Protein 7NS0 (pdb70)

Sequence (929 aa):
FSVIGNPFSKATQQPQIPDGRMLESLPRRCQLVTEIRNNVTVGSNPTYILVAPSLGLAFQAYQDTNVPGGLDSSVYGLQNRGCTVRANLSATSIENYNDIAKWRIVSQGINLKLNNVEDENDGWYEACRFQHDWTPDELCLRSTENDASTISQDEDLVMGVISSSFMNGALNTIGNNMVEQRGYESGLLKNIHKRMFQLHNNTSAIRPKTLQGQFNYGSEITFSGTESEARFTDVPSNRQLVDSLWHNDYDCILIKLYPRENTGAAGQTGSALIVNAIQNLELQYSPTSDLSTYHIANKRARMVEAKLFSVIGNPFSKATQQPQIPDGRMLESLPRRCQLVTEIRNNVTVGSNPTYILVAPSLGLAFQAYQDTNVPGGLDSSVYGLQNRGCTVRANLSATSIENYNDIAKWRIVSQGINLKLNNVEDENDGWYEACRFQHDWTPDELCLRSTENDASTISQDEDLVMGVISSSFMNGALNTIGNNMVEQRGYESGLLKNIHKRMFQLHNNTSAIRPKTLQGQFNYGSEITFSGTESEARFTDVPSNRQLVDSLWHNDYDCILIKLYPRENTGAAGQTGSALIVNAIQNLELQYSPTSDLSTYHIANKRARMVEAKLHSKHFSVIGNPFSKATQQPQIPDGRMLESLPRRCQLVTEIRNNVTVGSNPTYILVAPSLGLAFQAYQDTNVPGGLDSSVYGLQNRGCTVRANLSATSIENYNDIAKWRIVSQGINLKLNNVEDENDGWYEACRFQHDWTPDELCLRSTENDASTISQDEDLVMGVISSSFMNGALNTIGNNMVEQRGYESGLLKNIHKRMFQLHNNTSAIRPKTLQGQFNYGSEITFSGTESEARFTDVPSNRQLVDSLWHNDYDCILIKLYPRENTGAAGQTGSALIVNAIQNLELQYSPTSDLSTYHIANKRARDAAGEPF

Foldseek 3Di:
DDKFDFPPDPDPHDLDQPPPQDPPWDKFKFKDKDKWFAAAVCFQPKKKWKFAQFWFWLIKIAHIPLQADPAGIFTAGRVVRLGFWFQAVVQQWTASQSQFFWKDFRKWFKAKAWDDDPVFQWWKKKKAWFQDPDFQQQKWKFFNVSYFAWRDHGGTIIIDGGNCCCVPNDVVVCVVVVVVGHPIDMDTNNPRNPDRGIKIFPDSDQHIAGDDRIQHDDPQWATDRTGRMIGGDRDPSSVSVCRRGGRSRIIMMMMIIRWQGDNPDPSRRGIMMTMIIMTMMITDGDPNPDCVVPDDDDPDDDPDDPVD/DWKFDFPPDPDDHDLAQPDPQDPPWDKFKFKDKDKWFADQVCFQPWKKKKDFQFWFWLIKIARIPLQADPAGIFTAGRVVRLTFWFAAVVQQWTASQSQFFWKDFRKKWKAKAWPDDDLFQWWKKKKAWDQDPDFQQQKWKFFNVSYWFWRDHGTTIIIDGRSCCCPPNDVVVCVVVQVPHHPMDMTTNNPRRPDIGIKIFPGSDFHIAGDDRIQHDDVQWATDHTGRMIGGDRDPSSVSVCRRGGRSRIIMMMMMISWQHDNPDPPGHITMMTMMIITMMITDGDPNDDCVVPDDDDPDDDPDDPVD/DVLLVQCQVPVPGPSDQFHDDQAAQDFQWGKFKFKDKDKWWAAQVCFQPWKKWKAFQFWQWLIKIARTPLQADPAGMFTQGRPPRLTWWWQQVVLQWTASVLFFFWKGFSKKWKAKAWDADPVFQWWKKKKAWDQDDDFQQQKWKFFNVSYWFWRDHGTTIIIDGGNCCCVPNDVVVCRVVVVPGWQMDMTIRNCRNQWMFMKDFPDPDFHIAGDDRIQHDDPQWATDRTGRITGGDRDPSSVSVCSRGGRSRIIMMMMIIRWQGDNPPDSRRGIMMIMMIMTMMITAGDPVGPCNVVGGGRHHDPTHRIDRD

Nearest PDB structures (foldseek):
  7ns0-assembly1_C3  TM=9.472E-01  e=1.898E-56  Chaetoceros tenuissimus DNA virus type-II
  3lob-assembly1_C  TM=5.493E-01  e=1.252E-08  Flock House virus
  4fts-assembly1_B  TM=5.331E-01  e=4.981E-08  Flock House virus
  6xqg-assembly1_A  TM=1.991E-01  e=1.332E-01  uncultured bacterium
  7utu-assembly1_I  TM=2.829E-01  e=1.785E+00  Canis lupus familiaris

Solvent-accessible surface area: 34835 Å² total; per-residue (Å²): 77,66,68,6,42,35,4,34,43,204,64,136,71,102,80,56,7,88,34,28,28,10,55,76,14,100,65,81,120,0,73,39,86,37,69,10,68,8,12,78,118,9,16,67,90,31,7,7,3,0,0,0,0,0,3,0,0,2,0,0,0,14,16,4,74,74,34,7,54,64,18,53,0,0,2,22,12,7,56,136,84,21,0,1,4,66,0,19,56,104,44,74,0,4,30,5,62,33,18,1,6,15,0,1,0,9,2,1,0,0,5,0,107,36,84,34,92,148,119,33,25,68,11,73,9,2,2,4,38,8,24,25,13,31,4,3,59,36,0,0,0,0,0,13,123,24,46,64,53,58,7,51,77,61,28,30,1,2,1,0,0,22,10,37,4,2,107,109,22,20,0,34,29,3,2,44,11,5,103,89,18,144,44,76,40,59,29,91,1,86,57,0,77,124,89,70,6,37,0,50,6,5,5,20,5,0,44,22,26,59,16,31,15,54,15,42,26,44,111,26,9,84,50,35,72,105,26,1,9,0,104,13,72,11,51,24,11,1,20,36,4,24,76,11,5,8,0,48,8,6,14,3,8,0,0,12,6,2,5,46,63,8,70,57,58,106,28,54,50,0,3,3,5,54,0,37,1,4,1,15,1,2,0,3,79,6,15,48,70,96,27,95,124,83,164,74,60,128,80,66,93,172,181,74,96,81,176,168,79,51,62,5,42,43,3,40,39,220,80,135,70,114,81,57,8,84,41,27,27,11,44,90,11,92,64,83,112,0,73,35,90,44,74,10,71,9,13,81,114,11,21,95,97,37,6,9,1,0,0,0,0,0,4,0,0,2,0,0,1,18,12,3,70,69,36,8,57,58,22,43,0,0,2,22,5,5,52,138,94,19,0,1,6,57,0,20,60,104,48,62,1,5,27,6,65,32,20,0,5,11,0,0,0,11,8,1,0,0,5,0,101,34,84,35,90,158,120,28,47,67,16,104,7,20,2,4,50,8,28,27,8,33,6,3,63,35,1,0,0,0,0,15,120,22,49,71,54,55,12,58,77,63,24,28,1,2,1,0,0,18,11,44,3,1,82,122,23,15,1,43,63,1,1,107,64,3,96,103,22,87,43,71,40,59,24,90,0,97,60,0,76,140,106,79,14,36,1,56,5,6,4,6,5,0,44,21,27,58,13,35,16,55,14,38,27,45,112,28,7,82,55,33,68,99,32,0,8,0,107,10,72,10,50,25,10,0,23,36,3,22,78,11,5,10,0,55,6,7,13,3,7,0,0,10,6,53,24,45,63,8,69,58,54,109,37,53,50,0,2,4,3,51,0,35,1,4,1,15,1,2,0,5,83,9,9,33,73,96,25,97,121,91,159,76,46,127,101,61,87,166,177,92,89,78,171,160,104,88,115,31,105,49,0,51,29,53,0,32,17,209,27,27,149,79,0,7,21,12,27,0,28,0,8,50,0,6,6,65,63,1,86,24,100,33,80,8,62,7,14,85,105,5,21,62,94,34,6,6,0,0,0,0,0,0,6,0,1,1,0,0,0,17,16,1,73,66,38,9,56,60,13,41,0,0,1,20,6,0,62,132,84,11,0,2,7,68,0,21,55,100,55,64,1,5,28,4,70,20,28,0,6,11,0,0,0,8,9,1,0,0,12,0,93,21,97,28,94,144,120,41,41,73,14,72,6,1,0,0,0,3,13,30,12,32,5,3,59,36,0,0,0,0,0,7,97,24,41,71,55,59,12,58,82,70,28,31,1,2,1,0,0,22,11,39,3,1,99,109,24,15,0,38,27,3,0,46,7,0,87,102,21,68,14,75,24,60,24,89,0,97,57,1,55,119,60,9,0,12,13,49,50,2,4,68,4,15,45,19,26,59,17,30,10,54,16,41,21,42,109,30,8,86,52,33,69,98,33,1,13,0,108,10,71,10,49,23,7,1,22,34,3,21,74,12,5,10,0,51,6,17,3,5,0,0,0,10,6,3,5,44,63,11,60,52,65,108,31,50,52,0,4,4,3,67,0,35,1,11,0,0,0,0,0,3,5,0,13,67,13,128,38,14,88,130,26,82,69,3,97,150,23,274,101,51,0,5,59,118,117

B-factor: mean 9.62, std 3.85, range [4.04, 30.2]

Secondary structure (P-SEA, 3-state):
ccbbbbcccccccccccccccccbbbbbbbbbbbbbbbcccccccccbbbbcccccccccccccccccccccbbbbbccccccbbbbccccccccccccccbbbbccccbbbbbccccccccccccccccccccccccbbbbcccccccccccccbbbbbcccccccccaaaaaaaccccccbbbbbbcccccccbbbbbbcccbbbbbbbccbbbbcccccccccccbbbbcccaaaaaaaaacccccbbbbbbbbbcccccccccccccccccbbbbbbbbbcccccccccccccccccccccccc/ccbbbbcccccccccccccccccbbbbbbbbbbbbbbbcccccccccbbbbcccccccccccccccccccccbbbbbccccccbbbbccccccccccccccbbbbccccbbbbbbcccccccccccccccccccccccbbbbbccccccccccccbbbbbcccccccccaaaaaaaacccccbbbbbbccccccbbbbbbbcccbbbbbbbccbbbbcccccccccccbbbbcccaaaaaaaaacccccbbbbbbbbbcccccccccccccccbbbbbbbbbbbbccccccccccccccccccccccc/caaaaaaccccccccccccccccccccbbbbbbbbbbbbbbbcccccccccccccccccccccccccccccccccccccccccccccbbbbccccccccccccccbbbbccccbbbbbbcccccccccccccccccccccccbbbbcccccccccccbbbbbbbcccccccccaaaaaaaacccccbbbbbbccccccbbbbbbbcccbbbbbbbccbbbbcccbbbbccccbbbbcccaaaaaaaaacccccbbbbbbbbbcccccccccccccccbbbbbbbbbbcccccccccccbbbbbbccccccccc

Structure (mmCIF, N/CA/C/O backbone):
data_7NS0
#
_entry.id   7NS0
#
_cell.length_a   1.00
_cell.length_b   1.00
_cell.length_c   1.00
_cell.angle_alpha   90.00
_cell.angle_beta   90.00
_cell.angle_gamma   90.00
#
_symmetry.space_group_name_H-M   'P 1'
#
loop_
_atom_site.group_PDB
_atom_site.id
_atom_site.type_symbol
_atom_site.label_atom_id
_atom_site.label_alt_id
_atom_site.label_comp_id
_atom_site.label_asym_id
_atom_site.label_entity_id
_atom_site.label_seq_id
_atom_site.pdbx_PDB_ins_code
_atom_site.Cartn_x
_atom_site.Cartn_y
_atom_site.Cartn_z
_atom_site.occupancy
_atom_site.B_iso_or_equiv
_atom_site.auth_seq_id
_atom_site.auth_comp_id
_atom_site.auth_asym_id
_atom_site.auth_atom_id
_atom_site.pdbx_PDB_model_num
ATOM 1 C CA . PHE A 1 64 ? 351.057 298.740 204.736 1.00 7.70 64 PHE A1 CA 1
ATOM 2 C C . PHE A 1 64 ? 351.992 297.730 204.084 1.00 7.70 64 PHE A1 C 1
ATOM 3 O O . PHE A 1 64 ? 352.478 296.814 204.744 1.00 7.70 64 PHE A1 O 1
ATOM 18 N N . SER A 1 65 ? 352.228 297.880 202.785 1.00 7.77 65 SER A1 N 1
ATOM 19 C CA . SER A 1 65 ? 353.274 297.135 202.097 1.00 7.77 65 SER A1 CA 1
ATOM 20 C C . SER A 1 65 ? 354.275 298.041 201.400 1.00 7.77 65 SER A1 C 1
ATOM 21 O O . SER A 1 65 ? 355.485 297.831 201.522 1.00 7.77 65 SER A1 O 1
ATOM 29 N N . VAL A 1 66 ? 353.808 299.037 200.658 1.00 7.43 66 VAL A1 N 1
ATOM 30 C CA . VAL A 1 66 ? 354.667 299.904 199.866 1.00 7.43 66 VAL A1 CA 1
ATOM 31 C C . VAL A 1 66 ? 354.267 301.352 200.114 1.00 7.43 66 VAL A1 C 1
ATOM 32 O O . VAL A 1 66 ? 353.095 301.664 200.340 1.00 7.43 66 VAL A1 O 1
ATOM 45 N N . ILE A 1 67 ? 355.260 302.239 200.095 1.00 6.92 67 ILE A1 N 1
ATOM 46 C CA . ILE A 1 67 ? 354.994 303.663 200.288 1.00 6.92 67 ILE A1 CA 1
ATOM 47 C C . ILE A 1 67 ? 354.285 304.246 199.065 1.00 6.92 67 ILE A1 C 1
ATOM 48 O O . ILE A 1 67 ? 354.352 303.720 197.951 1.00 6.92 67 ILE A1 O 1
ATOM 64 N N . GLY A 1 68 ? 353.622 305.382 199.280 1.00 7.79 68 GLY A1 N 1
ATOM 65 C CA . GLY A 1 68 ? 352.774 305.978 198.270 1.00 7.79 68 GLY A1 CA 1
ATOM 66 C C . GLY A 1 68 ? 353.467 307.036 197.424 1.00 7.79 68 GLY A1 C 1
ATOM 67 O O . GLY A 1 68 ? 354.643 307.348 197.583 1.00 7.79 68 GLY A1 O 1
ATOM 71 N N . ASN A 1 69 ? 352.687 307.603 196.513 1.00 10.07 69 ASN A1 N 1
ATOM 72 C CA . ASN A 1 69 ? 353.193 308.563 195.543 1.00 10.07 69 ASN A1 CA 1
ATOM 73 C C . ASN A 1 69 ? 353.121 309.972 196.117 1.00 10.07 69 ASN A1 C 1
ATOM 74 O O . ASN A 1 69 ? 352.019 310.457 196.390 1.00 10.07 69 ASN A1 O 1
ATOM 85 N N . PRO A 1 70 ? 354.245 310.669 196.299 1.00 8.83 70 PRO A1 N 1
ATOM 86 C CA . PRO A 1 70 ? 354.175 312.016 196.885 1.00 8.83 70 PRO A1 CA 1
ATOM 87 C C . PRO A 1 70 ? 353.391 313.010 196.048 1.00 8.83 70 PRO A1 C 1
ATOM 88 O O . PRO A 1 70 ? 352.908 314.002 196.595 1.00 8.83 70 PRO A1 O 1
ATOM 99 N N . PHE A 1 71 ? 353.252 312.787 194.743 1.00 9.46 71 PHE A1 N 1
ATOM 100 C CA . PHE A 1 71 ? 352.558 313.717 193.866 1.00 9.46 71 PHE A1 CA 1
ATOM 101 C C . PHE A 1 71 ? 351.086 313.368 193.700 1.00 9.46 71 PHE A1 C 1
ATOM 102 O O . PHE A 1 71 ? 350.330 314.166 193.141 1.00 9.46 71 PHE A1 O 1
ATOM 119 N N . SER A 1 72 ? 350.665 312.202 194.171 1.00 15.85 72 SER A1 N 1
ATOM 120 C CA . SER A 1 72 ? 349.269 311.808 194.083 1.00 15.85 72 SER A1 CA 1
ATOM 121 C C . SER A 1 72 ? 348.376 312.749 194.879 1.00 15.85 72 SER A1 C 1
ATOM 122 O O . SER A 1 72 ? 348.679 313.100 196.022 1.00 15.85 72 SER A1 O 1
ATOM 130 N N . LYS A 1 73 ? 347.269 313.147 194.264 1.00 28.39 73 LYS A1 N 1
ATOM 131 C CA . LYS A 1 73 ? 346.243 313.954 194.925 1.00 28.39 73 LYS A1 CA 1
ATOM 132 C C . LYS A 1 73 ? 345.116 313.067 195.446 1.00 28.39 73 LYS A1 C 1
ATOM 133 O O . LYS A 1 73 ? 343.944 313.249 195.119 1.00 28.39 73 LYS A1 O 1
ATOM 139 N N . ALA A 1 74 ? 345.478 312.095 196.279 1.00 30.20 74 ALA A1 N 1
ATOM 140 C CA . ALA A 1 74 ? 344.493 311.120 196.738 1.00 30.20 74 ALA A1 CA 1
ATOM 141 C C . ALA A 1 74 ? 344.874 310.632 198.129 1.00 30.20 74 ALA A1 C 1
ATOM 142 O O . ALA A 1 74 ? 345.704 309.725 198.260 1.00 30.20 74 ALA A1 O 1
ATOM 144 N N . THR A 1 75 ? 344.269 311.228 199.152 1.00 29.23 75 THR A1 N 1
ATOM 145 C CA . THR A 1 75 ? 344.371 310.750 200.532 1.00 29.23 75 THR A1 CA 1
ATOM 146 C C . THR A 1 75 ? 345.820 310.426 200.895 1.00 29.23 75 THR A1 C 1
ATOM 147 O O . THR A 1 75 ? 346.200 309.277 201.127 1.00 29.23 75 THR A1 O 1
ATOM 151 N N . GLN A 1 76 ? 346.640 311.473 200.924 1.00 19.94 76 GLN A1 N 1
ATOM 152 C CA . GLN A 1 76 ? 348.074 311.350 201.142 1.00 19.94 76 GLN A1 CA 1
ATOM 153 C C . GLN A 1 76 ? 348.399 311.127 202.616 1.00 19.94 76 GLN A1 C 1
ATOM 154 O O . GLN A 1 76 ? 348.330 312.061 203.421 1.00 19.94 76 GLN A1 O 1
ATOM 160 N N . GLN A 1 77 ? 348.748 309.899 202.976 1.00 17.05 77 GLN A1 N 1
ATOM 161 C CA . GLN A 1 77 ? 349.075 309.586 204.365 1.00 17.05 77 GLN A1 CA 1
ATOM 162 C C . GLN A 1 77 ? 350.257 310.423 204.841 1.00 17.05 77 GLN A1 C 1
ATOM 163 O O . GLN A 1 77 ? 351.272 310.508 204.144 1.00 17.05 77 GLN A1 O 1
ATOM 169 N N . PRO A 1 78 ? 350.159 311.071 206.003 1.00 13.06 78 PRO A1 N 1
ATOM 170 C CA . PRO A 1 78 ? 351.337 311.752 206.555 1.00 13.06 78 PRO A1 CA 1
ATOM 171 C C . PRO A 1 78 ? 352.298 310.832 207.296 1.00 13.06 78 PRO A1 C 1
ATOM 172 O O . PRO A 1 78 ? 353.449 311.228 207.512 1.00 13.06 78 PRO A1 O 1
ATOM 183 N N . GLN A 1 79 ? 351.879 309.630 207.686 1.00 10.53 79 GLN A1 N 1
ATOM 184 C CA . GLN A 1 79 ? 352.733 308.690 208.397 1.00 10.53 79 GLN A1 CA 1
ATOM 185 C C . GLN A 1 79 ? 352.653 307.316 207.742 1.00 10.53 79 GLN A1 C 1
ATOM 186 O O . GLN A 1 79 ? 351.869 307.082 206.819 1.00 10.53 79 GLN A1 O 1
ATOM 200 N N . ILE A 1 80 ? 353.496 306.410 208.230 1.00 7.91 80 ILE A1 N 1
ATOM 201 C CA . ILE A 1 80 ? 353.432 304.991 207.896 1.00 7.91 80 ILE A1 CA 1
ATOM 202 C C . ILE A 1 80 ? 352.654 304.300 209.017 1.00 7.91 80 ILE A1 C 1
ATOM 203 O O . ILE A 1 80 ? 353.142 304.261 210.156 1.00 7.91 80 ILE A1 O 1
ATOM 219 N N . PRO A 1 81 ? 351.484 303.748 208.756 1.00 8.62 81 PRO A1 N 1
ATOM 220 C CA . PRO A 1 81 ? 350.619 303.251 209.834 1.00 8.62 81 PRO A1 CA 1
ATOM 221 C C . PRO A 1 81 ? 351.031 301.900 210.426 1.00 8.62 81 PRO A1 C 1
ATOM 222 O O . PRO A 1 81 ? 350.201 301.027 210.660 1.00 8.62 81 PRO A1 O 1
ATOM 233 N N . ASP A 1 82 ? 352.321 301.741 210.706 1.00 6.97 82 ASP A1 N 1
ATOM 234 C CA . ASP A 1 82 ? 352.859 300.468 211.169 1.00 6.97 82 ASP A1 CA 1
ATOM 235 C C . ASP A 1 82 ? 353.195 300.449 212.652 1.00 6.97 82 ASP A1 C 1
ATOM 236 O O . ASP A 1 82 ? 353.669 299.425 213.146 1.00 6.97 82 ASP A1 O 1
ATOM 245 N N . GLY A 1 83 ? 353.000 301.552 213.363 1.00 6.78 83 GLY A1 N 1
ATOM 246 C CA . GLY A 1 83 ? 353.340 301.600 214.770 1.00 6.78 83 GLY A1 CA 1
ATOM 247 C C . GLY A 1 83 ? 354.817 301.561 215.093 1.00 6.78 83 GLY A1 C 1
ATOM 248 O O . GLY A 1 83 ? 355.171 301.300 216.240 1.00 6.78 83 GLY A1 O 1
ATOM 252 N N . ARG A 1 84 ? 355.697 301.823 214.124 1.00 6.37 84 ARG A1 N 1
ATOM 253 C CA . ARG A 1 84 ? 357.131 301.773 214.385 1.00 6.37 84 ARG A1 CA 1
ATOM 254 C C . ARG A 1 84 ? 357.713 303.113 214.816 1.00 6.37 84 ARG A1 C 1
ATOM 255 O O . ARG A 1 84 ? 358.888 303.160 215.180 1.00 6.37 84 ARG A1 O 1
ATOM 276 N N . MET A 1 85 ? 356.927 304.194 214.788 1.00 7.61 85 MET A1 N 1
ATOM 277 C CA . MET A 1 85 ? 357.369 305.518 215.243 1.00 7.61 85 MET A1 CA 1
ATOM 278 C C . MET A 1 85 ? 356.211 306.176 215.992 1.00 7.61 85 MET A1 C 1
ATOM 279 O O . MET A 1 85 ? 355.403 306.898 215.403 1.00 7.61 85 MET A1 O 1
ATOM 293 N N . LEU A 1 86 ? 356.152 305.949 217.293 1.00 8.04 86 LEU A1 N 1
ATOM 294 C CA . LEU A 1 86 ? 355.081 306.509 218.100 1.00 8.04 86 LEU A1 CA 1
ATOM 295 C C . LEU A 1 86 ? 355.320 307.999 218.327 1.00 8.04 86 LEU A1 C 1
ATOM 296 O O . LEU A 1 86 ? 356.463 308.451 218.427 1.00 8.04 86 LEU A1 O 1
ATOM 312 N N . GLU A 1 87 ? 354.229 308.761 218.337 1.00 10.55 87 GLU A1 N 1
ATOM 313 C CA . GLU A 1 87 ? 354.241 310.225 218.426 1.00 10.55 87 GLU A1 CA 1
ATOM 314 C C . GLU A 1 87 ? 355.285 310.845 217.498 1.00 10.55 87 GLU A1 C 1
ATOM 315 O O . GLU A 1 87 ? 356.082 311.699 217.888 1.00 10.55 87 GLU A1 O 1
ATOM 327 N N . SER A 1 88 ? 355.268 310.416 216.247 1.00 8.95 88 SER A1 N 1
ATOM 328 C CA . SER A 1 88 ? 356.094 311.046 215.236 1.00 8.95 88 SER A1 CA 1
ATOM 329 C C . SER A 1 88 ? 355.420 312.319 214.728 1.00 8.95 88 SER A1 C 1
ATOM 330 O O . SER A 1 88 ? 354.272 312.620 215.052 1.00 8.95 88 SER A1 O 1
ATOM 338 N N . LEU A 1 89 ? 356.160 313.082 213.933 1.00 8.87 89 LEU A1 N 1
ATOM 339 C CA . LEU A 1 89 ? 355.619 314.258 213.277 1.00 8.87 89 LEU A1 CA 1
ATOM 340 C C . LEU A 1 89 ? 355.980 314.215 211.797 1.00 8.87 89 LEU A1 C 1
ATOM 341 O O . LEU A 1 89 ? 357.073 313.760 211.444 1.00 8.87 89 LEU A1 O 1
ATOM 357 N N . PRO A 1 90 ? 355.092 314.656 210.906 1.00 9.83 90 PRO A1 N 1
ATOM 358 C CA . PRO A 1 90 ? 355.430 314.676 209.481 1.00 9.83 90 PRO A1 CA 1
ATOM 359 C C . PRO A 1 90 ? 356.160 315.952 209.094 1.00 9.83 90 PRO A1 C 1
ATOM 360 O O . PRO A 1 90 ? 356.119 316.964 209.791 1.00 9.83 90 PRO A1 O 1
ATOM 371 N N . ARG A 1 91 ? 356.847 315.880 207.962 1.00 10.29 91 ARG A1 N 1
ATOM 372 C CA . ARG A 1 91 ? 357.552 317.042 207.441 1.00 10.29 91 ARG A1 CA 1
ATOM 373 C C . ARG A 1 91 ? 357.611 316.923 205.926 1.00 10.29 91 ARG A1 C 1
ATOM 374 O O . ARG A 1 91 ? 358.280 316.029 205.402 1.00 10.29 91 ARG A1 O 1
ATOM 395 N N . ARG A 1 92 ? 356.922 317.826 205.237 1.00 9.73 92 ARG A1 N 1
ATOM 396 C CA . ARG A 1 92 ? 356.912 317.870 203.781 1.00 9.73 92 ARG A1 CA 1
ATOM 397 C C . ARG A 1 92 ? 357.974 318.857 203.313 1.00 9.73 92 ARG A1 C 1
ATOM 398 O O . ARG A 1 92 ? 357.952 320.027 203.700 1.00 9.73 92 ARG A1 O 1
ATOM 419 N N . CYS A 1 93 ? 358.913 318.384 202.503 1.00 9.60 93 CYS A1 N 1
ATOM 420 C CA . CYS A 1 93 ? 359.992 319.216 201.994 1.00 9.60 93 CYS A1 CA 1
ATOM 421 C C . CYS A 1 93 ? 359.985 319.135 200.479 1.00 9.60 93 CYS A1 C 1
ATOM 422 O O . CYS A 1 93 ? 360.168 318.056 199.908 1.00 9.60 93 CYS A1 O 1
ATOM 430 N N . GLN A 1 94 ? 359.781 320.275 199.836 1.00 7.85 94 GLN A1 N 1
ATOM 431 C CA . GLN A 1 94 ? 359.634 320.359 198.394 1.00 7.85 94 GLN A1 CA 1
ATOM 432 C C . GLN A 1 94 ? 360.615 321.380 197.848 1.00 7.85 94 GLN A1 C 1
ATOM 433 O O . GLN A 1 94 ? 360.830 322.432 198.451 1.00 7.85 94 GLN A1 O 1
ATOM 447 N N . LEU A 1 95 ? 361.216 321.054 196.712 1.00 7.45 95 LEU A1 N 1
ATOM 448 C CA . LEU A 1 95 ? 362.083 321.959 195.976 1.00 7.45 95 LEU A1 CA 1
ATOM 449 C C . LEU A 1 95 ? 361.648 321.963 194.521 1.00 7.45 95 LEU A1 C 1
ATOM 450 O O . LEU A 1 95 ? 361.460 320.899 193.930 1.00 7.45 95 LEU A1 O 1
ATOM 466 N N . VAL A 1 96 ? 361.489 323.151 193.942 1.00 7.00 96 VAL A1 N 1
ATOM 467 C CA . VAL A 1 96 ? 361.186 323.300 192.526 1.00 7.00 96 VAL A1 CA 1
ATOM 468 C C . VAL A 1 96 ? 362.261 324.175 191.895 1.00 7.00 96 VAL A1 C 1
ATOM 469 O O . VAL A 1 96 ? 362.520 325.285 192.368 1.00 7.00 96 VAL A1 O 1
ATOM 482 N N . THR A 1 97 ? 362.891 323.674 190.839 1.00 7.04 97 THR A1 N 1
ATOM 483 C CA . THR A 1 97 ? 363.940 324.431 190.169 1.00 7.04 97 THR A1 CA 1
ATOM 484 C C . THR A 1 97 ? 364.079 323.931 188.740 1.00 7.04 97 THR A1 C 1
ATOM 485 O O . THR A 1 97 ? 363.580 322.865 188.380 1.00 7.04 97 THR A1 O 1
ATOM 496 N N . GLU A 1 98 ? 364.766 324.726 187.929 1.00 7.04 98 GLU A1 N 1
ATOM 497 C CA . GLU A 1 98 ? 365.072 324.382 186.550 1.00 7.04 98 GLU A1 CA 1
ATOM 498 C C . GLU A 1 98 ? 366.537 323.978 186.431 1.00 7.04 98 GLU A1 C 1
ATOM 499 O O . GLU A 1 98 ? 367.401 324.534 187.111 1.00 7.04 98 GLU A1 O 1
ATOM 511 N N . ILE A 1 99 ? 366.809 322.988 185.579 1.00 7.27 99 ILE A1 N 1
ATOM 512 C CA . ILE A 1 99 ? 368.169 322.541 185.303 1.00 7.27 99 ILE A1 CA 1
ATOM 513 C C . ILE A 1 99 ? 368.325 322.334 183.804 1.00 7.27 99 ILE A1 C 1
ATOM 514 O O . ILE A 1 99 ? 367.351 322.240 183.059 1.00 7.27 99 ILE A1 O 1
ATOM 530 N N . ARG A 1 100 ? 369.578 322.240 183.380 1.00 8.28 100 ARG A1 N 1
ATOM 531 C CA . ARG A 1 100 ? 369.940 322.187 181.974 1.00 8.28 100 ARG A1 CA 1
ATOM 532 C C . ARG A 1 100 ? 371.291 321.497 181.875 1.00 8.28 100 ARG A1 C 1
ATOM 533 O O . ARG A 1 100 ? 372.153 321.719 182.722 1.00 8.28 100 ARG A1 O 1
ATOM 554 N N . ASN A 1 101 ? 371.485 320.672 180.852 1.00 8.47 101 ASN A1 N 1
ATOM 555 C CA . ASN A 1 101 ? 372.810 320.098 180.661 1.00 8.47 101 ASN A1 CA 1
ATOM 556 C C . ASN A 1 101 ? 373.782 321.180 180.200 1.00 8.47 101 ASN A1 C 1
ATOM 557 O O . ASN A 1 101 ? 373.402 322.136 179.523 1.00 8.47 101 ASN A1 O 1
ATOM 568 N N . ASN A 1 102 ? 375.041 321.041 180.613 1.00 8.98 102 ASN A1 N 1
ATOM 569 C CA . ASN A 1 102 ? 376.053 322.059 180.370 1.00 8.98 102 ASN A1 CA 1
ATOM 570 C C . ASN A 1 102 ? 376.804 321.753 179.073 1.00 8.98 102 ASN A1 C 1
ATOM 571 O O . ASN A 1 102 ? 376.421 320.880 178.292 1.00 8.98 102 ASN A1 O 1
ATOM 582 N N . VAL A 1 103 ? 377.877 322.489 178.821 1.00 10.01 103 VAL A1 N 1
ATOM 583 C CA . VAL A 1 103 ? 378.583 322.382 177.553 1.00 10.01 103 VAL A1 CA 1
ATOM 584 C C . VAL A 1 103 ? 379.696 321.338 177.593 1.00 10.01 103 VAL A1 C 1
ATOM 585 O O . VAL A 1 103 ? 379.965 320.692 176.577 1.00 10.01 103 VAL A1 O 1
ATOM 598 N N . THR A 1 104 ? 380.355 321.156 178.739 1.00 10.28 104 THR A1 N 1
ATOM 599 C CA . THR A 1 104 ? 381.494 320.244 178.789 1.00 10.28 104 THR A1 CA 1
ATOM 600 C C . THR A 1 104 ? 381.056 318.797 178.616 1.00 10.28 104 THR A1 C 1
ATOM 601 O O . THR A 1 104 ? 381.770 318.000 178.003 1.00 10.28 104 THR A1 O 1
ATOM 612 N N . VAL A 1 105 ? 379.886 318.434 179.141 1.00 9.66 105 VAL A1 N 1
ATOM 613 C CA . VAL A 1 105 ? 379.398 317.079 178.930 1.00 9.66 105 VAL A1 CA 1
ATOM 614 C C . VAL A 1 105 ? 379.119 316.848 177.452 1.00 9.66 105 VAL A1 C 1
ATOM 615 O O . VAL A 1 105 ? 379.194 315.715 176.974 1.00 9.66 105 VAL A1 O 1
ATOM 628 N N . GLY A 1 106 ? 378.798 317.905 176.711 1.00 9.97 106 GLY A1 N 1
ATOM 629 C CA . GLY A 1 106 ? 378.652 317.780 175.269 1.00 9.97 106 GLY A1 CA 1
ATOM 630 C C . GLY A 1 106 ? 377.503 316.869 174.900 1.00 9.97 106 GLY A1 C 1
ATOM 631 O O . GLY A 1 106 ? 376.396 316.973 175.437 1.00 9.97 106 GLY A1 O 1
ATOM 635 N N . SER A 1 107 ? 377.761 315.954 173.968 1.00 10.75 107 SER A1 N 1
ATOM 636 C CA . SER A 1 107 ? 376.764 314.991 173.529 1.00 10.75 107 SER A1 CA 1
ATOM 637 C C . SER A 1 107 ? 376.763 313.721 174.372 1.00 10.75 107 SER A1 C 1
ATOM 638 O O . SER A 1 107 ? 376.232 312.700 173.931 1.00 10.75 107 SER A1 O 1
ATOM 646 N N . ASN A 1 108 ? 377.339 313.760 175.560 1.00 10.01 108 ASN A1 N 1
ATOM 647 C CA . ASN A 1 108 ? 377.280 312.617 176.451 1.00 10.01 108 ASN A1 CA 1
ATOM 648 C C . ASN A 1 108 ? 376.004 312.637 177.282 1.00 10.01 108 ASN A1 C 1
ATOM 649 O O . ASN A 1 108 ? 375.365 313.680 177.441 1.00 10.01 108 ASN A1 O 1
ATOM 660 N N . PRO A 1 109 ? 375.594 311.487 177.811 1.00 8.85 109 PRO A1 N 1
ATOM 661 C CA . PRO A 1 109 ? 374.412 311.454 178.677 1.00 8.85 109 PRO A1 CA 1
ATOM 662 C C . PRO A 1 109 ? 374.633 312.189 179.989 1.00 8.85 109 PRO A1 C 1
ATOM 663 O O . PRO A 1 109 ? 375.751 312.300 180.490 1.00 8.85 109 PRO A1 O 1
ATOM 674 N N . THR A 1 110 ? 373.540 312.706 180.532 1.00 8.23 110 THR A1 N 1
ATOM 675 C CA . THR A 1 110 ? 373.497 313.288 181.865 1.00 8.23 110 THR A1 CA 1
ATOM 676 C C . THR A 1 110 ? 372.588 312.440 182.744 1.00 8.23 110 THR A1 C 1
ATOM 677 O O . THR A 1 110 ? 371.885 311.553 182.266 1.00 8.23 110 THR A1 O 1
ATOM 688 N N . TYR A 1 111 ? 372.620 312.697 184.047 1.00 8.07 111 TYR A1 N 1
ATOM 689 C CA . TYR A 1 111 ? 371.898 311.854 184.988 1.00 8.07 111 TYR A1 CA 1
ATOM 690 C C . TYR A 1 111 ? 371.212 312.698 186.048 1.00 8.07 111 TYR A1 C 1
ATOM 691 O O . TYR A 1 111 ? 371.702 313.760 186.439 1.00 8.07 111 TYR A1 O 1
ATOM 709 N N . ILE A 1 112 ? 370.079 312.191 186.518 1.00 7.44 112 ILE A1 N 1
ATOM 710 C CA . ILE A 1 112 ? 369.413 312.676 187.716 1.00 7.44 112 ILE A1 CA 1
ATOM 711 C C . ILE A 1 112 ? 369.320 311.504 188.681 1.00 7.44 112 ILE A1 C 1
ATOM 712 O O . ILE A 1 112 ? 368.685 310.490 188.374 1.00 7.44 112 ILE A1 O 1
ATOM 728 N N . LEU A 1 113 ? 369.940 311.640 189.844 1.00 7.61 113 LEU A1 N 1
ATOM 729 C CA . LEU A 1 113 ? 369.836 310.646 190.900 1.00 7.61 113 LEU A1 CA 1
ATOM 730 C C . LEU A 1 113 ? 368.868 311.144 191.965 1.00 7.61 113 LEU A1 C 1
ATOM 731 O O . LEU A 1 113 ? 368.956 312.292 192.406 1.00 7.61 113 LEU A1 O 1
ATOM 747 N N . VAL A 1 114 ? 367.937 310.286 192.360 1.00 7.13 114 VAL A1 N 1
ATOM 748 C CA . VAL A 1 114 ? 367.087 310.511 193.523 1.00 7.13 114 VAL A1 CA 1
ATOM 749 C C . VAL A 1 114 ? 367.392 309.401 194.518 1.00 7.13 114 VAL A1 C 1
ATOM 750 O O . VAL A 1 114 ? 367.226 308.220 194.200 1.00 7.13 114 VAL A1 O 1
ATOM 763 N N . ALA A 1 115 ? 367.820 309.776 195.714 1.00 7.06 115 ALA A1 N 1
ATOM 764 C CA . ALA A 1 115 ? 368.318 308.843 196.710 1.00 7.06 115 ALA A1 CA 1
ATOM 765 C C . ALA A 1 115 ? 367.650 309.081 198.054 1.00 7.06 115 ALA A1 C 1
ATOM 766 O O . ALA A 1 115 ? 367.146 310.173 198.326 1.00 7.06 115 ALA A1 O 1
ATOM 773 N N . PRO A 1 116 ? 367.632 308.069 198.918 1.00 6.86 116 PRO A1 N 1
ATOM 774 C CA . PRO A 1 116 ? 366.968 308.193 200.223 1.00 6.86 116 PRO A1 CA 1
ATOM 775 C C . PRO A 1 116 ? 367.820 308.913 201.266 1.00 6.86 116 PRO A1 C 1
ATOM 776 O O . PRO A 1 116 ? 367.721 308.635 202.460 1.00 6.86 116 PRO A1 O 1
ATOM 787 N N . SER A 1 117 ? 368.746 309.741 200.799 1.00 7.55 117 SER A1 N 1
ATOM 788 C CA . SER A 1 117 ? 369.580 310.552 201.671 1.00 7.55 117 SER A1 CA 1
ATOM 789 C C . SER A 1 117 ? 368.775 311.640 202.378 1.00 7.55 117 SER A1 C 1
ATOM 790 O O . SER A 1 117 ? 367.925 312.305 201.780 1.00 7.55 117 SER A1 O 1
ATOM 798 N N . LEU A 1 118 ? 369.060 311.828 203.658 1.00 7.81 118 LEU A1 N 1
ATOM 799 C CA . LEU A 1 118 ? 368.383 312.847 204.452 1.00 7.81 118 LEU A1 CA 1
ATOM 800 C C . LEU A 1 118 ? 368.621 314.249 203.896 1.00 7.81 118 LEU A1 C 1
ATOM 801 O O . LEU A 1 118 ? 369.757 314.723 203.827 1.00 7.81 118 LEU A1 O 1
ATOM 817 N N . GLY A 1 119 ? 367.537 314.915 203.512 1.00 8.37 119 GLY A1 N 1
ATOM 818 C CA . GLY A 1 119 ? 367.584 316.302 203.108 1.00 8.37 119 GLY A1 CA 1
ATOM 819 C C . GLY A 1 119 ? 367.924 316.582 201.658 1.00 8.37 119 GLY A1 C 1
ATOM 820 O O . GLY A 1 119 ? 367.959 317.753 201.277 1.00 8.37 119 GLY A1 O 1
ATOM 824 N N . LEU A 1 120 ? 368.182 315.566 200.841 1.00 7.91 120 LEU A1 N 1
ATOM 825 C CA . LEU A 1 120 ? 368.605 315.753 199.455 1.00 7.91 120 LEU A1 CA 1
ATOM 826 C C . LEU A 1 120 ? 367.406 315.614 198.521 1.00 7.91 120 LEU A1 C 1
ATOM 827 O O . LEU A 1 120 ? 366.751 314.570 198.503 1.00 7.91 120 LEU A1 O 1
ATOM 843 N N . ALA A 1 121 ? 367.120 316.666 197.752 1.00 7.58 121 ALA A1 N 1
ATOM 844 C CA . ALA A 1 121 ? 366.057 316.589 196.751 1.00 7.58 121 ALA A1 CA 1
ATOM 845 C C . ALA A 1 121 ? 366.463 315.697 195.580 1.00 7.58 121 ALA A1 C 1
ATOM 846 O O . ALA A 1 121 ? 365.700 314.820 195.164 1.00 7.58 121 ALA A1 O 1
ATOM 853 N N . PHE A 1 122 ? 367.661 315.905 195.040 1.00 7.04 122 PHE A1 N 1
ATOM 854 C CA . PHE A 1 122 ? 368.200 315.103 193.948 1.00 7.04 122 PHE A1 CA 1
ATOM 855 C C . PHE A 1 122 ? 369.604 315.598 193.641 1.00 7.04 122 PHE A1 C 1
ATOM 856 O O . PHE A 1 122 ? 369.972 316.723 193.980 1.00 7.04 122 PHE A1 O 1
ATOM 873 N N . GLN A 1 123 ? 370.372 314.742 192.974 1.00 7.90 123 GLN A1 N 1
ATOM 874 C CA . GLN A 1 123 ? 371.698 315.066 192.474 1.00 7.90 123 GLN A1 CA 1
ATOM 875 C C . GLN A 1 123 ? 371.670 314.949 190.958 1.00 7.90 123 GLN A1 C 1
ATOM 876 O O . GLN A 1 123 ? 371.120 313.988 190.418 1.00 7.90 123 GLN A1 O 1
ATOM 890 N N . ALA A 1 124 ? 372.237 315.936 190.278 1.00 7.64 124 ALA A1 N 1
ATOM 891 C CA . ALA A 1 124 ? 372.223 316.003 188.825 1.00 7.64 124 ALA A1 CA 1
ATOM 892 C C . ALA A 1 124 ? 373.647 316.039 188.296 1.00 7.64 124 ALA A1 C 1
ATOM 893 O O . ALA A 1 124 ? 374.455 316.857 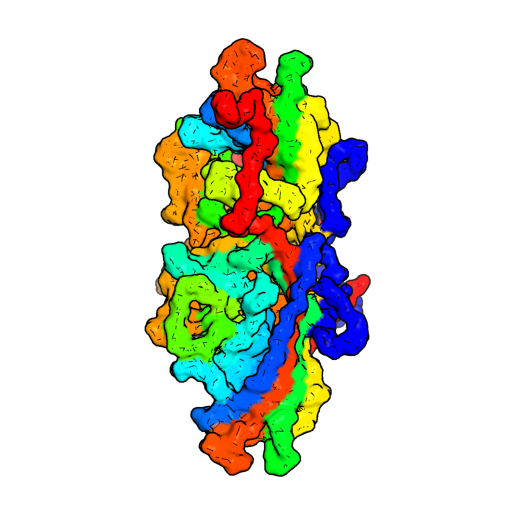188.736 1.00 7.64 124 ALA A1 O 1
ATOM 900 N N . TYR A 1 125 ? 373.939 315.184 187.324 1.00 8.84 125 TYR A1 N 1
ATOM 901 C CA . TYR A 1 125 ? 375.276 315.085 186.755 1.00 8.84 125 TYR A1 CA 1
ATOM 902 C C . TYR A 1 125 ? 375.409 316.007 185.548 1.00 8.84 125 TYR A1 C 1
ATOM 903 O O . TYR A 1 125 ? 374.661 315.880 184.575 1.00 8.84 125 TYR A1 O 1
ATOM 921 N N . GLN A 1 126 ? 376.356 316.941 185.634 1.00 9.40 126 GLN A1 N 1
ATOM 922 C CA . GLN A 1 126 ? 376.781 317.812 184.532 1.00 9.40 126 GLN A1 CA 1
ATOM 923 C C . GLN A 1 126 ? 375.657 318.724 184.032 1.00 9.40 126 GLN A1 C 1
ATOM 924 O O . GLN A 1 126 ? 375.344 318.773 182.842 1.00 9.40 126 GLN A1 O 1
ATOM 938 N N . ASP A 1 127 ? 375.076 319.482 184.951 1.00 8.72 127 ASP A1 N 1
ATOM 939 C CA . ASP A 1 127 ? 374.197 320.581 184.579 1.00 8.72 127 ASP A1 CA 1
ATOM 940 C C . ASP A 1 127 ? 374.933 321.910 184.747 1.00 8.72 127 ASP A1 C 1
ATOM 941 O O . ASP A 1 127 ? 376.053 321.965 185.256 1.00 8.72 127 ASP A1 O 1
ATOM 950 N N . THR A 1 128 ? 374.295 322.994 184.307 1.00 8.61 128 THR A1 N 1
ATOM 951 C CA . THR A 1 128 ? 374.998 324.274 184.255 1.00 8.61 128 THR A1 CA 1
ATOM 952 C C . THR A 1 128 ? 375.307 324.838 185.633 1.00 8.61 128 THR A1 C 1
ATOM 953 O O . THR A 1 128 ? 376.082 325.792 185.725 1.00 8.61 128 THR A1 O 1
ATOM 964 N N . ASN A 1 129 ? 374.747 324.267 186.692 1.00 9.26 129 ASN A1 N 1
ATOM 965 C CA . ASN A 1 129 ? 374.937 324.754 188.049 1.00 9.26 129 ASN A1 CA 1
ATOM 966 C C . ASN A 1 129 ? 376.113 324.103 188.776 1.00 9.26 129 ASN A1 C 1
ATOM 967 O O . ASN A 1 129 ? 376.300 324.370 189.963 1.00 9.26 129 ASN A1 O 1
ATOM 978 N N . VAL A 1 130 ? 376.894 323.256 188.114 1.00 9.59 130 VAL A1 N 1
ATOM 979 C CA . VAL A 1 130 ? 377.909 322.494 188.857 1.00 9.59 130 VAL A1 CA 1
ATOM 980 C C . VAL A 1 130 ? 378.928 323.454 189.469 1.00 9.59 130 VAL A1 C 1
ATOM 981 O O . VAL A 1 130 ? 379.438 324.351 188.768 1.00 9.59 130 VAL A1 O 1
ATOM 994 N N . PRO A 1 131 ? 379.275 323.310 190.750 1.00 11.23 131 PRO A1 N 1
ATOM 995 C CA . PRO A 1 131 ? 380.107 324.322 191.416 1.00 11.23 131 PRO A1 CA 1
ATOM 996 C C . PRO A 1 131 ? 381.584 324.104 191.125 1.00 11.23 131 PRO A1 C 1
ATOM 997 O O . PRO A 1 131 ? 382.078 322.978 191.187 1.00 11.23 131 PRO A1 O 1
ATOM 1008 N N . GLY A 1 132 ? 382.282 325.190 190.800 1.00 12.71 132 GLY A1 N 1
ATOM 1009 C CA . GLY A 1 132 ? 383.712 325.142 190.571 1.00 12.71 132 GLY A1 CA 1
ATOM 1010 C C . GLY A 1 132 ? 384.156 323.929 189.780 1.00 12.71 132 GLY A1 C 1
ATOM 1011 O O . GLY A 1 132 ? 383.720 323.722 188.645 1.00 12.71 132 GLY A1 O 1
ATOM 1015 N N . GLY A 1 133 ? 385.007 323.107 190.384 1.00 12.48 133 GLY A1 N 1
ATOM 1016 C CA . GLY A 1 133 ? 385.558 321.951 189.706 1.00 12.48 133 GLY A1 CA 1
ATOM 1017 C C . GLY A 1 133 ? 384.850 320.639 189.981 1.00 12.48 133 GLY A1 C 1
ATOM 1018 O O . GLY A 1 133 ? 385.402 319.577 189.697 1.00 12.48 133 GLY A1 O 1
ATOM 1022 N N . LEU A 1 134 ? 383.652 320.681 190.549 1.00 11.67 134 LEU A1 N 1
ATOM 1023 C CA . LEU A 1 134 ? 382.843 319.480 190.701 1.00 11.67 134 LEU A1 CA 1
ATOM 1024 C C . LEU A 1 134 ? 381.963 319.286 189.473 1.00 11.67 134 LEU A1 C 1
ATOM 1025 O O . LEU A 1 134 ? 381.621 320.241 188.772 1.00 11.67 134 LEU A1 O 1
ATOM 1041 N N . ASP A 1 135 ? 381.610 318.031 189.207 1.00 10.54 135 ASP A1 N 1
ATOM 1042 C CA . ASP A 1 135 ? 380.876 317.673 188.004 1.00 10.54 135 ASP A1 CA 1
ATOM 1043 C C . ASP A 1 135 ? 379.421 317.329 188.280 1.00 10.54 135 ASP A1 C 1
ATOM 1044 O O . ASP A 1 135 ? 378.705 316.940 187.360 1.00 10.54 135 ASP A1 O 1
ATOM 1053 N N . SER A 1 136 ? 378.957 317.488 189.514 1.00 9.38 136 SER A1 N 1
ATOM 1054 C CA . SER A 1 136 ? 377.562 317.249 189.834 1.00 9.38 136 SER A1 CA 1
ATOM 1055 C C . SER A 1 136 ? 377.062 318.350 190.754 1.00 9.38 136 SER A1 C 1
ATOM 1056 O O . SER A 1 136 ? 377.833 319.004 191.459 1.00 9.38 136 SER A1 O 1
ATOM 1064 N N . SER A 1 137 ? 375.756 318.559 190.721 1.00 9.04 137 SER A1 N 1
ATOM 1065 C CA . SER A 1 137 ? 375.085 319.519 191.578 1.00 9.04 137 SER A1 CA 1
ATOM 1066 C C . SER A 1 137 ? 374.180 318.779 192.543 1.00 9.04 137 SER A1 C 1
ATOM 1067 O O . SER A 1 137 ? 373.488 317.835 192.157 1.00 9.04 137 SER A1 O 1
ATOM 1075 N N . VAL A 1 138 ? 374.191 319.202 193.785 1.00 8.71 138 VAL A1 N 1
ATOM 1076 C CA . VAL A 1 138 ? 373.283 318.681 194.793 1.00 8.71 138 VAL A1 CA 1
ATOM 1077 C C . VAL A 1 138 ? 372.208 319.719 195.040 1.00 8.71 138 VAL A1 C 1
ATOM 1078 O O . VAL A 1 138 ? 372.475 320.924 195.040 1.00 8.71 138 VAL A1 O 1
ATOM 1091 N N . TYR A 1 139 ? 370.987 319.254 195.238 1.00 7.59 139 TYR A1 N 1
ATOM 1092 C CA . TYR A 1 139 ? 369.865 320.119 195.562 1.00 7.59 139 TYR A1 CA 1
ATOM 1093 C C . TYR A 1 139 ? 369.258 319.631 196.868 1.00 7.59 139 TYR A1 C 1
ATOM 1094 O O . TYR A 1 139 ? 368.879 318.462 196.979 1.00 7.59 139 TYR A1 O 1
ATOM 1112 N N . GLY A 1 140 ? 369.194 320.519 197.862 1.00 9.07 140 GLY A1 N 1
ATOM 1113 C CA . GLY A 1 140 ? 368.870 320.144 199.217 1.00 9.07 140 GLY A1 CA 1
ATOM 1114 C C . GLY A 1 140 ? 367.641 320.872 199.738 1.00 9.07 140 GLY A1 C 1
ATOM 1115 O O . GLY A 1 140 ? 367.159 321.843 199.150 1.00 9.07 140 GLY A1 O 1
ATOM 1119 N N . LEU A 1 141 ? 367.142 320.379 200.866 1.00 9.39 141 LEU A1 N 1
ATOM 1120 C CA . LEU A 1 141 ? 365.979 320.927 201.552 1.00 9.39 141 LEU A1 CA 1
ATOM 1121 C C . LEU A 1 141 ? 366.367 321.503 202.913 1.00 9.39 141 LEU A1 C 1
ATOM 1122 O O . LEU A 1 141 ? 365.700 321.265 203.921 1.00 9.39 141 LEU A1 O 1
ATOM 1138 N N . GLN A 1 142 ? 367.468 322.255 202.957 1.00 11.44 142 GLN A1 N 1
ATOM 1139 C CA . GLN A 1 142 ? 367.928 322.837 204.215 1.00 11.44 142 GLN A1 CA 1
ATOM 1140 C C . GLN A 1 142 ? 366.918 323.820 204.800 1.00 11.44 142 GLN A1 C 1
ATOM 1141 O O . GLN A 1 142 ? 366.796 323.921 206.024 1.00 11.44 142 GLN A1 O 1
ATOM 1155 N N . ASN A 1 143 ? 366.180 324.541 203.958 1.00 12.25 143 ASN A1 N 1
ATOM 1156 C CA . ASN A 1 143 ? 365.237 325.529 204.467 1.00 12.25 143 ASN A1 CA 1
ATOM 1157 C C . ASN A 1 143 ? 364.082 324.901 205.229 1.00 12.25 143 ASN A1 C 1
ATOM 1158 O O . ASN A 1 143 ? 363.322 325.630 205.871 1.00 12.25 143 ASN A1 O 1
ATOM 1169 N N . ARG A 1 144 ? 363.915 323.587 205.154 1.00 11.69 144 ARG A1 N 1
ATOM 1170 C CA . ARG A 1 144 ? 362.855 322.890 205.862 1.00 11.69 144 ARG A1 CA 1
ATOM 1171 C C . ARG A 1 144 ? 363.350 322.207 207.130 1.00 11.69 144 ARG A1 C 1
ATOM 1172 O O . ARG A 1 144 ? 362.602 321.430 207.733 1.00 11.69 144 ARG A1 O 1
ATOM 1193 N N . GLY A 1 145 ? 364.586 322.475 207.544 1.00 11.18 145 GLY A1 N 1
ATOM 1194 C CA . GLY A 1 145 ? 365.097 321.955 208.795 1.00 11.18 145 GLY A1 CA 1
ATOM 1195 C C . GLY A 1 145 ? 365.175 320.445 208.827 1.00 11.18 145 GLY A1 C 1
ATOM 1196 O O . GLY A 1 145 ? 364.640 319.816 209.742 1.00 11.18 145 GLY A1 O 1
ATOM 1200 N N . CYS A 1 146 ? 365.820 319.850 207.829 1.00 11.04 146 CYS A1 N 1
ATOM 1201 C CA . CYS A 1 146 ? 365.969 318.402 207.750 1.00 11.04 146 CYS A1 CA 1
ATOM 1202 C C . CYS A 1 146 ? 367.389 318.037 207.346 1.00 11.04 146 CYS A1 C 1
ATOM 1203 O O . CYS A 1 146 ? 367.615 317.080 206.598 1.00 11.04 146 CYS A1 O 1
ATOM 1211 N N . THR A 1 147 ? 368.363 318.798 207.823 1.00 10.11 147 THR A1 N 1
ATOM 1212 C CA . THR A 1 147 ? 369.755 318.597 207.464 1.00 10.11 147 THR A1 CA 1
ATOM 1213 C C . THR A 1 147 ? 370.636 318.659 208.703 1.00 10.11 147 THR A1 C 1
ATOM 1214 O O . THR A 1 147 ? 370.209 319.060 209.787 1.00 10.11 147 THR A1 O 1
ATOM 1225 N N . VAL A 1 148 ? 371.882 318.243 208.513 1.00 9.50 148 VAL A1 N 1
ATOM 1226 C CA . VAL A 1 148 ? 372.939 318.416 209.494 1.00 9.50 148 VAL A1 CA 1
ATOM 1227 C C . VAL A 1 148 ? 373.922 319.446 208.938 1.00 9.50 148 VAL A1 C 1
ATOM 1228 O O . VAL A 1 148 ? 373.889 319.793 207.760 1.00 9.50 148 VAL A1 O 1
ATOM 1241 N N . ARG A 1 149 ? 374.788 319.961 209.804 1.00 10.60 149 ARG A1 N 1
ATOM 1242 C CA . ARG A 1 149 ? 375.714 321.001 209.392 1.00 10.60 149 ARG A1 CA 1
ATOM 1243 C C . ARG A 1 149 ? 377.120 320.693 209.888 1.00 10.60 149 ARG A1 C 1
ATOM 1244 O O . ARG A 1 149 ? 377.327 319.852 210.763 1.00 10.60 149 ARG A1 O 1
ATOM 1265 N N . ALA A 1 150 ? 378.091 321.385 209.304 1.00 11.15 150 ALA A1 N 1
ATOM 1266 C CA . ALA A 1 150 ? 379.490 321.180 209.646 1.00 11.15 150 ALA A1 CA 1
ATOM 1267 C C . ALA A 1 150 ? 379.846 321.989 210.888 1.00 11.15 150 ALA A1 C 1
ATOM 1268 O O . ALA A 1 150 ? 379.756 323.218 210.883 1.00 11.15 150 ALA A1 O 1
ATOM 1275 N N . ASN A 1 151 ? 380.224 321.299 211.960 1.00 11.18 151 ASN A1 N 1
ATOM 1276 C CA . ASN A 1 151 ? 380.798 321.946 213.138 1.00 11.18 151 ASN A1 CA 1
ATOM 1277 C C . ASN A 1 151 ? 382.306 321.731 213.097 1.00 11.18 151 ASN A1 C 1
ATOM 1278 O O . ASN A 1 151 ? 382.861 320.901 213.809 1.00 11.18 151 ASN A1 O 1
ATOM 1289 N N . LEU A 1 152 ? 382.974 322.501 212.238 1.00 11.53 152 LEU A1 N 1
ATOM 1290 C CA . LEU A 1 152 ? 384.413 322.324 212.059 1.00 11.53 152 LEU A1 CA 1
ATOM 1291 C C . LEU A 1 152 ? 385.189 322.616 213.336 1.00 11.53 152 LEU A1 C 1
ATOM 1292 O O . LEU A 1 152 ? 386.213 321.978 213.592 1.00 11.53 152 LEU A1 O 1
ATOM 1308 N N . SER A 1 153 ? 384.749 323.597 214.131 1.00 12.18 153 SER A1 N 1
ATOM 1309 C CA . SER A 1 153 ? 385.483 323.953 215.341 1.00 12.18 153 SER A1 CA 1
ATOM 1310 C C . SER A 1 153 ? 385.407 322.866 216.405 1.00 12.18 153 SER A1 C 1
ATOM 1311 O O . SER A 1 153 ? 386.254 322.831 217.300 1.00 12.18 153 SER A1 O 1
ATOM 1319 N N . ALA A 1 154 ? 384.411 321.989 216.339 1.00 11.22 154 ALA A1 N 1
ATOM 1320 C CA . ALA A 1 154 ? 384.387 320.779 217.145 1.00 11.22 154 ALA A1 CA 1
ATOM 1321 C C . ALA A 1 154 ? 384.767 319.539 216.346 1.00 11.22 154 ALA A1 C 1
ATOM 1322 O O . ALA A 1 154 ? 384.780 318.441 216.908 1.00 11.22 154 ALA A1 O 1
ATOM 1329 N N . THR A 1 155 ? 385.079 319.695 215.054 1.00 10.26 155 THR A1 N 1
ATOM 1330 C CA . THR A 1 155 ? 385.332 318.588 214.124 1.00 10.26 155 THR A1 CA 1
ATOM 1331 C C . THR A 1 155 ? 384.238 317.527 214.211 1.00 10.26 155 THR A1 C 1
ATOM 1332 O O . THR A 1 155 ? 384.508 316.335 214.352 1.00 10.26 155 THR A1 O 1
ATOM 1343 N N . SER A 1 156 ? 382.985 317.964 214.120 1.00 9.95 156 SER A1 N 1
ATOM 1344 C CA . SER A 1 156 ? 381.861 317.045 214.203 1.00 9.95 156 SER A1 CA 1
ATOM 1345 C C . SER A 1 156 ? 380.753 317.476 213.251 1.00 9.95 156 SER A1 C 1
ATOM 1346 O O . SER A 1 156 ? 380.673 318.628 212.828 1.00 9.95 156 SER A1 O 1
ATOM 1354 N N . ILE A 1 157 ? 379.902 316.516 212.915 1.00 9.42 157 ILE A1 N 1
ATOM 1355 C CA . ILE A 1 157 ? 378.699 316.758 212.130 1.00 9.42 157 ILE A1 CA 1
ATOM 1356 C C . ILE A 1 157 ? 377.569 317.004 213.119 1.00 9.42 157 ILE A1 C 1
ATOM 1357 O O . ILE A 1 157 ? 377.250 316.134 213.934 1.00 9.42 157 ILE A1 O 1
ATOM 1373 N N . GLU A 1 158 ? 376.974 318.188 213.060 1.00 10.24 158 GLU A1 N 1
ATOM 1374 C CA . GLU A 1 158 ? 376.071 318.667 214.099 1.00 10.24 158 GLU A1 CA 1
ATOM 1375 C C . GLU A 1 158 ? 374.619 318.471 213.679 1.00 10.24 158 GLU A1 C 1
ATOM 1376 O O . GLU A 1 158 ? 374.180 319.022 212.669 1.00 10.24 158 GLU A1 O 1
ATOM 1388 N N . ASN A 1 159 ? 373.878 317.702 214.472 1.00 9.28 159 ASN A1 N 1
ATOM 1389 C CA . ASN A 1 159 ? 372.440 317.512 214.284 1.00 9.28 159 ASN A1 CA 1
ATOM 1390 C C . ASN A 1 159 ? 371.697 318.633 215.018 1.00 9.28 159 ASN A1 C 1
ATOM 1391 O O . ASN A 1 159 ? 370.992 318.428 216.003 1.00 9.28 159 ASN A1 O 1
ATOM 1402 N N . TYR A 1 160 ? 371.877 319.852 214.507 1.00 10.06 160 TYR A1 N 1
ATOM 1403 C CA . TYR A 1 160 ? 371.347 321.043 215.165 1.00 10.06 160 TYR A1 CA 1
ATOM 1404 C C . TYR A 1 160 ? 369.831 321.180 215.050 1.00 10.06 160 TYR A1 C 1
ATOM 1405 O O . TYR A 1 160 ? 369.251 322.006 215.759 1.00 10.06 160 TYR A1 O 1
ATOM 1423 N N . ASN A 1 161 ? 369.177 320.410 214.184 1.00 9.77 161 ASN A1 N 1
ATOM 1424 C CA . ASN A 1 161 ? 367.722 320.387 214.116 1.00 9.77 161 ASN A1 CA 1
ATOM 1425 C C . ASN A 1 161 ? 367.099 319.411 215.106 1.00 9.77 161 ASN A1 C 1
ATOM 1426 O O . ASN A 1 161 ? 365.873 319.274 215.130 1.00 9.77 161 ASN A1 O 1
ATOM 1437 N N . ASP A 1 162 ? 367.913 318.726 215.904 1.00 9.59 162 ASP A1 N 1
ATOM 1438 C CA . ASP A 1 162 ? 367.435 317.846 216.968 1.00 9.59 162 ASP A1 CA 1
ATOM 1439 C C . ASP A 1 162 ? 366.497 316.762 216.439 1.00 9.59 162 ASP A1 C 1
ATOM 1440 O O . ASP A 1 162 ? 365.439 316.499 217.009 1.00 9.59 162 ASP A1 O 1
ATOM 1449 N N . ILE A 1 163 ? 366.897 316.112 215.354 1.00 8.56 163 ILE A1 N 1
ATOM 1450 C CA . ILE A 1 163 ? 366.194 314.935 214.863 1.00 8.56 163 ILE A1 CA 1
ATOM 1451 C C . ILE A 1 163 ? 366.760 313.720 215.577 1.00 8.56 163 ILE A1 C 1
ATOM 1452 O O . ILE A 1 163 ? 367.948 313.412 215.447 1.00 8.56 163 ILE A1 O 1
ATOM 1468 N N . ALA A 1 164 ? 365.910 313.015 216.314 1.00 7.92 164 ALA A1 N 1
ATOM 1469 C CA . ALA A 1 164 ? 366.352 311.812 217.000 1.00 7.92 164 ALA A1 CA 1
ATOM 1470 C C . ALA A 1 164 ? 366.290 310.587 216.093 1.00 7.92 164 ALA A1 C 1
ATOM 1471 O O . ALA A 1 164 ? 367.196 309.753 216.127 1.00 7.92 164 ALA A1 O 1
ATOM 1478 N N . LYS A 1 165 ? 365.265 310.501 215.248 1.00 7.58 165 LYS A1 N 1
ATOM 1479 C CA . LYS A 1 165 ? 365.011 309.335 214.414 1.00 7.58 165 LYS A1 CA 1
ATOM 1480 C C . LYS A 1 165 ? 364.215 309.757 213.188 1.00 7.58 165 LYS A1 C 1
ATOM 1481 O O . LYS A 1 165 ? 363.343 310.620 213.287 1.00 7.58 165 LYS A1 O 1
ATOM 1500 N N . TRP A 1 166 ? 364.484 309.134 212.043 1.00 6.87 166 TRP A1 N 1
ATOM 1501 C CA . TRP A 1 166 ? 363.792 309.538 210.825 1.00 6.87 166 TRP A1 CA 1
ATOM 1502 C C . TRP A 1 166 ? 363.580 308.359 209.890 1.00 6.87 166 TRP A1 C 1
ATOM 1503 O O . TRP A 1 166 ? 364.355 307.400 209.880 1.00 6.87 166 TRP A1 O 1
ATOM 1524 N N . ARG A 1 167 ? 362.524 308.460 209.091 1.00 6.82 167 ARG A1 N 1
ATOM 1525 C CA . ARG A 1 167 ? 362.324 307.609 207.930 1.00 6.82 167 ARG A1 CA 1
ATOM 1526 C C . ARG A 1 167 ? 361.558 308.418 206.894 1.00 6.82 167 ARG A1 C 1
ATOM 1527 O O . ARG A 1 167 ? 361.087 309.520 207.165 1.00 6.82 167 ARG A1 O 1
ATOM 1548 N N . ILE A 1 168 ? 361.456 307.870 205.697 1.00 6.85 168 ILE A1 N 1
ATOM 1549 C CA . ILE A 1 168 ? 360.790 308.537 204.589 1.00 6.85 168 ILE A1 CA 1
ATOM 1550 C C . ILE A 1 168 ? 359.382 307.983 204.460 1.00 6.85 168 ILE A1 C 1
ATOM 1551 O O . ILE A 1 168 ? 359.182 306.769 204.516 1.00 6.85 168 ILE A1 O 1
ATOM 1567 N N . VAL A 1 169 ? 358.411 308.873 204.291 1.00 7.63 169 VAL A1 N 1
ATOM 1568 C CA . VAL A 1 169 ? 357.038 308.468 204.009 1.00 7.63 169 VAL A1 CA 1
ATOM 1569 C C . VAL A 1 169 ? 356.791 308.354 202.510 1.00 7.63 169 VAL A1 C 1
ATOM 1570 O O . VAL A 1 169 ? 356.160 307.400 202.057 1.00 7.63 169 VAL A1 O 1
ATOM 1583 N N . SER A 1 170 ? 357.249 309.327 201.724 1.00 7.46 170 SER A1 N 1
ATOM 1584 C CA . SER A 1 170 ? 357.246 309.231 200.270 1.00 7.46 170 SER A1 CA 1
ATOM 1585 C C . SER A 1 170 ? 358.276 310.205 199.719 1.00 7.46 170 SER A1 C 1
ATOM 1586 O O . SER A 1 170 ? 358.572 311.225 200.340 1.00 7.46 170 SER A1 O 1
ATOM 1594 N N . GLN A 1 171 ? 358.803 309.891 198.538 1.00 7.01 171 GLN A1 N 1
ATOM 1595 C CA . GLN A 1 171 ? 359.790 310.746 197.897 1.00 7.01 171 GLN A1 CA 1
ATOM 1596 C C . GLN A 1 171 ? 359.747 310.537 196.392 1.00 7.01 171 GLN A1 C 1
ATOM 1597 O O . GLN A 1 171 ? 359.369 309.467 195.917 1.00 7.01 171 GLN A1 O 1
ATOM 1611 N N . GLY A 1 172 ? 360.137 311.566 195.648 1.00 7.32 172 GLY A1 N 1
ATOM 1612 C CA . GLY A 1 172 ? 360.306 311.416 194.218 1.00 7.32 172 GLY A1 CA 1
ATOM 1613 C C . GLY A 1 172 ? 360.400 312.756 193.521 1.00 7.32 172 GLY A1 C 1
ATOM 1614 O O . GLY A 1 172 ? 360.417 313.809 194.154 1.00 7.32 172 GLY A1 O 1
ATOM 1618 N N . ILE A 1 173 ? 360.448 312.689 192.194 1.00 7.37 173 ILE A1 N 1
ATOM 1619 C CA . ILE A 1 173 ? 360.561 313.868 191.351 1.00 7.37 173 ILE A1 CA 1
ATOM 1620 C C . ILE A 1 173 ? 359.580 313.766 190.198 1.00 7.37 173 ILE A1 C 1
ATOM 1621 O O . ILE A 1 173 ? 359.231 312.678 189.740 1.00 7.37 173 ILE A1 O 1
ATOM 1637 N N . ASN A 1 174 ? 359.158 314.922 189.722 1.00 7.57 174 ASN A1 N 1
ATOM 1638 C CA . ASN A 1 174 ? 358.457 315.065 188.460 1.00 7.57 174 ASN A1 CA 1
ATOM 1639 C C . ASN A 1 174 ? 359.223 316.077 187.620 1.00 7.57 174 ASN A1 C 1
ATOM 1640 O O . ASN A 1 174 ? 359.631 317.123 188.121 1.00 7.57 174 ASN A1 O 1
ATOM 1651 N N . LEU A 1 175 ? 359.421 315.759 186.351 1.00 6.96 175 LEU A1 N 1
ATOM 1652 C CA . LEU A 1 175 ? 360.202 316.583 185.442 1.00 6.96 175 LEU A1 CA 1
ATOM 1653 C C . LEU A 1 175 ? 359.311 317.044 184.301 1.00 6.96 175 LEU A1 C 1
ATOM 1654 O O . LEU A 1 175 ? 358.484 316.278 183.805 1.00 6.96 175 LEU A1 O 1
ATOM 1670 N N . LYS A 1 176 ? 359.467 318.298 183.897 1.00 6.43 176 LYS A1 N 1
ATOM 1671 C CA . LYS A 1 176 ? 358.740 318.850 182.762 1.00 6.43 176 LYS A1 CA 1
ATOM 1672 C C . LYS A 1 176 ? 359.731 319.511 181.816 1.00 6.43 176 LYS A1 C 1
ATOM 1673 O O . LYS A 1 176 ? 360.565 320.306 182.252 1.00 6.43 176 LYS A1 O 1
ATOM 1692 N N . LEU A 1 177 ? 359.652 319.169 180.530 1.00 6.76 177 LEU A1 N 1
ATOM 1693 C CA . LEU A 1 177 ? 360.506 319.796 179.523 1.00 6.76 177 LEU A1 CA 1
ATOM 1694 C C . LEU A 1 177 ? 360.070 321.237 179.275 1.00 6.76 177 LEU A1 C 1
ATOM 1695 O O . LEU A 1 177 ? 358.886 321.512 179.086 1.00 6.76 177 LEU A1 O 1
ATOM 1711 N N . ASN A 1 178 ? 361.027 322.159 179.304 1.00 6.80 178 ASN A1 N 1
ATOM 1712 C CA . ASN A 1 178 ? 360.743 323.579 179.128 1.00 6.80 178 ASN A1 CA 1
ATOM 1713 C C . ASN A 1 178 ? 361.516 324.149 177.948 1.00 6.80 178 ASN A1 C 1
ATOM 1714 O O . ASN A 1 178 ? 362.206 325.161 178.080 1.00 6.80 178 ASN A1 O 1
ATOM 1725 N N . ASN A 1 179 ? 361.460 323.469 176.812 1.00 7.61 179 ASN A1 N 1
ATOM 1726 C CA . ASN A 1 179 ? 362.018 323.958 175.563 1.00 7.61 179 ASN A1 CA 1
ATOM 1727 C C . ASN A 1 179 ? 360.886 324.360 174.629 1.00 7.61 179 ASN A1 C 1
ATOM 1728 O O . ASN A 1 179 ? 359.732 323.973 174.820 1.00 7.61 179 ASN A1 O 1
ATOM 1739 N N . VAL A 1 180 ? 361.220 325.152 173.612 1.00 8.42 180 VAL A1 N 1
ATOM 1740 C CA . VAL A 1 180 ? 360.242 325.507 172.587 1.00 8.42 180 VAL A1 CA 1
ATOM 1741 C C . VAL A 1 180 ? 360.001 324.293 171.697 1.00 8.42 180 VAL A1 C 1
ATOM 1742 O O . VAL A 1 180 ? 360.774 323.331 171.720 1.00 8.42 180 VAL A1 O 1
ATOM 1755 N N . GLU A 1 181 ? 358.924 324.326 170.904 1.00 9.77 181 GLU A1 N 1
ATOM 1756 C CA . GLU A 1 181 ? 358.489 323.119 170.206 1.00 9.77 181 GLU A1 CA 1
ATOM 1757 C C . GLU A 1 181 ? 359.469 322.683 169.122 1.00 9.77 181 GLU A1 C 1
ATOM 1758 O O . GLU A 1 181 ? 359.530 321.493 168.802 1.00 9.77 181 GLU A1 O 1
ATOM 1770 N N . ASP A 1 182 ? 360.239 323.605 168.542 1.00 9.9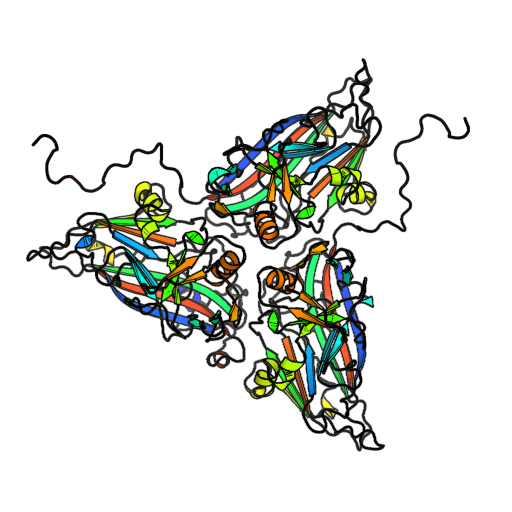5 182 ASP A1 N 1
ATOM 1771 C CA . ASP A 1 182 ? 361.230 323.230 167.545 1.00 9.95 182 ASP A1 CA 1
ATOM 1772 C C . ASP A 1 182 ? 362.588 322.909 168.165 1.00 9.95 182 ASP A1 C 1
ATOM 1773 O O . ASP A 1 182 ? 363.593 322.865 167.453 1.00 9.95 182 ASP A1 O 1
ATOM 1782 N N . GLU A 1 183 ? 362.633 322.676 169.477 1.00 9.24 183 GLU A1 N 1
ATOM 1783 C CA . GLU A 1 183 ? 363.836 322.224 170.164 1.00 9.24 183 GLU A1 CA 1
ATOM 1784 C C . GLU A 1 183 ? 363.508 321.180 171.222 1.00 9.24 183 GLU A1 C 1
ATOM 1785 O O . GLU A 1 183 ? 364.181 321.113 172.251 1.00 9.24 183 GLU A1 O 1
ATOM 1797 N N . ASN A 1 184 ? 362.477 320.370 171.000 1.00 8.14 184 ASN A1 N 1
ATOM 1798 C CA . ASN A 1 184 ? 361.936 319.496 172.033 1.00 8.14 184 ASN A1 CA 1
ATOM 1799 C C . ASN A 1 184 ? 362.298 318.028 171.817 1.00 8.14 184 ASN A1 C 1
ATOM 1800 O O . ASN A 1 184 ? 361.527 317.136 172.180 1.00 8.14 184 ASN A1 O 1
ATOM 1811 N N . ASP A 1 185 ? 363.464 317.758 171.246 1.00 8.59 185 ASP A1 N 1
ATOM 1812 C CA . ASP A 1 185 ? 363.917 316.393 171.046 1.00 8.59 185 ASP A1 CA 1
ATOM 1813 C C . ASP A 1 185 ? 364.640 315.901 172.299 1.00 8.59 185 ASP A1 C 1
ATOM 1814 O O . ASP A 1 185 ? 364.851 316.646 173.256 1.00 8.59 185 ASP A1 O 1
ATOM 1823 N N . GLY A 1 186 ? 365.025 314.629 172.297 1.00 6.83 186 GLY A1 N 1
ATOM 1824 C CA . GLY A 1 186 ? 365.700 314.028 173.431 1.00 6.83 186 GLY A1 CA 1
ATOM 1825 C C . GLY A 1 186 ? 364.911 312.893 174.044 1.00 6.83 186 GLY A1 C 1
ATOM 1826 O O . GLY A 1 186 ? 363.703 312.792 173.840 1.00 6.83 186 GLY A1 O 1
ATOM 1830 N N . TRP A 1 187 ? 365.574 312.035 174.807 1.00 6.81 187 TRP A1 N 1
ATOM 1831 C CA . TRP A 1 187 ? 364.904 310.887 175.400 1.00 6.81 187 TRP A1 CA 1
ATOM 1832 C C . TRP A 1 187 ? 365.678 310.476 176.646 1.00 6.81 187 TRP A1 C 1
ATOM 1833 O O . TRP A 1 187 ? 366.760 310.988 176.927 1.00 6.81 187 TRP A1 O 1
ATOM 1854 N N . TYR A 1 188 ? 365.096 309.549 177.399 1.00 6.82 188 TYR A1 N 1
ATOM 1855 C CA . TYR A 1 188 ? 365.593 309.211 178.722 1.00 6.82 188 TYR A1 CA 1
ATOM 1856 C C . TYR A 1 188 ? 365.343 307.737 178.988 1.00 6.82 188 TYR A1 C 1
ATOM 1857 O O . TYR A 1 188 ? 364.471 307.117 178.381 1.00 6.82 188 TYR A1 O 1
ATOM 1875 N N . GLU A 1 189 ? 366.110 307.197 179.922 1.00 7.98 189 GLU A1 N 1
ATOM 1876 C CA . GLU A 1 189 ? 365.892 305.878 180.494 1.00 7.98 189 GLU A1 CA 1
ATOM 1877 C C . GLU A 1 189 ? 365.849 306.024 182.004 1.00 7.98 189 GLU A1 C 1
ATOM 1878 O O . GLU A 1 189 ? 366.627 306.790 182.575 1.00 7.98 189 GLU A1 O 1
ATOM 1890 N N . ALA A 1 190 ? 364.955 305.288 182.656 1.00 7.52 190 ALA A1 N 1
ATOM 1891 C CA . ALA A 1 190 ? 364.790 305.410 184.097 1.00 7.52 190 ALA A1 CA 1
ATOM 1892 C C . ALA A 1 190 ? 364.640 304.033 184.726 1.00 7.52 190 ALA A1 C 1
ATOM 1893 O O . ALA A 1 190 ? 363.971 303.160 184.174 1.00 7.52 190 ALA A1 O 1
ATOM 1900 N N . CYS A 1 191 ? 365.252 303.854 185.894 1.00 7.97 191 CYS A1 N 1
ATOM 1901 C CA . CYS A 1 191 ? 365.127 302.619 186.654 1.00 7.97 191 CYS A1 CA 1
ATOM 1902 C C . CYS A 1 191 ? 365.284 302.916 188.139 1.00 7.97 191 CYS A1 C 1
ATOM 1903 O O . CYS A 1 191 ? 365.700 304.004 188.542 1.00 7.97 191 CYS A1 O 1
ATOM 1911 N N . ARG A 1 192 ? 364.924 301.933 188.952 1.00 8.16 192 ARG A1 N 1
ATOM 1912 C CA . ARG A 1 192 ? 365.203 301.944 190.378 1.00 8.16 192 ARG A1 CA 1
ATOM 1913 C C . ARG A 1 192 ? 366.109 300.764 190.713 1.00 8.16 192 ARG A1 C 1
ATOM 1914 O O . ARG A 1 192 ? 366.142 299.767 189.990 1.00 8.16 192 ARG A1 O 1
ATOM 1935 N N . PHE A 1 193 ? 366.869 300.887 191.796 1.00 8.11 193 PHE A1 N 1
ATOM 1936 C CA . PHE A 1 193 ? 367.852 299.867 192.141 1.00 8.11 193 PHE A1 CA 1
ATOM 1937 C C . PHE A 1 193 ? 368.173 299.940 193.627 1.00 8.11 193 PHE A1 C 1
ATOM 1938 O O . PHE A 1 193 ? 367.820 300.896 194.314 1.00 8.11 193 PHE A1 O 1
ATOM 1955 N N . GLN A 1 194 ? 368.894 298.918 194.090 1.00 7.81 194 GLN A1 N 1
ATOM 1956 C CA . GLN A 1 194 ? 369.221 298.685 195.499 1.00 7.81 194 GLN A1 CA 1
ATOM 1957 C C . GLN A 1 194 ? 370.721 298.403 195.639 1.00 7.81 194 GLN A1 C 1
ATOM 1958 O O . GLN A 1 194 ? 371.128 297.342 196.100 1.00 7.81 194 GLN A1 O 1
ATOM 1972 N N . HIS A 1 195 ? 371.546 299.329 195.160 1.00 8.50 195 HIS A1 N 1
ATOM 1973 C CA . HIS A 1 195 ? 372.998 299.179 195.228 1.00 8.50 195 HIS A1 CA 1
ATOM 1974 C C . HIS A 1 195 ? 373.486 298.861 196.640 1.00 8.50 195 HIS A1 C 1
ATOM 1975 O O . HIS A 1 195 ? 372.920 299.307 197.637 1.00 8.50 195 HIS A1 O 1
ATOM 1989 N N . ASP A 1 196 ? 374.582 298.097 196.714 1.00 8.92 196 ASP A1 N 1
ATOM 1990 C CA . ASP A 1 196 ? 375.240 297.784 197.987 1.00 8.92 196 ASP A1 CA 1
ATOM 1991 C C . ASP A 1 196 ? 376.350 298.810 198.220 1.00 8.92 196 ASP A1 C 1
ATOM 1992 O O . ASP A 1 196 ? 377.542 298.545 198.064 1.00 8.92 196 ASP A1 O 1
ATOM 2001 N N . TRP A 1 197 ? 375.930 300.003 198.631 1.00 8.57 197 TRP A1 N 1
ATOM 2002 C CA . TRP A 1 197 ? 376.825 301.150 198.709 1.00 8.57 197 TRP A1 CA 1
ATOM 2003 C C . TRP A 1 197 ? 377.993 300.890 199.651 1.00 8.57 197 TRP A1 C 1
ATOM 2004 O O . TRP A 1 197 ? 377.849 300.234 200.683 1.00 8.57 197 TRP A1 O 1
ATOM 2025 N N . THR A 1 198 ? 379.157 301.402 199.280 1.00 9.04 198 THR A1 N 1
ATOM 2026 C CA . THR A 1 198 ? 380.327 301.466 200.137 1.00 9.04 198 THR A1 CA 1
ATOM 2027 C C . THR A 1 198 ? 380.649 302.923 200.459 1.00 9.04 198 THR A1 C 1
ATOM 2028 O O . THR A 1 198 ? 380.516 303.783 199.586 1.00 9.04 198 THR A1 O 1
ATOM 2039 N N . PRO A 1 199 ? 381.089 303.240 201.680 1.00 8.93 199 PRO A1 N 1
ATOM 2040 C CA . PRO A 1 199 ? 381.230 304.657 202.052 1.00 8.93 199 PRO A1 CA 1
ATOM 2041 C C . PRO A 1 199 ? 382.222 305.438 201.209 1.00 8.93 199 PRO A1 C 1
ATOM 2042 O O . PRO A 1 199 ? 382.103 306.663 201.150 1.00 8.93 199 PRO A1 O 1
ATOM 2053 N N . ASP A 1 200 ? 383.191 304.790 200.556 1.00 9.82 200 ASP A1 N 1
ATOM 2054 C CA . ASP A 1 200 ? 384.080 305.533 199.670 1.00 9.82 200 ASP A1 CA 1
ATOM 2055 C C . ASP A 1 200 ? 383.408 305.940 198.362 1.00 9.82 200 ASP A1 C 1
ATOM 2056 O O . ASP A 1 200 ? 383.965 306.768 197.638 1.00 9.82 200 ASP A1 O 1
ATOM 2065 N N . GLU A 1 201 ? 382.237 305.391 198.038 1.00 9.42 201 GLU A1 N 1
ATOM 2066 C CA . GLU A 1 201 ? 381.475 305.888 196.900 1.00 9.42 201 GLU A1 CA 1
ATOM 2067 C C . GLU A 1 201 ? 380.637 307.111 197.243 1.00 9.42 201 GLU A1 C 1
ATOM 2068 O O . GLU A 1 201 ? 380.118 307.760 196.333 1.00 9.42 201 GLU A1 O 1
ATOM 2080 N N . LEU A 1 202 ? 380.484 307.428 198.519 1.00 8.95 202 LEU A1 N 1
ATOM 2081 C CA . LEU A 1 202 ? 379.641 308.523 198.968 1.00 8.95 202 LEU A1 CA 1
ATOM 2082 C C . LEU A 1 202 ? 380.504 309.676 199.448 1.00 8.95 202 LEU A1 C 1
ATOM 2083 O O . LEU A 1 202 ? 381.729 309.579 199.525 1.00 8.95 202 LEU A1 O 1
ATOM 2099 N N . CYS A 1 203 ? 379.843 310.778 199.776 1.00 9.74 203 CYS A1 N 1
ATOM 2100 C CA . CYS A 1 203 ? 380.542 311.984 200.186 1.00 9.74 203 CYS A1 CA 1
ATOM 2101 C C . CYS A 1 203 ? 379.565 312.908 200.891 1.00 9.74 203 CYS A1 C 1
ATOM 2102 O O . CYS A 1 203 ? 378.350 312.709 200.859 1.00 9.74 203 CYS A1 O 1
ATOM 2110 N N . LEU A 1 204 ? 380.123 313.930 201.524 1.00 9.76 204 LEU A1 N 1
ATOM 2111 C CA . LEU A 1 204 ? 379.356 315.042 202.053 1.00 9.76 204 LEU A1 CA 1
ATOM 2112 C C . LEU A 1 204 ? 379.479 316.223 201.106 1.00 9.76 204 LEU A1 C 1
ATOM 2113 O O . LEU A 1 204 ? 380.540 316.461 200.527 1.00 9.76 204 LEU A1 O 1
ATOM 2129 N N . ARG A 1 205 ? 378.377 316.940 200.930 1.00 9.95 205 ARG A1 N 1
ATOM 2130 C CA . ARG A 1 205 ? 378.306 318.060 200.006 1.00 9.95 205 ARG A1 CA 1
ATOM 2131 C C . ARG A 1 205 ? 377.599 319.213 200.692 1.00 9.95 205 ARG A1 C 1
ATOM 2132 O O . ARG A 1 205 ? 376.612 319.013 201.400 1.00 9.95 205 ARG A1 O 1
ATOM 2153 N N . SER A 1 206 ? 378.101 320.419 200.482 1.00 10.99 206 SER A1 N 1
ATOM 2154 C CA . SER A 1 206 ? 377.430 321.589 201.022 1.00 10.99 206 SER A1 CA 1
ATOM 2155 C C . SER A 1 206 ? 376.195 321.889 200.182 1.00 10.99 206 SER A1 C 1
ATOM 2156 O O . SER A 1 206 ? 376.284 322.010 198.960 1.00 10.99 206 SER A1 O 1
ATOM 2164 N N . THR A 1 207 ? 375.037 321.992 200.839 1.00 10.89 207 THR A1 N 1
ATOM 2165 C CA . THR A 1 207 ? 373.804 322.283 200.119 1.00 10.89 207 THR A1 CA 1
ATOM 2166 C C . THR A 1 207 ? 373.884 323.610 199.383 1.00 10.89 207 THR A1 C 1
ATOM 2167 O O . THR A 1 207 ? 373.120 323.829 198.441 1.00 10.89 207 THR A1 O 1
ATOM 2178 N N . GLU A 1 208 ? 374.785 324.496 199.803 1.00 12.32 208 GLU A1 N 1
ATOM 2179 C CA . GLU A 1 208 ? 374.989 325.749 199.093 1.00 12.32 208 GLU A1 CA 1
ATOM 2180 C C . GLU A 1 208 ? 375.302 325.511 197.628 1.00 12.32 208 GLU A1 C 1
ATOM 2181 O O . GLU A 1 208 ? 374.962 326.341 196.780 1.00 12.32 208 GLU A1 O 1
ATOM 2193 N N . ASN A 1 209 ? 375.956 324.391 197.315 1.00 10.82 209 ASN A1 N 1
ATOM 2194 C CA . ASN A 1 209 ? 376.275 324.023 195.941 1.00 10.82 209 ASN A1 CA 1
ATOM 2195 C C . ASN A 1 209 ? 377.133 325.092 195.274 1.00 10.82 209 ASN A1 C 1
ATOM 2196 O O . ASN A 1 209 ? 376.949 325.420 194.103 1.00 10.82 209 ASN A1 O 1
ATOM 2207 N N . ASP A 1 210 ? 378.085 325.627 196.027 1.00 13.14 210 ASP A1 N 1
ATOM 2208 C CA . ASP A 1 210 ? 378.916 326.738 195.590 1.00 13.14 210 ASP A1 CA 1
ATOM 2209 C C . ASP A 1 210 ? 380.359 326.279 195.420 1.00 13.14 210 ASP A1 C 1
ATOM 2210 O O . ASP A 1 210 ? 380.722 325.151 195.750 1.00 13.14 210 ASP A1 O 1
ATOM 2219 N N . ALA A 1 211 ? 381.187 327.187 194.913 1.00 13.87 211 ALA A1 N 1
ATOM 2220 C CA . ALA A 1 211 ? 382.579 326.902 194.576 1.00 13.87 211 ALA A1 CA 1
ATOM 2221 C C . ALA A 1 211 ? 383.536 327.371 195.663 1.00 13.87 211 ALA A1 C 1
ATOM 2222 O O . ALA A 1 211 ? 384.632 327.854 195.376 1.00 13.87 211 ALA A1 O 1
ATOM 2229 N N . SER A 1 212 ? 383.133 327.257 196.921 1.00 13.97 212 SER A1 N 1
ATOM 2230 C CA . SER A 1 212 ? 383.990 327.530 198.059 1.00 13.97 212 SER A1 CA 1
ATOM 2231 C C . SER A 1 212 ? 384.088 326.284 198.926 1.00 13.97 212 SER A1 C 1
ATOM 2232 O O . SER A 1 212 ? 383.390 325.294 198.716 1.00 13.97 212 SER A1 O 1
ATOM 2240 N N . THR A 1 213 ? 384.961 326.352 199.917 1.00 13.71 213 THR A1 N 1
ATOM 2241 C CA . THR A 1 213 ? 385.187 325.234 200.813 1.00 13.71 213 THR A1 CA 1
ATOM 2242 C C . THR A 1 213 ? 384.142 325.210 201.931 1.00 13.71 213 THR A1 C 1
ATOM 2243 O O . THR A 1 213 ? 383.534 326.226 202.273 1.00 13.71 213 THR A1 O 1
ATOM 2254 N N . ILE A 1 214 ? 383.933 324.023 202.495 1.00 11.89 214 ILE A1 N 1
ATOM 2255 C CA . ILE A 1 214 ? 382.951 323.844 203.561 1.00 11.89 214 ILE A1 CA 1
ATOM 2256 C C . ILE A 1 214 ? 383.391 324.635 204.787 1.00 11.89 214 ILE A1 C 1
ATOM 2257 O O . ILE A 1 214 ? 384.484 324.421 205.324 1.00 11.89 214 ILE A1 O 1
ATOM 2273 N N . SER A 1 215 ? 382.527 325.529 205.253 1.00 12.56 215 SER A1 N 1
ATOM 2274 C CA . SER A 1 215 ? 382.812 326.432 206.360 1.00 12.56 215 SER A1 CA 1
ATOM 2275 C C . SER A 1 215 ? 382.073 325.981 207.616 1.00 12.56 215 SER A1 C 1
ATOM 2276 O O . SER A 1 215 ? 381.377 324.967 207.632 1.00 12.56 215 SER A1 O 1
ATOM 2284 N N . GLN A 1 216 ? 382.224 326.767 208.676 1.00 12.07 216 GLN A1 N 1
ATOM 2285 C CA . GLN A 1 216 ? 381.580 326.458 209.943 1.00 12.07 216 GLN A1 CA 1
ATOM 2286 C C . GLN A 1 216 ? 380.065 326.585 209.819 1.00 12.07 216 GLN A1 C 1
ATOM 2287 O O . GLN A 1 216 ? 379.552 327.574 209.293 1.00 12.07 216 GLN A1 O 1
ATOM 2301 N N . ASP A 1 217 ? 379.352 325.571 210.300 1.00 12.04 217 ASP A1 N 1
ATOM 2302 C CA . ASP A 1 217 ? 377.894 325.521 210.310 1.00 12.04 217 ASP A1 CA 1
ATOM 2303 C C . ASP A 1 217 ? 377.291 325.468 208.913 1.00 12.04 217 ASP A1 C 1
ATOM 2304 O O . ASP A 1 217 ? 376.122 325.809 208.735 1.00 12.04 217 ASP A1 O 1
ATOM 2313 N N . GLU A 1 218 ? 378.064 325.046 207.918 1.00 12.17 218 GLU A1 N 1
ATOM 2314 C CA . GLU A 1 218 ? 377.544 324.882 206.568 1.00 12.17 218 GLU A1 CA 1
ATOM 2315 C C . GLU A 1 218 ? 376.643 323.658 206.493 1.00 12.17 218 GLU A1 C 1
ATOM 2316 O O . GLU A 1 218 ? 377.004 322.583 206.976 1.00 12.17 218 GLU A1 O 1
ATOM 2328 N N . ASP A 1 219 ? 375.480 323.816 205.871 1.00 11.13 219 ASP A1 N 1
ATOM 2329 C CA . ASP A 1 219 ? 374.531 322.717 205.763 1.00 11.13 219 ASP A1 CA 1
ATOM 2330 C C . ASP A 1 219 ? 375.035 321.662 204.785 1.00 11.13 219 ASP A1 C 1
ATOM 2331 O O . ASP A 1 219 ? 375.570 321.984 203.722 1.00 11.13 219 ASP A1 O 1
ATOM 2340 N N . LEU A 1 220 ? 374.846 320.395 205.148 1.00 10.33 220 LEU A1 N 1
ATOM 2341 C CA . LEU A 1 220 ? 375.396 319.268 204.411 1.00 10.33 220 LEU A1 CA 1
ATOM 2342 C C . LEU A 1 220 ? 374.313 318.256 204.064 1.00 10.33 220 LEU A1 C 1
ATOM 2343 O O . LEU A 1 220 ? 373.376 318.036 204.831 1.00 10.33 220 LEU A1 O 1
ATOM 2359 N N . VAL A 1 221 ? 374.462 317.639 202.895 1.00 9.27 221 VAL A1 N 1
ATOM 2360 C CA . VAL A 1 221 ? 373.704 316.455 202.514 1.00 9.27 221 VAL A1 CA 1
ATOM 2361 C C . VAL A 1 221 ? 374.690 315.405 202.030 1.00 9.27 221 VAL A1 C 1
ATOM 2362 O O . VAL A 1 221 ? 375.746 315.727 201.477 1.00 9.27 221 VAL A1 O 1
ATOM 2375 N N . MET A 1 222 ? 374.334 314.140 202.235 1.00 8.87 222 MET A1 N 1
ATOM 2376 C CA . MET A 1 222 ? 375.119 313.017 201.740 1.00 8.87 222 MET A1 CA 1
ATOM 2377 C C . MET A 1 222 ? 374.675 312.700 200.316 1.00 8.87 222 MET A1 C 1
ATOM 2378 O O . MET A 1 222 ? 373.504 312.393 200.080 1.00 8.87 222 MET A1 O 1
ATOM 2392 N N . GLY A 1 223 ? 375.603 312.802 199.368 1.00 8.83 223 GLY A1 N 1
ATOM 2393 C CA . GLY A 1 223 ? 375.364 312.398 197.998 1.00 8.83 223 GLY A1 CA 1
ATOM 2394 C C . GLY A 1 223 ? 376.499 311.511 197.520 1.00 8.83 223 GLY A1 C 1
ATOM 2395 O O . GLY A 1 223 ? 377.408 311.180 198.280 1.00 8.83 223 GLY A1 O 1
ATOM 2399 N N . VAL A 1 224 ? 376.426 311.137 196.258 1.00 8.61 224 VAL A1 N 1
ATOM 2400 C CA . VAL A 1 224 ? 377.455 310.296 195.656 1.00 8.61 224 VAL A1 CA 1
ATOM 2401 C C . VAL A 1 224 ? 378.583 311.174 195.134 1.00 8.61 224 VAL A1 C 1
ATOM 2402 O O . VAL A 1 224 ? 378.396 312.355 194.843 1.00 8.61 224 VAL A1 O 1
ATOM 2415 N N . ILE A 1 225 ? 379.782 310.601 195.040 1.00 9.64 225 ILE A1 N 1
ATOM 2416 C CA . ILE A 1 225 ? 380.876 311.309 194.392 1.00 9.64 225 ILE A1 CA 1
ATOM 2417 C C . ILE A 1 225 ? 380.540 311.468 192.917 1.00 9.64 225 ILE A1 C 1
ATOM 2418 O O . ILE A 1 225 ? 379.933 310.588 192.293 1.00 9.64 225 ILE A1 O 1
ATOM 2434 N N . SER A 1 226 ? 380.942 312.600 192.346 1.00 9.89 226 SER A1 N 1
ATOM 2435 C CA . SER A 1 226 ? 380.566 312.906 190.971 1.00 9.89 226 SER A1 CA 1
ATOM 2436 C C . SER A 1 226 ? 381.149 311.904 189.978 1.00 9.89 226 SER A1 C 1
ATOM 2437 O O . SER A 1 226 ? 380.540 311.640 188.938 1.00 9.89 226 SER A1 O 1
ATOM 2445 N N . SER A 1 227 ? 382.310 311.327 190.280 1.00 10.44 227 SER A1 N 1
ATOM 2446 C CA . SER A 1 227 ? 382.939 310.395 189.353 1.00 10.44 227 SER A1 CA 1
ATOM 2447 C C . SER A 1 227 ? 382.217 309.056 189.281 1.00 10.44 227 SER A1 C 1
ATOM 2448 O O . SER A 1 227 ? 382.579 308.225 188.444 1.00 10.44 227 SER A1 O 1
ATOM 2456 N N . SER A 1 228 ? 381.222 308.821 190.137 1.00 9.82 228 SER A1 N 1
ATOM 2457 C CA . SER A 1 228 ? 380.420 307.608 190.024 1.00 9.82 228 SER A1 CA 1
ATOM 2458 C C . SER A 1 228 ? 379.630 307.589 188.720 1.00 9.82 228 SER A1 C 1
ATOM 2459 O O . SER A 1 228 ? 379.480 306.533 188.096 1.00 9.82 228 SER A1 O 1
ATOM 2467 N N . PHE A 1 229 ? 379.115 308.748 188.299 1.00 9.05 229 PHE A1 N 1
ATOM 2468 C CA . PHE A 1 229 ? 378.339 308.824 187.065 1.00 9.05 229 PHE A1 CA 1
ATOM 2469 C C . PHE A 1 229 ? 379.189 308.545 185.837 1.00 9.05 229 PHE A1 C 1
ATOM 2470 O O . PHE A 1 229 ? 378.657 308.150 184.798 1.00 9.05 229 PHE A1 O 1
ATOM 2487 N N . MET A 1 230 ? 380.489 308.803 185.922 1.00 12.01 230 MET A1 N 1
ATOM 2488 C CA . MET A 1 230 ? 381.388 308.721 184.784 1.00 12.01 230 MET A1 CA 1
ATOM 2489 C C . MET A 1 230 ? 382.060 307.358 184.685 1.00 12.01 230 MET A1 C 1
ATOM 2490 O O . MET A 1 230 ? 382.088 306.755 183.611 1.00 12.01 230 MET A1 O 1
ATOM 2504 N N . ASN A 1 231 ? 382.620 306.868 185.791 1.00 12.02 231 ASN A1 N 1
ATOM 2505 C CA . ASN A 1 231 ? 383.354 305.610 185.771 1.00 12.02 231 ASN A1 CA 1
ATOM 2506 C C . ASN A 1 231 ? 383.097 304.751 187.007 1.00 12.02 231 ASN A1 C 1
ATOM 2507 O O . ASN A 1 231 ? 383.917 303.882 187.321 1.00 12.02 231 ASN A1 O 1
ATOM 2518 N N . GLY A 1 232 ? 381.997 304.969 187.720 1.00 10.22 232 GLY A1 N 1
ATOM 2519 C CA . GLY A 1 232 ? 381.714 304.200 188.918 1.00 10.22 232 GLY A1 CA 1
ATOM 2520 C C . GLY A 1 232 ? 380.406 303.441 188.863 1.00 10.22 232 GLY A1 C 1
ATOM 2521 O O . GLY A 1 232 ? 379.885 303.160 187.783 1.00 10.22 232 GLY A1 O 1
ATOM 2525 N N . ALA A 1 233 ? 379.840 303.160 190.036 1.00 9.56 233 ALA A1 N 1
ATOM 2526 C CA . ALA A 1 233 ? 378.673 302.289 190.117 1.00 9.56 233 ALA A1 CA 1
ATOM 2527 C C . ALA A 1 233 ? 377.500 302.833 189.311 1.00 9.56 233 ALA A1 C 1
ATOM 2528 O O . ALA A 1 233 ? 376.768 302.066 188.680 1.00 9.56 233 ALA A1 O 1
ATOM 2535 N N . LEU A 1 234 ? 377.284 304.147 189.335 1.00 9.14 234 LEU A1 N 1
ATOM 2536 C CA . LEU A 1 234 ? 376.120 304.690 188.645 1.00 9.14 234 LEU A1 CA 1
ATOM 2537 C C . LEU A 1 234 ? 376.276 304.582 187.132 1.00 9.14 234 LEU A1 C 1
ATOM 2538 O O . LEU A 1 234 ? 375.318 304.249 186.431 1.00 9.14 234 LEU A1 O 1
ATOM 2554 N N . ASN A 1 235 ? 377.477 304.851 186.618 1.00 10.14 235 ASN A1 N 1
ATOM 2555 C CA . ASN A 1 235 ? 377.752 304.630 185.204 1.00 10.14 235 ASN A1 CA 1
ATOM 2556 C C . ASN A 1 235 ? 377.525 303.175 184.825 1.00 10.14 235 ASN A1 C 1
ATOM 2557 O O . ASN A 1 235 ? 376.932 302.883 183.782 1.00 10.14 235 ASN A1 O 1
ATOM 2568 N N . THR A 1 236 ? 378.003 302.249 185.661 1.00 10.83 236 THR A1 N 1
ATOM 2569 C CA . THR A 1 236 ? 377.783 300.830 185.419 1.00 10.83 236 THR A1 CA 1
ATOM 2570 C C . THR A 1 236 ? 376.300 300.501 185.408 1.00 10.83 236 THR A1 C 1
ATOM 2571 O O . THR A 1 236 ? 375.830 299.763 184.538 1.00 10.83 236 THR A1 O 1
ATOM 2582 N N . ILE A 1 237 ? 375.544 301.040 186.364 1.00 9.24 237 ILE A1 N 1
ATOM 2583 C CA . ILE A 1 237 ? 374.099 300.857 186.340 1.00 9.24 237 ILE A1 CA 1
ATOM 2584 C C . ILE A 1 237 ? 373.500 301.568 185.135 1.00 9.24 237 ILE A1 C 1
ATOM 2585 O O . ILE A 1 237 ? 372.605 301.040 184.466 1.00 9.24 237 ILE A1 O 1
ATOM 2601 N N . GLY A 1 238 ? 373.997 302.766 184.825 1.00 9.43 238 GLY A1 N 1
ATOM 2602 C CA . GLY A 1 238 ? 373.470 303.502 183.694 1.00 9.43 238 GLY A1 CA 1
ATOM 2603 C C . GLY A 1 238 ? 373.677 302.794 182.373 1.00 9.43 238 GLY A1 C 1
ATOM 2604 O O . GLY A 1 238 ? 372.918 303.008 181.428 1.00 9.43 238 GLY A1 O 1
ATOM 2608 N N . ASN A 1 239 ? 374.700 301.944 182.287 1.00 10.92 239 ASN A1 N 1
ATOM 2609 C CA . ASN A 1 239 ? 374.981 301.192 181.071 1.00 10.92 239 ASN A1 CA 1
ATOM 2610 C C . ASN A 1 239 ? 374.180 299.902 180.965 1.00 10.92 239 ASN A1 C 1
ATOM 2611 O O . ASN A 1 239 ? 374.247 299.241 179.928 1.00 10.92 239 ASN A1 O 1
ATOM 2622 N N . ASN A 1 240 ? 373.423 299.535 181.992 1.00 11.18 240 ASN A1 N 1
ATOM 2623 C CA . ASN A 1 240 ? 372.741 298.250 182.061 1.00 11.18 240 ASN A1 CA 1
ATOM 2624 C C . ASN A 1 240 ? 371.324 298.435 182.592 1.00 11.18 240 ASN A1 C 1
ATOM 2625 O O . ASN A 1 240 ? 370.855 297.671 183.436 1.00 11.18 240 ASN A1 O 1
ATOM 2636 N N . MET A 1 241 ? 370.620 299.453 182.097 1.00 9.17 241 MET A1 N 1
ATOM 2637 C CA . MET A 1 241 ? 369.347 299.850 182.698 1.00 9.17 241 MET A1 CA 1
ATOM 2638 C C . MET A 1 241 ? 368.236 298.840 182.464 1.00 9.17 241 MET A1 C 1
ATOM 2639 O O . MET A 1 241 ? 367.353 298.701 183.317 1.00 9.17 241 MET A1 O 1
ATOM 2653 N N . VAL A 1 242 ? 368.235 298.148 181.322 1.00 9.51 242 VAL A1 N 1
ATOM 2654 C CA . VAL A 1 242 ? 367.132 297.237 181.037 1.00 9.51 242 VAL A1 CA 1
ATOM 2655 C C . VAL A 1 242 ? 367.132 296.062 182.008 1.00 9.51 242 VAL A1 C 1
ATOM 2656 O O . VAL A 1 242 ? 366.072 295.512 182.320 1.00 9.51 242 VAL A1 O 1
ATOM 2669 N N . GLU A 1 243 ? 368.300 295.663 182.507 1.00 11.74 243 GLU A1 N 1
ATOM 2670 C CA . GLU A 1 243 ? 368.351 294.601 183.505 1.00 11.74 243 GLU A1 CA 1
ATOM 2671 C C . GLU A 1 243 ? 367.712 295.014 184.827 1.00 11.74 243 GLU A1 C 1
ATOM 2672 O O . GLU A 1 243 ? 367.319 294.143 185.606 1.00 11.74 243 GLU A1 O 1
ATOM 2684 N N . GLN A 1 244 ? 367.584 296.310 185.086 1.00 9.97 244 GLN A1 N 1
ATOM 2685 C CA . GLN A 1 244 ? 367.139 296.808 186.379 1.00 9.97 244 GLN A1 CA 1
ATOM 2686 C C . GLN A 1 244 ? 365.619 296.800 186.493 1.00 9.97 244 GLN A1 C 1
ATOM 2687 O O . GLN A 1 244 ? 364.891 296.800 185.500 1.00 9.97 244 GLN A1 O 1
ATOM 2701 N N . ARG A 1 245 ? 365.144 296.800 187.731 1.00 9.08 245 ARG A1 N 1
ATOM 2702 C CA . ARG A 1 245 ? 363.717 296.844 187.998 1.00 9.08 245 ARG A1 CA 1
ATOM 2703 C C . ARG A 1 245 ? 363.119 298.199 187.626 1.00 9.08 245 ARG A1 C 1
ATOM 2704 O O . ARG A 1 245 ? 363.791 299.228 187.620 1.00 9.08 245 ARG A1 O 1
ATOM 2725 N N . GLY A 1 246 ? 361.823 298.182 187.335 1.00 8.25 246 GLY A1 N 1
ATOM 2726 C CA . GLY A 1 246 ? 361.107 299.397 186.999 1.00 8.25 246 GLY A1 CA 1
ATOM 2727 C C . GLY A 1 246 ? 361.615 300.109 185.766 1.00 8.25 246 GLY A1 C 1
ATOM 2728 O O . GLY A 1 246 ? 361.460 301.328 185.658 1.00 8.25 246 GLY A1 O 1
ATOM 2732 N N . TYR A 1 247 ? 362.219 299.390 184.827 1.00 7.95 247 TYR A1 N 1
ATOM 2733 C CA . TYR A 1 247 ? 362.781 300.051 183.663 1.00 7.95 247 TYR A1 CA 1
ATOM 2734 C C . TYR A 1 247 ? 361.687 300.694 182.822 1.00 7.95 247 TYR A1 C 1
ATOM 2735 O O . TYR A 1 247 ? 360.643 300.095 182.559 1.00 7.95 247 TYR A1 O 1
ATOM 2753 N N . GLU A 1 248 ? 361.952 301.917 182.384 1.00 7.90 248 GLU A1 N 1
ATOM 2754 C CA . GLU A 1 248 ? 361.102 302.606 181.435 1.00 7.90 248 GLU A1 CA 1
ATOM 2755 C C . GLU A 1 248 ? 361.995 303.481 180.574 1.00 7.90 248 GLU A1 C 1
ATOM 2756 O O . GLU A 1 248 ? 363.144 303.759 180.921 1.00 7.90 248 GLU A1 O 1
ATOM 2768 N N . SER A 1 249 ? 361.460 303.896 179.438 1.00 7.27 249 SER A1 N 1
ATOM 2769 C CA . SER A 1 249 ? 362.123 304.872 178.594 1.00 7.27 249 SER A1 CA 1
ATOM 2770 C C . SER A 1 249 ? 361.045 305.645 177.862 1.00 7.27 249 SER A1 C 1
ATOM 2771 O O . SER A 1 249 ? 359.870 305.280 177.882 1.00 7.27 249 SER A1 O 1
ATOM 2779 N N . GLY A 1 250 ? 361.451 306.739 177.238 1.00 6.34 250 GLY A1 N 1
ATOM 2780 C CA . GLY A 1 250 ? 360.500 307.568 176.535 1.00 6.34 250 GLY A1 CA 1
ATOM 2781 C C . GLY A 1 250 ? 361.185 308.786 175.970 1.00 6.34 250 GLY A1 C 1
ATOM 2782 O O . GLY A 1 250 ? 362.401 308.930 176.050 1.00 6.34 250 GLY A1 O 1
ATOM 2786 N N . LEU A 1 251 ? 360.379 309.659 175.394 1.00 6.50 251 LEU A1 N 1
ATOM 2787 C CA . LEU A 1 251 ? 360.852 310.939 174.903 1.00 6.50 251 LEU A1 CA 1
ATOM 2788 C C . LEU A 1 251 ? 360.736 311.980 176.004 1.00 6.50 251 LEU A1 C 1
ATOM 2789 O O . LEU A 1 251 ? 359.839 311.922 176.847 1.00 6.50 251 LEU A1 O 1
ATOM 2805 N N . LEU A 1 252 ? 361.673 312.925 176.002 1.00 6.78 252 LEU A1 N 1
ATOM 2806 C CA . LEU A 1 252 ? 361.661 313.969 177.020 1.00 6.78 252 LEU A1 CA 1
ATOM 2807 C C . LEU A 1 252 ? 360.426 314.849 176.906 1.00 6.78 252 LEU A1 C 1
ATOM 2808 O O . LEU A 1 252 ? 359.899 315.302 177.925 1.00 6.78 252 LEU A1 O 1
ATOM 2824 N N . LYS A 1 253 ? 359.947 315.101 175.687 1.00 7.14 253 LYS A1 N 1
ATOM 2825 C CA . LYS A 1 253 ? 358.749 315.913 175.500 1.00 7.14 253 LYS A1 CA 1
ATOM 2826 C C . LYS A 1 253 ? 357.507 315.282 176.110 1.00 7.14 253 LYS A1 C 1
ATOM 2827 O O . LYS A 1 253 ? 356.462 315.931 176.142 1.00 7.14 253 LYS A1 O 1
ATOM 2846 N N . ASN A 1 254 ? 357.591 314.045 176.587 1.00 6.94 254 ASN A1 N 1
ATOM 2847 C CA . ASN A 1 254 ? 356.486 313.389 177.262 1.00 6.94 254 ASN A1 CA 1
ATOM 2848 C C . ASN A 1 254 ? 356.786 313.072 178.719 1.00 6.94 254 ASN A1 C 1
ATOM 2849 O O . ASN A 1 254 ? 355.951 312.457 179.380 1.00 6.94 254 ASN A1 O 1
ATOM 2860 N N . ILE A 1 255 ? 357.950 313.472 179.238 1.00 6.92 255 ILE A1 N 1
ATOM 2861 C CA . ILE A 1 255 ? 358.323 313.074 180.592 1.00 6.92 255 ILE A1 CA 1
ATOM 2862 C C . ILE A 1 255 ? 357.433 313.738 181.637 1.00 6.92 255 ILE A1 C 1
ATOM 2863 O O . ILE A 1 255 ? 357.305 313.221 182.748 1.00 6.92 255 ILE A1 O 1
ATOM 2879 N N . HIS A 1 256 ? 356.767 314.843 181.295 1.00 7.10 256 HIS A1 N 1
ATOM 2880 C CA . HIS A 1 256 ? 355.911 315.520 182.262 1.00 7.10 256 HIS A1 CA 1
ATOM 2881 C C . HIS A 1 256 ? 354.840 314.598 182.825 1.00 7.10 256 HIS A1 C 1
ATOM 2882 O O . HIS A 1 256 ? 354.268 314.897 183.875 1.00 7.10 256 HIS A1 O 1
ATOM 2896 N N . LYS A 1 257 ? 354.556 313.488 182.154 1.00 7.88 257 LYS A1 N 1
ATOM 2897 C CA . LYS A 1 257 ? 353.524 312.561 182.588 1.00 7.88 257 LYS A1 CA 1
ATOM 2898 C C . LYS A 1 257 ? 354.008 311.540 183.612 1.00 7.88 257 LYS A1 C 1
ATOM 2899 O O . LYS A 1 257 ? 353.202 310.721 184.057 1.00 7.88 257 LYS A1 O 1
ATOM 2918 N N . ARG A 1 258 ? 355.277 311.553 184.006 1.00 8.44 258 ARG A1 N 1
ATOM 2919 C CA . ARG A 1 258 ? 355.832 310.517 184.871 1.00 8.44 258 ARG A1 CA 1
ATOM 2920 C C . ARG A 1 258 ? 356.061 311.068 186.273 1.00 8.44 258 ARG A1 C 1
ATOM 2921 O O . ARG A 1 258 ? 356.776 312.059 186.450 1.00 8.44 258 ARG A1 O 1
ATOM 2942 N N . MET A 1 259 ? 355.449 310.424 187.262 1.00 9.60 259 MET A1 N 1
ATOM 2943 C CA . MET A 1 259 ? 355.690 310.719 188.673 1.00 9.60 259 MET A1 CA 1
ATOM 2944 C C . MET A 1 259 ? 356.625 309.644 189.228 1.00 9.60 259 MET A1 C 1
ATOM 2945 O O . MET A 1 259 ? 356.181 308.620 189.740 1.00 9.60 259 MET A1 O 1
ATOM 2959 N N . PHE A 1 260 ? 357.930 309.883 189.125 1.00 7.63 260 PHE A1 N 1
ATOM 2960 C CA . PHE A 1 260 ? 358.922 308.967 189.678 1.00 7.63 260 PHE A1 CA 1
ATOM 2961 C C . PHE A 1 260 ? 358.877 308.977 191.205 1.00 7.63 260 PHE A1 C 1
ATOM 2962 O O . PHE A 1 260 ? 358.708 310.027 191.826 1.00 7.63 260 PHE A1 O 1
ATOM 2979 N N . GLN A 1 261 ? 359.012 307.800 191.815 1.00 7.84 261 GLN A1 N 1
ATOM 2980 C CA . GLN A 1 261 ? 358.851 307.672 193.258 1.00 7.84 261 GLN A1 CA 1
ATOM 2981 C C . GLN A 1 261 ? 359.740 306.557 193.789 1.00 7.84 261 GLN A1 C 1
ATOM 2982 O O . GLN A 1 261 ? 359.859 305.499 193.167 1.00 7.84 261 GLN A1 O 1
ATOM 2996 N N . LEU A 1 262 ? 360.374 306.814 194.931 1.00 7.03 262 LEU A1 N 1
ATOM 2997 C CA . LEU A 1 262 ? 361.183 305.803 195.596 1.00 7.03 262 LEU A1 CA 1
ATOM 2998 C C . LEU A 1 262 ? 360.313 304.651 196.078 1.00 7.03 262 LEU A1 C 1
ATOM 2999 O O . LEU A 1 262 ? 359.133 304.819 196.386 1.00 7.03 262 LEU A1 O 1
ATOM 3015 N N . HIS A 1 263 ? 360.905 303.467 196.100 1.00 7.42 263 HIS A1 N 1
ATOM 3016 C CA . HIS A 1 263 ? 360.289 302.273 196.651 1.00 7.42 263 HIS A1 CA 1
ATOM 3017 C C . HIS A 1 263 ? 361.071 301.820 197.874 1.00 7.42 263 HIS A1 C 1
ATOM 3018 O O . HIS A 1 263 ? 362.298 301.943 197.921 1.00 7.42 263 HIS A1 O 1
ATOM 3032 N N . ASN A 1 264 ? 360.356 301.323 198.872 1.00 6.38 264 ASN A1 N 1
ATOM 3033 C CA . ASN A 1 264 ? 360.977 300.651 199.999 1.00 6.38 264 ASN A1 CA 1
ATOM 3034 C C . ASN A 1 264 ? 361.161 299.182 199.646 1.00 6.38 264 ASN A1 C 1
ATOM 3035 O O . ASN A 1 264 ? 360.324 298.592 198.964 1.00 6.38 264 ASN A1 O 1
ATOM 3046 N N . ASN A 1 265 ? 362.272 298.604 200.091 1.00 6.48 265 ASN A1 N 1
ATOM 3047 C CA . ASN A 1 265 ? 362.563 297.198 199.850 1.00 6.48 265 ASN A1 CA 1
ATOM 3048 C C . ASN A 1 265 ? 362.172 296.312 201.030 1.00 6.48 265 ASN A1 C 1
ATOM 3049 O O . ASN A 1 265 ? 362.520 295.133 201.047 1.00 6.48 265 ASN A1 O 1
ATOM 3060 N N . THR A 1 266 ? 361.446 296.854 202.001 1.00 6.24 266 THR A1 N 1
ATOM 3061 C CA . THR A 1 266 ? 360.899 296.087 203.110 1.00 6.24 266 THR A1 CA 1
ATOM 3062 C C . THR A 1 266 ? 359.612 296.760 203.565 1.00 6.24 266 THR A1 C 1
ATOM 3063 O O . THR A 1 266 ? 359.485 297.981 203.503 1.00 6.24 266 THR A1 O 1
ATOM 3074 N N . SER A 1 267 ? 358.662 295.958 204.037 1.00 6.68 267 SER A1 N 1
ATOM 3075 C CA . SER A 1 267 ? 357.446 296.495 204.639 1.00 6.68 267 SER A1 CA 1
ATOM 3076 C C . SER A 1 267 ? 357.620 296.866 206.105 1.00 6.68 267 SER A1 C 1
ATOM 3077 O O . SER A 1 267 ? 356.689 297.406 206.700 1.00 6.68 267 SER A1 O 1
ATOM 3085 N N . ALA A 1 268 ? 358.777 296.606 206.700 1.00 5.96 268 ALA A1 N 1
ATOM 3086 C CA . ALA A 1 268 ? 359.068 296.990 208.076 1.00 5.96 268 ALA A1 CA 1
ATOM 3087 C C . ALA A 1 268 ? 360.234 297.969 208.038 1.00 5.96 268 ALA A1 C 1
ATOM 3088 O O . ALA A 1 268 ? 361.385 297.598 208.253 1.00 5.96 268 ALA A1 O 1
ATOM 3095 N N . ILE A 1 269 ? 359.926 299.238 207.793 1.00 6.26 269 ILE A1 N 1
ATOM 3096 C CA . ILE A 1 269 ? 360.948 300.272 207.681 1.00 6.26 269 ILE A1 CA 1
ATOM 3097 C C . ILE A 1 269 ? 361.256 300.781 209.086 1.00 6.26 269 ILE A1 C 1
ATOM 3098 O O . ILE A 1 269 ? 360.400 301.370 209.749 1.00 6.26 269 ILE A1 O 1
ATOM 3114 N N . ARG A 1 270 ? 362.469 300.525 209.552 1.00 6.08 270 ARG A1 N 1
ATOM 3115 C CA . ARG A 1 270 ? 362.850 300.995 210.874 1.00 6.08 270 ARG A1 CA 1
ATOM 3116 C C . ARG A 1 270 ? 363.573 302.330 210.757 1.00 6.08 270 ARG A1 C 1
ATOM 3117 O O . ARG A 1 270 ? 364.406 302.501 209.871 1.00 6.08 270 ARG A1 O 1
ATOM 3138 N N . PRO A 1 271 ? 363.264 303.292 211.619 1.00 6.38 271 PRO A1 N 1
ATOM 3139 C CA . PRO A 1 271 ? 363.895 304.611 211.499 1.00 6.38 271 PRO A1 CA 1
ATOM 3140 C C . PRO A 1 271 ? 365.395 304.544 211.733 1.00 6.38 271 PRO A1 C 1
ATOM 3141 O O . PRO A 1 271 ? 365.889 303.720 212.499 1.00 6.38 271 PRO A1 O 1
ATOM 3152 N N . LYS A 1 272 ? 366.119 305.407 211.029 1.00 6.82 272 LYS A1 N 1
ATOM 3153 C CA . LYS A 1 272 ? 367.521 305.645 211.326 1.00 6.82 272 LYS A1 CA 1
ATOM 3154 C C . LYS A 1 272 ? 367.651 306.570 212.530 1.00 6.82 272 LYS A1 C 1
ATOM 3155 O O . LYS A 1 272 ? 366.765 307.377 212.816 1.00 6.82 272 LYS A1 O 1
ATOM 3174 N N . THR A 1 273 ? 368.768 306.449 213.239 1.00 7.64 273 THR A1 N 1
ATOM 3175 C CA . THR A 1 273 ? 369.040 307.268 214.411 1.00 7.64 273 THR A1 CA 1
ATOM 3176 C C . THR A 1 273 ? 370.140 308.281 214.120 1.00 7.64 273 THR A1 C 1
ATOM 3177 O O . THR A 1 273 ? 370.985 308.089 213.246 1.00 7.64 273 THR A1 O 1
ATOM 3188 N N . LEU A 1 274 ? 370.121 309.371 214.875 1.00 8.42 274 LEU A1 N 1
ATOM 3189 C CA . LEU A 1 274 ? 371.128 310.413 214.765 1.00 8.42 274 LEU A1 CA 1
ATOM 3190 C C . LEU A 1 274 ? 371.611 310.812 216.149 1.00 8.42 274 LEU A1 C 1
ATOM 3191 O O . LEU A 1 274 ? 370.824 310.867 217.095 1.00 8.42 274 LEU A1 O 1
ATOM 3207 N N . GLN A 1 275 ? 372.902 311.088 216.264 1.00 8.94 275 GLN A1 N 1
ATOM 3208 C CA . GLN A 1 275 ? 373.437 311.719 217.459 1.00 8.94 275 GLN A1 CA 1
ATOM 3209 C C . GLN A 1 275 ? 373.376 313.234 217.313 1.00 8.94 275 GLN A1 C 1
ATOM 3210 O O . GLN A 1 275 ? 373.302 313.769 216.209 1.00 8.94 275 GLN A1 O 1
ATOM 3224 N N . GLY A 1 276 ? 373.415 313.925 218.452 1.00 9.21 276 GLY A1 N 1
ATOM 3225 C CA . GLY A 1 276 ? 373.512 315.375 218.427 1.00 9.21 276 GLY A1 CA 1
ATOM 3226 C C . GLY A 1 276 ? 374.826 315.863 217.847 1.00 9.21 276 GLY A1 C 1
ATOM 3227 O O . GLY A 1 276 ? 374.859 316.841 217.098 1.00 9.21 276 GLY A1 O 1
ATOM 3231 N N . GLN A 1 277 ? 375.923 315.202 218.194 1.00 9.66 277 GLN A1 N 1
ATOM 3232 C CA . GLN A 1 277 ? 377.213 315.428 217.563 1.00 9.66 277 GLN A1 CA 1
ATOM 3233 C C . GLN A 1 277 ? 377.750 314.096 217.076 1.00 9.66 277 GLN A1 C 1
ATOM 3234 O O . GLN A 1 277 ? 377.597 313.075 217.748 1.00 9.66 277 GLN A1 O 1
ATOM 3248 N N . PHE A 1 278 ? 378.364 314.107 215.898 1.00 8.68 278 PHE A1 N 1
ATOM 3249 C CA . PHE A 1 278 ? 379.024 312.937 215.327 1.00 8.68 278 PHE A1 CA 1
ATOM 3250 C C . PHE A 1 278 ? 380.465 313.349 215.062 1.00 8.68 278 PHE A1 C 1
ATOM 3251 O O . PHE A 1 278 ? 380.764 313.936 214.020 1.00 8.68 278 PHE A1 O 1
ATOM 3268 N N . ASN A 1 279 ? 381.348 313.053 216.012 1.00 9.47 279 ASN A1 N 1
ATOM 3269 C CA . ASN A 1 279 ? 382.741 313.452 215.897 1.00 9.47 279 ASN A1 CA 1
ATOM 3270 C C . ASN A 1 279 ? 383.462 312.568 214.888 1.00 9.47 279 ASN A1 C 1
ATOM 3271 O O . ASN A 1 279 ? 383.224 311.361 214.816 1.00 9.47 279 ASN A1 O 1
ATOM 3282 N N . TYR A 1 280 ? 384.338 313.175 214.096 1.00 9.58 280 TYR A1 N 1
ATOM 3283 C CA . TYR A 1 280 ? 385.109 312.459 213.090 1.00 9.58 280 TYR A1 CA 1
ATOM 3284 C C . TYR A 1 280 ? 386.582 312.786 213.252 1.00 9.58 280 TYR A1 C 1
ATOM 3285 O O . TYR A 1 280 ? 386.952 313.818 213.814 1.00 9.58 280 TYR A1 O 1
ATOM 3303 N N . GLY A 1 281 ? 387.419 311.876 212.765 1.00 9.83 281 GLY A1 N 1
ATOM 3304 C CA . GLY A 1 281 ? 388.846 312.102 212.694 1.00 9.83 281 GLY A1 CA 1
ATOM 3305 C C . GLY A 1 281 ? 389.304 312.343 211.272 1.00 9.83 281 GLY A1 C 1
ATOM 3306 O O . GLY A 1 281 ? 388.603 312.982 210.485 1.00 9.83 281 GLY A1 O 1
ATOM 3310 N N . SER A 1 282 ? 390.470 311.807 210.920 1.00 9.96 282 SER A1 N 1
ATOM 3311 C CA . SER A 1 282 ? 391.049 312.026 209.602 1.00 9.96 282 SER A1 CA 1
ATOM 3312 C C . SER A 1 282 ? 390.334 311.258 208.498 1.00 9.96 282 SER A1 C 1
ATOM 3313 O O . SER A 1 282 ? 390.619 311.498 207.321 1.00 9.96 282 SER A1 O 1
ATOM 3321 N N . GLU A 1 283 ? 389.420 310.352 208.839 1.00 9.50 283 GLU A1 N 1
ATOM 3322 C CA . GLU A 1 283 ? 388.727 309.560 207.832 1.00 9.50 283 GLU A1 CA 1
ATOM 3323 C C . GLU A 1 283 ? 387.783 310.390 206.968 1.00 9.50 283 GLU A1 C 1
ATOM 3324 O O . GLU A 1 283 ? 387.291 309.874 205.960 1.00 9.50 283 GLU A1 O 1
ATOM 3336 N N . ILE A 1 284 ? 387.510 311.640 207.337 1.00 9.74 284 ILE A1 N 1
ATOM 3337 C CA . ILE A 1 284 ? 386.738 312.571 206.517 1.00 9.74 284 ILE A1 CA 1
ATOM 3338 C C . ILE A 1 284 ? 387.686 313.679 206.074 1.00 9.74 284 ILE A1 C 1
ATOM 3339 O O . ILE A 1 284 ? 388.150 314.477 206.896 1.00 9.74 284 ILE A1 O 1
ATOM 3355 N N . THR A 1 285 ? 387.956 313.745 204.776 1.00 10.92 285 THR A1 N 1
ATOM 3356 C CA . THR A 1 285 ? 388.852 314.738 204.198 1.00 10.92 285 THR A1 CA 1
ATOM 3357 C C . THR A 1 285 ? 388.029 315.847 203.553 1.00 10.92 285 THR A1 C 1
ATOM 3358 O O . THR A 1 285 ? 387.264 315.595 202.619 1.00 10.92 285 THR A1 O 1
ATOM 3369 N N . PHE A 1 286 ? 388.201 317.070 204.037 1.00 11.00 286 PHE A1 N 1
ATOM 3370 C CA . PHE A 1 286 ? 387.513 318.221 203.473 1.00 11.00 286 PHE A1 CA 1
ATOM 3371 C C . PHE A 1 286 ? 388.355 318.811 202.354 1.00 11.00 286 PHE A1 C 1
ATOM 3372 O O . PHE A 1 286 ? 389.551 319.060 202.529 1.00 11.00 286 PHE A1 O 1
ATOM 3389 N N . SER A 1 287 ? 387.733 319.007 201.197 1.00 13.06 287 SER A1 N 1
ATOM 3390 C CA . SER A 1 287 ? 388.447 319.554 200.056 1.00 13.06 287 SER A1 CA 1
ATOM 3391 C C . SER A 1 287 ? 389.014 320.923 200.396 1.00 13.06 287 SER A1 C 1
ATOM 3392 O O . SER A 1 287 ? 388.371 321.729 201.070 1.00 13.06 287 SER A1 O 1
ATOM 3400 N N . GLY A 1 288 ? 390.241 321.174 199.945 1.00 14.10 288 GLY A1 N 1
ATOM 3401 C CA . GLY A 1 288 ? 390.812 322.498 200.105 1.00 14.10 288 GLY A1 CA 1
ATOM 3402 C C . GLY A 1 288 ? 390.062 323.551 199.312 1.00 14.10 288 GLY A1 C 1
ATOM 3403 O O . GLY A 1 288 ? 389.923 324.692 199.755 1.00 14.10 288 GLY A1 O 1
ATOM 3407 N N . THR A 1 289 ? 389.552 323.179 198.138 1.00 14.80 289 THR A1 N 1
ATOM 3408 C CA . THR A 1 289 ? 388.956 324.134 197.214 1.00 14.80 289 THR A1 CA 1
ATOM 3409 C C . THR A 1 289 ? 387.479 323.905 196.920 1.00 14.80 289 THR A1 C 1
ATOM 3410 O O . THR A 1 289 ? 386.813 324.838 196.477 1.00 14.80 289 THR A1 O 1
ATOM 3421 N N . GLU A 1 290 ? 386.945 322.707 197.136 1.00 13.86 290 GLU A1 N 1
ATOM 3422 C CA . GLU A 1 290 ? 385.580 322.395 196.733 1.00 13.86 290 GLU A1 CA 1
ATOM 3423 C C . GLU A 1 290 ? 384.662 322.236 197.936 1.00 13.86 290 GLU A1 C 1
ATOM 3424 O O . GLU A 1 290 ? 385.102 322.036 199.068 1.00 13.86 290 GLU A1 O 1
ATOM 3436 N N . SER A 1 291 ? 383.363 322.318 197.667 1.00 12.17 291 SER A1 N 1
ATOM 3437 C CA . SER A 1 291 ? 382.336 322.218 198.701 1.00 12.17 291 SER A1 CA 1
ATOM 3438 C C . SER A 1 291 ? 381.925 320.766 198.927 1.00 12.17 291 SER A1 C 1
ATOM 3439 O O . SER A 1 291 ? 380.751 320.405 198.908 1.00 12.17 291 SER A1 O 1
ATOM 3447 N N . GLU A 1 292 ? 382.925 319.923 199.163 1.00 11.92 292 GLU A1 N 1
ATOM 3448 C CA . GLU A 1 292 ? 382.741 318.484 199.237 1.00 11.92 292 GLU A1 CA 1
ATOM 3449 C C . GLU A 1 292 ? 383.736 317.912 200.239 1.00 11.92 292 GLU A1 C 1
ATOM 3450 O O . GLU A 1 292 ? 384.864 318.391 200.340 1.00 11.92 292 GLU A1 O 1
ATOM 3462 N N . ALA A 1 293 ? 383.305 316.899 200.978 1.00 10.97 293 ALA A1 N 1
ATOM 3463 C CA . ALA A 1 293 ? 384.168 316.148 201.876 1.00 10.97 293 ALA A1 CA 1
ATOM 3464 C C . ALA A 1 293 ? 384.072 314.667 201.536 1.00 10.97 293 ALA A1 C 1
ATOM 3465 O O . ALA A 1 293 ? 382.977 314.143 201.323 1.00 10.97 293 ALA A1 O 1
ATOM 3472 N N . ARG A 1 294 ? 385.214 313.986 201.512 1.00 10.58 294 ARG A1 N 1
ATOM 3473 C CA . ARG A 1 294 ? 385.297 312.601 201.070 1.00 10.58 294 ARG A1 CA 1
ATOM 3474 C C . ARG A 1 294 ? 385.503 311.636 202.235 1.00 10.58 294 ARG A1 C 1
ATOM 3475 O O . ARG A 1 294 ? 385.924 312.018 203.327 1.00 10.58 294 ARG A1 O 1
ATOM 3496 N N . PHE A 1 295 ? 385.188 310.366 201.975 1.00 9.39 295 PHE A1 N 1
ATOM 3497 C CA . PHE A 1 295 ? 385.244 309.292 202.958 1.00 9.39 295 PHE A1 CA 1
ATOM 3498 C C . PHE A 1 295 ? 386.220 308.206 202.531 1.00 9.39 295 PHE A1 C 1
ATOM 3499 O O . PHE A 1 295 ? 386.367 307.914 201.342 1.00 9.39 295 PHE A1 O 1
ATOM 3516 N N . THR A 1 296 ? 386.868 307.593 203.519 1.00 9.02 296 THR A1 N 1
ATOM 3517 C CA . THR A 1 296 ? 387.462 306.269 203.387 1.00 9.02 296 THR A1 CA 1
ATOM 3518 C C . THR A 1 296 ? 386.518 305.242 204.011 1.00 9.02 296 THR A1 C 1
ATOM 3519 O O . THR A 1 296 ? 385.607 305.591 204.759 1.00 9.02 296 THR A1 O 1
ATOM 3530 N N . ASP A 1 297 ? 386.720 303.966 203.680 1.00 8.94 297 ASP A1 N 1
ATOM 3531 C CA . ASP A 1 297 ? 385.820 302.917 204.168 1.00 8.94 297 ASP A1 CA 1
ATOM 3532 C C . ASP A 1 297 ? 386.325 302.395 205.507 1.00 8.94 297 ASP A1 C 1
ATOM 3533 O O . ASP A 1 297 ? 387.072 301.419 205.580 1.00 8.94 297 ASP A1 O 1
ATOM 3542 N N . VAL A 1 298 ? 385.882 303.036 206.582 1.00 8.51 298 VAL A1 N 1
ATOM 3543 C CA . VAL A 1 298 ? 386.295 302.677 207.937 1.00 8.51 298 VAL A1 CA 1
ATOM 3544 C C . VAL A 1 298 ? 385.073 302.686 208.838 1.00 8.51 298 VAL A1 C 1
ATOM 3545 O O . VAL A 1 298 ? 384.030 303.253 208.490 1.00 8.51 298 VAL A1 O 1
ATOM 3558 N N . PRO A 1 299 ? 385.168 302.051 210.007 1.00 8.06 299 PRO A1 N 1
ATOM 3559 C CA . PRO A 1 299 ? 383.958 301.875 210.826 1.00 8.06 299 PRO A1 CA 1
ATOM 3560 C C . PRO A 1 299 ? 383.207 303.165 211.088 1.00 8.06 299 PRO A1 C 1
ATOM 3561 O O . PRO A 1 299 ? 381.973 303.166 211.070 1.00 8.06 299 PRO A1 O 1
ATOM 3572 N N . SER A 1 300 ? 383.920 304.269 211.314 1.00 8.16 300 SER A1 N 1
ATOM 3573 C CA . SER A 1 300 ? 383.260 305.534 211.618 1.00 8.16 300 SER A1 CA 1
ATOM 3574 C C . SER A 1 300 ? 382.412 306.016 210.446 1.00 8.16 300 SER A1 C 1
ATOM 3575 O O . SER A 1 300 ? 381.243 306.369 210.622 1.00 8.16 300 SER A1 O 1
ATOM 3583 N N . ASN A 1 301 ? 382.981 306.017 209.235 1.00 8.60 301 ASN A1 N 1
ATOM 3584 C CA . ASN A 1 301 ? 382.247 306.488 208.065 1.00 8.60 301 ASN A1 CA 1
ATOM 3585 C C . ASN A 1 301 ? 381.035 305.612 207.785 1.00 8.60 301 ASN A1 C 1
ATOM 3586 O O . ASN A 1 301 ? 379.966 306.118 207.435 1.00 8.60 301 ASN A1 O 1
ATOM 3597 N N . ARG A 1 302 ? 381.178 304.299 207.953 1.00 8.24 302 ARG A1 N 1
ATOM 3598 C CA . ARG A 1 302 ? 380.022 303.420 207.846 1.00 8.24 302 ARG A1 CA 1
ATOM 3599 C C . ARG A 1 302 ? 378.926 303.841 208.820 1.00 8.24 302 ARG A1 C 1
ATOM 3600 O O . ARG A 1 302 ? 377.743 303.843 208.468 1.00 8.24 302 ARG A1 O 1
ATOM 3621 N N . GLN A 1 303 ? 379.298 304.212 210.047 1.00 8.08 303 GLN A1 N 1
ATOM 3622 C CA . GLN A 1 303 ? 378.292 304.604 211.029 1.00 8.08 303 GLN A1 CA 1
ATOM 3623 C C . GLN A 1 303 ? 377.628 305.925 210.658 1.00 8.08 303 GLN A1 C 1
ATOM 3624 O O . GLN A 1 303 ? 376.443 306.117 210.940 1.00 8.08 303 GLN A1 O 1
ATOM 3638 N N . LEU A 1 304 ? 378.369 306.842 210.033 1.00 8.21 304 LEU A1 N 1
ATOM 3639 C CA . LEU A 1 304 ? 377.760 308.075 209.555 1.00 8.21 304 LEU A1 CA 1
ATOM 3640 C C . LEU A 1 304 ? 376.855 307.806 208.363 1.00 8.21 304 LEU A1 C 1
ATOM 3641 O O . LEU A 1 304 ? 375.757 308.364 208.270 1.00 8.21 304 LEU A1 O 1
ATOM 3657 N N . VAL A 1 305 ? 377.304 306.956 207.441 1.00 8.11 305 VAL A1 N 1
ATOM 3658 C CA . VAL A 1 305 ? 376.484 306.595 206.293 1.00 8.11 305 VAL A1 CA 1
ATOM 3659 C C . VAL A 1 305 ? 375.159 306.017 206.758 1.00 8.11 305 VAL A1 C 1
ATOM 3660 O O . VAL A 1 305 ? 374.100 306.336 206.211 1.00 8.11 305 VAL A1 O 1
ATOM 3673 N N . ASP A 1 306 ? 375.193 305.174 207.788 1.00 8.37 306 ASP A1 N 1
ATOM 3674 C CA . ASP A 1 306 ? 373.978 304.525 208.258 1.00 8.37 306 ASP A1 CA 1
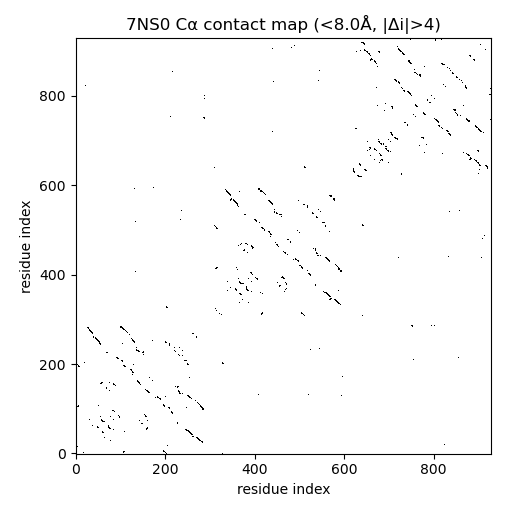ATOM 3675 C C . ASP A 1 306 ? 372.963 305.508 208.820 1.00 8.37 306 ASP A1 C 1
ATOM 3676 O O . ASP A 1 306 ? 371.773 305.191 208.844 1.00 8.37 306 ASP A1 O 1
ATOM 3685 N N . SER A 1 307 ? 373.387 306.688 209.262 1.00 7.81 307 SER A1 N 1
ATOM 3686 C CA . SER A 1 307 ? 372.459 307.633 209.861 1.00 7.81 307 SER A1 CA 1
ATOM 3687 C C . SER A 1 307 ? 371.908 308.656 208.875 1.00 7.81 307 SER A1 C 1
ATOM 3688 O O . SER A 1 307 ? 370.901 309.294 209.181 1.00 7.81 307 SER A1 O 1
ATOM 3696 N N . LEU A 1 308 ? 372.530 308.838 207.714 1.00 7.86 308 LEU A1 N 1
ATOM 3697 C CA . LEU A 1 308 ? 372.060 309.816 206.743 1.00 7.86 308 LEU A1 CA 1
ATOM 3698 C C . LEU A 1 308 ? 371.521 309.199 205.464 1.00 7.86 308 LEU A1 C 1
ATOM 3699 O O . LEU A 1 308 ? 370.948 309.918 204.644 1.00 7.86 308 LEU A1 O 1
ATOM 3715 N N . TRP A 1 309 ? 371.688 307.899 205.267 1.00 7.65 309 TRP A1 N 1
ATOM 3716 C CA . TRP A 1 309 ? 371.267 307.230 204.044 1.00 7.65 309 TRP A1 CA 1
ATOM 3717 C C . TRP A 1 309 ? 370.400 306.050 204.449 1.00 7.65 309 TRP A1 C 1
ATOM 3718 O O . TRP A 1 309 ? 370.914 305.041 204.935 1.00 7.65 309 TRP A1 O 1
ATOM 3739 N N . HIS A 1 310 ? 369.096 306.163 204.237 1.00 6.52 310 HIS A1 N 1
ATOM 3740 C CA . HIS A 1 310 ? 368.177 305.093 204.610 1.00 6.52 310 HIS A1 CA 1
ATOM 3741 C C . HIS A 1 310 ? 368.201 304.012 203.536 1.00 6.52 310 HIS A1 C 1
ATOM 3742 O O . HIS A 1 310 ? 367.618 304.169 202.463 1.00 6.52 310 HIS A1 O 1
ATOM 3756 N N . ASN A 1 311 ? 368.854 302.893 203.842 1.00 6.32 311 ASN A1 N 1
ATOM 3757 C CA . ASN A 1 311 ? 368.996 301.784 202.911 1.00 6.32 311 ASN A1 CA 1
ATOM 3758 C C . ASN A 1 311 ? 367.810 300.820 202.939 1.00 6.32 311 ASN A1 C 1
ATOM 3759 O O . ASN A 1 311 ? 367.859 299.780 202.284 1.00 6.32 311 ASN A1 O 1
ATOM 3770 N N . ASP A 1 312 ? 366.740 301.144 203.658 1.00 6.21 312 ASP A1 N 1
ATOM 3771 C CA . ASP A 1 312 ? 365.476 300.446 203.465 1.00 6.21 312 ASP A1 CA 1
ATOM 3772 C C . ASP A 1 312 ? 364.742 300.908 202.214 1.00 6.21 312 ASP A1 C 1
ATOM 3773 O O . ASP A 1 312 ? 363.658 300.398 201.932 1.00 6.21 312 ASP A1 O 1
ATOM 3782 N N . TYR A 1 313 ? 365.305 301.848 201.465 1.00 6.33 313 TYR A1 N 1
ATOM 3783 C CA . TYR A 1 313 ? 364.713 302.344 200.237 1.00 6.33 313 TYR A1 CA 1
ATOM 3784 C C . TYR A 1 313 ? 365.686 302.148 199.087 1.00 6.33 313 TYR A1 C 1
ATOM 3785 O O . TYR A 1 313 ? 366.902 302.100 199.280 1.00 6.33 313 TYR A1 O 1
ATOM 3803 N N . ASP A 1 314 ? 365.129 302.049 197.891 1.00 7.71 314 ASP A1 N 1
ATOM 3804 C CA . ASP A 1 314 ? 365.898 301.959 196.663 1.00 7.71 314 ASP A1 CA 1
ATOM 3805 C C . ASP A 1 314 ? 366.103 303.355 196.078 1.00 7.71 314 ASP A1 C 1
ATOM 3806 O O . ASP A 1 314 ? 365.348 304.282 196.358 1.00 7.71 314 ASP A1 O 1
ATOM 3815 N N . CYS A 1 315 ? 367.142 303.501 195.264 1.00 7.69 315 CYS A1 N 1
ATOM 3816 C CA . CYS A 1 315 ? 367.404 304.756 194.576 1.00 7.69 315 CYS A1 CA 1
ATOM 3817 C C . CYS A 1 315 ? 366.760 304.750 193.191 1.00 7.69 315 CYS A1 C 1
ATOM 3818 O O . CYS A 1 315 ? 366.360 303.713 192.669 1.00 7.69 315 CYS A1 O 1
ATOM 3826 N N . ILE A 1 316 ? 366.674 305.935 192.592 1.00 7.52 316 ILE A1 N 1
ATOM 3827 C CA . ILE A 1 316 ? 366.199 306.107 191.223 1.00 7.52 316 ILE A1 CA 1
ATOM 3828 C C . ILE A 1 316 ? 367.299 306.767 190.411 1.00 7.52 316 ILE A1 C 1
ATOM 3829 O O . ILE A 1 316 ? 367.820 307.816 190.800 1.00 7.52 316 ILE A1 O 1
ATOM 3845 N N . LEU A 1 317 ? 367.631 306.167 189.276 1.00 7.90 317 LEU A1 N 1
ATOM 3846 C CA . LEU A 1 317 ? 368.529 306.758 188.299 1.00 7.90 317 LEU A1 CA 1
ATOM 3847 C C . LEU A 1 317 ? 367.737 307.083 187.041 1.00 7.90 317 LEU A1 C 1
ATOM 3848 O O . LEU A 1 317 ? 367.033 306.221 186.507 1.00 7.90 317 LEU A1 O 1
ATOM 3864 N N . ILE A 1 318 ? 367.820 308.329 186.597 1.00 7.33 318 ILE A1 N 1
ATOM 3865 C CA . ILE A 1 318 ? 367.258 308.760 185.327 1.00 7.33 318 ILE A1 CA 1
ATOM 3866 C C . ILE A 1 318 ? 368.426 309.128 184.428 1.00 7.33 318 ILE A1 C 1
ATOM 3867 O O . ILE A 1 318 ? 369.169 310.069 184.715 1.00 7.33 318 ILE A1 O 1
ATOM 3883 N N . LYS A 1 319 ? 368.599 308.375 183.352 1.00 8.06 319 LYS A1 N 1
ATOM 3884 C CA . LYS A 1 319 ? 369.617 308.674 182.358 1.00 8.06 319 LYS A1 CA 1
ATOM 3885 C C . LYS A 1 319 ? 368.984 309.490 181.242 1.00 8.06 319 LYS A1 C 1
ATOM 3886 O O . LYS A 1 319 ? 367.970 309.088 180.668 1.00 8.06 319 LYS A1 O 1
ATOM 3905 N N . LEU A 1 320 ? 369.587 310.627 180.932 1.00 7.50 320 LEU A1 N 1
ATOM 3906 C CA . LEU A 1 320 ? 369.044 311.561 179.961 1.00 7.50 320 LEU A1 CA 1
ATOM 3907 C C . LEU A 1 320 ? 369.940 311.630 178.734 1.00 7.50 320 LEU A1 C 1
ATOM 3908 O O . LEU A 1 320 ? 371.165 311.640 178.849 1.00 7.50 320 LEU A1 O 1
ATOM 3924 N N . TYR A 1 321 ? 369.313 311.640 177.561 1.00 8.01 321 TYR A1 N 1
ATOM 3925 C CA . TYR A 1 321 ? 369.978 311.862 176.280 1.00 8.01 321 TYR A1 CA 1
ATOM 3926 C C . TYR A 1 321 ? 369.380 313.140 175.702 1.00 8.01 321 TYR A1 C 1
ATOM 3927 O O . TYR A 1 321 ? 368.474 313.083 174.863 1.00 8.01 321 TYR A1 O 1
ATOM 3945 N N . PRO A 1 322 ? 369.857 314.305 176.120 1.00 8.39 322 PRO A1 N 1
ATOM 3946 C CA . PRO A 1 322 ? 369.181 315.557 175.782 1.00 8.39 322 PRO A1 CA 1
ATOM 3947 C C . PRO A 1 322 ? 369.724 316.228 174.523 1.00 8.39 322 PRO A1 C 1
ATOM 3948 O O . PRO A 1 322 ? 370.746 315.841 173.958 1.00 8.39 322 PRO A1 O 1
ATOM 3959 N N . ARG A 1 323 ? 369.011 317.267 174.102 1.00 9.39 323 ARG A1 N 1
ATOM 3960 C CA . ARG A 1 323 ? 369.533 318.177 173.095 1.00 9.39 323 ARG A1 CA 1
ATOM 3961 C C . ARG A 1 323 ? 370.850 318.770 173.576 1.00 9.39 323 ARG A1 C 1
ATOM 3962 O O . ARG A 1 323 ? 371.000 319.109 174.749 1.00 9.39 323 ARG A1 O 1
ATOM 3983 N N . GLU A 1 324 ? 371.814 318.868 172.671 1.00 10.55 324 GLU A1 N 1
ATOM 3984 C CA . GLU A 1 324 ? 373.151 319.295 173.046 1.00 10.55 324 GLU A1 CA 1
ATOM 3985 C C . GLU A 1 324 ? 373.154 320.767 173.439 1.00 10.55 324 GLU A1 C 1
ATOM 3986 O O . GLU A 1 324 ? 372.472 321.590 172.828 1.00 10.55 324 GLU A1 O 1
ATOM 3998 N N . ASN A 1 325 ? 373.919 321.084 174.474 1.00 9.94 325 ASN A1 N 1
ATOM 3999 C CA . ASN A 1 325 ? 374.215 322.458 174.856 1.00 9.94 325 ASN A1 CA 1
ATOM 4000 C C . ASN A 1 325 ? 375.605 322.785 174.334 1.00 9.94 325 ASN A1 C 1
ATOM 4001 O O . ASN A 1 325 ? 376.603 322.308 174.878 1.00 9.94 325 ASN A1 O 1
ATOM 4012 N N . THR A 1 326 ? 375.668 323.580 173.272 1.00 11.12 326 THR A1 N 1
ATOM 4013 C CA . THR A 1 326 ? 376.924 324.130 172.780 1.00 11.12 326 THR A1 CA 1
ATOM 4014 C C . THR A 1 326 ? 377.086 325.599 173.133 1.00 11.12 326 THR A1 C 1
ATOM 4015 O O . THR A 1 326 ? 378.101 326.198 172.780 1.00 11.12 326 THR A1 O 1
ATOM 4026 N N . GLY A 1 327 ? 376.114 326.186 173.829 1.00 12.12 327 GLY A1 N 1
ATOM 4027 C CA . GLY A 1 327 ? 376.139 327.585 174.181 1.00 12.12 327 GLY A1 CA 1
ATOM 4028 C C . GLY A 1 327 ? 375.505 328.512 173.165 1.00 12.12 327 GLY A1 C 1
ATOM 4029 O O . GLY A 1 327 ? 375.240 329.673 173.495 1.00 12.12 327 GLY A1 O 1
ATOM 4033 N N . ALA A 1 328 ? 375.240 328.038 171.955 1.00 12.45 328 ALA A1 N 1
ATOM 4034 C CA . ALA A 1 328 ? 374.775 328.883 170.871 1.00 12.45 328 ALA A1 CA 1
ATOM 4035 C C . ALA A 1 328 ? 373.250 328.930 170.829 1.00 12.45 328 ALA A1 C 1
ATOM 4036 O O . ALA A 1 328 ? 372.554 328.250 171.586 1.00 12.45 328 ALA A1 O 1
ATOM 4043 N N . ALA A 1 329 ? 372.727 329.753 169.923 1.00 12.67 329 ALA A1 N 1
ATOM 4044 C CA . ALA A 1 329 ? 371.288 329.931 169.790 1.00 12.67 329 ALA A1 CA 1
ATOM 4045 C C . ALA A 1 329 ? 370.647 328.683 169.201 1.00 12.67 329 ALA A1 C 1
ATOM 4046 O O . ALA A 1 329 ? 371.108 328.154 168.187 1.00 12.67 329 ALA A1 O 1
ATOM 4053 N N . GLY A 1 330 ? 369.576 328.217 169.837 1.00 11.63 330 GLY A1 N 1
ATOM 4054 C CA . GLY A 1 330 ? 368.913 327.001 169.422 1.00 11.63 330 GLY A1 CA 1
ATOM 4055 C C . GLY A 1 330 ? 369.612 325.722 169.829 1.00 11.63 330 GLY A1 C 1
ATOM 4056 O O . GLY A 1 330 ? 369.072 324.638 169.584 1.00 11.63 330 GLY A1 O 1
ATOM 4060 N N . GLN A 1 331 ? 370.781 325.813 170.458 1.00 11.03 331 GLN A1 N 1
ATOM 4061 C CA . GLN A 1 331 ? 371.556 324.665 170.921 1.00 11.03 331 GLN A1 CA 1
ATOM 4062 C C . GLN A 1 331 ? 371.977 324.874 172.369 1.00 11.03 331 GLN A1 C 1
ATOM 4063 O O . GLN A 1 331 ? 373.145 324.753 172.737 1.00 11.03 331 GLN A1 O 1
ATOM 4077 N N . THR A 1 332 ? 371.006 325.219 173.210 1.00 10.34 332 THR A1 N 1
ATOM 4078 C CA . THR A 1 332 ? 371.238 325.526 174.613 1.00 10.34 332 THR A1 CA 1
ATOM 4079 C C . THR A 1 332 ? 370.755 324.415 175.544 1.00 10.34 332 THR A1 C 1
ATOM 4080 O O . THR A 1 332 ? 370.357 324.685 176.677 1.00 10.34 332 THR A1 O 1
ATOM 4091 N N . GLY A 1 333 ? 370.770 323.173 175.085 1.00 8.93 333 GLY A1 N 1
ATOM 4092 C CA . GLY A 1 333 ? 370.417 322.059 175.938 1.00 8.93 333 GLY A1 CA 1
ATOM 4093 C C . GLY A 1 333 ? 368.923 321.808 176.061 1.00 8.93 333 GLY A1 C 1
ATOM 4094 O O . GLY A 1 333 ? 368.093 322.340 175.326 1.00 8.93 333 GLY A1 O 1
ATOM 4098 N N . SER A 1 334 ? 368.590 320.949 177.020 1.00 7.96 334 SER A1 N 1
ATOM 4099 C CA . SER A 1 334 ? 367.212 320.662 177.402 1.00 7.96 334 SER A1 CA 1
ATOM 4100 C C . SER A 1 334 ? 366.991 321.171 178.819 1.00 7.96 334 SER A1 C 1
ATOM 4101 O O . SER A 1 334 ? 367.647 320.704 179.756 1.00 7.96 334 SER A1 O 1
ATOM 4109 N N . ALA A 1 335 ? 366.081 322.125 178.975 1.00 7.22 335 ALA A1 N 1
ATOM 4110 C CA . ALA A 1 335 ? 365.735 322.643 180.288 1.00 7.22 335 ALA A1 CA 1
ATOM 4111 C C . ALA A 1 335 ? 364.637 321.780 180.894 1.00 7.22 335 ALA A1 C 1
ATOM 4112 O O . ALA A 1 335 ? 363.637 321.486 180.236 1.00 7.22 335 ALA A1 O 1
ATOM 4119 N N . LEU A 1 336 ? 364.841 321.361 182.138 1.00 6.79 336 LEU A1 N 1
ATOM 4120 C CA . LEU A 1 336 ? 363.882 320.554 182.875 1.00 6.79 336 LEU A1 CA 1
ATOM 4121 C C . LEU A 1 336 ? 363.474 321.293 184.140 1.00 6.79 336 LEU A1 C 1
ATOM 4122 O O . LEU A 1 336 ? 364.332 321.767 184.887 1.00 6.79 336 LEU A1 O 1
ATOM 4138 N N . ILE A 1 337 ? 362.171 321.413 184.358 1.00 6.49 337 ILE A1 N 1
ATOM 4139 C CA . ILE A 1 337 ? 361.623 321.954 185.597 1.00 6.49 337 ILE A1 CA 1
ATOM 4140 C C . ILE A 1 337 ? 361.452 320.774 186.547 1.00 6.49 337 ILE A1 C 1
ATOM 4141 O O . ILE A 1 337 ? 360.595 319.922 186.325 1.00 6.49 337 ILE A1 O 1
ATOM 4157 N N . VAL A 1 338 ? 362.256 320.720 187.603 1.00 6.89 338 VAL A1 N 1
ATOM 4158 C CA . VAL A 1 338 ? 362.255 319.589 188.525 1.00 6.89 338 VAL A1 CA 1
ATOM 4159 C C . VAL A 1 338 ? 361.423 319.934 189.752 1.00 6.89 338 VAL A1 C 1
ATOM 4160 O O . VAL A 1 338 ? 361.485 321.051 190.267 1.00 6.89 338 VAL A1 O 1
ATOM 4173 N N . ASN A 1 339 ? 360.644 318.960 190.222 1.00 7.38 339 ASN A1 N 1
ATOM 4174 C CA . ASN A 1 339 ? 359.689 319.119 191.320 1.00 7.38 339 ASN A1 CA 1
ATOM 4175 C C . ASN A 1 339 ? 359.931 318.046 192.395 1.00 7.38 339 ASN A1 C 1
ATOM 4176 O O . ASN A 1 339 ? 359.069 317.218 192.671 1.00 7.38 339 ASN A1 O 1
ATOM 4187 N N . ALA A 1 340 ? 361.138 318.000 192.943 1.00 7.27 340 ALA A1 N 1
ATOM 4188 C CA . ALA A 1 340 ? 361.460 317.013 193.971 1.00 7.27 340 ALA A1 CA 1
ATOM 4189 C C . ALA A 1 340 ? 360.640 317.220 195.244 1.00 7.27 340 ALA A1 C 1
ATOM 4190 O O . ALA A 1 340 ? 360.400 318.348 195.677 1.00 7.27 340 ALA A1 O 1
ATOM 4197 N N . ILE A 1 341 ? 360.220 316.116 195.855 1.00 7.86 341 ILE A1 N 1
ATOM 4198 C CA . ILE A 1 341 ? 359.557 316.137 197.156 1.00 7.86 341 ILE A1 CA 1
ATOM 4199 C C . ILE A 1 341 ? 360.153 315.035 198.019 1.00 7.86 341 ILE A1 C 1
ATOM 4200 O O . ILE A 1 341 ? 360.400 313.926 197.541 1.00 7.86 341 ILE A1 O 1
ATOM 4216 N N . GLN A 1 342 ? 360.371 315.338 199.294 1.00 7.54 342 GLN A1 N 1
ATOM 4217 C CA . GLN A 1 342 ? 360.743 314.340 200.292 1.00 7.54 342 GLN A1 CA 1
ATOM 4218 C C . GLN A 1 342 ? 359.851 314.514 201.519 1.00 7.54 342 GLN A1 C 1
ATOM 4219 O O . GLN A 1 342 ? 360.003 315.478 202.273 1.00 7.54 342 GLN A1 O 1
ATOM 4233 N N . ASN A 1 343 ? 358.933 313.575 201.723 1.00 7.82 343 ASN A1 N 1
ATOM 4234 C CA . ASN A 1 343 ? 358.062 313.565 202.893 1.00 7.82 343 ASN A1 CA 1
ATOM 4235 C C . ASN A 1 343 ? 358.688 312.711 203.992 1.00 7.82 343 ASN A1 C 1
ATOM 4236 O O . ASN A 1 343 ? 359.036 311.551 203.760 1.00 7.82 343 ASN A1 O 1
ATOM 4247 N N . LEU A 1 344 ? 358.841 313.288 205.178 1.00 8.10 344 LEU A1 N 1
ATOM 4248 C CA . LEU A 1 344 ? 359.569 312.662 206.272 1.00 8.10 344 LEU A1 CA 1
ATOM 4249 C C . LEU A 1 344 ? 358.671 312.434 207.481 1.00 8.10 344 LEU A1 C 1
ATOM 4250 O O . LEU A 1 344 ? 357.752 313.204 207.756 1.00 8.10 344 LEU A1 O 1
ATOM 4266 N N . GLU A 1 345 ? 358.956 311.359 208.199 1.00 8.00 345 GLU A1 N 1
ATOM 4267 C CA . GLU A 1 345 ? 358.388 311.096 209.513 1.00 8.00 345 GLU A1 CA 1
ATOM 4268 C C . GLU A 1 345 ? 359.509 311.257 210.532 1.00 8.00 345 GLU A1 C 1
ATOM 4269 O O . GLU A 1 345 ? 360.530 310.572 210.444 1.00 8.00 345 GLU A1 O 1
ATOM 4281 N N . LEU A 1 346 ? 359.335 312.163 211.483 1.00 8.15 346 LEU A1 N 1
ATOM 4282 C CA . LEU A 1 346 ? 360.400 312.532 212.403 1.00 8.15 346 LEU A1 CA 1
ATOM 4283 C C . LEU A 1 346 ? 359.982 312.337 213.849 1.00 8.15 346 LEU A1 C 1
ATOM 4284 O O . LEU A 1 346 ? 358.871 312.698 214.240 1.00 8.15 346 LEU A1 O 1
ATOM 4300 N N . GLN A 1 347 ? 360.891 311.784 214.638 1.00 7.99 347 GLN A1 N 1
ATOM 4301 C CA . GLN A 1 347 ? 360.847 311.893 216.087 1.00 7.99 347 GLN A1 CA 1
ATOM 4302 C C . GLN A 1 347 ? 361.911 312.896 216.503 1.00 7.99 347 GLN A1 C 1
ATOM 4303 O O . GLN A 1 347 ? 363.096 312.700 216.225 1.00 7.99 347 GLN A1 O 1
ATOM 4317 N N . TYR A 1 348 ? 361.491 313.961 217.168 1.00 8.20 348 TYR A1 N 1
ATOM 4318 C CA . TYR A 1 348 ? 362.401 315.027 217.551 1.00 8.20 348 TYR A1 CA 1
ATOM 4319 C C . TYR A 1 348 ? 362.943 314.792 218.955 1.00 8.20 348 TYR A1 C 1
ATOM 4320 O O . TYR A 1 348 ? 362.314 314.133 219.784 1.00 8.20 348 TYR A1 O 1
ATOM 4338 N N . SER A 1 349 ? 364.124 315.318 219.204 1.00 8.66 349 SER A1 N 1
ATOM 4339 C CA . SER A 1 349 ? 364.713 315.353 220.528 1.00 8.66 349 SER A1 CA 1
ATOM 4340 C C . SER A 1 349 ? 364.640 316.768 221.095 1.00 8.66 349 SER A1 C 1
ATOM 4341 O O . SER A 1 349 ? 364.587 317.743 220.341 1.00 8.66 349 SER A1 O 1
ATOM 4349 N N . PRO A 1 350 ? 364.640 316.923 222.421 1.00 9.51 350 PRO A1 N 1
ATOM 4350 C CA . PRO A 1 350 ? 364.335 318.235 223.006 1.00 9.51 350 PRO A1 CA 1
ATOM 4351 C C . PRO A 1 350 ? 365.281 319.315 222.513 1.00 9.51 350 PRO A1 C 1
ATOM 4352 O O . PRO A 1 350 ? 366.461 319.070 222.266 1.00 9.51 350 PRO A1 O 1
ATOM 4363 N N . THR A 1 351 ? 364.736 320.523 222.365 1.00 12.30 351 THR A1 N 1
ATOM 4364 C CA . THR A 1 351 ? 365.493 321.663 221.854 1.00 12.30 351 THR A1 CA 1
ATOM 4365 C C . THR A 1 351 ? 366.835 321.777 222.555 1.00 12.30 351 THR A1 C 1
ATOM 4366 O O . THR A 1 351 ? 366.898 321.996 223.766 1.00 12.30 351 THR A1 O 1
ATOM 4377 N N . SER A 1 352 ? 367.907 321.622 221.789 1.00 12.88 352 SER A1 N 1
ATOM 4378 C CA . SER A 1 352 ? 369.252 321.667 222.341 1.00 12.88 352 SER A1 CA 1
ATOM 4379 C C . SER A 1 352 ? 369.795 323.081 222.470 1.00 12.88 352 SER A1 C 1
ATOM 4380 O O . SER A 1 352 ? 370.735 323.300 223.238 1.00 12.88 352 SER A1 O 1
ATOM 4388 N N . ASP A 1 353 ? 369.235 324.035 221.735 1.00 15.11 353 ASP A1 N 1
ATOM 4389 C CA . ASP A 1 353 ? 369.712 325.412 221.729 1.00 15.11 353 ASP A1 CA 1
ATOM 4390 C C . ASP A 1 353 ? 368.612 326.315 222.268 1.00 15.11 353 ASP A1 C 1
ATOM 4391 O O . ASP A 1 353 ? 367.581 326.503 221.615 1.00 15.11 353 ASP A1 O 1
ATOM 4400 N N . LEU A 1 354 ? 368.834 326.874 223.455 1.00 14.58 354 LEU A1 N 1
ATOM 4401 C CA . LEU A 1 354 ? 367.892 327.795 224.079 1.00 14.58 354 LEU A1 CA 1
ATOM 4402 C C . LEU A 1 354 ? 368.496 329.188 224.218 1.00 14.58 354 LEU A1 C 1
ATOM 4403 O O . LEU A 1 354 ? 368.130 329.947 225.112 1.00 14.58 354 LEU A1 O 1
ATOM 4408 N N . SER A 1 355 ? 369.432 329.531 223.337 1.00 16.86 355 SER A1 N 1
ATOM 4409 C CA . SER A 1 355 ? 370.112 330.813 223.438 1.00 16.86 355 SER A1 CA 1
ATOM 4410 C C . SER A 1 355 ? 369.168 331.991 223.234 1.00 16.86 355 SER A1 C 1
ATOM 4411 O O . SER A 1 355 ? 369.490 333.104 223.660 1.00 16.86 355 SER A1 O 1
ATOM 4419 N N . THR A 1 356 ? 368.014 331.780 222.600 1.00 16.57 356 THR A1 N 1
ATOM 4420 C CA . THR A 1 356 ? 367.021 332.830 222.408 1.00 16.57 356 THR A1 CA 1
ATOM 4421 C C . THR A 1 356 ? 365.807 332.664 223.315 1.00 16.57 356 THR A1 C 1
ATOM 4422 O O . THR A 1 356 ? 364.796 333.341 223.104 1.00 16.57 356 THR A1 O 1
ATOM 4433 N N . TYR A 1 357 ? 365.874 331.780 224.306 1.00 14.60 357 TYR A1 N 1
ATOM 4434 C CA . TYR A 1 357 ? 364.801 331.612 225.275 1.00 14.60 357 TYR A1 CA 1
ATOM 4435 C C . TYR A 1 357 ? 365.021 332.527 226.472 1.00 14.60 357 TYR A1 C 1
ATOM 4436 O O . TYR A 1 357 ? 366.147 332.923 226.776 1.00 14.60 357 TYR A1 O 1
ATOM 4454 N N . HIS A 1 358 ? 363.934 332.840 227.165 1.00 15.23 358 HIS A1 N 1
ATOM 4455 C CA . HIS A 1 358 ? 364.004 333.481 228.470 1.00 15.23 358 HIS A1 CA 1
ATOM 4456 C C . HIS A 1 358 ? 363.780 332.416 229.532 1.00 15.23 358 HIS A1 C 1
ATOM 4457 O O . HIS A 1 358 ? 362.728 331.771 229.557 1.00 15.23 358 HIS A1 O 1
ATOM 4471 N N . ILE A 1 359 ? 364.765 332.231 230.398 1.00 13.89 359 ILE A1 N 1
ATOM 4472 C CA . ILE A 1 359 ? 364.748 331.188 231.414 1.00 13.89 359 ILE A1 CA 1
ATOM 4473 C C . ILE A 1 359 ? 364.861 331.893 232.756 1.00 13.89 359 ILE A1 C 1
ATOM 4474 O O . ILE A 1 359 ? 365.967 332.221 233.200 1.00 13.89 359 ILE A1 O 1
ATOM 4490 N N . ALA A 1 360 ? 363.732 332.145 233.405 1.00 13.66 360 ALA A1 N 1
ATOM 4491 C CA . ALA A 1 360 ? 363.750 332.725 234.738 1.00 13.66 360 ALA A1 CA 1
ATOM 4492 C C . ALA A 1 360 ? 363.817 331.621 235.780 1.00 13.66 360 ALA A1 C 1
ATOM 4493 O O . ALA A 1 360 ? 363.376 330.493 235.548 1.00 13.66 360 ALA A1 O 1
ATOM 4500 N N . ASN A 1 361 ? 364.407 331.950 236.923 1.00 12.44 361 ASN A1 N 1
ATOM 4501 C CA . ASN A 1 361 ? 364.390 331.036 238.052 1.00 12.44 361 ASN A1 CA 1
ATOM 4502 C C . ASN A 1 361 ? 362.945 330.743 238.421 1.00 12.44 361 ASN A1 C 1
ATOM 4503 O O . ASN A 1 361 ? 362.119 331.654 238.504 1.00 12.44 361 ASN A1 O 1
ATOM 4514 N N . LYS A 1 362 ? 362.633 329.468 238.610 1.00 9.36 362 LYS A1 N 1
ATOM 4515 C CA . LYS A 1 362 ? 361.275 329.068 238.930 1.00 9.36 362 LYS A1 CA 1
ATOM 4516 C C . LYS A 1 362 ? 360.967 329.113 240.420 1.00 9.36 362 LYS A1 C 1
ATOM 4517 O O . LYS A 1 362 ? 359.800 328.987 240.789 1.00 9.36 362 LYS A1 O 1
ATOM 4536 N N . ARG A 1 363 ? 361.971 329.282 241.276 1.00 9.53 363 ARG A1 N 1
ATOM 4537 C CA . ARG A 1 363 ? 361.755 329.452 242.706 1.00 9.53 363 ARG A1 CA 1
ATOM 4538 C C . ARG A 1 363 ? 361.526 330.926 243.001 1.00 9.53 363 ARG A1 C 1
ATOM 4539 O O . ARG A 1 363 ? 362.326 331.777 242.599 1.00 9.53 363 ARG A1 O 1
ATOM 4560 N N . ALA A 1 364 ? 360.451 331.226 243.713 1.00 12.97 364 ALA A1 N 1
ATOM 4561 C CA . ALA A 1 364 ? 360.215 332.604 244.110 1.00 12.97 364 ALA A1 CA 1
ATOM 4562 C C . ALA A 1 364 ? 361.365 333.083 244.984 1.00 12.97 364 ALA A1 C 1
ATOM 4563 O O . ALA A 1 364 ? 361.773 332.396 245.920 1.00 12.97 364 ALA A1 O 1
ATOM 4570 N N . ARG A 1 365 ? 361.895 334.260 244.669 1.00 17.80 365 ARG A1 N 1
ATOM 4571 C CA . ARG A 1 365 ? 362.792 334.934 245.593 1.00 17.80 365 ARG A1 CA 1
ATOM 4572 C C . ARG A 1 365 ? 362.168 334.960 246.980 1.00 17.80 365 ARG A1 C 1
ATOM 4573 O O . ARG A 1 365 ? 360.946 334.960 247.129 1.00 17.80 365 ARG A1 O 1
ATOM 4594 N N . MET A 1 366 ? 363.016 334.983 248.001 1.00 19.45 366 MET A1 N 1
ATOM 4595 C CA . MET A 1 366 ? 362.520 335.186 249.355 1.00 19.45 366 MET A1 CA 1
ATOM 4596 C C . MET A 1 366 ? 362.135 336.642 249.585 1.00 19.45 366 MET A1 C 1
ATOM 4597 O O . MET A 1 366 ? 361.170 336.926 250.297 1.00 19.45 366 MET A1 O 1
ATOM 4611 N N . VAL A 1 367 ? 362.868 337.572 248.985 1.00 19.50 367 VAL A1 N 1
ATOM 4612 C CA . VAL A 1 367 ? 362.627 338.999 249.143 1.00 19.50 367 VAL A1 CA 1
ATOM 4613 C C . VAL A 1 367 ? 362.801 339.676 247.792 1.00 19.50 367 VAL A1 C 1
ATOM 4614 O O . VAL A 1 367 ? 363.541 339.200 246.929 1.00 19.50 367 VAL A1 O 1
ATOM 4627 N N . GLU A 1 368 ? 362.118 340.802 247.619 1.00 20.50 368 GLU A1 N 1
ATOM 4628 C CA . GLU A 1 368 ? 362.234 341.584 246.398 1.00 20.50 368 GLU A1 CA 1
ATOM 4629 C C . GLU A 1 368 ? 363.628 342.191 246.275 1.00 20.50 368 GLU A1 C 1
ATOM 4630 O O . GLU A 1 368 ? 364.315 342.433 247.268 1.00 20.50 368 GLU A1 O 1
ATOM 4642 N N . ALA A 1 369 ? 364.047 342.422 245.029 1.00 21.17 369 ALA A1 N 1
ATOM 4643 C CA . ALA A 1 369 ? 365.429 342.820 244.772 1.00 21.17 369 ALA A1 CA 1
ATOM 4644 C C . ALA A 1 369 ? 365.762 344.173 245.382 1.00 21.17 369 ALA A1 C 1
ATOM 4645 O O . ALA A 1 369 ? 366.897 344.387 245.822 1.00 21.17 369 ALA A1 O 1
ATOM 4652 N N . LYS A 1 370 ? 364.784 345.073 245.411 1.00 22.56 370 LYS A1 N 1
ATOM 4653 C CA . LYS A 1 370 ? 364.982 346.412 245.956 1.00 22.56 370 LYS A1 CA 1
ATOM 4654 C C . LYS A 1 370 ? 364.818 346.447 247.473 1.00 22.56 370 LYS A1 C 1
ATOM 4655 O O . LYS A 1 370 ? 363.832 346.981 247.984 1.00 22.56 370 LYS A1 O 1
ATOM 4674 N N . LEU A 1 371 ? 365.737 345.793 248.174 1.00 23.38 371 LEU A1 N 1
ATOM 4675 C CA . LEU A 1 371 ? 365.703 345.717 249.629 1.00 23.38 371 LEU A1 CA 1
ATOM 4676 C C . LEU A 1 371 ? 367.073 345.297 250.131 1.00 23.38 371 LEU A1 C 1
ATOM 4677 O O . LEU A 1 371 ? 367.651 344.333 249.631 1.00 23.38 371 LEU A1 O 1
ATOM 4693 N N . PHE B 1 64 ? 353.985 283.573 210.176 1.00 8.99 64 PHE B2 N 1
ATOM 4694 C CA . PHE B 1 64 ? 355.306 283.002 210.380 1.00 8.99 64 PHE B2 CA 1
ATOM 4695 C C . PHE B 1 64 ? 355.737 283.020 211.838 1.00 8.99 64 PHE B2 C 1
ATOM 4696 O O . PHE B 1 64 ? 355.741 284.066 212.480 1.00 8.99 64 PHE B2 O 1
ATOM 4712 N N . SER B 1 65 ? 356.115 281.856 212.356 1.00 10.14 65 SER B2 N 1
ATOM 4713 C CA . SER B 1 65 ? 356.700 281.759 213.686 1.00 10.14 65 SER B2 CA 1
ATOM 4714 C C . SER B 1 65 ? 358.109 281.186 213.644 1.00 10.14 65 SER B2 C 1
ATOM 4715 O O . SER B 1 65 ? 359.049 281.829 214.120 1.00 10.14 65 SER B2 O 1
ATOM 4723 N N . VAL B 1 66 ? 358.283 280.009 213.056 1.00 9.44 66 VAL B2 N 1
ATOM 4724 C CA . VAL B 1 66 ? 359.531 279.264 213.108 1.00 9.44 66 VAL B2 CA 1
ATOM 4725 C C . VAL B 1 66 ? 359.867 278.780 211.707 1.00 9.44 66 VAL B2 C 1
ATOM 4726 O O . VAL B 1 66 ? 358.980 278.373 210.950 1.00 9.44 66 VAL B2 O 1
ATOM 4739 N N . ILE B 1 67 ? 361.150 278.833 211.358 1.00 7.67 67 ILE B2 N 1
ATOM 4740 C CA . ILE B 1 67 ? 361.583 278.431 210.028 1.00 7.67 67 ILE B2 CA 1
ATOM 4741 C C . ILE B 1 67 ? 361.460 276.919 209.880 1.00 7.67 67 ILE B2 C 1
ATOM 4742 O O . ILE B 1 67 ? 361.556 276.162 210.853 1.00 7.67 67 ILE B2 O 1
ATOM 4758 N N . GLY B 1 68 ? 361.245 276.474 208.647 1.00 7.94 68 GLY B2 N 1
ATOM 4759 C CA . GLY B 1 68 ? 360.874 275.105 208.373 1.00 7.94 68 GLY B2 CA 1
ATOM 4760 C C . GLY B 1 68 ? 362.061 274.173 208.239 1.00 7.94 68 GLY B2 C 1
ATOM 4761 O O . GLY B 1 68 ? 363.203 274.508 208.555 1.00 7.94 68 GLY B2 O 1
ATOM 4765 N N . ASN B 1 69 ? 361.761 272.965 207.760 1.00 8.85 69 ASN B2 N 1
ATOM 4766 C CA . ASN B 1 69 ? 362.748 271.912 207.603 1.00 8.85 69 ASN B2 CA 1
ATOM 4767 C C . ASN B 1 69 ? 363.184 271.825 206.151 1.00 8.85 69 ASN B2 C 1
ATOM 4768 O O . ASN B 1 69 ? 362.339 271.565 205.284 1.00 8.85 69 ASN B2 O 1
ATOM 4779 N N . PRO B 1 70 ? 364.466 272.003 205.834 1.00 7.98 70 PRO B2 N 1
ATOM 4780 C CA . PRO B 1 70 ? 364.876 271.933 204.427 1.00 7.98 70 PRO B2 CA 1
ATOM 4781 C C . PRO B 1 70 ? 364.696 270.557 203.788 1.00 7.98 70 PRO B2 C 1
ATOM 4782 O O . PRO B 1 70 ? 364.640 270.479 202.559 1.00 7.98 70 PRO B2 O 1
ATOM 4793 N N . PHE B 1 71 ? 364.643 269.472 204.558 1.00 8.21 71 PHE B2 N 1
ATOM 4794 C CA . PHE B 1 71 ? 364.459 268.134 203.987 1.00 8.21 71 PHE B2 CA 1
ATOM 4795 C C . PHE B 1 71 ? 362.994 267.698 204.045 1.00 8.21 71 PHE B2 C 1
ATOM 4796 O O . PHE B 1 71 ? 362.673 266.585 204.452 1.00 8.21 71 PHE B2 O 1
ATOM 4813 N N . SER B 1 72 ? 362.094 268.551 203.579 1.00 16.18 72 SER B2 N 1
ATOM 4814 C CA . SER B 1 72 ? 360.665 268.273 203.662 1.00 16.18 72 SER B2 CA 1
ATOM 4815 C C . SER B 1 72 ? 360.208 267.572 202.390 1.00 16.18 72 SER B2 C 1
ATOM 4816 O O . SER B 1 72 ? 360.294 268.141 201.296 1.00 16.18 72 SER B2 O 1
ATOM 4824 N N . LYS B 1 73 ? 359.736 266.330 202.536 1.00 21.17 73 LYS B2 N 1
ATOM 4825 C CA . LYS B 1 73 ? 359.041 265.680 201.432 1.00 21.17 73 LYS B2 CA 1
ATOM 4826 C C . LYS B 1 73 ? 357.818 266.483 201.028 1.00 21.17 73 LYS B2 C 1
ATOM 4827 O O . LYS B 1 73 ? 357.385 266.424 199.873 1.00 21.17 73 LYS B2 O 1
ATOM 4846 N N . ALA B 1 74 ? 357.256 267.239 201.964 1.00 20.66 74 ALA B2 N 1
ATOM 4847 C CA . ALA B 1 74 ? 356.164 268.154 201.675 1.00 20.66 74 ALA B2 CA 1
ATOM 4848 C C . ALA B 1 74 ? 356.713 269.316 200.850 1.00 20.66 74 ALA B2 C 1
ATOM 4849 O O . ALA B 1 74 ? 357.875 269.326 200.434 1.00 20.66 74 ALA B2 O 1
ATOM 4856 N N . THR B 1 75 ? 355.867 270.307 200.586 1.00 21.19 75 THR B2 N 1
ATOM 4857 C CA . THR B 1 75 ? 356.262 271.476 199.811 1.00 21.19 75 THR B2 CA 1
ATOM 4858 C C . THR B 1 75 ? 356.709 272.600 200.740 1.00 21.19 75 THR B2 C 1
ATOM 4859 O O . THR B 1 75 ? 356.038 272.905 201.730 1.00 21.19 75 THR B2 O 1
ATOM 4870 N N . GLN B 1 76 ? 357.841 273.223 200.410 1.00 17.24 76 GLN B2 N 1
ATOM 4871 C CA . GLN B 1 76 ? 358.471 274.213 201.275 1.00 17.24 76 GLN B2 CA 1
ATOM 4872 C C . GLN B 1 76 ? 358.276 275.616 200.719 1.00 17.24 76 GLN B2 C 1
ATOM 4873 O O . GLN B 1 76 ? 358.280 275.823 199.502 1.00 17.24 76 GLN B2 O 1
ATOM 4887 N N . GLN B 1 77 ? 358.112 276.570 201.622 1.00 14.27 77 GLN B2 N 1
ATOM 4888 C CA . GLN B 1 77 ? 357.967 277.967 201.242 1.00 14.27 77 GLN B2 CA 1
ATOM 4889 C C . GLN B 1 77 ? 359.306 278.500 200.746 1.00 14.27 77 GLN B2 C 1
ATOM 4890 O O . GLN B 1 77 ? 360.295 278.437 201.485 1.00 14.27 77 GLN B2 O 1
ATOM 4904 N N . PRO B 1 78 ? 359.399 279.001 199.513 1.00 11.53 78 PRO B2 N 1
ATOM 4905 C CA . PRO B 1 78 ? 360.691 279.532 199.047 1.00 11.53 78 PRO B2 CA 1
ATOM 4906 C C . PRO B 1 78 ? 361.219 280.689 199.888 1.00 11.53 78 PRO B2 C 1
ATOM 4907 O O . PRO B 1 78 ? 362.438 280.824 200.023 1.00 11.53 78 PRO B2 O 1
ATOM 4918 N N . GLN B 1 79 ? 360.352 281.518 200.464 1.00 9.72 79 GLN B2 N 1
ATOM 4919 C CA . GLN B 1 79 ? 360.776 282.654 201.274 1.00 9.72 79 GLN B2 CA 1
ATOM 4920 C C . GLN B 1 79 ? 360.026 282.653 202.597 1.00 9.72 79 GLN B2 C 1
ATOM 4921 O O . GLN B 1 79 ? 359.140 281.833 202.835 1.00 9.72 79 GLN B2 O 1
ATOM 4935 N N . ILE B 1 80 ? 360.400 283.587 203.467 1.00 7.93 80 ILE B2 N 1
ATOM 4936 C CA . ILE B 1 80 ? 359.691 283.824 204.721 1.00 7.93 80 ILE B2 CA 1
ATOM 4937 C C . ILE B 1 80 ? 358.586 284.840 204.433 1.00 7.93 80 ILE B2 C 1
ATOM 4938 O O . ILE B 1 80 ? 358.899 285.981 204.061 1.00 7.93 80 ILE B2 O 1
ATOM 4954 N N . PRO B 1 81 ? 357.310 284.475 204.559 1.00 9.50 81 PRO B2 N 1
ATOM 4955 C CA . PRO B 1 81 ? 356.244 285.396 204.119 1.00 9.50 81 PRO B2 CA 1
ATOM 4956 C C . PRO B 1 81 ? 355.853 286.410 205.194 1.00 9.50 81 PRO B2 C 1
ATOM 4957 O O . PRO B 1 81 ? 354.850 286.297 205.886 1.00 9.50 81 PRO B2 O 1
ATOM 4968 N N . ASP B 1 82 ? 356.698 287.429 205.342 1.00 7.36 82 ASP B2 N 1
ATOM 4969 C CA . ASP B 1 82 ? 356.517 288.461 206.350 1.00 7.36 82 ASP B2 CA 1
ATOM 4970 C C . ASP B 1 82 ? 356.631 289.876 205.809 1.00 7.36 82 ASP B2 C 1
ATOM 4971 O O . ASP B 1 82 ? 356.365 290.819 206.558 1.00 7.36 82 ASP B2 O 1
ATOM 4980 N N . GLY B 1 83 ? 357.013 290.057 204.550 1.00 6.82 83 GLY B2 N 1
ATOM 4981 C CA . GLY B 1 83 ? 357.129 291.383 203.989 1.00 6.82 83 GLY B2 CA 1
ATOM 4982 C C . GLY B 1 83 ? 358.343 292.161 204.434 1.00 6.82 83 GLY B2 C 1
ATOM 4983 O O . GLY B 1 83 ? 358.315 293.387 204.406 1.00 6.82 83 GLY B2 O 1
ATOM 4987 N N . ARG B 1 84 ? 359.410 291.488 204.850 1.00 6.30 84 ARG B2 N 1
ATOM 4988 C CA . ARG B 1 84 ? 360.641 292.155 205.251 1.00 6.30 84 ARG B2 CA 1
ATOM 4989 C C . ARG B 1 84 ? 361.690 292.162 204.151 1.00 6.30 84 ARG B2 C 1
ATOM 4990 O O . ARG B 1 84 ? 362.748 292.764 204.331 1.00 6.30 84 ARG B2 O 1
ATOM 5011 N N . MET B 1 85 ? 361.437 291.481 203.037 1.00 6.89 85 MET B2 N 1
ATOM 5012 C CA . MET B 1 85 ? 362.339 291.499 201.884 1.00 6.89 85 MET B2 CA 1
ATOM 5013 C C . MET B 1 85 ? 361.466 291.444 200.630 1.00 6.89 85 MET B2 C 1
ATOM 5014 O O . MET B 1 85 ? 361.179 290.365 200.115 1.00 6.89 85 MET B2 O 1
ATOM 5028 N N . LEU B 1 86 ? 361.090 292.609 200.124 1.00 6.91 86 LEU B2 N 1
ATOM 5029 C CA . LEU B 1 86 ? 360.223 292.670 198.954 1.00 6.91 86 LEU B2 CA 1
ATOM 5030 C C . LEU B 1 86 ? 361.021 292.413 197.682 1.00 6.91 86 LEU B2 C 1
ATOM 5031 O O . LEU B 1 86 ? 362.185 292.800 197.571 1.00 6.91 86 LEU B2 O 1
ATOM 5047 N N . GLU B 1 87 ? 360.399 291.709 196.739 1.00 8.49 87 GLU B2 N 1
ATOM 5048 C CA . GLU B 1 87 ? 361.044 291.333 195.480 1.00 8.49 87 GLU B2 CA 1
ATOM 5049 C C . GLU B 1 87 ? 362.358 290.594 195.725 1.00 8.49 87 GLU B2 C 1
ATOM 5050 O O . GLU B 1 87 ? 363.355 290.813 195.040 1.00 8.49 87 GLU B2 O 1
ATOM 5062 N N . SER B 1 88 ? 362.364 289.714 196.716 1.00 7.73 88 SER B2 N 1
ATOM 5063 C CA . SER B 1 88 ? 363.543 288.915 196.990 1.00 7.73 88 SER B2 CA 1
ATOM 5064 C C . SER B 1 88 ? 363.567 287.674 196.100 1.00 7.73 88 SER B2 C 1
ATOM 5065 O O . SER B 1 88 ? 362.557 287.260 195.526 1.00 7.73 88 SER B2 O 1
ATOM 5073 N N . LEU B 1 89 ? 364.742 287.077 195.999 1.00 7.82 89 LEU B2 N 1
ATOM 5074 C CA . LEU B 1 89 ? 364.904 285.859 195.241 1.00 7.82 89 LEU B2 CA 1
ATOM 5075 C C . LEU B 1 89 ? 365.415 284.746 196.145 1.00 7.82 89 LEU B2 C 1
ATOM 5076 O O . LEU B 1 89 ? 366.287 284.988 196.987 1.00 7.82 89 LEU B2 O 1
ATOM 5092 N N . PRO B 1 90 ? 364.885 283.519 195.978 1.00 8.43 90 PRO B2 N 1
ATOM 5093 C CA . PRO B 1 90 ? 365.364 282.402 196.798 1.00 8.43 90 PRO B2 CA 1
ATOM 5094 C C . PRO B 1 90 ? 366.583 281.705 196.186 1.00 8.43 90 PRO B2 C 1
ATOM 5095 O O . PRO B 1 90 ? 366.686 281.624 194.967 1.00 8.43 90 PRO B2 O 1
ATOM 5106 N N . ARG B 1 91 ? 367.513 281.234 197.004 1.00 8.78 91 ARG B2 N 1
ATOM 5107 C CA . ARG B 1 91 ? 368.666 280.531 196.458 1.00 8.78 91 ARG B2 CA 1
ATOM 5108 C C . ARG B 1 91 ? 368.846 279.204 197.215 1.00 8.78 91 ARG B2 C 1
ATOM 5109 O O . ARG B 1 91 ? 369.098 279.211 198.419 1.00 8.78 91 ARG B2 O 1
ATOM 5130 N N . ARG B 1 92 ? 368.717 278.074 196.520 1.00 8.46 92 ARG B2 N 1
ATOM 5131 C CA . ARG B 1 92 ? 368.856 276.771 197.150 1.00 8.46 92 ARG B2 CA 1
ATOM 5132 C C . ARG B 1 92 ? 370.327 276.333 197.047 1.00 8.46 92 ARG B2 C 1
ATOM 5133 O O . ARG B 1 92 ? 370.825 276.125 195.947 1.00 8.46 92 ARG B2 O 1
ATOM 5154 N N . CYS B 1 93 ? 371.020 276.195 198.176 1.00 8.01 93 CYS B2 N 1
ATOM 5155 C CA . CYS B 1 93 ? 372.415 275.786 198.179 1.00 8.01 93 CYS B2 CA 1
ATOM 5156 C C . CYS B 1 93 ? 372.524 274.449 198.892 1.00 8.01 93 CYS B2 C 1
ATOM 5157 O O . CYS B 1 93 ? 372.061 274.312 200.027 1.00 8.01 93 CYS B2 O 1
ATOM 5165 N N . GLN B 1 94 ? 373.120 273.465 198.223 1.00 6.57 94 GLN B2 N 1
ATOM 5166 C CA . GLN B 1 94 ? 373.201 272.117 198.767 1.00 6.57 94 GLN B2 CA 1
ATOM 5167 C C . GLN B 1 94 ? 374.585 271.535 198.533 1.00 6.57 94 GLN B2 C 1
ATOM 5168 O O . GLN B 1 94 ? 375.199 271.752 197.487 1.00 6.57 94 GLN B2 O 1
ATOM 5182 N N . LEU B 1 95 ? 375.073 270.808 199.529 1.00 6.12 95 LEU B2 N 1
ATOM 5183 C CA . LEU B 1 95 ? 376.368 270.150 199.481 1.00 6.12 95 LEU B2 CA 1
ATOM 5184 C C . LEU B 1 95 ? 376.201 268.724 199.976 1.00 6.12 95 LEU B2 C 1
ATOM 5185 O O . LEU B 1 95 ? 375.574 268.492 201.014 1.00 6.12 95 LEU B2 O 1
ATOM 5201 N N . VAL B 1 96 ? 376.740 267.772 199.230 1.00 5.46 96 VAL B2 N 1
ATOM 5202 C CA . VAL B 1 96 ? 376.754 266.378 199.639 1.00 5.46 96 VAL B2 CA 1
ATOM 5203 C C . VAL B 1 96 ? 378.175 265.865 199.503 1.00 5.46 96 VAL B2 C 1
ATOM 5204 O O . VAL B 1 96 ? 378.810 266.053 198.464 1.00 5.46 96 VAL B2 O 1
ATOM 5217 N N . THR B 1 97 ? 378.677 265.242 200.560 1.00 5.34 97 THR B2 N 1
ATOM 5218 C CA . THR B 1 97 ? 380.042 264.747 200.589 1.00 5.34 97 THR B2 CA 1
ATOM 5219 C C . THR B 1 97 ? 380.180 263.787 201.755 1.00 5.34 97 THR B2 C 1
ATOM 5220 O O . THR B 1 97 ? 379.421 263.845 202.723 1.00 5.34 97 THR B2 O 1
ATOM 5231 N N . GLU B 1 98 ? 381.165 262.908 201.647 1.00 4.99 98 GLU B2 N 1
ATOM 5232 C CA . GLU B 1 98 ? 381.511 261.986 202.713 1.00 4.99 98 GLU B2 CA 1
ATOM 5233 C C . GLU B 1 98 ? 382.648 262.566 203.548 1.00 4.99 98 GLU B2 C 1
ATOM 5234 O O . GLU B 1 98 ? 383.623 263.091 203.009 1.00 4.99 98 GLU B2 O 1
ATOM 5246 N N . ILE B 1 99 ? 382.505 262.470 204.864 1.00 5.10 99 ILE B2 N 1
ATOM 5247 C CA . ILE B 1 99 ? 383.527 262.877 205.814 1.00 5.10 99 ILE B2 CA 1
ATOM 5248 C C . ILE B 1 99 ? 383.865 261.685 206.700 1.00 5.10 99 ILE B2 C 1
ATOM 5249 O O . ILE B 1 99 ? 383.069 260.760 206.871 1.00 5.10 99 ILE B2 O 1
ATOM 5265 N N . ARG B 1 100 ? 385.061 261.730 207.278 1.00 5.18 100 ARG B2 N 1
ATOM 5266 C CA . ARG B 1 100 ? 385.603 260.634 208.073 1.00 5.18 100 ARG B2 CA 1
ATOM 5267 C C . ARG B 1 100 ? 386.517 261.216 209.141 1.00 5.18 100 ARG B2 C 1
ATOM 5268 O O . ARG B 1 100 ? 387.361 262.057 208.826 1.00 5.18 100 ARG B2 O 1
ATOM 5289 N N . ASN B 1 101 ? 386.370 260.760 210.385 1.00 5.20 101 ASN B2 N 1
ATOM 5290 C CA . ASN B 1 101 ? 387.254 261.224 211.451 1.00 5.20 101 ASN B2 CA 1
ATOM 5291 C C . ASN B 1 101 ? 388.684 260.760 211.202 1.00 5.20 101 ASN B2 C 1
ATOM 5292 O O . ASN B 1 101 ? 388.927 259.613 210.828 1.00 5.20 101 ASN B2 O 1
ATOM 5303 N N . ASN B 1 102 ? 389.634 261.667 211.411 1.00 5.68 102 ASN B2 N 1
ATOM 5304 C CA . ASN B 1 102 ? 391.021 261.424 211.049 1.00 5.68 102 ASN B2 CA 1
ATOM 5305 C C . ASN B 1 102 ? 391.722 260.595 212.127 1.00 5.68 102 ASN B2 C 1
ATOM 5306 O O . ASN B 1 102 ? 391.140 260.221 213.143 1.00 5.68 102 ASN B2 O 1
ATOM 5317 N N . VAL B 1 103 ? 392.999 260.300 211.889 1.00 5.86 103 VAL B2 N 1
ATOM 5318 C CA . VAL B 1 103 ? 393.772 259.466 212.801 1.00 5.86 103 VAL B2 CA 1
ATOM 5319 C C . VAL B 1 103 ? 394.287 260.268 213.991 1.00 5.86 103 VAL B2 C 1
ATOM 5320 O O . VAL B 1 103 ? 394.361 259.746 215.106 1.00 5.86 103 VAL B2 O 1
ATOM 5333 N N . THR B 1 104 ? 394.601 261.546 213.780 1.00 6.13 104 THR B2 N 1
ATOM 5334 C CA . THR B 1 104 ? 395.209 262.376 214.814 1.00 6.13 104 THR B2 CA 1
ATOM 5335 C C . THR B 1 104 ? 394.333 262.460 216.061 1.00 6.13 104 THR B2 C 1
ATOM 5336 O O . THR B 1 104 ? 394.834 262.390 217.186 1.00 6.13 104 THR B2 O 1
ATOM 5347 N N . VAL B 1 105 ? 393.022 262.623 215.877 1.00 5.84 105 VAL B2 N 1
ATOM 5348 C CA . VAL B 1 105 ? 392.111 262.768 217.000 1.00 5.84 105 VAL B2 CA 1
ATOM 5349 C C . VAL B 1 105 ? 391.979 261.484 217.814 1.00 5.84 105 VAL B2 C 1
ATOM 5350 O O . VAL B 1 105 ? 391.469 261.525 218.936 1.00 5.84 105 VAL B2 O 1
ATOM 5363 N N . GLY B 1 106 ? 392.387 260.343 217.268 1.00 5.84 106 GLY B2 N 1
ATOM 5364 C CA . GLY B 1 106 ? 392.414 259.113 218.044 1.00 5.84 106 GLY B2 CA 1
ATOM 5365 C C . GLY B 1 106 ? 391.037 258.719 218.530 1.00 5.84 106 GLY B2 C 1
ATOM 5366 O O . GLY B 1 106 ? 390.080 258.629 217.760 1.00 5.84 106 GLY B2 O 1
ATOM 5370 N N . SER B 1 107 ? 390.928 258.510 219.836 1.00 6.23 107 SER B2 N 1
ATOM 5371 C CA . SER B 1 107 ? 389.687 258.074 220.451 1.00 6.23 107 SER B2 CA 1
ATOM 5372 C C . SER B 1 107 ? 388.843 259.223 220.986 1.00 6.23 107 SER B2 C 1
ATOM 5373 O O . SER B 1 107 ? 387.773 258.970 221.540 1.00 6.23 107 SER B2 O 1
ATOM 5381 N N . ASN B 1 108 ? 389.279 260.458 220.828 1.00 5.88 108 ASN B2 N 1
ATOM 5382 C CA . ASN B 1 108 ? 388.528 261.585 221.350 1.00 5.88 108 ASN B2 CA 1
ATOM 5383 C C . ASN B 1 108 ? 387.377 261.947 220.410 1.00 5.88 108 ASN B2 C 1
ATOM 5384 O O . ASN B 1 108 ? 387.442 261.681 219.210 1.00 5.88 108 ASN B2 O 1
ATOM 5395 N N . PRO B 1 109 ? 386.317 262.563 220.929 1.00 5.37 109 PRO B2 N 1
ATOM 5396 C CA . PRO B 1 109 ? 385.161 262.880 220.081 1.00 5.37 109 PRO B2 CA 1
ATOM 5397 C C . PRO B 1 109 ? 385.461 263.952 219.043 1.00 5.37 109 PRO B2 C 1
ATOM 5398 O O . PRO B 1 109 ? 386.310 264.822 219.235 1.00 5.37 109 PRO B2 O 1
ATOM 5409 N N . THR B 1 110 ? 384.734 263.876 217.932 1.00 5.30 110 THR B2 N 1
ATOM 5410 C CA . THR B 1 110 ? 384.748 264.871 216.867 1.00 5.30 110 THR B2 CA 1
ATOM 5411 C C . THR B 1 110 ? 383.431 265.641 216.866 1.00 5.30 110 THR B2 C 1
ATOM 5412 O O . THR B 1 110 ? 382.493 265.309 217.589 1.00 5.30 110 THR B2 O 1
ATOM 5423 N N . TYR B 1 111 ? 383.364 266.679 216.035 1.00 5.92 111 TYR B2 N 1
ATOM 5424 C CA . TYR B 1 111 ? 382.260 267.630 216.071 1.00 5.92 111 TYR B2 CA 1
ATOM 5425 C C . TYR B 1 111 ? 381.878 268.085 214.671 1.00 5.92 111 TYR B2 C 1
ATOM 5426 O O . TYR B 1 111 ? 382.721 268.180 213.780 1.00 5.92 111 TYR B2 O 1
ATOM 5444 N N . ILE B 1 112 ? 380.597 268.387 214.495 1.00 5.63 112 ILE B2 N 1
ATOM 5445 C CA . ILE B 1 112 ? 380.107 269.099 213.323 1.00 5.63 112 ILE B2 CA 1
ATOM 5446 C C . ILE B 1 112 ? 379.311 270.304 213.801 1.00 5.63 112 ILE B2 C 1
ATOM 5447 O O . ILE B 1 112 ? 378.420 270.174 214.645 1.00 5.63 112 ILE B2 O 1
ATOM 5463 N N . LEU B 1 113 ? 379.623 271.470 213.256 1.00 6.30 113 LEU B2 N 1
ATOM 5464 C CA . LEU B 1 113 ? 378.918 272.699 213.580 1.00 6.30 113 LEU B2 CA 1
ATOM 5465 C C . LEU B 1 113 ? 378.184 273.210 212.349 1.00 6.30 113 LEU B2 C 1
ATOM 5466 O O . LEU B 1 113 ? 378.782 273.369 211.283 1.00 6.30 113 LEU B2 O 1
ATOM 5482 N N . VAL B 1 114 ? 376.894 273.469 212.502 1.00 6.02 114 VAL B2 N 1
ATOM 5483 C CA . VAL B 1 114 ? 376.096 274.161 211.501 1.00 6.02 114 VAL B2 CA 1
ATOM 5484 C C . VAL B 1 114 ? 375.779 275.535 212.061 1.00 6.02 114 VAL B2 C 1
ATOM 5485 O O . VAL B 1 114 ? 375.175 275.647 213.131 1.00 6.02 114 VAL B2 O 1
ATOM 5498 N N . ALA B 1 115 ? 376.191 276.575 211.354 1.00 6.23 115 ALA B2 N 1
ATOM 5499 C CA . ALA B 1 115 ? 376.054 277.946 211.810 1.00 6.23 115 ALA B2 CA 1
ATOM 5500 C C . ALA B 1 115 ? 375.269 278.774 210.800 1.00 6.23 115 ALA B2 C 1
ATOM 5501 O O . ALA B 1 115 ? 375.240 278.447 209.611 1.00 6.23 115 ALA B2 O 1
ATOM 5508 N N . PRO B 1 116 ? 374.620 279.853 211.235 1.00 6.34 116 PRO B2 N 1
ATOM 5509 C CA . PRO B 1 116 ? 374.009 280.784 210.270 1.00 6.34 116 PRO B2 CA 1
ATOM 5510 C C . PRO B 1 116 ? 375.033 281.740 209.666 1.00 6.34 116 PRO B2 C 1
ATOM 5511 O O . PRO B 1 116 ? 374.986 282.953 209.858 1.00 6.34 116 PRO B2 O 1
ATOM 5522 N N . SER B 1 117 ? 375.981 281.177 208.927 1.00 6.74 117 SER B2 N 1
ATOM 5523 C CA . SER B 1 117 ? 377.071 281.920 208.317 1.00 6.74 117 SER B2 CA 1
ATOM 5524 C C . SER B 1 117 ? 376.948 281.775 206.808 1.00 6.74 117 SER B2 C 1
ATOM 5525 O O . SER B 1 117 ? 376.784 280.662 206.307 1.00 6.74 117 SER B2 O 1
ATOM 5533 N N . LEU B 1 118 ? 377.021 282.894 206.091 1.00 6.71 118 LEU B2 N 1
ATOM 5534 C CA . LEU B 1 118 ? 376.659 282.919 204.680 1.00 6.71 118 LEU B2 CA 1
ATOM 5535 C C . LEU B 1 118 ? 377.548 282.018 203.825 1.00 6.71 118 LEU B2 C 1
ATOM 5536 O O . LEU B 1 118 ? 378.736 282.292 203.642 1.00 6.71 118 LEU B2 O 1
ATOM 5552 N N . GLY B 1 119 ? 376.973 280.947 203.291 1.00 7.03 119 GLY B2 N 1
ATOM 5553 C CA . GLY B 1 119 ? 377.689 280.047 202.421 1.00 7.03 119 GLY B2 CA 1
ATOM 5554 C C . GLY B 1 119 ? 378.456 278.940 203.109 1.00 7.03 119 GLY B2 C 1
ATOM 5555 O O . GLY B 1 119 ? 379.158 278.192 202.427 1.00 7.03 119 GLY B2 O 1
ATOM 5559 N N . LEU B 1 120 ? 378.375 278.826 204.431 1.00 6.72 120 LEU B2 N 1
ATOM 5560 C CA . LEU B 1 120 ? 379.001 277.728 205.157 1.00 6.72 120 LEU B2 CA 1
ATOM 5561 C C . LEU B 1 120 ? 377.992 276.593 205.271 1.00 6.72 120 LEU B2 C 1
ATOM 5562 O O . LEU B 1 120 ? 376.979 276.721 205.957 1.00 6.72 120 LEU B2 O 1
ATOM 5578 N N . ALA B 1 121 ? 378.257 275.485 204.580 1.00 6.36 121 ALA B2 N 1
ATOM 5579 C CA . ALA B 1 121 ? 377.391 274.320 204.717 1.00 6.36 121 ALA B2 CA 1
ATOM 5580 C C . ALA B 1 121 ? 377.536 273.700 206.103 1.00 6.36 121 ALA B2 C 1
ATOM 5581 O O . ALA B 1 121 ? 376.537 273.463 206.786 1.00 6.36 121 ALA B2 O 1
ATOM 5588 N N . PHE B 1 122 ? 378.772 273.480 206.551 1.00 5.69 122 PHE B2 N 1
ATOM 5589 C CA . PHE B 1 122 ? 379.055 273.049 207.916 1.00 5.69 122 PHE B2 CA 1
ATOM 5590 C C . PHE B 1 122 ? 380.563 273.096 208.142 1.00 5.69 122 PHE B2 C 1
ATOM 5591 O O . PHE B 1 122 ? 381.349 273.233 207.203 1.00 5.69 122 PHE B2 O 1
ATOM 5608 N N . GLN B 1 123 ? 380.956 272.985 209.408 1.00 6.36 123 GLN B2 N 1
ATOM 5609 C CA . GLN B 1 123 ? 382.354 272.911 209.816 1.00 6.36 123 GLN B2 CA 1
ATOM 5610 C C . GLN B 1 123 ? 382.552 271.636 210.628 1.00 6.36 123 GLN B2 C 1
ATOM 5611 O O . GLN B 1 123 ? 381.780 271.360 211.547 1.00 6.36 123 GLN B2 O 1
ATOM 5625 N N . ALA B 1 124 ? 383.563 270.848 210.278 1.00 5.97 124 ALA B2 N 1
ATOM 5626 C CA . ALA B 1 124 ? 383.763 269.528 210.870 1.00 5.97 124 ALA B2 CA 1
ATOM 5627 C C . ALA B 1 124 ? 385.111 269.486 211.569 1.00 5.97 124 ALA B2 C 1
ATOM 5628 O O . ALA B 1 124 ? 386.150 269.696 210.940 1.00 5.97 124 ALA B2 O 1
ATOM 5635 N N . TYR B 1 125 ? 385.090 269.208 212.863 1.00 6.38 125 TYR B2 N 1
ATOM 5636 C CA . TYR B 1 125 ? 386.305 269.142 213.659 1.00 6.38 125 TYR B2 CA 1
ATOM 5637 C C . TYR B 1 125 ? 387.029 267.816 213.430 1.00 6.38 125 TYR B2 C 1
ATOM 5638 O O . TYR B 1 125 ? 386.445 266.746 213.606 1.00 6.38 125 TYR B2 O 1
ATOM 5656 N N . GLN B 1 126 ? 388.302 267.896 213.046 1.00 6.34 126 GLN B2 N 1
ATOM 5657 C CA . GLN B 1 126 ? 389.214 266.748 212.967 1.00 6.34 126 GLN B2 CA 1
ATOM 5658 C C . GLN B 1 126 ? 388.686 265.639 212.052 1.00 6.34 126 GLN B2 C 1
ATOM 5659 O O . GLN B 1 126 ? 388.530 264.488 212.458 1.00 6.34 126 GLN B2 O 1
ATOM 5673 N N . ASP B 1 127 ? 388.426 265.991 210.802 1.00 6.10 127 ASP B2 N 1
ATOM 5674 C CA . ASP B 1 127 ? 388.137 264.992 209.787 1.00 6.10 127 ASP B2 CA 1
ATOM 5675 C C . ASP B 1 127 ? 389.330 264.864 208.845 1.00 6.10 127 ASP B2 C 1
ATOM 5676 O O . ASP B 1 127 ? 390.267 265.660 208.881 1.00 6.10 127 ASP B2 O 1
ATOM 5685 N N . THR B 1 128 ? 389.293 263.841 207.997 1.00 5.56 128 THR B2 N 1
ATOM 5686 C CA . THR B 1 128 ? 390.459 263.520 207.184 1.00 5.56 128 THR B2 CA 1
ATOM 5687 C C . THR B 1 128 ? 390.784 264.602 206.162 1.00 5.56 128 THR B2 C 1
ATOM 5688 O O . THR B 1 128 ? 391.866 264.558 205.577 1.00 5.56 128 THR B2 O 1
ATOM 5699 N N . ASN B 1 129 ? 389.894 265.570 205.952 1.00 6.65 129 ASN B2 N 1
ATOM 5700 C CA . ASN B 1 129 ? 390.119 266.661 205.016 1.00 6.65 129 ASN B2 CA 1
ATOM 5701 C C . ASN B 1 129 ? 390.820 267.869 205.628 1.00 6.65 129 ASN B2 C 1
ATOM 5702 O O . ASN B 1 129 ? 391.091 268.822 204.895 1.00 6.65 129 ASN B2 O 1
ATOM 5713 N N . VAL B 1 130 ? 391.140 267.856 206.922 1.00 7.14 130 VAL B2 N 1
ATOM 5714 C CA . VAL B 1 130 ? 391.680 269.079 207.532 1.00 7.14 130 VAL B2 CA 1
ATOM 5715 C C . VAL B 1 130 ? 392.923 269.506 206.766 1.00 7.14 130 VAL B2 C 1
ATOM 5716 O O . VAL B 1 130 ? 393.758 268.650 206.421 1.00 7.14 130 VAL B2 O 1
ATOM 5729 N N . PRO B 1 131 ? 393.096 270.791 206.456 1.00 9.07 131 PRO B2 N 1
ATOM 5730 C CA . PRO B 1 131 ? 394.256 271.212 205.668 1.00 9.07 131 PRO B2 CA 1
ATOM 5731 C C . PRO B 1 131 ? 395.445 271.608 206.526 1.00 9.07 131 PRO B2 C 1
ATOM 5732 O O . PRO B 1 131 ? 395.322 272.320 207.523 1.00 9.07 131 PRO B2 O 1
ATOM 5743 N N . GLY B 1 132 ? 396.619 271.148 206.110 1.00 10.48 132 GLY B2 N 1
ATOM 5744 C CA . GLY B 1 132 ? 397.856 271.499 206.778 1.00 10.48 132 GLY B2 CA 1
ATOM 5745 C C . GLY B 1 132 ? 397.781 271.358 208.281 1.00 10.48 132 GLY B2 C 1
ATOM 5746 O O . GLY B 1 132 ? 397.500 270.272 208.790 1.00 10.48 132 GLY B2 O 1
ATOM 5750 N N . GLY B 1 133 ? 398.019 272.453 209.002 1.00 10.24 133 GLY B2 N 1
ATOM 5751 C CA . GLY B 1 133 ? 397.996 272.444 210.451 1.00 10.24 133 GLY B2 CA 1
ATOM 5752 C C . GLY B 1 133 ? 396.685 272.843 211.100 1.00 10.24 133 GLY B2 C 1
ATOM 5753 O O . GLY B 1 133 ? 396.569 272.765 212.325 1.00 10.24 133 GLY B2 O 1
ATOM 5757 N N . LEU B 1 134 ? 395.694 273.275 210.330 1.00 9.33 134 LEU B2 N 1
ATOM 5758 C CA . LEU B 1 134 ? 394.393 273.576 210.908 1.00 9.33 134 LEU B2 CA 1
ATOM 5759 C C . LEU B 1 134 ? 393.691 272.291 211.335 1.00 9.33 134 LEU B2 C 1
ATOM 5760 O O . LEU B 1 134 ? 393.853 271.233 210.725 1.00 9.33 134 LEU B2 O 1
ATOM 5776 N N . ASP B 1 135 ? 392.905 272.391 212.401 1.00 7.87 135 ASP B2 N 1
ATOM 5777 C CA . ASP B 1 135 ? 392.310 271.229 213.042 1.00 7.87 135 ASP B2 CA 1
ATOM 5778 C C . ASP B 1 135 ? 390.849 271.015 212.669 1.00 7.87 135 ASP B2 C 1
ATOM 5779 O O . ASP B 1 135 ? 390.212 270.111 213.208 1.00 7.87 135 ASP B2 O 1
ATOM 5788 N N . SER B 1 136 ? 390.307 271.803 211.753 1.00 7.10 136 SER B2 N 1
ATOM 5789 C CA . SER B 1 136 ? 388.945 271.589 211.297 1.00 7.10 136 SER B2 CA 1
ATOM 5790 C C . SER B 1 136 ? 388.854 271.890 209.813 1.00 7.10 136 SER B2 C 1
ATOM 5791 O O . SER B 1 136 ? 389.698 272.575 209.241 1.00 7.10 136 SER B2 O 1
ATOM 5799 N N . SER B 1 137 ? 387.809 271.360 209.198 1.00 6.93 137 SER B2 N 1
ATOM 5800 C CA . SER B 1 137 ? 387.497 271.608 207.801 1.00 6.93 137 SER B2 CA 1
ATOM 5801 C C . SER B 1 137 ? 386.233 272.445 207.694 1.00 6.93 137 SER B2 C 1
ATOM 5802 O O . SER B 1 137 ? 385.341 272.364 208.540 1.00 6.93 137 SER B2 O 1
ATOM 5810 N N . VAL B 1 138 ? 386.170 273.262 206.653 1.00 7.05 138 VAL B2 N 1
ATOM 5811 C CA . VAL B 1 138 ? 384.956 273.986 206.300 1.00 7.05 138 VAL B2 CA 1
ATOM 5812 C C . VAL B 1 138 ? 384.482 273.480 204.950 1.00 7.05 138 VAL B2 C 1
ATOM 5813 O O . VAL B 1 138 ? 385.277 273.084 204.097 1.00 7.05 138 VAL B2 O 1
ATOM 5826 N N . TYR B 1 139 ? 383.169 273.480 204.768 1.00 6.27 139 TYR B2 N 1
ATOM 5827 C CA . TYR B 1 139 ? 382.542 273.073 203.520 1.00 6.27 139 TYR B2 CA 1
ATOM 5828 C C . TYR B 1 139 ? 381.652 274.220 203.060 1.00 6.27 139 TYR B2 C 1
ATOM 5829 O O . TYR B 1 139 ? 380.638 274.526 203.693 1.00 6.27 139 TYR B2 O 1
ATOM 5847 N N . GLY B 1 140 ? 382.058 274.867 201.980 1.00 7.32 140 GLY B2 N 1
ATOM 5848 C CA . GLY B 1 140 ? 381.390 276.045 201.489 1.00 7.32 140 GLY B2 CA 1
ATOM 5849 C C . GLY B 1 140 ? 380.448 275.759 200.340 1.00 7.32 140 GLY B2 C 1
ATOM 5850 O O . GLY B 1 140 ? 380.540 274.743 199.661 1.00 7.32 140 GLY B2 O 1
ATOM 5854 N N . LEU B 1 141 ? 379.534 276.700 200.128 1.00 7.72 141 LEU B2 N 1
ATOM 5855 C CA . LEU B 1 141 ? 378.591 276.660 199.022 1.00 7.72 141 LEU B2 CA 1
ATOM 5856 C C . LEU B 1 141 ? 378.950 277.689 197.949 1.00 7.72 141 LEU B2 C 1
ATOM 5857 O O . LEU B 1 141 ? 378.076 278.221 197.263 1.00 7.72 141 LEU B2 O 1
ATOM 5873 N N . GLN B 1 142 ? 380.248 277.944 197.775 1.00 9.73 142 GLN B2 N 1
ATOM 5874 C CA . GLN B 1 142 ? 380.738 278.965 196.851 1.00 9.73 142 GLN B2 CA 1
ATOM 5875 C C . GLN B 1 142 ? 380.402 278.688 195.387 1.00 9.73 142 GLN B2 C 1
ATOM 5876 O O . GLN B 1 142 ? 380.527 279.598 194.565 1.00 9.73 142 GLN B2 O 1
ATOM 5890 N N . ASN B 1 143 ? 380.001 277.469 195.035 1.00 10.55 143 ASN B2 N 1
ATOM 5891 C CA . ASN B 1 143 ? 379.600 277.173 193.664 1.00 10.55 143 ASN B2 CA 1
ATOM 5892 C C . ASN B 1 143 ? 378.211 277.691 193.323 1.00 10.55 143 ASN B2 C 1
ATOM 5893 O O . ASN B 1 143 ? 377.879 277.809 192.141 1.00 10.55 143 ASN B2 O 1
ATOM 5904 N N . ARG B 1 144 ? 377.390 277.982 194.319 1.00 9.70 144 ARG B2 N 1
ATOM 5905 C CA . ARG B 1 144 ? 376.031 278.446 194.105 1.00 9.70 144 ARG B2 CA 1
ATOM 5906 C C . ARG B 1 144 ? 375.901 279.963 194.123 1.00 9.70 144 ARG B2 C 1
ATOM 5907 O O . ARG B 1 144 ? 374.786 280.471 193.980 1.00 9.70 144 ARG B2 O 1
ATOM 5928 N N . GLY B 1 145 ? 376.999 280.693 194.304 1.00 8.86 145 GLY B2 N 1
ATOM 5929 C CA . GLY B 1 145 ? 376.968 282.142 194.219 1.00 8.86 145 GLY B2 CA 1
ATOM 5930 C C . GLY B 1 145 ? 376.509 282.873 195.464 1.00 8.86 145 GLY B2 C 1
ATOM 5931 O O . GLY B 1 145 ? 375.827 283.895 195.356 1.00 8.86 145 GLY B2 O 1
ATOM 5935 N N . CYS B 1 146 ? 376.890 282.398 196.647 1.00 9.23 146 CYS B2 N 1
ATOM 5936 C CA . CYS B 1 146 ? 376.490 283.020 197.906 1.00 9.23 146 CYS B2 CA 1
ATOM 5937 C C . CYS B 1 146 ? 377.672 283.142 198.859 1.00 9.23 146 CYS B2 C 1
ATOM 5938 O O . CYS B 1 146 ? 377.528 282.972 200.072 1.00 9.23 146 CYS B2 O 1
ATOM 5946 N N . THR B 1 147 ? 378.856 283.436 198.338 1.00 9.00 147 THR B2 N 1
ATOM 5947 C CA . THR B 1 147 ? 380.019 283.682 199.180 1.00 9.00 147 THR B2 CA 1
ATOM 5948 C C . THR B 1 147 ? 380.668 284.993 198.773 1.00 9.00 147 THR B2 C 1
ATOM 5949 O O . THR B 1 147 ? 380.421 285.524 197.693 1.00 9.00 147 THR B2 O 1
ATOM 5960 N N . VAL B 1 148 ? 381.527 285.496 199.648 1.00 8.95 148 VAL B2 N 1
ATOM 5961 C CA . VAL B 1 148 ? 382.392 286.607 199.325 1.00 8.95 148 VAL B2 CA 1
ATOM 5962 C C . VAL B 1 148 ? 383.784 286.049 199.059 1.00 8.95 148 VAL B2 C 1
ATOM 5963 O O . VAL B 1 148 ? 384.055 284.874 199.280 1.00 8.95 148 VAL B2 O 1
ATOM 5976 N N . ARG B 1 149 ? 384.674 286.888 198.543 1.00 9.93 149 ARG B2 N 1
ATOM 5977 C CA . ARG B 1 149 ? 386.024 286.455 198.220 1.00 9.93 149 ARG B2 CA 1
ATOM 5978 C C . ARG B 1 149 ? 387.034 287.480 198.730 1.00 9.93 149 ARG B2 C 1
ATOM 5979 O O . ARG B 1 149 ? 386.675 288.521 199.280 1.00 9.93 149 ARG B2 O 1
ATOM 6000 N N . ALA B 1 150 ? 388.315 287.165 198.560 1.00 10.67 150 ALA B2 N 1
ATOM 6001 C CA . ALA B 1 150 ? 389.408 287.964 199.097 1.00 10.67 150 ALA B2 CA 1
ATOM 6002 C C . ALA B 1 150 ? 390.010 288.814 197.988 1.00 10.67 150 ALA B2 C 1
ATOM 6003 O O . ALA B 1 150 ? 390.568 288.282 197.029 1.00 10.67 150 ALA B2 O 1
ATOM 6010 N N . ASN B 1 151 ? 389.893 290.131 198.116 1.00 10.89 151 ASN B2 N 1
ATOM 6011 C CA . ASN B 1 151 ? 390.495 291.067 197.170 1.00 10.89 151 ASN B2 CA 1
ATOM 6012 C C . ASN B 1 151 ? 391.733 291.653 197.839 1.00 10.89 151 ASN B2 C 1
ATOM 6013 O O . ASN B 1 151 ? 391.711 292.755 198.381 1.00 10.89 151 ASN B2 O 1
ATOM 6024 N N . LEU B 1 152 ? 392.831 290.901 197.779 1.00 11.22 152 LEU B2 N 1
ATOM 6025 C CA . LEU B 1 152 ? 394.042 291.281 198.495 1.00 11.22 152 LEU B2 CA 1
ATOM 6026 C C . LEU B 1 152 ? 394.711 292.504 197.877 1.00 11.22 152 LEU B2 C 1
ATOM 6027 O O . LEU B 1 152 ? 395.341 293.287 198.595 1.00 11.22 152 LEU B2 O 1
ATOM 6043 N N . SER B 1 153 ? 394.588 292.694 196.562 1.00 12.09 153 SER B2 N 1
ATOM 6044 C CA . SER B 1 153 ? 395.193 293.868 195.939 1.00 12.09 153 SER B2 CA 1
ATOM 6045 C C . SER B 1 153 ? 394.541 295.151 196.442 1.00 12.09 153 SER B2 C 1
ATOM 6046 O O . SER B 1 153 ? 395.222 296.156 196.662 1.00 12.09 153 SER B2 O 1
ATOM 6054 N N . ALA B 1 154 ? 393.226 295.131 196.638 1.00 11.45 154 ALA B2 N 1
ATOM 6055 C CA . ALA B 1 154 ? 392.504 296.242 197.239 1.00 11.45 154 ALA B2 CA 1
ATOM 6056 C C . ALA B 1 154 ? 392.321 296.076 198.743 1.00 11.45 154 ALA B2 C 1
ATOM 6057 O O . ALA B 1 154 ? 391.658 296.910 199.364 1.00 11.45 154 ALA B2 O 1
ATOM 6064 N N . THR B 1 155 ? 392.886 295.020 199.326 1.00 10.69 155 THR B2 N 1
ATOM 6065 C CA . THR B 1 155 ? 392.839 294.731 200.762 1.00 10.69 155 THR B2 CA 1
ATOM 6066 C C . THR B 1 155 ? 391.423 294.887 201.324 1.00 10.69 155 THR B2 C 1
ATOM 6067 O O . THR B 1 155 ? 391.140 295.716 202.187 1.00 10.69 155 THR B2 O 1
ATOM 6078 N N . SER B 1 156 ? 390.527 294.048 200.816 1.00 9.87 156 SER B2 N 1
ATOM 6079 C CA . SER B 1 156 ? 389.127 294.116 201.195 1.00 9.87 156 SER B2 CA 1
ATOM 6080 C C . SER B 1 156 ? 388.477 292.752 201.005 1.00 9.87 156 SER B2 C 1
ATOM 6081 O O . SER B 1 156 ? 389.020 291.870 200.340 1.00 9.87 156 SER B2 O 1
ATOM 6089 N N . ILE B 1 157 ? 387.325 292.579 201.636 1.00 9.14 157 ILE B2 N 1
ATOM 6090 C CA . ILE B 1 157 ? 386.448 291.447 201.371 1.00 9.14 157 ILE B2 CA 1
ATOM 6091 C C . ILE B 1 157 ? 385.474 291.903 200.297 1.00 9.14 157 ILE B2 C 1
ATOM 6092 O O . ILE B 1 157 ? 384.780 292.909 200.465 1.00 9.14 157 ILE B2 O 1
ATOM 6108 N N . GLU B 1 158 ? 385.448 291.197 199.176 1.00 9.89 158 GLU B2 N 1
ATOM 6109 C CA . GLU B 1 158 ? 384.706 291.636 198.006 1.00 9.89 158 GLU B2 CA 1
ATOM 6110 C C . GLU B 1 158 ? 383.389 290.878 197.901 1.00 9.89 158 GLU B2 C 1
ATOM 6111 O O . GLU B 1 158 ? 383.365 289.649 197.996 1.00 9.89 158 GLU B2 O 1
ATOM 6123 N N . ASN B 1 159 ? 382.304 291.621 197.712 1.00 8.62 159 ASN B2 N 1
ATOM 6124 C CA . ASN B 1 159 ? 380.960 291.064 197.568 1.00 8.62 159 ASN B2 CA 1
ATOM 6125 C C . ASN B 1 159 ? 380.606 290.909 196.088 1.00 8.62 159 ASN B2 C 1
ATOM 6126 O O . ASN B 1 159 ? 379.690 291.536 195.563 1.00 8.62 159 ASN B2 O 1
ATOM 6137 N N . TYR B 1 160 ? 381.362 290.043 195.412 1.00 9.25 160 TYR B2 N 1
ATOM 6138 C CA . TYR B 1 160 ? 381.314 289.939 193.957 1.00 9.25 160 TYR B2 CA 1
ATOM 6139 C C . TYR B 1 160 ? 380.047 289.275 193.427 1.00 9.25 160 TYR B2 C 1
ATOM 6140 O O . TYR B 1 160 ? 379.781 289.380 192.228 1.00 9.25 160 TYR B2 O 1
ATOM 6158 N N . ASN B 1 161 ? 379.262 288.600 194.265 1.00 8.62 161 ASN B2 N 1
ATOM 6159 C CA . ASN B 1 161 ? 377.957 288.093 193.854 1.00 8.62 161 ASN B2 CA 1
ATOM 6160 C C . ASN B 1 161 ? 376.846 289.139 193.977 1.00 8.62 161 ASN B2 C 1
ATOM 6161 O O . ASN B 1 161 ? 375.677 288.795 193.795 1.00 8.62 161 ASN B2 O 1
ATOM 6172 N N . ASP B 1 162 ? 377.181 290.394 194.281 1.00 9.04 162 ASP B2 N 1
ATOM 6173 C CA . ASP B 1 162 ? 376.216 291.500 194.283 1.00 9.04 162 ASP B2 CA 1
ATOM 6174 C C . ASP B 1 162 ? 375.027 291.238 195.203 1.00 9.04 162 ASP B2 C 1
ATOM 6175 O O . ASP B 1 162 ? 373.882 291.500 194.844 1.00 9.04 162 ASP B2 O 1
ATOM 6184 N N . ILE B 1 163 ? 375.277 290.711 196.392 1.00 7.59 163 ILE B2 N 1
ATOM 6185 C CA . ILE B 1 163 ? 374.215 290.521 197.373 1.00 7.59 163 ILE B2 CA 1
ATOM 6186 C C . ILE B 1 163 ? 374.104 291.783 198.220 1.00 7.59 163 ILE B2 C 1
ATOM 6187 O O . ILE B 1 163 ? 375.052 292.169 198.910 1.00 7.59 163 ILE B2 O 1
ATOM 6203 N N . ALA B 1 164 ? 372.952 292.436 198.148 1.00 7.18 164 ALA B2 N 1
ATOM 6204 C CA . ALA B 1 164 ? 372.657 293.596 198.972 1.00 7.18 164 ALA B2 CA 1
ATOM 6205 C C . ALA B 1 164 ? 372.089 293.189 200.326 1.00 7.18 164 ALA B2 C 1
ATOM 6206 O O . ALA B 1 164 ? 372.496 293.730 201.355 1.00 7.18 164 ALA B2 O 1
ATOM 6213 N N . LYS B 1 165 ? 371.188 292.215 200.358 1.00 6.71 165 LYS B2 N 1
ATOM 6214 C CA . LYS B 1 165 ? 370.630 291.765 201.621 1.00 6.71 165 LYS B2 CA 1
ATOM 6215 C C . LYS B 1 165 ? 370.329 290.276 201.561 1.00 6.71 165 LYS B2 C 1
ATOM 6216 O O . LYS B 1 165 ? 369.940 289.754 200.516 1.00 6.71 165 LYS B2 O 1
ATOM 6235 N N . TRP B 1 166 ? 370.516 289.598 202.690 1.00 6.32 166 TRP B2 N 1
ATOM 6236 C CA . TRP B 1 166 ? 370.323 288.158 202.744 1.00 6.32 166 TRP B2 CA 1
ATOM 6237 C C . TRP B 1 166 ? 369.774 287.748 204.102 1.00 6.32 166 TRP B2 C 1
ATOM 6238 O O . TRP B 1 166 ? 370.072 288.361 205.127 1.00 6.32 166 TRP B2 O 1
ATOM 6259 N N . ARG B 1 167 ? 368.951 286.708 204.093 1.00 6.53 167 ARG B2 N 1
ATOM 6260 C CA . ARG B 1 167 ? 368.632 285.964 205.300 1.00 6.53 167 ARG B2 CA 1
ATOM 6261 C C . ARG B 1 167 ? 368.504 284.496 204.922 1.00 6.53 167 ARG B2 C 1
ATOM 6262 O O . ARG B 1 167 ? 368.791 284.097 203.792 1.00 6.53 167 ARG B2 O 1
ATOM 6283 N N . ILE B 1 168 ? 368.064 283.686 205.871 1.00 6.29 168 ILE B2 N 1
ATOM 6284 C CA . ILE B 1 168 ? 368.016 282.240 205.723 1.00 6.29 168 ILE B2 CA 1
ATOM 6285 C C . ILE B 1 168 ? 366.568 281.805 205.852 1.00 6.29 168 ILE B2 C 1
ATOM 6286 O O . ILE B 1 168 ? 365.898 282.140 206.832 1.00 6.29 168 ILE B2 O 1
ATOM 6302 N N . VAL B 1 169 ? 366.085 281.066 204.864 1.00 7.09 169 VAL B2 N 1
ATOM 6303 C CA . VAL B 1 169 ? 364.732 280.534 204.918 1.00 7.09 169 VAL B2 CA 1
ATOM 6304 C C . VAL B 1 169 ? 364.696 279.222 205.683 1.00 7.09 169 VAL B2 C 1
ATOM 6305 O O . VAL B 1 169 ? 363.784 278.980 206.473 1.00 7.09 169 VAL B2 O 1
ATOM 6318 N N . SER B 1 170 ? 365.689 278.370 205.457 1.00 6.79 170 SER B2 N 1
ATOM 6319 C CA . SER B 1 170 ? 365.838 277.110 206.163 1.00 6.79 170 SER B2 CA 1
ATOM 6320 C C . SER B 1 170 ? 367.249 276.604 205.911 1.00 6.79 170 SER B2 C 1
ATOM 6321 O O . SER B 1 170 ? 367.820 276.817 204.840 1.00 6.79 170 SER B2 O 1
ATOM 6329 N N . GLN B 1 171 ? 367.804 275.950 206.918 1.00 6.26 171 GLN B2 N 1
ATOM 6330 C CA . GLN B 1 171 ? 369.157 275.432 206.865 1.00 6.26 171 GLN B2 CA 1
ATOM 6331 C C . GLN B 1 171 ? 369.218 274.214 207.768 1.00 6.26 171 GLN B2 C 1
ATOM 6332 O O . GLN B 1 171 ? 368.628 274.214 208.847 1.00 6.26 171 GLN B2 O 1
ATOM 6346 N N . GLY B 1 172 ? 369.939 273.193 207.335 1.00 6.31 172 GLY B2 N 1
ATOM 6347 C CA . GLY B 1 172 ? 369.978 271.968 208.098 1.00 6.31 172 GLY B2 CA 1
ATOM 6348 C C . GLY B 1 172 ? 371.012 271.012 207.555 1.00 6.31 172 GLY B2 C 1
ATOM 6349 O O . GLY B 1 172 ? 371.796 271.351 206.671 1.00 6.31 172 GLY B2 O 1
ATOM 6353 N N . ILE B 1 173 ? 371.000 269.799 208.103 1.00 5.85 173 ILE B2 N 1
ATOM 6354 C CA . ILE B 1 173 ? 371.984 268.782 207.760 1.00 5.85 173 ILE B2 CA 1
ATOM 6355 C C . ILE B 1 173 ? 371.370 267.420 208.042 1.00 5.85 173 ILE B2 C 1
ATOM 6356 O O . ILE B 1 173 ? 370.522 267.277 208.924 1.00 5.85 173 ILE B2 O 1
ATOM 6372 N N . ASN B 1 174 ? 371.803 266.416 207.291 1.00 5.76 174 ASN B2 N 1
ATOM 6373 C CA . ASN B 1 174 ? 371.373 265.046 207.522 1.00 5.76 174 ASN B2 CA 1
ATOM 6374 C C . ASN B 1 174 ? 372.551 264.121 207.264 1.00 5.76 174 ASN B2 C 1
ATOM 6375 O O . ASN B 1 174 ? 373.151 264.167 206.191 1.00 5.76 174 ASN B2 O 1
ATOM 6386 N N . LEU B 1 175 ? 372.876 263.288 208.238 1.00 5.13 175 LEU B2 N 1
ATOM 6387 C CA . LEU B 1 175 ? 374.022 262.399 208.159 1.00 5.13 175 LEU B2 CA 1
ATOM 6388 C C . LEU B 1 175 ? 373.552 260.954 208.077 1.00 5.13 175 LEU B2 C 1
ATOM 6389 O O . LEU B 1 175 ? 372.592 260.573 208.744 1.00 5.13 175 LEU B2 O 1
ATOM 6405 N N . LYS B 1 176 ? 374.238 260.159 207.259 1.00 4.64 176 LYS B2 N 1
ATOM 6406 C CA . LYS B 1 176 ? 373.993 258.728 207.134 1.00 4.64 176 LYS B2 CA 1
ATOM 6407 C C . LYS B 1 176 ? 375.298 257.982 207.354 1.00 4.64 176 LYS B2 C 1
ATOM 6408 O O . LYS B 1 176 ? 376.300 258.282 206.700 1.00 4.64 176 LYS B2 O 1
ATOM 6427 N N . LEU B 1 177 ? 375.284 256.999 208.247 1.00 4.65 177 LEU B2 N 1
ATOM 6428 C CA . LEU B 1 177 ? 376.482 256.208 208.504 1.00 4.65 177 LEU B2 CA 1
ATOM 6429 C C . LEU B 1 177 ? 376.752 255.259 207.339 1.00 4.65 177 LEU B2 C 1
ATOM 6430 O O . LEU B 1 177 ? 375.927 254.400 207.024 1.00 4.65 177 LEU B2 O 1
ATOM 6446 N N . ASN B 1 178 ? 377.896 255.429 206.680 1.00 4.74 178 ASN B2 N 1
ATOM 6447 C CA . ASN B 1 178 ? 378.312 254.546 205.586 1.00 4.74 178 ASN B2 CA 1
ATOM 6448 C C . ASN B 1 178 ? 379.387 253.559 206.051 1.00 4.74 178 ASN B2 C 1
ATOM 6449 O O . ASN B 1 178 ? 380.539 253.612 205.636 1.00 4.74 178 ASN B2 O 1
ATOM 6460 N N . ASN B 1 179 ? 378.995 252.642 206.927 1.00 5.10 179 ASN B2 N 1
ATOM 6461 C CA . ASN B 1 179 ? 379.912 251.647 207.475 1.00 5.10 179 ASN B2 CA 1
ATOM 6462 C C . ASN B 1 179 ? 379.272 250.270 207.393 1.00 5.10 179 ASN B2 C 1
ATOM 6463 O O . ASN B 1 179 ? 378.062 250.134 207.579 1.00 5.10 179 ASN B2 O 1
ATOM 6474 N N . VAL B 1 180 ? 380.095 249.250 207.144 1.00 5.40 180 VAL B2 N 1
ATOM 6475 C CA . VAL B 1 180 ? 379.626 247.868 207.069 1.00 5.40 180 VAL B2 CA 1
ATOM 6476 C C . VAL B 1 180 ? 379.112 247.395 208.426 1.00 5.40 180 VAL B2 C 1
ATOM 6477 O O . VAL B 1 180 ? 379.362 248.020 209.463 1.00 5.40 180 VAL B2 O 1
ATOM 6490 N N . GLU B 1 181 ? 378.420 246.256 208.410 1.00 6.32 181 GLU B2 N 1
ATOM 6491 C CA . GLU B 1 181 ? 377.613 245.813 209.544 1.00 6.32 181 GLU B2 CA 1
ATOM 6492 C C . GLU B 1 181 ? 378.451 245.585 210.804 1.00 6.32 181 GLU B2 C 1
ATOM 6493 O O . GLU B 1 181 ? 378.012 245.920 211.908 1.00 6.32 181 GLU B2 O 1
ATOM 6505 N N . ASP B 1 182 ? 379.647 245.006 210.676 1.00 6.20 182 ASP B2 N 1
ATOM 6506 C CA . ASP B 1 182 ? 380.492 244.769 211.842 1.00 6.20 182 ASP B2 CA 1
ATOM 6507 C C . ASP B 1 182 ? 381.390 245.957 212.190 1.00 6.20 182 ASP B2 C 1
ATOM 6508 O O . ASP B 1 182 ? 382.319 245.804 212.987 1.00 6.20 182 ASP B2 O 1
ATOM 6517 N N . GLU B 1 183 ? 381.122 247.134 211.634 1.00 5.72 183 GLU B2 N 1
ATOM 6518 C CA . GLU B 1 183 ? 381.821 248.358 212.000 1.00 5.72 183 GLU B2 CA 1
ATOM 6519 C C . GLU B 1 183 ? 380.840 249.500 212.213 1.00 5.72 183 GLU B2 C 1
ATOM 6520 O O . GLU B 1 183 ? 381.179 250.660 212.000 1.00 5.72 183 GLU B2 O 1
ATOM 6532 N N . ASN B 1 184 ? 379.625 249.190 212.653 1.00 5.32 184 ASN B2 N 1
ATOM 6533 C CA . ASN B 1 184 ? 378.557 250.175 212.709 1.00 5.32 184 ASN B2 CA 1
ATOM 6534 C C . ASN B 1 184 ? 378.346 250.737 214.114 1.00 5.32 184 ASN B2 C 1
ATOM 6535 O O . ASN B 1 184 ? 377.253 251.220 214.420 1.00 5.32 184 ASN B2 O 1
ATOM 6546 N N . ASP B 1 185 ? 379.369 250.703 214.960 1.00 5.18 185 ASP B2 N 1
ATOM 6547 C CA . ASP B 1 185 ? 379.270 251.220 216.319 1.00 5.18 185 ASP B2 CA 1
ATOM 6548 C C . ASP B 1 185 ? 379.441 252.740 216.295 1.00 5.18 185 ASP B2 C 1
ATOM 6549 O O . ASP B 1 185 ? 379.515 253.365 215.236 1.00 5.18 185 ASP B2 O 1
ATOM 6558 N N . GLY B 1 186 ? 379.480 253.352 217.465 1.00 4.29 186 GLY B2 N 1
ATOM 6559 C CA . GLY B 1 186 ? 379.510 254.792 217.611 1.00 4.29 186 GLY B2 CA 1
ATOM 6560 C C . GLY B 1 186 ? 378.181 255.332 218.113 1.00 4.29 186 GLY B2 C 1
ATOM 6561 O O . GLY B 1 186 ? 377.163 254.644 218.146 1.00 4.29 186 GLY B2 O 1
ATOM 6565 N N . TRP B 1 187 ? 378.208 256.595 218.512 1.00 4.04 187 TRP B2 N 1
ATOM 6566 C CA . TRP B 1 187 ? 377.000 257.281 218.962 1.00 4.04 187 TRP B2 CA 1
ATOM 6567 C C . TRP B 1 187 ? 377.271 258.782 218.893 1.00 4.04 187 TRP B2 C 1
ATOM 6568 O O . TRP B 1 187 ? 378.328 259.212 218.429 1.00 4.04 187 TRP B2 O 1
ATOM 6589 N N . TYR B 1 188 ? 376.300 259.582 219.337 1.00 4.61 188 TYR B2 N 1
ATOM 6590 C CA . TYR B 1 188 ? 376.329 261.021 219.099 1.00 4.61 188 TYR B2 CA 1
ATOM 6591 C C . TYR B 1 188 ? 375.373 261.725 220.055 1.00 4.61 188 TYR B2 C 1
ATOM 6592 O O . TYR B 1 188 ? 374.375 261.151 220.484 1.00 4.61 188 TYR B2 O 1
ATOM 6610 N N . GLU B 1 189 ? 375.697 262.978 220.368 1.00 5.79 189 GLU B2 N 1
ATOM 6611 C CA . GLU B 1 189 ? 374.792 263.925 221.001 1.00 5.79 189 GLU B2 CA 1
ATOM 6612 C C . GLU B 1 189 ? 374.670 265.161 220.119 1.00 5.79 189 GLU B2 C 1
ATOM 6613 O O . GLU B 1 189 ? 375.613 265.538 219.420 1.00 5.79 189 GLU B2 O 1
ATOM 6625 N N . ALA B 1 190 ? 373.507 265.796 220.157 1.00 5.98 190 ALA B2 N 1
ATOM 6626 C CA . ALA B 1 190 ? 373.252 266.985 219.357 1.00 5.98 190 ALA B2 CA 1
ATOM 6627 C C . ALA B 1 190 ? 372.415 267.968 220.160 1.00 5.98 190 ALA B2 C 1
ATOM 6628 O O . ALA B 1 190 ? 371.676 267.580 221.063 1.00 5.98 190 ALA B2 O 1
ATOM 6635 N N . CYS B 1 191 ? 372.536 269.243 219.812 1.00 7.53 191 CYS B2 N 1
ATOM 6636 C CA . CYS B 1 191 ? 371.792 270.300 220.481 1.00 7.53 191 CYS B2 CA 1
ATOM 6637 C C . CYS B 1 191 ? 371.906 271.574 219.657 1.00 7.53 191 CYS B2 C 1
ATOM 6638 O O . CYS B 1 191 ? 372.784 271.703 218.802 1.00 7.53 191 CYS B2 O 1
ATOM 6646 N N . ARG B 1 192 ? 371.017 272.519 219.941 1.00 9.19 192 ARG B2 N 1
ATOM 6647 C CA . ARG B 1 192 ? 371.118 273.871 219.420 1.00 9.19 192 ARG B2 CA 1
ATOM 6648 C C . ARG B 1 192 ? 371.452 274.831 220.553 1.00 9.19 192 ARG B2 C 1
ATOM 6649 O O . ARG B 1 192 ? 371.182 274.556 221.722 1.00 9.19 192 ARG B2 O 1
ATOM 6670 N N . PHE B 1 193 ? 372.060 275.960 220.199 1.00 8.26 193 PHE B2 N 1
ATOM 6671 C CA . PHE B 1 193 ? 372.467 276.942 221.194 1.00 8.26 193 PHE B2 CA 1
ATOM 6672 C C . PHE B 1 193 ? 372.536 278.337 220.587 1.00 8.26 193 PHE B2 C 1
ATOM 6673 O O . PHE B 1 193 ? 372.891 278.510 219.420 1.00 8.26 193 PHE B2 O 1
ATOM 6690 N N . GLN B 1 194 ? 372.218 279.329 221.414 1.00 9.71 194 GLN B2 N 1
ATOM 6691 C CA . GLN B 1 194 ? 372.411 280.742 221.110 1.00 9.71 194 GLN B2 CA 1
ATOM 6692 C C . GLN B 1 194 ? 373.613 281.225 221.912 1.00 9.71 194 GLN B2 C 1
ATOM 6693 O O . GLN B 1 194 ? 373.548 281.295 223.140 1.00 9.71 194 GLN B2 O 1
ATOM 6707 N N . HIS B 1 195 ? 374.698 281.576 221.232 1.00 9.72 195 HIS B2 N 1
ATOM 6708 C CA . HIS B 1 195 ? 375.938 281.965 221.889 1.00 9.72 195 HIS B2 CA 1
ATOM 6709 C C . HIS B 1 195 ? 376.241 283.441 221.663 1.00 9.72 195 HIS B2 C 1
ATOM 6710 O O . HIS B 1 195 ? 375.967 283.985 220.590 1.00 9.72 195 HIS B2 O 1
ATOM 6724 N N . ASP B 1 196 ? 376.799 284.091 222.688 1.00 10.75 196 ASP B2 N 1
ATOM 6725 C CA . ASP B 1 196 ? 377.205 285.496 222.587 1.00 10.75 196 ASP B2 CA 1
ATOM 6726 C C . ASP B 1 196 ? 378.608 285.539 221.989 1.00 10.75 196 ASP B2 C 1
ATOM 6727 O O . ASP B 1 196 ? 379.612 285.730 222.675 1.00 10.75 196 ASP B2 O 1
ATOM 6736 N N . TRP B 1 197 ? 378.671 285.368 220.675 1.00 9.00 197 TRP B2 N 1
ATOM 6737 C CA . TRP B 1 197 ? 379.954 285.300 219.989 1.00 9.00 197 TRP B2 CA 1
ATOM 6738 C C . TRP B 1 197 ? 380.735 286.602 220.128 1.00 9.00 197 TRP B2 C 1
ATOM 6739 O O . TRP B 1 197 ? 380.186 287.693 219.980 1.00 9.00 197 TRP B2 O 1
ATOM 6760 N N . THR B 1 198 ? 382.020 286.476 220.420 1.00 9.57 198 THR B2 N 1
ATOM 6761 C CA . THR B 1 198 ? 382.995 287.542 220.250 1.00 9.57 198 THR B2 CA 1
ATOM 6762 C C . THR B 1 198 ? 383.720 287.358 218.920 1.00 9.57 198 THR B2 C 1
ATOM 6763 O O . THR B 1 198 ? 383.897 286.228 218.464 1.00 9.57 198 THR B2 O 1
ATOM 6774 N N . PRO B 1 199 ? 384.122 288.428 218.232 1.00 8.99 199 PRO B2 N 1
ATOM 6775 C CA . PRO B 1 199 ? 384.806 288.232 216.944 1.00 8.99 199 PRO B2 CA 1
ATOM 6776 C C . PRO B 1 199 ? 386.099 287.433 217.031 1.00 8.99 199 PRO B2 C 1
ATOM 6777 O O . PRO B 1 199 ? 386.439 286.750 216.062 1.00 8.99 199 PRO B2 O 1
ATOM 6788 N N . ASP B 1 200 ? 386.838 287.491 218.141 1.00 9.31 200 ASP B2 N 1
ATOM 6789 C CA . ASP B 1 200 ? 388.076 286.719 218.202 1.00 9.31 200 ASP B2 CA 1
ATOM 6790 C C . ASP B 1 200 ? 387.832 285.219 218.355 1.00 9.31 200 ASP B2 C 1
ATOM 6791 O O . ASP B 1 200 ? 388.801 284.459 218.360 1.00 9.31 200 ASP B2 O 1
ATOM 6800 N N . GLU B 1 201 ? 386.579 284.777 218.472 1.00 8.97 201 GLU B2 N 1
ATOM 6801 C CA . GLU B 1 201 ? 386.241 283.365 218.360 1.00 8.97 201 GLU B2 CA 1
ATOM 6802 C C . GLU B 1 201 ? 385.952 282.942 216.924 1.00 8.97 201 GLU B2 C 1
ATOM 6803 O O . GLU B 1 201 ? 385.840 281.743 216.662 1.00 8.97 201 GLU B2 O 1
ATOM 6815 N N . LEU B 1 202 ? 385.840 283.885 215.996 1.00 8.24 202 LEU B2 N 1
ATOM 6816 C CA . LEU B 1 202 ? 385.553 283.596 214.601 1.00 8.24 202 LEU B2 CA 1
ATOM 6817 C C . LEU B 1 202 ? 386.769 283.900 213.738 1.00 8.24 202 LEU B2 C 1
ATOM 6818 O O . LEU B 1 202 ? 387.783 284.422 214.204 1.00 8.24 202 LEU B2 O 1
ATOM 6834 N N . CYS B 1 203 ? 386.660 283.545 212.464 1.00 8.55 203 CYS B2 N 1
ATOM 6835 C CA . CYS B 1 203 ? 387.779 283.650 211.542 1.00 8.55 203 CYS B2 CA 1
ATOM 6836 C C . CYS B 1 203 ? 387.261 283.522 210.118 1.00 8.55 203 CYS B2 C 1
ATOM 6837 O O . CYS B 1 203 ? 386.162 283.020 209.880 1.00 8.55 203 CYS B2 O 1
ATOM 6845 N N . LEU B 1 204 ? 388.072 283.981 209.176 1.00 8.69 204 LEU B2 N 1
ATOM 6846 C CA . LEU B 1 204 ? 387.826 283.735 207.764 1.00 8.69 204 LEU B2 CA 1
ATOM 6847 C C . LEU B 1 204 ? 388.587 282.494 207.328 1.00 8.69 204 LEU B2 C 1
ATOM 6848 O O . LEU B 1 204 ? 389.789 282.378 207.576 1.00 8.69 204 LEU B2 O 1
ATOM 6864 N N . ARG B 1 205 ? 387.881 281.571 206.687 1.00 8.15 205 ARG B2 N 1
ATOM 6865 C CA . ARG B 1 205 ? 388.464 280.361 206.129 1.00 8.15 205 ARG B2 CA 1
ATOM 6866 C C . ARG B 1 205 ? 388.255 280.344 204.624 1.00 8.15 205 ARG B2 C 1
ATOM 6867 O O . ARG B 1 205 ? 387.219 280.789 204.125 1.00 8.15 205 ARG B2 O 1
ATOM 6888 N N . SER B 1 206 ? 389.247 279.840 203.906 1.00 9.28 206 SER B2 N 1
ATOM 6889 C CA . SER B 1 206 ? 389.091 279.605 202.480 1.00 9.28 206 SER B2 CA 1
ATOM 6890 C C . SER B 1 206 ? 388.145 278.435 202.242 1.00 9.28 206 SER B2 C 1
ATOM 6891 O O . SER B 1 206 ? 388.287 277.376 202.853 1.00 9.28 206 SER B2 O 1
ATOM 6899 N N . THR B 1 207 ? 387.176 278.622 201.350 1.00 9.13 207 THR B2 N 1
ATOM 6900 C CA . THR B 1 207 ? 386.297 277.515 200.995 1.00 9.13 207 THR B2 CA 1
ATOM 6901 C C . THR B 1 207 ? 387.056 276.374 200.332 1.00 9.13 207 THR B2 C 1
ATOM 6902 O O . THR B 1 207 ? 386.579 275.239 200.340 1.00 9.13 207 THR B2 O 1
ATOM 6913 N N . GLU B 1 208 ? 388.229 276.642 199.759 1.00 10.04 208 GLU B2 N 1
ATOM 6914 C CA . GLU B 1 208 ? 389.035 275.560 199.211 1.00 10.04 208 GLU B2 CA 1
ATOM 6915 C C . GLU B 1 208 ? 389.451 274.560 200.277 1.00 10.04 208 GLU B2 C 1
ATOM 6916 O O . GLU B 1 208 ? 389.737 273.407 199.947 1.00 10.04 208 GLU B2 O 1
ATOM 6928 N N . ASN B 1 209 ? 389.491 274.974 201.539 1.00 8.94 209 ASN B2 N 1
ATOM 6929 C CA . ASN B 1 209 ? 389.874 274.101 202.640 1.00 8.94 209 ASN B2 CA 1
ATOM 6930 C C . ASN B 1 209 ? 391.191 273.402 202.329 1.00 8.94 209 ASN B2 C 1
ATOM 6931 O O . ASN B 1 209 ? 391.326 272.188 202.460 1.00 8.94 209 ASN B2 O 1
ATOM 6942 N N . ASP B 1 210 ? 392.167 274.189 201.890 1.00 10.82 210 ASP B2 N 1
ATOM 6943 C CA . ASP B 1 210 ? 393.416 273.680 201.354 1.00 10.82 210 ASP B2 CA 1
ATOM 6944 C C . ASP B 1 210 ? 394.590 274.117 202.221 1.00 10.82 210 ASP B2 C 1
ATOM 6945 O O . ASP B 1 210 ? 394.462 274.959 203.109 1.00 10.82 210 ASP B2 O 1
ATOM 6954 N N . ALA B 1 211 ? 395.750 273.530 201.938 1.00 11.58 211 ALA B2 N 1
ATOM 6955 C CA . ALA B 1 211 ? 396.971 273.806 202.692 1.00 11.58 211 ALA B2 CA 1
ATOM 6956 C C . ALA B 1 211 ? 397.826 274.837 201.953 1.00 11.58 211 ALA B2 C 1
ATOM 6957 O O . ALA B 1 211 ? 398.884 274.540 201.400 1.00 11.58 211 ALA B2 O 1
ATOM 6964 N N . SER B 1 212 ? 397.346 276.077 201.960 1.00 11.99 212 SER B2 N 1
ATOM 6965 C CA . SER B 1 212 ? 398.121 277.205 201.455 1.00 11.99 212 SER B2 CA 1
ATOM 6966 C C . SER B 1 212 ? 397.441 278.494 201.894 1.00 11.99 212 SER B2 C 1
ATOM 6967 O O . SER B 1 212 ? 396.266 278.498 202.264 1.00 11.99 212 SER B2 O 1
ATOM 6975 N N . THR B 1 213 ? 398.191 279.590 201.834 1.00 11.85 213 THR B2 N 1
ATOM 6976 C CA . THR B 1 213 ? 397.671 280.873 202.278 1.00 11.85 213 THR B2 CA 1
ATOM 6977 C C . THR B 1 213 ? 396.508 281.327 201.400 1.00 11.85 213 THR B2 C 1
ATOM 6978 O O . THR B 1 213 ? 396.347 280.900 200.255 1.00 11.85 213 THR B2 O 1
ATOM 6989 N N . ILE B 1 214 ? 395.684 282.204 201.967 1.00 10.68 214 ILE B2 N 1
ATOM 6990 C CA . ILE B 1 214 ? 394.608 282.827 201.214 1.00 10.68 214 ILE B2 CA 1
ATOM 6991 C C . ILE B 1 214 ? 395.214 283.739 200.156 1.00 10.68 214 ILE B2 C 1
ATOM 6992 O O . ILE B 1 214 ? 396.083 284.567 200.451 1.00 10.68 214 ILE B2 O 1
ATOM 7008 N N . SER B 1 215 ? 394.777 283.573 198.916 1.00 11.74 215 SER B2 N 1
ATOM 7009 C CA . SER B 1 215 ? 395.325 284.302 197.781 1.00 11.74 215 SER B2 CA 1
ATOM 7010 C C . SER B 1 215 ? 394.229 285.140 197.132 1.00 11.74 215 SER B2 C 1
ATOM 7011 O O . SER B 1 215 ? 393.078 285.140 197.566 1.00 11.74 215 SER B2 O 1
ATOM 7019 N N . GLN B 1 216 ? 394.605 285.843 196.066 1.00 11.45 216 GLN B2 N 1
ATOM 7020 C CA . GLN B 1 216 ? 393.706 286.777 195.404 1.00 11.45 216 GLN B2 CA 1
ATOM 7021 C C . GLN B 1 216 ? 392.465 286.074 194.868 1.00 11.45 216 GLN B2 C 1
ATOM 7022 O O . GLN B 1 216 ? 392.560 285.061 194.171 1.00 11.45 216 GLN B2 O 1
ATOM 7036 N N . ASP B 1 217 ? 391.298 286.643 195.173 1.00 11.61 217 ASP B2 N 1
ATOM 7037 C CA . ASP B 1 217 ? 389.989 286.156 194.741 1.00 11.61 217 ASP B2 CA 1
ATOM 7038 C C . ASP B 1 217 ? 389.625 284.806 195.350 1.00 11.61 217 ASP B2 C 1
ATOM 7039 O O . ASP B 1 217 ? 388.798 284.080 194.802 1.00 11.61 217 ASP B2 O 1
ATOM 7048 N N . GLU B 1 218 ? 390.203 284.466 196.493 1.00 11.20 218 GLU B2 N 1
ATOM 7049 C CA . GLU B 1 218 ? 389.838 283.246 197.196 1.00 11.20 218 GLU B2 CA 1
ATOM 7050 C C . GLU B 1 218 ? 388.444 283.377 197.799 1.00 11.20 218 GLU B2 C 1
ATOM 7051 O O . GLU B 1 218 ? 388.135 284.377 198.446 1.00 11.20 218 GLU B2 O 1
ATOM 7063 N N . ASP B 1 219 ? 387.602 282.368 197.598 1.00 10.25 219 ASP B2 N 1
ATOM 7064 C CA . ASP B 1 219 ? 386.291 282.359 198.236 1.00 10.25 219 ASP B2 CA 1
ATOM 7065 C C . ASP B 1 219 ? 386.424 282.098 199.734 1.00 10.25 219 ASP B2 C 1
ATOM 7066 O O . ASP B 1 219 ? 387.135 281.186 200.159 1.00 10.25 219 ASP B2 O 1
ATOM 7075 N N . LEU B 1 220 ? 385.724 282.897 200.534 1.00 9.32 220 LEU B2 N 1
ATOM 7076 C CA . LEU B 1 220 ? 385.821 282.851 201.984 1.00 9.32 220 LEU B2 CA 1
ATOM 7077 C C . LEU B 1 220 ? 384.459 282.591 202.611 1.00 9.32 220 LEU B2 C 1
ATOM 7078 O O . LEU B 1 220 ? 383.428 283.020 202.093 1.00 9.32 220 LEU B2 O 1
ATOM 7094 N N . VAL B 1 221 ? 384.475 281.872 203.735 1.00 7.95 221 VAL B2 N 1
ATOM 7095 C CA . VAL B 1 221 ? 383.330 281.728 204.622 1.00 7.95 221 VAL B2 CA 1
ATOM 7096 C C . VAL B 1 221 ? 383.800 282.046 206.032 1.00 7.95 221 VAL B2 C 1
ATOM 7097 O O . VAL B 1 221 ? 384.986 281.960 206.347 1.00 7.95 221 VAL B2 O 1
ATOM 7110 N N . MET B 1 222 ? 382.854 282.432 206.883 1.00 7.80 222 MET B2 N 1
ATOM 7111 C CA . MET B 1 222 ? 383.132 282.688 208.290 1.00 7.80 222 MET B2 CA 1
ATOM 7112 C C . MET B 1 222 ? 382.834 281.424 209.084 1.00 7.80 222 MET B2 C 1
ATOM 7113 O O . MET B 1 222 ? 381.718 280.900 209.033 1.00 7.80 222 MET B2 O 1
ATOM 7127 N N . GLY B 1 223 ? 383.841 280.929 209.793 1.00 7.48 223 GLY B2 N 1
ATOM 7128 C CA . GLY B 1 223 ? 383.679 279.813 210.694 1.00 7.48 223 GLY B2 CA 1
ATOM 7129 C C . GLY B 1 223 ? 384.333 280.109 212.023 1.00 7.48 223 GLY B2 C 1
ATOM 7130 O O . GLY B 1 223 ? 384.780 281.234 212.251 1.00 7.48 223 GLY B2 O 1
ATOM 7134 N N . VAL B 1 224 ? 384.403 279.128 212.897 1.00 7.51 224 VAL B2 N 1
ATOM 7135 C CA . VAL B 1 224 ? 385.033 279.290 214.200 1.00 7.51 224 VAL B2 CA 1
ATOM 7136 C C . VAL B 1 224 ? 386.483 278.839 214.120 1.00 7.51 224 VAL B2 C 1
ATOM 7137 O O . VAL B 1 224 ? 386.838 277.928 213.368 1.00 7.51 224 VAL B2 O 1
ATOM 7150 N N . ILE B 1 225 ? 387.336 279.498 214.904 1.00 8.34 225 ILE B2 N 1
ATOM 7151 C CA . ILE B 1 225 ? 388.691 279.004 215.091 1.00 8.34 225 ILE B2 CA 1
ATOM 7152 C C . ILE B 1 225 ? 388.621 277.571 215.587 1.00 8.34 225 ILE B2 C 1
ATOM 7153 O O . ILE B 1 225 ? 387.758 277.216 216.397 1.00 8.34 225 ILE B2 O 1
ATOM 7169 N N . SER B 1 226 ? 389.519 276.729 215.083 1.00 8.00 226 SER B2 N 1
ATOM 7170 C CA . SER B 1 226 ? 389.431 275.303 215.375 1.00 8.00 226 SER B2 CA 1
ATOM 7171 C C . SER B 1 226 ? 389.561 275.028 216.863 1.00 8.00 226 SER B2 C 1
ATOM 7172 O O . SER B 1 226 ? 389.021 274.034 217.358 1.00 8.00 226 SER B2 O 1
ATOM 7180 N N . SER B 1 227 ? 390.251 275.905 217.589 1.00 8.45 227 SER B2 N 1
ATOM 7181 C CA . SER B 1 227 ? 390.486 275.698 219.008 1.00 8.45 227 SER B2 CA 1
ATOM 7182 C C . SER B 1 227 ? 389.224 275.860 219.847 1.00 8.45 227 SER B2 C 1
ATOM 7183 O O . SER B 1 227 ? 389.193 275.391 220.986 1.00 8.45 227 SER B2 O 1
ATOM 7191 N N . SER B 1 228 ? 388.186 276.517 219.328 1.00 7.91 228 SER B2 N 1
ATOM 7192 C CA . SER B 1 228 ? 386.931 276.541 220.061 1.00 7.91 228 SER B2 CA 1
ATOM 7193 C C . SER B 1 228 ? 386.448 275.128 220.361 1.00 7.91 228 SER B2 C 1
ATOM 7194 O O . SER B 1 228 ? 385.840 274.888 221.407 1.00 7.91 228 SER B2 O 1
ATOM 7202 N N . PHE B 1 229 ? 386.732 274.180 219.469 1.00 7.13 229 PHE B2 N 1
ATOM 7203 C CA . PHE B 1 229 ? 386.252 272.819 219.666 1.00 7.13 229 PHE B2 CA 1
ATOM 7204 C C . PHE B 1 229 ? 386.971 272.119 220.813 1.00 7.13 229 PHE B2 C 1
ATOM 7205 O O . PHE B 1 229 ? 386.364 271.296 221.503 1.00 7.13 229 PHE B2 O 1
ATOM 7222 N N . MET B 1 230 ? 388.247 272.420 221.040 1.00 9.06 230 MET B2 N 1
ATOM 7223 C CA . MET B 1 230 ? 389.014 271.678 222.034 1.00 9.06 230 MET B2 CA 1
ATOM 7224 C C . MET B 1 230 ? 389.068 272.360 223.393 1.00 9.06 230 MET B2 C 1
ATOM 7225 O O . MET B 1 230 ? 388.978 271.675 224.412 1.00 9.06 230 MET B2 O 1
ATOM 7239 N N . ASN B 1 231 ? 389.229 273.683 223.450 1.00 9.37 231 ASN B2 N 1
ATOM 7240 C CA . ASN B 1 231 ? 389.235 274.355 224.744 1.00 9.37 231 ASN B2 CA 1
ATOM 7241 C C . ASN B 1 231 ? 388.502 275.693 224.721 1.00 9.37 231 ASN B2 C 1
ATOM 7242 O O . ASN B 1 231 ? 388.741 276.529 225.597 1.00 9.37 231 ASN B2 O 1
ATOM 7253 N N . GLY B 1 232 ? 387.610 275.915 223.764 1.00 8.09 232 GLY B2 N 1
ATOM 7254 C CA . GLY B 1 232 ? 386.843 277.143 223.731 1.00 8.09 232 GLY B2 CA 1
ATOM 7255 C C . GLY B 1 232 ? 385.369 276.946 224.008 1.00 8.09 232 GLY B2 C 1
ATOM 7256 O O . GLY B 1 232 ? 384.970 276.022 224.720 1.00 8.09 232 GLY B2 O 1
ATOM 7260 N N . ALA B 1 233 ? 384.550 277.822 223.433 1.00 8.01 233 ALA B2 N 1
ATOM 7261 C CA . ALA B 1 233 ? 383.125 277.826 223.739 1.00 8.01 233 ALA B2 CA 1
ATOM 7262 C C . ALA B 1 233 ? 382.460 276.517 223.341 1.00 8.01 233 ALA B2 C 1
ATOM 7263 O O . ALA B 1 233 ? 381.600 276.008 224.063 1.00 8.01 233 ALA B2 O 1
ATOM 7270 N N . LEU B 1 234 ? 382.826 275.966 222.184 1.00 7.66 234 LEU B2 N 1
ATOM 7271 C CA . LEU B 1 234 ? 382.149 274.769 221.700 1.00 7.66 234 LEU B2 CA 1
ATOM 7272 C C . LEU B 1 234 ? 382.494 273.546 222.541 1.00 7.66 234 LEU B2 C 1
ATOM 7273 O O . LEU B 1 234 ? 381.658 272.652 222.691 1.00 7.66 234 LEU B2 O 1
ATOM 7289 N N 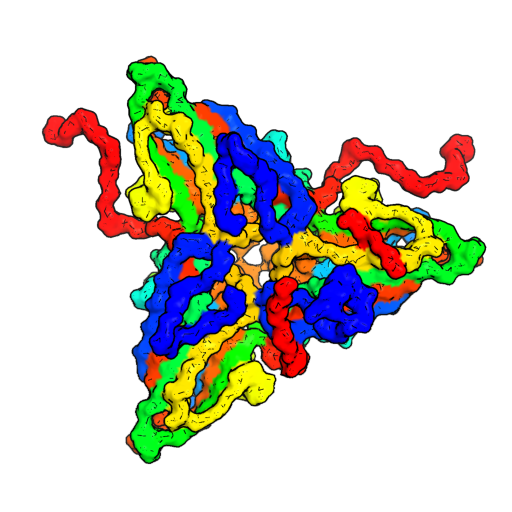. ASN B 1 235 ? 383.714 273.480 223.076 1.00 8.04 235 ASN B2 N 1
ATOM 7290 C CA . ASN B 1 235 ? 384.041 272.415 224.016 1.00 8.04 235 ASN B2 CA 1
ATOM 7291 C C . ASN B 1 235 ? 383.193 272.516 225.275 1.00 8.04 235 ASN B2 C 1
ATOM 7292 O O . ASN B 1 235 ? 382.661 271.510 225.759 1.00 8.04 235 ASN B2 O 1
ATOM 7303 N N . THR B 1 236 ? 383.042 273.726 225.814 1.00 9.02 236 THR B2 N 1
ATOM 7304 C CA . THR B 1 236 ? 382.219 273.902 227.004 1.00 9.02 236 THR B2 CA 1
ATOM 7305 C C . THR B 1 236 ? 380.797 273.432 226.744 1.00 9.02 236 THR B2 C 1
ATOM 7306 O O . THR B 1 236 ? 380.219 272.691 227.545 1.00 9.02 236 THR B2 O 1
ATOM 7317 N N . ILE B 1 237 ? 380.225 273.840 225.611 1.00 8.55 237 ILE B2 N 1
ATOM 7318 C CA . ILE B 1 237 ? 378.913 273.343 225.217 1.00 8.55 237 ILE B2 CA 1
ATOM 7319 C C . ILE B 1 237 ? 378.974 271.851 224.935 1.00 8.55 237 ILE B2 C 1
ATOM 7320 O O . ILE B 1 237 ? 378.102 271.092 225.364 1.00 8.55 237 ILE B2 O 1
ATOM 7336 N N . GLY B 1 238 ? 380.011 271.406 224.233 1.00 7.71 238 GLY B2 N 1
ATOM 7337 C CA . GLY B 1 238 ? 380.135 269.996 223.931 1.00 7.71 238 GLY B2 CA 1
ATOM 7338 C C . GLY B 1 238 ? 380.097 269.118 225.163 1.00 7.71 238 GLY B2 C 1
ATOM 7339 O O . GLY B 1 238 ? 379.657 267.972 225.096 1.00 7.71 238 GLY B2 O 1
ATOM 7343 N N . ASN B 1 239 ? 380.540 269.638 226.303 1.00 8.12 239 ASN B2 N 1
ATOM 7344 C CA . ASN B 1 239 ? 380.567 268.865 227.535 1.00 8.12 239 ASN B2 CA 1
ATOM 7345 C C . ASN B 1 239 ? 379.310 269.014 228.377 1.00 8.12 239 ASN B2 C 1
ATOM 7346 O O . ASN B 1 239 ? 379.166 268.297 229.371 1.00 8.12 239 ASN B2 O 1
ATOM 7357 N N . ASN B 1 240 ? 378.405 269.908 228.010 1.00 8.92 240 ASN B2 N 1
ATOM 7358 C CA . ASN B 1 240 ? 377.164 270.137 228.734 1.00 8.92 240 ASN B2 CA 1
ATOM 7359 C C . ASN B 1 240 ? 375.969 269.956 227.807 1.00 8.92 240 ASN B2 C 1
ATOM 7360 O O . ASN B 1 240 ? 374.974 270.668 227.900 1.00 8.92 240 ASN B2 O 1
ATOM 7371 N N . MET B 1 241 ? 376.060 268.985 226.894 1.00 7.64 241 MET B2 N 1
ATOM 7372 C CA . MET B 1 241 ? 375.043 268.839 225.853 1.00 7.64 241 MET B2 CA 1
ATOM 7373 C C . MET B 1 241 ? 373.672 268.526 226.440 1.00 7.64 241 MET B2 C 1
ATOM 7374 O O . MET B 1 241 ? 372.658 269.055 225.974 1.00 7.64 241 MET B2 O 1
ATOM 7388 N N . VAL B 1 242 ? 373.621 267.655 227.448 1.00 7.91 242 VAL B2 N 1
ATOM 7389 C CA . VAL B 1 242 ? 372.354 267.135 227.951 1.00 7.91 242 VAL B2 CA 1
ATOM 7390 C C . VAL B 1 242 ? 371.542 268.180 228.705 1.00 7.91 242 VAL B2 C 1
ATOM 7391 O O . VAL B 1 242 ? 370.357 267.959 228.960 1.00 7.91 242 VAL B2 O 1
ATOM 7404 N N . GLU B 1 243 ? 372.131 269.320 229.046 1.00 9.92 243 GLU B2 N 1
ATOM 7405 C CA . GLU B 1 243 ? 371.374 270.420 229.628 1.00 9.92 243 GLU B2 CA 1
ATOM 7406 C C . GLU B 1 243 ? 370.897 271.438 228.595 1.00 9.92 243 GLU B2 C 1
ATOM 7407 O O . GLU B 1 243 ? 370.159 272.355 228.960 1.00 9.92 243 GLU B2 O 1
ATOM 7419 N N . GLN B 1 244 ? 371.271 271.303 227.325 1.00 9.85 244 GLN B2 N 1
ATOM 7420 C CA . GLN B 1 244 ? 370.967 272.327 226.333 1.00 9.85 244 GLN B2 CA 1
ATOM 7421 C C . GLN B 1 244 ? 369.560 272.156 225.775 1.00 9.85 244 GLN B2 C 1
ATOM 7422 O O . GLN B 1 244 ? 368.883 271.154 226.003 1.00 9.85 244 GLN B2 O 1
ATOM 7436 N N . ARG B 1 245 ? 369.121 273.163 225.023 1.00 13.16 245 ARG B2 N 1
ATOM 7437 C CA . ARG B 1 245 ? 367.841 273.073 224.337 1.00 13.16 245 ARG B2 CA 1
ATOM 7438 C C . ARG B 1 245 ? 367.924 272.089 223.185 1.00 13.16 245 ARG B2 C 1
ATOM 7439 O O . ARG B 1 245 ? 368.950 271.989 222.508 1.00 13.16 245 ARG B2 O 1
ATOM 7460 N N . GLY B 1 246 ? 366.835 271.360 222.967 1.00 9.39 246 GLY B2 N 1
ATOM 7461 C CA . GLY B 1 246 ? 366.760 270.425 221.857 1.00 9.39 246 GLY B2 CA 1
ATOM 7462 C C . GLY B 1 246 ? 367.820 269.345 221.878 1.00 9.39 246 GLY B2 C 1
ATOM 7463 O O . GLY B 1 246 ? 368.380 269.016 220.829 1.00 9.39 246 GLY B2 O 1
ATOM 7467 N N . TYR B 1 247 ? 368.123 268.801 223.052 1.00 6.82 247 TYR B2 N 1
ATOM 7468 C CA . TYR B 1 247 ? 369.130 267.753 223.159 1.00 6.82 247 TYR B2 CA 1
ATOM 7469 C C . TYR B 1 247 ? 368.607 266.440 222.600 1.00 6.82 247 TYR B2 C 1
ATOM 7470 O O . TYR B 1 247 ? 367.436 266.096 222.757 1.00 6.82 247 TYR B2 O 1
ATOM 7488 N N . GLU B 1 248 ? 369.486 265.701 221.945 1.00 6.50 248 GLU B2 N 1
ATOM 7489 C CA . GLU B 1 248 ? 369.178 264.328 221.606 1.00 6.50 248 GLU B2 CA 1
ATOM 7490 C C . GLU B 1 248 ? 370.474 263.548 221.540 1.00 6.50 248 GLU B2 C 1
ATOM 7491 O O . GLU B 1 248 ? 371.562 264.109 221.405 1.00 6.50 248 GLU B2 O 1
ATOM 7503 N N . SER B 1 249 ? 370.341 262.240 221.677 1.00 5.58 249 SER B2 N 1
ATOM 7504 C CA . SER B 1 249 ? 371.476 261.349 221.576 1.00 5.58 249 SER B2 CA 1
ATOM 7505 C C . SER B 1 249 ? 370.994 260.070 220.924 1.00 5.58 249 SER B2 C 1
ATOM 7506 O O . SER B 1 249 ? 369.803 259.767 220.914 1.00 5.58 249 SER B2 O 1
ATOM 7514 N N . GLY B 1 250 ? 371.935 259.331 220.372 1.00 4.24 250 GLY B2 N 1
ATOM 7515 C CA . GLY B 1 250 ? 371.588 258.092 219.717 1.00 4.24 250 GLY B2 CA 1
ATOM 7516 C C . GLY B 1 250 ? 372.834 257.418 219.223 1.00 4.24 250 GLY B2 C 1
ATOM 7517 O O . GLY B 1 250 ? 373.950 257.894 219.420 1.00 4.24 250 GLY B2 O 1
ATOM 7521 N N . LEU B 1 251 ? 372.615 256.298 218.562 1.00 4.34 251 LEU B2 N 1
ATOM 7522 C CA . LEU B 1 251 ? 373.675 255.526 217.950 1.00 4.34 251 LEU B2 CA 1
ATOM 7523 C C . LEU B 1 251 ? 373.858 256.016 216.523 1.00 4.34 251 LEU B2 C 1
ATOM 7524 O O . LEU B 1 251 ? 372.888 256.388 215.863 1.00 4.34 251 LEU B2 O 1
ATOM 7540 N N . LEU B 1 252 ? 375.108 256.051 216.061 1.00 4.46 252 LEU B2 N 1
ATOM 7541 C CA . LEU B 1 252 ? 375.370 256.520 214.704 1.00 4.46 252 LEU B2 CA 1
ATOM 7542 C C . LEU B 1 252 ? 374.638 255.681 213.666 1.00 4.46 252 LEU B2 C 1
ATOM 7543 O O . LEU B 1 252 ? 374.180 256.215 212.653 1.00 4.46 252 LEU B2 O 1
ATOM 7559 N N . LYS B 1 253 ? 374.491 254.379 213.906 1.00 4.86 253 LYS B2 N 1
ATOM 7560 C CA . LYS B 1 253 ? 373.758 253.537 212.974 1.00 4.86 253 LYS B2 CA 1
ATOM 7561 C C . LYS B 1 253 ? 372.301 253.957 212.834 1.00 4.86 253 LYS B2 C 1
ATOM 7562 O O . LYS B 1 253 ? 371.611 253.436 211.956 1.00 4.86 253 LYS B2 O 1
ATOM 7581 N N . ASN B 1 254 ? 371.820 254.868 213.674 1.00 4.92 254 ASN B2 N 1
ATOM 7582 C CA . ASN B 1 254 ? 370.464 255.382 213.593 1.00 4.92 254 ASN B2 CA 1
ATOM 7583 C C . ASN B 1 254 ? 370.379 256.843 213.179 1.00 4.92 254 ASN B2 C 1
ATOM 7584 O O . ASN B 1 254 ? 369.268 257.347 213.004 1.00 4.92 254 ASN B2 O 1
ATOM 7595 N N . ILE B 1 255 ? 371.506 257.548 213.060 1.00 4.92 255 ILE B2 N 1
ATOM 7596 C CA . ILE B 1 255 ? 371.457 258.984 212.823 1.00 4.92 255 ILE B2 CA 1
ATOM 7597 C C . ILE B 1 255 ? 370.833 259.312 211.472 1.00 4.92 255 ILE B2 C 1
ATOM 7598 O O . ILE B 1 255 ? 370.325 260.419 211.289 1.00 4.92 255 ILE B2 O 1
ATOM 7614 N N . HIS B 1 256 ? 370.821 258.367 210.530 1.00 5.35 256 HIS B2 N 1
ATOM 7615 C CA . HIS B 1 256 ? 370.271 258.640 209.205 1.00 5.35 256 HIS B2 CA 1
ATOM 7616 C C . HIS B 1 256 ? 368.839 259.140 209.267 1.00 5.35 256 HIS B2 C 1
ATOM 7617 O O . HIS B 1 256 ? 368.426 259.922 208.410 1.00 5.35 256 HIS B2 O 1
ATOM 7631 N N . LYS B 1 257 ? 368.060 258.708 210.249 1.00 6.13 257 LYS B2 N 1
ATOM 7632 C CA . LYS B 1 257 ? 366.674 259.163 210.325 1.00 6.13 257 LYS B2 CA 1
ATOM 7633 C C . LYS B 1 257 ? 366.527 260.412 211.193 1.00 6.13 257 LYS B2 C 1
ATOM 7634 O O . LYS B 1 257 ? 365.626 260.501 212.017 1.00 6.13 257 LYS B2 O 1
ATOM 7653 N N . ARG B 1 258 ? 367.367 261.422 210.971 1.00 6.67 258 ARG B2 N 1
ATOM 7654 C CA . ARG B 1 258 ? 367.354 262.634 211.785 1.00 6.67 258 ARG B2 CA 1
ATOM 7655 C C . ARG B 1 258 ? 367.655 263.838 210.911 1.00 6.67 258 ARG B2 C 1
ATOM 7656 O O . ARG B 1 258 ? 368.727 263.922 210.310 1.00 6.67 258 ARG B2 O 1
ATOM 7677 N N . MET B 1 259 ? 366.717 264.768 210.845 1.00 7.59 259 MET B2 N 1
ATOM 7678 C CA . MET B 1 259 ? 366.896 266.011 210.105 1.00 7.59 259 MET B2 CA 1
ATOM 7679 C C . MET B 1 259 ? 367.219 267.105 211.115 1.00 7.59 259 MET B2 C 1
ATOM 7680 O O . MET B 1 259 ? 366.345 267.529 211.873 1.00 7.59 259 MET B2 O 1
ATOM 7694 N N . PHE B 1 260 ? 368.467 267.551 211.143 1.00 6.14 260 PHE B2 N 1
ATOM 7695 C CA . PHE B 1 260 ? 368.870 268.637 212.028 1.00 6.14 260 PHE B2 CA 1
ATOM 7696 C C . PHE B 1 260 ? 368.675 269.974 211.316 1.00 6.14 260 PHE B2 C 1
ATOM 7697 O O . PHE B 1 260 ? 369.239 270.191 210.245 1.00 6.14 260 PHE B2 O 1
ATOM 7714 N N . GLN B 1 261 ? 367.886 270.867 211.908 1.00 7.13 261 GLN B2 N 1
ATOM 7715 C CA . GLN B 1 261 ? 367.562 272.146 211.287 1.00 7.13 261 GLN B2 CA 1
ATOM 7716 C C . GLN B 1 261 ? 367.821 273.300 212.247 1.00 7.13 261 GLN B2 C 1
ATOM 7717 O O . GLN B 1 261 ? 367.561 273.194 213.446 1.00 7.13 261 GLN B2 O 1
ATOM 7731 N N . LEU B 1 262 ? 368.341 274.400 211.718 1.00 6.60 262 LEU 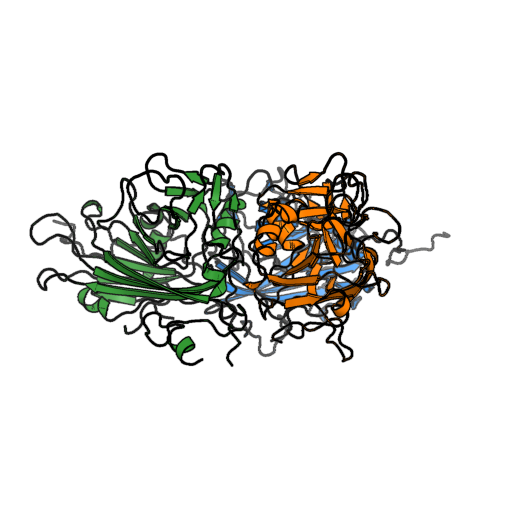B2 N 1
ATOM 7732 C CA . LEU B 1 262 ? 368.504 275.596 212.529 1.00 6.60 262 LEU B2 CA 1
ATOM 7733 C C . LEU B 1 262 ? 367.142 276.155 212.930 1.00 6.60 262 LEU B2 C 1
ATOM 7734 O O . LEU B 1 262 ? 366.143 275.980 212.232 1.00 6.60 262 LEU B2 O 1
ATOM 7750 N N . HIS B 1 263 ? 367.114 276.804 214.085 1.00 7.84 263 HIS B2 N 1
ATOM 7751 C CA . HIS B 1 263 ? 365.939 277.493 214.596 1.00 7.84 263 HIS B2 CA 1
ATOM 7752 C C . HIS B 1 263 ? 366.232 278.985 214.658 1.00 7.84 263 HIS B2 C 1
ATOM 7753 O O . HIS B 1 263 ? 367.274 279.393 215.176 1.00 7.84 263 HIS B2 O 1
ATOM 7767 N N . ASN B 1 264 ? 365.326 279.792 214.120 1.00 7.71 264 ASN B2 N 1
ATOM 7768 C CA . ASN B 1 264 ? 365.377 281.227 214.355 1.00 7.71 264 ASN B2 CA 1
ATOM 7769 C C . ASN B 1 264 ? 364.986 281.533 215.798 1.00 7.71 264 ASN B2 C 1
ATOM 7770 O O . ASN B 1 264 ? 364.092 280.900 216.356 1.00 7.71 264 ASN B2 O 1
ATOM 7781 N N . ASN B 1 265 ? 365.679 282.489 216.411 1.00 8.37 265 ASN B2 N 1
ATOM 7782 C CA . ASN B 1 265 ? 365.376 282.919 217.773 1.00 8.37 265 ASN B2 CA 1
ATOM 7783 C C . ASN B 1 265 ? 364.463 284.142 217.812 1.00 8.37 265 ASN B2 C 1
ATOM 7784 O O . ASN B 1 265 ? 364.197 284.670 218.894 1.00 8.37 265 ASN B2 O 1
ATOM 7795 N N . THR B 1 266 ? 363.976 284.600 216.662 1.00 7.91 266 THR B2 N 1
ATOM 7796 C CA . THR B 1 266 ? 362.976 285.655 216.597 1.00 7.91 266 THR B2 CA 1
ATOM 7797 C C . THR B 1 266 ? 362.080 285.397 215.395 1.00 7.91 266 THR B2 C 1
ATOM 7798 O O . THR B 1 266 ? 362.505 284.802 214.407 1.00 7.91 266 THR B2 O 1
ATOM 7809 N N . SER B 1 267 ? 360.841 285.872 215.488 1.00 9.15 267 SER B2 N 1
ATOM 7810 C CA . SER B 1 267 ? 359.887 285.809 214.391 1.00 9.15 267 SER B2 CA 1
ATOM 7811 C C . SER B 1 267 ? 359.942 287.028 213.479 1.00 9.15 267 SER B2 C 1
ATOM 7812 O O . SER B 1 267 ? 359.240 287.052 212.469 1.00 9.15 267 SER B2 O 1
ATOM 7820 N N . ALA B 1 268 ? 360.733 288.040 213.815 1.00 7.13 268 ALA B2 N 1
ATOM 7821 C CA . ALA B 1 268 ? 360.959 289.188 212.948 1.00 7.13 268 ALA B2 CA 1
ATOM 7822 C C . ALA B 1 268 ? 362.419 289.140 212.506 1.00 7.13 268 ALA B2 C 1
ATOM 7823 O O . ALA B 1 268 ? 363.290 289.782 213.085 1.00 7.13 268 ALA B2 O 1
ATOM 7830 N N . ILE B 1 269 ? 362.682 288.364 211.461 1.00 6.80 269 ILE B2 N 1
ATOM 7831 C CA . ILE B 1 269 ? 364.042 288.142 210.983 1.00 6.80 269 ILE B2 CA 1
ATOM 7832 C C . ILE B 1 269 ? 364.381 289.251 209.991 1.00 6.80 269 ILE B2 C 1
ATOM 7833 O O . ILE B 1 269 ? 363.783 289.348 208.918 1.00 6.80 269 ILE B2 O 1
ATOM 7849 N N . ARG B 1 270 ? 365.319 290.096 210.360 1.00 6.06 270 ARG B2 N 1
ATOM 7850 C CA . ARG B 1 270 ? 365.695 291.163 209.456 1.00 6.06 270 ARG B2 CA 1
ATOM 7851 C C . ARG B 1 270 ? 366.930 290.759 208.665 1.00 6.06 270 ARG B2 C 1
ATOM 7852 O O . ARG B 1 270 ? 367.824 290.113 209.205 1.00 6.06 270 ARG B2 O 1
ATOM 7873 N N . PRO B 1 271 ? 367.017 291.086 207.382 1.00 6.12 271 PRO B2 N 1
ATOM 7874 C CA . PRO B 1 271 ? 368.197 290.698 206.605 1.00 6.12 271 PRO B2 CA 1
ATOM 7875 C C . PRO B 1 271 ? 369.454 291.425 207.058 1.00 6.12 271 PRO B2 C 1
ATOM 7876 O O . PRO B 1 271 ? 369.409 292.483 207.689 1.00 6.12 271 PRO B2 O 1
ATOM 7887 N N . LYS B 1 272 ? 370.590 290.807 206.757 1.00 6.63 272 LYS B2 N 1
ATOM 7888 C CA . LYS B 1 272 ? 371.886 291.447 206.897 1.00 6.63 272 LYS B2 CA 1
ATOM 7889 C C . LYS B 1 272 ? 372.240 292.147 205.600 1.00 6.63 272 LYS B2 C 1
ATOM 7890 O O . LYS B 1 272 ? 371.822 291.733 204.522 1.00 6.63 272 LYS B2 O 1
ATOM 7909 N N . THR B 1 273 ? 373.055 293.182 205.708 1.00 7.07 273 THR B2 N 1
ATOM 7910 C CA . THR B 1 273 ? 373.497 293.943 204.554 1.00 7.07 273 THR B2 CA 1
ATOM 7911 C C . THR B 1 273 ? 374.979 293.705 204.324 1.00 7.07 273 THR B2 C 1
ATOM 7912 O O . THR B 1 273 ? 375.752 293.594 205.277 1.00 7.07 273 THR B2 O 1
ATOM 7923 N N . LEU B 1 274 ? 375.366 293.632 203.057 1.00 7.74 274 LEU B2 N 1
ATOM 7924 C CA . LEU B 1 274 ? 376.761 293.532 202.662 1.00 7.74 274 LEU B2 CA 1
ATOM 7925 C C . LEU B 1 274 ? 377.136 294.738 201.821 1.00 7.74 274 LEU B2 C 1
ATOM 7926 O O . LEU B 1 274 ? 376.330 295.227 201.028 1.00 7.74 274 LEU B2 O 1
ATOM 7942 N N . GLN B 1 275 ? 378.352 295.226 202.013 1.00 8.66 275 GLN B2 N 1
ATOM 7943 C CA . GLN B 1 275 ? 378.898 296.248 201.142 1.00 8.66 275 GLN B2 CA 1
ATOM 7944 C C . GLN B 1 275 ? 379.480 295.605 199.887 1.00 8.66 275 GLN B2 C 1
ATOM 7945 O O . GLN B 1 275 ? 379.775 294.412 199.853 1.00 8.66 275 GLN B2 O 1
ATOM 7959 N N . GLY B 1 276 ? 379.629 296.414 198.841 1.00 9.01 276 GLY B2 N 1
ATOM 7960 C CA . GLY B 1 276 ? 380.318 295.940 197.653 1.00 9.01 276 GLY B2 CA 1
ATOM 7961 C C . GLY B 1 276 ? 381.778 295.624 197.917 1.00 9.01 276 GLY B2 C 1
ATOM 7962 O O . GLY B 1 276 ? 382.326 294.670 197.365 1.00 9.01 276 GLY B2 O 1
ATOM 7966 N N . GLN B 1 277 ? 382.435 296.437 198.733 1.00 9.48 277 GLN B2 N 1
ATOM 7967 C CA . GLN B 1 277 ? 383.777 296.137 199.206 1.00 9.48 277 GLN B2 CA 1
ATOM 7968 C C . GLN B 1 277 ? 383.830 296.457 200.687 1.00 9.48 277 GLN B2 C 1
ATOM 7969 O O . GLN B 1 277 ? 383.402 297.534 201.104 1.00 9.48 277 GLN B2 O 1
ATOM 7983 N N . PHE B 1 278 ? 384.342 295.524 201.477 1.00 8.69 278 PHE B2 N 1
ATOM 7984 C CA . PHE B 1 278 ? 384.524 295.725 202.907 1.00 8.69 278 PHE B2 CA 1
ATOM 7985 C C . PHE B 1 278 ? 386.017 295.815 203.181 1.00 8.69 278 PHE B2 C 1
ATOM 7986 O O . PHE B 1 278 ? 386.736 294.815 203.106 1.00 8.69 278 PHE B2 O 1
ATOM 8003 N N . ASN B 1 279 ? 386.470 297.006 203.518 1.00 9.33 279 ASN B2 N 1
ATOM 8004 C CA . ASN B 1 279 ? 387.885 297.265 203.684 1.00 9.33 279 ASN B2 CA 1
ATOM 8005 C C . ASN B 1 279 ? 388.329 296.930 205.098 1.00 9.33 279 ASN B2 C 1
ATOM 8006 O O . ASN B 1 279 ? 387.571 297.060 206.059 1.00 9.33 279 ASN B2 O 1
ATOM 8017 N N . TYR B 1 280 ? 389.565 296.465 205.211 1.00 9.57 280 TYR B2 N 1
ATOM 8018 C CA . TYR B 1 280 ? 390.106 296.031 206.487 1.00 9.57 280 TYR B2 CA 1
ATOM 8019 C C . TYR B 1 280 ? 391.524 296.556 206.619 1.00 9.57 280 TYR B2 C 1
ATOM 8020 O O . TYR B 1 280 ? 392.204 296.800 205.623 1.00 9.57 280 TYR B2 O 1
ATOM 8038 N N . GLY B 1 281 ? 391.954 296.737 207.862 1.00 10.03 281 GLY B2 N 1
ATOM 8039 C CA . GLY B 1 281 ? 393.324 297.096 208.162 1.00 10.03 281 GLY B2 CA 1
ATOM 8040 C C . GLY B 1 281 ? 394.103 295.941 208.757 1.00 10.03 281 GLY B2 C 1
ATOM 8041 O O . GLY B 1 281 ? 394.017 294.812 208.270 1.00 10.03 281 GLY B2 O 1
ATOM 8045 N N . SER B 1 282 ? 394.864 296.206 209.811 1.00 10.60 282 SER B2 N 1
ATOM 8046 C CA . SER B 1 282 ? 395.661 295.173 210.455 1.00 10.60 282 SER B2 CA 1
ATOM 8047 C C . SER B 1 282 ? 394.862 294.342 211.449 1.00 10.60 282 SER B2 C 1
ATOM 8048 O O . SER B 1 282 ? 395.403 293.381 212.000 1.00 10.60 282 SER B2 O 1
ATOM 8056 N N . GLU B 1 283 ? 393.599 294.680 211.694 1.00 9.75 283 GLU B2 N 1
ATOM 8057 C CA . GLU B 1 283 ? 392.791 293.891 212.613 1.00 9.75 283 GLU B2 CA 1
ATOM 8058 C C . GLU B 1 283 ? 392.398 292.537 212.035 1.00 9.75 283 GLU B2 C 1
ATOM 8059 O O . GLU B 1 283 ? 391.902 291.690 212.782 1.00 9.75 283 GLU B2 O 1
ATOM 8071 N N . ILE B 1 284 ? 392.618 292.305 210.746 1.00 9.50 284 ILE B2 N 1
ATOM 8072 C CA . ILE B 1 284 ? 392.439 290.991 210.136 1.00 9.50 284 ILE B2 CA 1
ATOM 8073 C C . ILE B 1 284 ? 393.828 290.469 209.794 1.00 9.50 284 ILE B2 C 1
ATOM 8074 O O . ILE B 1 284 ? 394.512 291.023 208.927 1.00 9.50 284 ILE B2 O 1
ATOM 8090 N N . THR B 1 285 ? 394.249 289.407 210.475 1.00 10.12 285 THR B2 N 1
ATOM 8091 C CA . THR B 1 285 ? 395.574 288.825 210.290 1.00 10.12 285 THR B2 CA 1
ATOM 8092 C C . THR B 1 285 ? 395.451 287.584 209.417 1.00 10.12 285 THR B2 C 1
ATOM 8093 O O . THR B 1 285 ? 394.897 286.570 209.847 1.00 10.12 285 THR B2 O 1
ATOM 8104 N N . PHE B 1 286 ? 396.001 287.657 208.208 1.00 10.34 286 PHE B2 N 1
ATOM 8105 C CA . PHE B 1 286 ? 396.021 286.516 207.301 1.00 10.34 286 PHE B2 CA 1
ATOM 8106 C C . PHE B 1 286 ? 397.187 285.603 207.649 1.00 10.34 286 PHE B2 C 1
ATOM 8107 O O . PHE B 1 286 ? 398.322 286.063 207.798 1.00 10.34 286 PHE B2 O 1
ATOM 8124 N N . SER B 1 287 ? 396.906 284.308 207.773 1.00 11.10 287 SER B2 N 1
ATOM 8125 C CA . SER B 1 287 ? 397.913 283.368 208.246 1.00 11.10 287 SER B2 CA 1
ATOM 8126 C C . SER B 1 287 ? 398.971 283.123 207.177 1.00 11.10 287 SER B2 C 1
ATOM 8127 O O . SER B 1 287 ? 398.667 283.020 205.987 1.00 11.10 287 SER B2 O 1
ATOM 8135 N N . GLY B 1 288 ? 400.225 283.020 207.619 1.00 12.44 288 GLY B2 N 1
ATOM 8136 C CA . GLY B 1 288 ? 401.345 282.933 206.700 1.00 12.44 288 GLY B2 CA 1
ATOM 8137 C C . GLY B 1 288 ? 401.493 281.591 206.019 1.00 12.44 288 GLY B2 C 1
ATOM 8138 O O . GLY B 1 288 ? 402.174 281.509 204.994 1.00 12.44 288 GLY B2 O 1
ATOM 8142 N N . THR B 1 289 ? 400.862 280.543 206.548 1.00 12.79 289 THR B2 N 1
ATOM 8143 C CA . THR B 1 289 ? 400.990 279.213 205.965 1.00 12.79 289 THR B2 CA 1
ATOM 8144 C C . THR B 1 289 ? 399.639 278.550 205.723 1.00 12.79 289 THR B2 C 1
ATOM 8145 O O . THR B 1 289 ? 399.514 277.720 204.820 1.00 12.79 289 THR B2 O 1
ATOM 8156 N N . GLU B 1 290 ? 398.634 278.888 206.523 1.00 11.63 290 GLU B2 N 1
ATOM 8157 C CA . GLU B 1 290 ? 397.339 278.228 206.469 1.00 11.63 290 GLU B2 CA 1
ATOM 8158 C C . GLU B 1 290 ? 396.300 279.122 205.802 1.00 11.63 290 GLU B2 C 1
ATOM 8159 O O . GLU B 1 290 ? 396.489 280.327 205.640 1.00 11.63 290 GLU B2 O 1
ATOM 8171 N N . SER B 1 291 ? 395.183 278.508 205.419 1.00 10.41 291 SER B2 N 1
ATOM 8172 C CA . SER B 1 291 ? 394.130 279.202 204.680 1.00 10.41 291 SER B2 CA 1
ATOM 8173 C C . SER B 1 291 ? 393.123 279.840 205.640 1.00 10.41 291 SER B2 C 1
ATOM 8174 O O . SER B 1 291 ? 391.925 279.573 205.612 1.00 10.41 291 SER B2 O 1
ATOM 8182 N N . GLU B 1 292 ? 393.630 280.716 206.499 1.00 10.14 292 GLU B2 N 1
ATOM 8183 C CA . GLU B 1 292 ? 392.816 281.265 207.569 1.00 10.14 292 GLU B2 CA 1
ATOM 8184 C C . GLU B 1 292 ? 393.258 282.683 207.883 1.00 10.14 292 GLU B2 C 1
ATOM 8185 O O . GLU B 1 292 ? 394.435 283.021 207.760 1.00 10.14 292 GLU B2 O 1
ATOM 8197 N N . ALA B 1 293 ? 392.301 283.508 208.303 1.00 9.56 293 ALA B2 N 1
ATOM 8198 C CA . ALA B 1 293 ? 392.574 284.860 208.771 1.00 9.56 293 ALA B2 CA 1
ATOM 8199 C C . ALA B 1 293 ? 391.871 285.086 210.100 1.00 9.56 293 ALA B2 C 1
ATOM 8200 O O . ALA B 1 293 ? 390.680 284.794 210.230 1.00 9.56 293 ALA B2 O 1
ATOM 8207 N N . ARG B 1 294 ? 392.602 285.619 211.076 1.00 9.49 294 ARG B2 N 1
ATOM 8208 C CA . ARG B 1 294 ? 392.096 285.826 212.426 1.00 9.49 294 ARG B2 CA 1
ATOM 8209 C C . ARG B 1 294 ? 391.649 287.268 212.634 1.00 9.49 294 ARG B2 C 1
ATOM 8210 O O . ARG B 1 294 ? 392.160 288.193 212.000 1.00 9.49 294 ARG B2 O 1
ATOM 8231 N N . PHE B 1 295 ? 390.707 287.449 213.559 1.00 8.82 295 PHE B2 N 1
ATOM 8232 C CA . PHE B 1 295 ? 390.180 288.755 213.941 1.00 8.82 295 PHE B2 CA 1
ATOM 8233 C C . PHE B 1 295 ? 390.634 289.131 215.343 1.00 8.82 295 PHE B2 C 1
ATOM 8234 O O . PHE B 1 295 ? 390.660 288.287 216.240 1.00 8.82 295 PHE B2 O 1
ATOM 8251 N N . THR B 1 296 ? 390.956 290.402 215.544 1.00 9.14 296 THR B2 N 1
ATOM 8252 C CA . THR B 1 296 ? 390.863 290.977 216.878 1.00 9.14 296 THR B2 CA 1
ATOM 8253 C C . THR B 1 296 ? 389.445 291.503 217.099 1.00 9.14 296 THR B2 C 1
ATOM 8254 O O . THR B 1 296 ? 388.610 291.500 216.196 1.00 9.14 296 THR B2 O 1
ATOM 8265 N N . ASP B 1 297 ? 389.176 291.966 218.316 1.00 9.38 297 ASP B2 N 1
ATOM 8266 C CA . ASP B 1 297 ? 387.852 292.466 218.685 1.00 9.38 297 ASP B2 CA 1
ATOM 8267 C C . ASP B 1 297 ? 387.864 293.993 218.648 1.00 9.38 297 ASP B2 C 1
ATOM 8268 O O . ASP B 1 297 ? 387.998 294.670 219.664 1.00 9.38 297 ASP B2 O 1
ATOM 8277 N N . VAL B 1 298 ? 387.690 294.537 217.448 1.00 8.58 298 VAL B2 N 1
ATOM 8278 C CA . VAL B 1 298 ? 387.697 295.981 217.227 1.00 8.58 298 VAL B2 CA 1
ATOM 8279 C C . VAL B 1 298 ? 386.466 296.349 216.408 1.00 8.58 298 VAL B2 C 1
ATOM 8280 O O . VAL B 1 298 ? 385.834 295.459 215.827 1.00 8.58 298 VAL B2 O 1
ATOM 8293 N N . PRO B 1 299 ? 386.090 297.632 216.331 1.00 8.20 299 PRO B2 N 1
ATOM 8294 C CA . PRO B 1 299 ? 384.814 297.982 215.683 1.00 8.20 299 PRO B2 CA 1
ATOM 8295 C C . PRO B 1 299 ? 384.681 297.479 214.257 1.00 8.20 299 PRO B2 C 1
ATOM 8296 O O . PRO B 1 299 ? 383.600 297.017 213.883 1.00 8.20 299 PRO B2 O 1
ATOM 8307 N N . SER B 1 300 ? 385.750 297.516 213.460 1.00 8.35 300 SER B2 N 1
ATOM 8308 C CA . SER B 1 300 ? 385.652 297.063 212.077 1.00 8.35 300 SER B2 CA 1
ATOM 8309 C C . SER B 1 300 ? 385.270 295.591 211.988 1.00 8.35 300 SER B2 C 1
ATOM 8310 O O . SER B 1 300 ? 384.484 295.199 211.120 1.00 8.35 300 SER B2 O 1
ATOM 8318 N N . ASN B 1 301 ? 385.840 294.754 212.852 1.00 8.71 301 ASN B2 N 1
ATOM 8319 C CA . ASN B 1 301 ? 385.587 293.324 212.757 1.00 8.71 301 ASN B2 CA 1
ATOM 8320 C C . ASN B 1 301 ? 384.211 292.943 213.273 1.00 8.71 301 ASN B2 C 1
ATOM 8321 O O . ASN B 1 301 ? 383.644 291.949 212.823 1.00 8.71 301 ASN B2 O 1
ATOM 8332 N N . ARG B 1 302 ? 383.666 293.701 214.217 1.00 8.58 302 ARG B2 N 1
ATOM 8333 C CA . ARG B 1 302 ? 382.289 293.462 214.627 1.00 8.58 302 ARG B2 CA 1
ATOM 8334 C C . ARG B 1 302 ? 381.332 293.724 213.471 1.00 8.58 302 ARG B2 C 1
ATOM 8335 O O . ARG B 1 302 ? 380.377 292.972 213.264 1.00 8.58 302 ARG B2 O 1
ATOM 8356 N N . GLN B 1 303 ? 381.600 294.759 212.677 1.00 8.00 303 GLN B2 N 1
ATOM 8357 C CA . GLN B 1 303 ? 380.723 295.057 211.551 1.00 8.00 303 GLN B2 CA 1
ATOM 8358 C C . GLN B 1 303 ? 380.794 293.963 210.491 1.00 8.00 303 GLN B2 C 1
ATOM 8359 O O . GLN B 1 303 ? 379.777 293.620 209.880 1.00 8.00 303 GLN B2 O 1
ATOM 8373 N N . LEU B 1 304 ? 381.980 293.398 210.262 1.00 8.08 304 LEU B2 N 1
ATOM 8374 C CA . LEU B 1 304 ? 382.087 292.267 209.348 1.00 8.08 304 LEU B2 CA 1
ATOM 8375 C C . LEU B 1 304 ? 381.311 291.063 209.870 1.00 8.08 304 LEU B2 C 1
ATOM 8376 O O . LEU B 1 304 ? 380.540 290.440 209.130 1.00 8.08 304 LEU B2 O 1
ATOM 8392 N N . VAL B 1 305 ? 381.497 290.724 211.149 1.00 7.82 305 VAL B2 N 1
ATOM 8393 C CA . VAL B 1 305 ? 380.749 289.621 211.746 1.00 7.82 305 VAL B2 CA 1
ATOM 8394 C C . VAL B 1 305 ? 379.249 289.877 211.655 1.00 7.82 305 VAL B2 C 1
ATOM 8395 O O . VAL B 1 305 ? 378.460 288.939 211.504 1.00 7.82 305 VAL B2 O 1
ATOM 8408 N N . ASP B 1 306 ? 378.830 291.140 211.724 1.00 8.31 306 ASP B2 N 1
ATOM 8409 C CA . ASP B 1 306 ? 377.416 291.463 211.580 1.00 8.31 306 ASP B2 CA 1
ATOM 8410 C C . ASP B 1 306 ? 376.917 291.333 210.145 1.00 8.31 306 ASP B2 C 1
ATOM 8411 O O . ASP B 1 306 ? 375.706 291.257 209.932 1.00 8.31 306 ASP B2 O 1
ATOM 8420 N N . SER B 1 307 ? 377.805 291.303 209.159 1.00 7.55 307 SER B2 N 1
ATOM 8421 C CA . SER B 1 307 ? 377.360 291.159 207.782 1.00 7.55 307 SER B2 CA 1
ATOM 8422 C C . SER B 1 307 ? 377.326 289.710 207.311 1.00 7.55 307 SER B2 C 1
ATOM 8423 O O . SER B 1 307 ? 376.502 289.380 206.456 1.00 7.55 307 SER B2 O 1
ATOM 8431 N N . LEU B 1 308 ? 378.171 288.828 207.853 1.00 7.45 308 LEU B2 N 1
ATOM 8432 C CA . LEU B 1 308 ? 378.258 287.456 207.372 1.00 7.45 308 LEU B2 CA 1
ATOM 8433 C C . LEU B 1 308 ? 377.695 286.404 208.327 1.00 7.45 308 LEU B2 C 1
ATOM 8434 O O . LEU B 1 308 ? 377.519 285.258 207.912 1.00 7.45 308 LEU B2 O 1
ATOM 8450 N N . TRP B 1 309 ? 377.394 286.756 209.571 1.00 7.10 309 TRP B2 N 1
ATOM 8451 C CA . TRP B 1 309 ? 376.871 285.833 210.572 1.00 7.10 309 TRP B2 CA 1
ATOM 8452 C C . TRP B 1 309 ? 375.506 286.347 210.999 1.00 7.10 309 TRP B2 C 1
ATOM 8453 O O . TRP B 1 309 ? 375.377 287.513 211.377 1.00 7.10 309 TRP B2 O 1
ATOM 8474 N N . HIS B 1 310 ? 374.488 285.501 210.940 1.00 6.31 310 HIS B2 N 1
ATOM 8475 C CA . HIS B 1 310 ? 373.122 285.948 211.195 1.00 6.31 310 HIS B2 CA 1
ATOM 8476 C C . HIS B 1 310 ? 372.695 285.529 212.597 1.00 6.31 310 HIS B2 C 1
ATOM 8477 O O . HIS B 1 310 ? 372.206 284.416 212.811 1.00 6.31 310 HIS B2 O 1
ATOM 8491 N N . ASN B 1 311 ? 372.822 286.455 213.542 1.00 7.30 311 ASN B2 N 1
ATOM 8492 C CA . ASN B 1 311 ? 372.457 286.195 214.923 1.00 7.30 311 ASN B2 CA 1
ATOM 8493 C C . ASN B 1 311 ? 370.949 286.200 215.166 1.00 7.30 311 ASN B2 C 1
ATOM 8494 O O . ASN B 1 311 ? 370.539 286.200 216.323 1.00 7.30 311 ASN B2 O 1
ATOM 8505 N N . ASP B 1 312 ? 370.114 286.200 214.129 1.00 7.00 312 ASP B2 N 1
ATOM 8506 C CA . ASP B 1 312 ? 368.703 285.875 214.288 1.00 7.00 312 ASP B2 CA 1
ATOM 8507 C C . ASP B 1 312 ? 368.455 284.377 214.230 1.00 7.00 312 ASP B2 C 1
ATOM 8508 O O . ASP B 1 312 ? 367.299 283.955 214.218 1.00 7.00 312 ASP B2 O 1
ATOM 8517 N N . TYR B 1 313 ? 369.510 283.572 214.192 1.00 6.48 313 TYR B2 N 1
ATOM 8518 C CA . TYR B 1 313 ? 369.404 282.124 214.160 1.00 6.48 313 TYR B2 CA 1
ATOM 8519 C C . TYR B 1 313 ? 370.352 281.514 215.180 1.00 6.48 313 TYR B2 C 1
ATOM 8520 O O . TYR B 1 313 ? 371.448 282.028 215.402 1.00 6.48 313 TYR B2 O 1
ATOM 8538 N N . ASP B 1 314 ? 369.927 280.416 215.792 1.00 8.26 314 ASP B2 N 1
ATOM 8539 C CA . ASP B 1 314 ? 370.801 279.625 216.639 1.00 8.26 314 ASP B2 CA 1
ATOM 8540 C C . ASP B 1 314 ? 371.687 278.713 215.793 1.00 8.26 314 ASP B2 C 1
ATOM 8541 O O . ASP B 1 314 ? 371.467 278.522 214.598 1.00 8.26 314 ASP B2 O 1
ATOM 8550 N N . CYS B 1 315 ? 372.693 278.141 216.439 1.00 7.14 315 CYS B2 N 1
ATOM 8551 C CA . CYS B 1 315 ? 373.582 277.155 215.846 1.00 7.14 315 CYS B2 CA 1
ATOM 8552 C C . CYS B 1 315 ? 373.187 275.749 216.295 1.00 7.14 315 CYS B2 C 1
ATOM 8553 O O . CYS B 1 315 ? 372.441 275.564 217.253 1.00 7.14 315 CYS B2 O 1
ATOM 8561 N N . ILE B 1 316 ? 373.725 274.751 215.599 1.00 6.61 316 ILE B2 N 1
ATOM 8562 C CA . ILE B 1 316 ? 373.626 273.352 216.004 1.00 6.61 316 ILE B2 CA 1
ATOM 8563 C C . ILE B 1 316 ? 375.028 272.797 216.199 1.00 6.61 316 ILE B2 C 1
ATOM 8564 O O . ILE B 1 316 ? 375.924 273.047 215.386 1.00 6.61 316 ILE B2 O 1
ATOM 8580 N N . LEU B 1 317 ? 375.215 272.049 217.279 1.00 6.50 317 LEU B2 N 1
ATOM 8581 C CA . LEU B 1 317 ? 376.434 271.286 217.509 1.00 6.50 317 LEU B2 CA 1
ATOM 8582 C C . LEU B 1 317 ? 376.086 269.807 217.562 1.00 6.50 317 LEU B2 C 1
ATOM 8583 O O . LEU B 1 317 ? 375.241 269.390 218.360 1.00 6.50 317 LEU B2 O 1
ATOM 8599 N N . ILE B 1 318 ? 376.724 269.021 216.709 1.00 5.64 318 ILE B2 N 1
ATOM 8600 C CA . ILE B 1 318 ? 376.671 267.570 216.785 1.00 5.64 318 ILE B2 CA 1
ATOM 8601 C C . ILE B 1 318 ? 378.022 267.111 217.300 1.00 5.64 318 ILE B2 C 1
ATOM 8602 O O . ILE B 1 318 ? 379.061 267.417 216.707 1.00 5.64 318 ILE B2 O 1
ATOM 8618 N N . LYS B 1 319 ? 378.007 266.379 218.400 1.00 5.70 319 LYS B2 N 1
ATOM 8619 C CA . LYS B 1 319 ? 379.208 265.799 218.972 1.00 5.70 319 LYS B2 CA 1
ATOM 8620 C C . LYS B 1 319 ? 379.216 264.313 218.651 1.00 5.70 319 LYS B2 C 1
ATOM 8621 O O . LYS B 1 319 ? 378.256 263.604 218.955 1.00 5.70 319 LYS B2 O 1
ATOM 8640 N N . LEU B 1 320 ? 380.294 263.853 218.038 1.00 5.03 320 LEU B2 N 1
ATOM 8641 C CA . LEU B 1 320 ? 380.383 262.498 217.521 1.00 5.03 320 LEU B2 CA 1
ATOM 8642 C C . LEU B 1 320 ? 381.350 261.681 218.360 1.00 5.03 320 LEU B2 C 1
ATOM 8643 O O . LEU B 1 320 ? 382.465 262.124 218.641 1.00 5.03 320 LEU B2 O 1
ATOM 8659 N N . TYR B 1 321 ? 380.929 260.489 218.733 1.00 4.63 321 TYR B2 N 1
ATOM 8660 C CA . TYR B 1 321 ? 381.841 259.515 219.314 1.00 4.63 321 TYR B2 CA 1
ATOM 8661 C C . TYR B 1 321 ? 382.043 258.413 218.287 1.00 4.63 321 TYR B2 C 1
ATOM 8662 O O . TYR B 1 321 ? 381.389 257.371 218.360 1.00 4.63 321 TYR B2 O 1
ATOM 8680 N N . PRO B 1 322 ? 382.908 258.610 217.301 1.00 4.82 322 PRO B2 N 1
ATOM 8681 C CA . PRO B 1 322 ? 382.974 257.672 216.180 1.00 4.82 322 PRO B2 CA 1
ATOM 8682 C C . PRO B 1 322 ? 383.841 256.462 216.481 1.00 4.82 322 PRO B2 C 1
ATOM 8683 O O . PRO B 1 322 ? 384.685 256.466 217.378 1.00 4.82 322 PRO B2 O 1
ATOM 8694 N N . ARG B 1 323 ? 383.618 255.415 215.695 1.00 5.49 323 ARG B2 N 1
ATOM 8695 C CA . ARG B 1 323 ? 384.564 254.313 215.615 1.00 5.49 323 ARG B2 CA 1
ATOM 8696 C C . ARG B 1 323 ? 385.943 254.858 215.282 1.00 5.49 323 ARG B2 C 1
ATOM 8697 O O . ARG B 1 323 ? 386.084 255.699 214.397 1.00 5.49 323 ARG B2 O 1
ATOM 8718 N N . GLU B 1 324 ? 386.953 254.400 216.012 1.00 6.01 324 GLU B2 N 1
ATOM 8719 C CA . GLU B 1 324 ? 388.292 254.947 215.864 1.00 6.01 324 GLU B2 CA 1
ATOM 8720 C C . GLU B 1 324 ? 388.877 254.642 214.487 1.00 6.01 324 GLU B2 C 1
ATOM 8721 O O . GLU B 1 324 ? 388.643 253.584 213.902 1.00 6.01 324 GLU B2 O 1
ATOM 8733 N N . ASN B 1 325 ? 389.649 255.593 213.979 1.00 5.87 325 ASN B2 N 1
ATOM 8734 C CA . ASN B 1 325 ? 390.371 255.460 212.721 1.00 5.87 325 ASN B2 CA 1
ATOM 8735 C C . ASN B 1 325 ? 391.854 255.373 213.048 1.00 5.87 325 ASN B2 C 1
ATOM 8736 O O . ASN B 1 325 ? 392.462 256.361 213.470 1.00 5.87 325 ASN B2 O 1
ATOM 8747 N N . THR B 1 326 ? 392.434 254.194 212.848 1.00 6.57 326 THR B2 N 1
ATOM 8748 C CA . THR B 1 326 ? 393.870 253.997 212.976 1.00 6.57 326 THR B2 CA 1
ATOM 8749 C C . THR B 1 326 ? 394.556 253.859 211.624 1.00 6.57 326 THR B2 C 1
ATOM 8750 O O . THR B 1 326 ? 395.751 253.566 211.575 1.00 6.57 326 THR B2 O 1
ATOM 8761 N N . GLY B 1 327 ? 393.836 254.077 210.530 1.00 7.10 327 GLY B2 N 1
ATOM 8762 C CA . GLY B 1 327 ? 394.416 253.928 209.208 1.00 7.10 327 GLY B2 CA 1
ATOM 8763 C C . GLY B 1 327 ? 394.798 252.504 208.877 1.00 7.10 327 GLY B2 C 1
ATOM 8764 O O . GLY B 1 327 ? 395.873 252.270 208.317 1.00 7.10 327 GLY B2 O 1
ATOM 8768 N N . ALA B 1 328 ? 393.952 251.543 209.239 1.00 7.76 328 ALA B2 N 1
ATOM 8769 C CA . ALA B 1 328 ? 394.189 250.138 208.956 1.00 7.76 328 ALA B2 CA 1
ATOM 8770 C C . ALA B 1 328 ? 392.856 249.461 208.684 1.00 7.76 328 ALA B2 C 1
ATOM 8771 O O . ALA B 1 328 ? 391.807 249.911 209.145 1.00 7.76 328 ALA B2 O 1
ATOM 8778 N N . ALA B 1 329 ? 392.911 248.367 207.929 1.00 8.01 329 ALA B2 N 1
ATOM 8779 C CA . ALA B 1 329 ? 391.698 247.673 207.527 1.00 8.01 329 ALA B2 CA 1
ATOM 8780 C C . ALA B 1 329 ? 390.931 247.166 208.743 1.00 8.01 329 ALA B2 C 1
ATOM 8781 O O . ALA B 1 329 ? 391.503 246.554 209.649 1.00 8.01 329 ALA B2 O 1
ATOM 8788 N N . GLY B 1 330 ? 389.629 247.409 208.747 1.00 7.20 330 GLY B2 N 1
ATOM 8789 C CA . GLY B 1 330 ? 388.786 247.125 209.880 1.00 7.20 330 GLY B2 CA 1
ATOM 8790 C C . GLY B 1 330 ? 388.628 248.276 210.852 1.00 7.20 330 GLY B2 C 1
ATOM 8791 O O . GLY B 1 330 ? 387.625 248.326 211.570 1.00 7.20 330 GLY B2 O 1
ATOM 8795 N N . GLN B 1 331 ? 389.593 249.196 210.898 1.00 6.50 331 GLN B2 N 1
ATOM 8796 C CA . GLN B 1 331 ? 389.568 250.356 211.791 1.00 6.50 331 GLN B2 CA 1
ATOM 8797 C C . GLN B 1 331 ? 389.883 251.603 210.958 1.00 6.50 331 GLN B2 C 1
ATOM 8798 O O . GLN B 1 331 ? 391.010 252.100 210.941 1.00 6.50 331 GLN B2 O 1
ATOM 8812 N N . THR B 1 332 ? 388.862 252.136 210.289 1.00 6.45 332 THR B2 N 1
ATOM 8813 C CA . THR B 1 332 ? 389.035 253.308 209.443 1.00 6.45 332 THR B2 CA 1
ATOM 8814 C C . THR B 1 332 ? 388.031 254.400 209.781 1.00 6.45 332 THR B2 C 1
ATOM 8815 O O . THR B 1 332 ? 387.743 255.248 208.937 1.00 6.45 332 THR B2 O 1
ATOM 8826 N N . GLY B 1 333 ? 387.517 254.411 210.989 1.00 5.38 333 GLY B2 N 1
ATOM 8827 C CA . GLY B 1 333 ? 386.623 255.465 211.396 1.00 5.38 333 GLY B2 CA 1
ATOM 8828 C C . GLY B 1 333 ? 385.179 255.196 211.041 1.00 5.38 333 GLY B2 C 1
ATOM 8829 O O . GLY B 1 333 ? 384.780 254.100 210.655 1.00 5.38 333 GLY B2 O 1
ATOM 8833 N N . SER B 1 334 ? 384.379 256.232 211.201 1.00 4.94 334 SER B2 N 1
ATOM 8834 C CA . SER B 1 334 ? 382.953 256.186 210.908 1.00 4.94 334 SER B2 CA 1
ATOM 8835 C C . SER B 1 334 ? 382.712 257.111 209.724 1.00 4.94 334 SER B2 C 1
ATOM 8836 O O . SER B 1 334 ? 382.638 258.330 209.882 1.00 4.94 334 SER B2 O 1
ATOM 8844 N N . ALA B 1 335 ? 382.621 256.536 208.534 1.00 4.78 335 ALA B2 N 1
ATOM 8845 C CA . ALA B 1 335 ? 382.292 257.332 207.363 1.00 4.78 335 ALA B2 CA 1
ATOM 8846 C C . ALA B 1 335 ? 380.848 257.812 207.458 1.00 4.78 335 ALA B2 C 1
ATOM 8847 O O . ALA B 1 335 ? 379.942 257.034 207.760 1.00 4.78 335 ALA B2 O 1
ATOM 8854 N N . LEU B 1 336 ? 380.636 259.096 207.201 1.00 4.71 336 LEU B2 N 1
ATOM 8855 C CA . LEU B 1 336 ? 379.315 259.703 207.258 1.00 4.71 336 LEU B2 CA 1
ATOM 8856 C C . LEU B 1 336 ? 379.031 260.426 205.951 1.00 4.71 336 LEU B2 C 1
ATOM 8857 O O . LEU B 1 336 ? 379.815 261.278 205.533 1.00 4.71 336 LEU B2 O 1
ATOM 8873 N N . ILE B 1 337 ? 377.917 260.083 205.312 1.00 4.59 337 ILE B2 N 1
ATOM 8874 C CA . ILE B 1 337 ? 377.423 260.848 204.171 1.00 4.59 337 ILE B2 CA 1
ATOM 8875 C C . ILE B 1 337 ? 376.642 262.042 204.712 1.00 4.59 337 ILE B2 C 1
ATOM 8876 O O . ILE B 1 337 ? 375.614 261.870 205.372 1.00 4.59 337 ILE B2 O 1
ATOM 8892 N N . VAL B 1 338 ? 377.142 263.248 204.451 1.00 5.19 338 VAL B2 N 1
ATOM 8893 C CA . VAL B 1 338 ? 376.569 264.490 204.962 1.00 5.19 338 VAL B2 CA 1
ATOM 8894 C C . VAL B 1 338 ? 375.817 265.190 203.839 1.00 5.19 338 VAL B2 C 1
ATOM 8895 O O . VAL B 1 338 ? 376.360 265.389 202.749 1.00 5.19 338 VAL B2 O 1
ATOM 8908 N N . ASN B 1 339 ? 374.575 265.572 204.111 1.00 5.52 339 ASN B2 N 1
ATOM 8909 C CA . ASN B 1 339 ? 373.755 266.351 203.188 1.00 5.52 339 ASN B2 CA 1
ATOM 8910 C C . ASN B 1 339 ? 373.384 267.663 203.873 1.00 5.52 339 ASN B2 C 1
ATOM 8911 O O . ASN B 1 339 ? 372.549 267.675 204.780 1.00 5.52 339 ASN B2 O 1
ATOM 8922 N N . ALA B 1 340 ? 374.001 268.761 203.449 1.00 5.95 340 ALA B2 N 1
ATOM 8923 C CA . ALA B 1 340 ? 373.772 270.075 204.039 1.00 5.95 340 ALA B2 CA 1
ATOM 8924 C C . ALA B 1 340 ? 373.084 270.989 203.032 1.00 5.95 340 ALA B2 C 1
ATOM 8925 O O . ALA B 1 340 ? 373.464 271.025 201.860 1.00 5.95 340 ALA B2 O 1
ATOM 8932 N N . ILE B 1 341 ? 372.060 271.706 203.486 1.00 6.84 341 ILE B2 N 1
ATOM 8933 C CA . ILE B 1 341 ? 371.313 272.645 202.657 1.00 6.84 341 ILE B2 CA 1
ATOM 8934 C C . ILE B 1 341 ? 371.219 273.976 203.390 1.00 6.84 341 ILE B2 C 1
ATOM 8935 O O . ILE B 1 341 ? 370.895 274.009 204.580 1.00 6.84 341 ILE B2 O 1
ATOM 8951 N N . GLN B 1 342 ? 371.503 275.069 202.685 1.00 6.50 342 GLN B2 N 1
ATOM 8952 C CA . GLN B 1 342 ? 371.265 276.420 203.193 1.00 6.50 342 GLN B2 CA 1
ATOM 8953 C C . GLN B 1 342 ? 370.403 277.152 202.170 1.00 6.50 342 GLN B2 C 1
ATOM 8954 O O . GLN B 1 342 ? 370.909 277.610 201.144 1.00 6.50 342 GLN B2 O 1
ATOM 8968 N N . ASN B 1 343 ? 369.111 277.280 202.460 1.00 6.82 343 ASN B2 N 1
ATOM 8969 C CA . ASN B 1 343 ? 368.176 277.980 201.586 1.00 6.82 343 ASN B2 CA 1
ATOM 8970 C C . ASN B 1 343 ? 368.207 279.458 201.945 1.00 6.82 343 ASN B2 C 1
ATOM 8971 O O . ASN B 1 343 ? 367.820 279.843 203.047 1.00 6.82 343 ASN B2 O 1
ATOM 8982 N N . LEU B 1 344 ? 368.665 280.280 201.019 1.00 6.96 344 LEU B2 N 1
ATOM 8983 C CA . LEU B 1 344 ? 368.788 281.707 201.242 1.00 6.96 344 LEU B2 CA 1
ATOM 8984 C C . LEU B 1 344 ? 367.626 282.465 200.608 1.00 6.96 344 LEU B2 C 1
ATOM 8985 O O . LEU B 1 344 ? 366.918 281.967 199.733 1.00 6.96 344 LEU B2 O 1
ATOM 9001 N N . GLU B 1 345 ? 367.414 283.673 201.112 1.00 7.25 345 GLU B2 N 1
ATOM 9002 C CA . GLU B 1 345 ? 366.553 284.675 200.500 1.00 7.25 345 GLU B2 CA 1
ATOM 9003 C C . GLU B 1 345 ? 367.405 285.911 200.259 1.00 7.25 345 GLU B2 C 1
ATOM 9004 O O . GLU B 1 345 ? 367.959 286.473 201.205 1.00 7.25 345 GLU B2 O 1
ATOM 9016 N N . LEU B 1 346 ? 367.502 286.333 199.004 1.00 7.13 346 LEU B2 N 1
ATOM 9017 C CA . LEU B 1 346 ? 368.448 287.359 198.588 1.00 7.13 346 LEU B2 CA 1
ATOM 9018 C C . LEU B 1 346 ? 367.748 288.515 197.893 1.00 7.13 346 LEU B2 C 1
ATOM 9019 O O . LEU B 1 346 ? 366.774 288.320 197.160 1.00 7.13 346 LEU B2 O 1
ATOM 9035 N N . GLN B 1 347 ? 368.257 289.716 198.143 1.00 7.13 347 GLN B2 N 1
ATOM 9036 C CA . GLN B 1 347 ? 368.001 290.896 197.327 1.00 7.13 347 GLN B2 CA 1
ATOM 9037 C C . GLN B 1 347 ? 369.322 291.281 196.671 1.00 7.13 347 GLN B2 C 1
ATOM 9038 O O . GLN B 1 347 ? 370.317 291.500 197.363 1.00 7.13 347 GLN B2 O 1
ATOM 9052 N N . TYR B 1 348 ? 369.347 291.331 195.346 1.00 7.64 348 TYR B2 N 1
ATOM 9053 C CA . TYR B 1 348 ? 370.585 291.556 194.615 1.00 7.64 348 TYR B2 CA 1
ATOM 9054 C C . TYR B 1 348 ? 370.715 293.026 194.256 1.00 7.64 348 TYR B2 C 1
ATOM 9055 O O . TYR B 1 348 ? 369.721 293.698 193.980 1.00 7.64 348 TYR B2 O 1
ATOM 9073 N N . SER B 1 349 ? 371.937 293.519 194.277 1.00 8.40 349 SER B2 N 1
ATOM 9074 C CA . SER B 1 349 ? 372.237 294.820 193.722 1.00 8.40 349 SER B2 CA 1
ATOM 9075 C C . SER B 1 349 ? 372.484 294.673 192.229 1.00 8.40 349 SER B2 C 1
ATOM 9076 O O . SER B 1 349 ? 372.643 293.565 191.726 1.00 8.40 349 SER B2 O 1
ATOM 9084 N N . PRO B 1 350 ? 372.540 295.778 191.489 1.00 9.47 350 PRO B2 N 1
ATOM 9085 C CA . PRO B 1 350 ? 372.847 295.679 190.059 1.00 9.47 350 PRO B2 CA 1
ATOM 9086 C C . PRO B 1 350 ? 374.197 295.022 189.816 1.00 9.47 350 PRO B2 C 1
ATOM 9087 O O . PRO B 1 350 ? 375.129 295.148 190.612 1.00 9.47 350 PRO B2 O 1
ATOM 9098 N N . THR B 1 351 ? 374.291 294.304 188.704 1.00 12.53 351 THR B2 N 1
ATOM 9099 C CA . THR B 1 351 ? 375.553 293.691 188.314 1.00 12.53 351 THR B2 CA 1
ATOM 9100 C C . THR B 1 351 ? 376.645 294.749 188.242 1.00 12.53 351 THR B2 C 1
ATOM 9101 O O . THR B 1 351 ? 376.475 295.789 187.603 1.00 12.53 351 THR B2 O 1
ATOM 9112 N N . SER B 1 352 ? 377.773 294.485 188.897 1.00 13.33 352 SER B2 N 1
ATOM 9113 C CA . SER B 1 352 ? 378.870 295.440 188.928 1.00 13.33 352 SER B2 CA 1
ATOM 9114 C C . SER B 1 352 ? 379.993 295.098 187.962 1.00 13.33 352 SER B2 C 1
ATOM 9115 O O . SER B 1 352 ? 380.779 295.982 187.620 1.00 13.33 352 SER B2 O 1
ATOM 9123 N N . ASP B 1 353 ? 380.084 293.853 187.516 1.00 15.63 353 ASP B2 N 1
ATOM 9124 C CA . ASP B 1 353 ? 381.116 293.415 186.584 1.00 15.63 353 ASP B2 CA 1
ATOM 9125 C C . ASP B 1 353 ? 380.455 293.131 185.242 1.00 15.63 353 ASP B2 C 1
ATOM 9126 O O . ASP B 1 353 ? 379.771 292.115 185.085 1.00 15.63 353 ASP B2 O 1
ATOM 9135 N N . LEU B 1 354 ? 380.656 294.031 184.282 1.00 14.77 354 LEU B2 N 1
ATOM 9136 C CA . LEU B 1 354 ? 380.116 293.890 182.937 1.00 14.77 354 LEU B2 CA 1
ATOM 9137 C C . LEU B 1 354 ? 381.197 293.574 181.912 1.00 14.77 354 LEU B2 C 1
ATOM 9138 O O . LEU B 1 354 ? 380.995 293.803 180.718 1.00 14.77 354 LEU B2 O 1
ATOM 9154 N N . SER B 1 355 ? 382.338 293.044 182.355 1.00 17.51 355 SER B2 N 1
ATOM 9155 C CA . SER B 1 355 ? 383.448 292.799 181.442 1.00 17.51 355 SER B2 CA 1
ATOM 9156 C C . SER B 1 355 ? 383.029 291.926 180.267 1.00 17.51 355 SER B2 C 1
ATOM 9157 O O . SER B 1 355 ? 383.604 292.033 179.181 1.00 17.51 355 SER B2 O 1
ATOM 9165 N N . THR B 1 356 ? 382.034 291.065 180.459 1.00 17.21 356 THR B2 N 1
ATOM 9166 C CA . THR B 1 356 ? 381.557 290.221 179.376 1.00 17.21 356 THR B2 CA 1
ATOM 9167 C C . THR B 1 356 ? 380.530 290.916 178.491 1.00 17.21 356 THR B2 C 1
ATOM 9168 O O . THR B 1 356 ? 380.333 290.488 177.349 1.00 17.21 356 THR B2 O 1
ATOM 9179 N N . TYR B 1 357 ? 379.882 291.970 178.984 1.00 15.74 357 TYR B2 N 1
ATOM 9180 C CA . TYR B 1 357 ? 378.792 292.602 178.259 1.00 15.74 357 TYR B2 CA 1
ATOM 9181 C C . TYR B 1 357 ? 379.308 293.387 177.057 1.00 15.74 357 TYR B2 C 1
ATOM 9182 O O . TYR B 1 357 ? 380.460 293.822 177.009 1.00 15.74 357 TYR B2 O 1
ATOM 9200 N N . HIS B 1 358 ? 378.420 293.564 176.079 1.00 15.82 358 HIS B2 N 1
ATOM 9201 C CA . HIS B 1 358 ? 378.639 294.451 174.940 1.00 15.82 358 HIS B2 CA 1
ATOM 9202 C C . HIS B 1 358 ? 377.794 295.697 175.174 1.00 15.82 358 HIS B2 C 1
ATOM 9203 O O . HIS B 1 358 ? 376.583 295.694 174.946 1.00 15.82 358 HIS B2 O 1
ATOM 9217 N N . ILE B 1 359 ? 378.435 296.759 175.642 1.00 14.60 359 ILE B2 N 1
ATOM 9218 C CA . ILE B 1 359 ? 377.768 298.023 175.915 1.00 14.60 359 ILE B2 CA 1
ATOM 9219 C C . ILE B 1 359 ? 377.944 298.901 174.690 1.00 14.60 359 ILE B2 C 1
ATOM 9220 O O . ILE B 1 359 ? 379.046 299.380 174.407 1.00 14.60 359 ILE B2 O 1
ATOM 9236 N N . ALA B 1 360 ? 376.855 299.107 173.963 1.00 14.20 360 ALA B2 N 1
ATOM 9237 C CA . ALA B 1 360 ? 376.859 299.896 172.743 1.00 14.20 360 ALA B2 CA 1
ATOM 9238 C C . ALA B 1 360 ? 376.279 301.274 173.021 1.00 14.20 360 ALA B2 C 1
ATOM 9239 O O . ALA B 1 360 ? 375.354 301.417 173.826 1.00 14.20 360 ALA B2 O 1
ATOM 9246 N N . ASN B 1 361 ? 376.834 302.290 172.363 1.00 12.79 361 ASN B2 N 1
ATOM 9247 C CA . ASN B 1 361 ? 376.296 303.635 172.507 1.00 12.79 361 ASN B2 CA 1
ATOM 9248 C C . ASN B 1 361 ? 374.851 303.657 172.031 1.00 12.79 361 ASN B2 C 1
ATOM 9249 O O . ASN B 1 361 ? 374.532 303.163 170.946 1.00 12.79 361 ASN B2 O 1
ATOM 9260 N N . LYS B 1 362 ? 373.970 304.217 172.858 1.00 10.66 362 LYS B2 N 1
ATOM 9261 C CA . LYS B 1 362 ? 372.554 304.220 172.539 1.00 10.66 362 LYS B2 CA 1
ATOM 9262 C C . LYS B 1 362 ? 372.166 305.387 171.649 1.00 10.66 362 LYS B2 C 1
ATOM 9263 O O . LYS B 1 362 ? 371.094 305.354 171.043 1.00 10.66 362 LYS B2 O 1
ATOM 9282 N N . ARG B 1 363 ? 373.021 306.399 171.542 1.00 11.22 363 ARG B2 N 1
ATOM 9283 C CA . ARG B 1 363 ? 372.766 307.526 170.659 1.00 11.22 363 ARG B2 CA 1
ATOM 9284 C C . ARG B 1 363 ? 373.204 307.180 169.243 1.00 11.22 363 ARG B2 C 1
ATOM 9285 O O . ARG B 1 363 ? 374.276 306.605 169.039 1.00 11.22 363 ARG B2 O 1
ATOM 9306 N N . ALA B 1 364 ? 372.360 307.503 168.270 1.00 16.46 364 ALA B2 N 1
ATOM 9307 C CA . ALA B 1 364 ? 372.681 307.228 166.878 1.00 16.46 364 ALA B2 CA 1
ATOM 9308 C C . ALA B 1 364 ? 373.789 308.148 166.386 1.00 16.46 364 ALA B2 C 1
ATOM 9309 O O . ALA B 1 364 ? 373.887 309.311 166.781 1.00 16.46 364 ALA B2 O 1
ATOM 9316 N N . ARG B 1 365 ? 374.631 307.615 165.509 1.00 21.69 365 ARG B2 N 1
ATOM 9317 C CA . ARG B 1 365 ? 375.580 308.460 164.806 1.00 21.69 365 ARG B2 CA 1
ATOM 9318 C C . ARG B 1 365 ? 374.846 309.403 163.860 1.00 21.69 365 ARG B2 C 1
ATOM 9319 O O . ARG B 1 365 ? 373.815 309.060 163.278 1.00 21.69 365 ARG B2 O 1
ATOM 9340 N N . MET B 1 366 ? 375.386 310.613 163.718 1.00 22.87 366 MET B2 N 1
ATOM 9341 C CA . MET B 1 366 ? 374.856 311.540 162.725 1.00 22.87 366 MET B2 CA 1
ATOM 9342 C C . MET B 1 366 ? 375.011 310.976 161.324 1.00 22.87 366 MET B2 C 1
ATOM 9343 O O . MET B 1 366 ? 374.106 311.097 160.492 1.00 22.87 366 MET B2 O 1
ATOM 9357 N N . VAL B 1 367 ? 376.155 310.366 161.045 1.00 23.81 367 VAL B2 N 1
ATOM 9358 C CA . VAL B 1 367 ? 376.477 309.845 159.729 1.00 23.81 367 VAL B2 CA 1
ATOM 9359 C C . VAL B 1 367 ? 377.169 308.500 159.900 1.00 23.81 367 VAL B2 C 1
ATOM 9360 O O . VAL B 1 367 ? 377.810 308.235 160.919 1.00 23.81 367 VAL B2 O 1
ATOM 9373 N N . GLU B 1 368 ? 377.030 307.649 158.889 1.00 25.92 368 GLU B2 N 1
ATOM 9374 C CA . GLU B 1 368 ? 377.636 306.329 158.922 1.00 25.92 368 GLU B2 CA 1
ATOM 9375 C C . GLU B 1 368 ? 379.154 306.441 159.000 1.00 25.92 368 GLU B2 C 1
ATOM 9376 O O . GLU B 1 368 ? 379.762 307.358 158.446 1.00 25.92 368 GLU B2 O 1
ATOM 9388 N N . ALA B 1 369 ? 379.766 305.497 159.713 1.00 25.67 369 ALA B2 N 1
ATOM 9389 C CA . ALA B 1 369 ? 381.217 305.467 159.819 1.00 25.67 369 ALA B2 CA 1
ATOM 9390 C C . ALA B 1 369 ? 381.886 305.280 158.467 1.00 25.67 369 ALA B2 C 1
ATOM 9391 O O . ALA B 1 369 ? 383.071 305.591 158.335 1.00 25.67 369 ALA B2 O 1
ATOM 9398 N N . LYS B 1 370 ? 381.122 304.840 157.464 1.00 28.33 370 LYS B2 N 1
ATOM 9399 C CA . LYS B 1 370 ? 381.624 304.632 156.105 1.00 28.33 370 LYS B2 CA 1
ATOM 9400 C C . LYS B 1 370 ? 382.164 305.925 155.495 1.00 28.33 370 LYS B2 C 1
ATOM 9401 O O . LYS B 1 370 ? 383.246 305.935 154.915 1.00 28.33 370 LYS B2 O 1
ATOM 9420 N N . LEU B 1 371 ? 381.412 307.022 155.635 1.00 28.43 371 LEU B2 N 1
ATOM 9421 C CA . LEU B 1 371 ? 381.805 308.340 155.156 1.00 28.43 371 LEU B2 CA 1
ATOM 9422 C C . LEU B 1 371 ? 382.620 309.077 156.209 1.00 28.43 371 LEU B2 C 1
ATOM 9423 O O . LEU B 1 371 ? 383.460 308.483 156.880 1.00 28.43 371 LEU B2 O 1
ATOM 9439 N N . HIS C 1 60 ? 347.833 285.293 228.378 1.00 23.32 60 HIS C3 N 1
ATOM 9440 C CA . HIS C 1 60 ? 348.740 286.419 228.198 1.00 23.32 60 HIS C3 CA 1
ATOM 9441 C C . HIS C 1 60 ? 348.273 287.655 228.974 1.00 23.32 60 HIS C3 C 1
ATOM 9442 O O . HIS C 1 60 ? 348.866 288.724 228.856 1.00 23.32 60 HIS C3 O 1
ATOM 9455 N N . SER C 1 61 ? 347.214 287.503 229.775 1.00 24.71 61 SER C3 N 1
ATOM 9456 C CA . SER C 1 61 ? 346.651 288.652 230.480 1.00 24.71 61 SER C3 CA 1
ATOM 9457 C C . SER C 1 61 ? 347.626 289.218 231.509 1.00 24.71 61 SER C3 C 1
ATOM 9458 O O . SER C 1 61 ? 347.776 290.440 231.618 1.00 24.71 61 SER C3 O 1
ATOM 9466 N N . LYS C 1 62 ? 348.288 288.348 232.279 1.00 24.40 62 LYS C3 N 1
ATOM 9467 C CA . LYS C 1 62 ? 349.229 288.822 233.293 1.00 24.40 62 LYS C3 CA 1
ATOM 9468 C C . LYS C 1 62 ? 350.390 289.572 232.653 1.00 24.40 62 LYS C3 C 1
ATOM 9469 O O . LYS C 1 62 ? 350.879 290.571 233.200 1.00 24.40 62 LYS C3 O 1
ATOM 9488 N N . HIS C 1 63 ? 350.854 289.090 231.501 1.00 22.35 63 HIS C3 N 1
ATOM 9489 C CA . HIS C 1 63 ? 351.924 289.772 230.787 1.00 22.35 63 HIS C3 CA 1
ATOM 9490 C C . HIS C 1 63 ? 351.508 291.182 230.393 1.00 22.35 63 HIS C3 C 1
ATOM 9491 O O . HIS C 1 63 ? 352.296 292.122 230.516 1.00 22.35 63 HIS C3 O 1
ATOM 9506 N N . PHE C 1 64 ? 350.275 291.349 229.907 1.00 22.51 64 PHE C3 N 1
ATOM 9507 C CA . PHE C 1 64 ? 349.800 292.686 229.573 1.00 22.51 64 PHE C3 CA 1
ATOM 9508 C C . PHE C 1 64 ? 349.651 293.543 230.824 1.00 22.51 64 PHE C3 C 1
ATOM 9509 O O . PHE C 1 64 ? 349.909 294.750 230.784 1.00 22.51 64 PHE C3 O 1
ATOM 9526 N N . SER C 1 65 ? 349.251 292.937 231.945 1.00 21.78 65 SER C3 N 1
ATOM 9527 C CA . SER C 1 65 ? 349.163 293.682 233.197 1.00 21.78 65 SER C3 CA 1
ATOM 9528 C C . SER C 1 65 ? 350.521 294.231 233.619 1.00 21.78 65 SER C3 C 1
ATOM 9529 O O . SER C 1 65 ? 350.620 295.370 234.092 1.00 21.78 65 SER C3 O 1
ATOM 9537 N N . VAL C 1 66 ? 351.577 293.429 233.489 1.00 19.96 66 VAL C3 N 1
ATOM 9538 C CA . VAL C 1 66 ? 352.898 293.918 233.879 1.00 19.96 66 VAL C3 CA 1
ATOM 9539 C C . VAL C 1 66 ? 353.450 294.898 232.842 1.00 19.96 66 VAL C3 C 1
ATOM 9540 O O . VAL C 1 66 ? 354.066 295.906 233.200 1.00 19.96 66 VAL C3 O 1
ATOM 9553 N N . ILE C 1 67 ? 353.213 294.622 231.562 1.00 18.79 67 ILE C3 N 1
ATOM 9554 C CA . ILE C 1 67 ? 353.689 295.488 230.483 1.00 18.79 67 ILE C3 CA 1
ATOM 9555 C C . ILE C 1 67 ? 353.032 296.874 230.537 1.00 18.79 67 ILE C3 C 1
ATOM 9556 O O . ILE C 1 67 ? 351.853 297.011 230.234 1.00 18.79 67 ILE C3 O 1
ATOM 9572 N N . GLY C 1 68 ? 353.775 297.909 230.915 1.00 17.62 68 GLY C3 N 1
ATOM 9573 C CA . GLY C 1 68 ? 353.203 299.240 230.989 1.00 17.62 68 GLY C3 CA 1
ATOM 9574 C C . GLY C 1 68 ? 353.117 299.724 232.422 1.00 17.62 68 GLY C3 C 1
ATOM 9575 O O . GLY C 1 68 ? 353.433 300.879 232.713 1.00 17.62 68 GLY C3 O 1
ATOM 9579 N N . ASN C 1 69 ? 352.691 298.760 233.240 1.00 14.16 69 ASN C3 N 1
ATOM 9580 C CA . ASN C 1 69 ? 352.505 298.859 234.670 1.00 14.16 69 ASN C3 CA 1
ATOM 9581 C C . ASN C 1 69 ? 353.593 298.088 235.409 1.00 14.16 69 ASN C3 C 1
ATOM 9582 O O . ASN C 1 69 ? 353.331 296.950 235.799 1.00 14.16 69 ASN C3 O 1
ATOM 9593 N N . PRO C 1 70 ? 354.813 298.667 235.578 1.00 12.27 70 PRO C3 N 1
ATOM 9594 C CA . PRO C 1 70 ? 355.771 297.802 236.299 1.00 12.27 70 PRO C3 CA 1
ATOM 9595 C C . PRO C 1 70 ? 355.361 297.389 237.718 1.00 12.27 70 PRO C3 C 1
ATOM 9596 O O . PRO C 1 70 ? 355.629 296.262 238.116 1.00 12.27 70 PRO C3 O 1
ATOM 9607 N N . PHE C 1 71 ? 354.738 298.288 238.465 1.00 12.54 71 PHE C3 N 1
ATOM 9608 C CA . PHE C 1 71 ? 354.245 297.956 239.797 1.00 12.54 71 PHE C3 CA 1
ATOM 9609 C C . PHE C 1 71 ? 352.956 297.169 239.616 1.00 12.54 71 PHE C3 C 1
ATOM 9610 O O . PHE C 1 71 ? 351.856 297.727 239.546 1.00 12.54 71 PHE C3 O 1
ATOM 9627 N N . SER C 1 72 ? 353.114 295.849 239.511 1.00 19.03 72 SER C3 N 1
ATOM 9628 C CA . SER C 1 72 ? 352.014 294.938 239.204 1.00 19.03 72 SER C3 CA 1
ATOM 9629 C C . SER C 1 72 ? 352.434 293.536 239.612 1.00 19.03 72 SER C3 C 1
ATOM 9630 O O . SER C 1 72 ? 353.378 292.986 239.039 1.00 19.03 72 SER C3 O 1
ATOM 9638 N N . LYS C 1 73 ? 351.747 292.959 240.593 1.00 23.65 73 LYS C3 N 1
ATOM 9639 C CA . LYS C 1 73 ? 352.033 291.593 241.033 1.00 23.65 73 LYS C3 CA 1
ATOM 9640 C C . LYS C 1 73 ? 351.148 290.572 240.319 1.00 23.65 73 LYS C3 C 1
ATOM 9641 O O . LYS C 1 73 ? 350.516 289.723 240.942 1.00 23.65 73 LYS C3 O 1
ATOM 9660 N N . ALA C 1 74 ? 351.116 290.640 238.989 1.00 23.41 74 ALA C3 N 1
ATOM 9661 C CA . ALA C 1 74 ? 350.292 289.737 238.193 1.00 23.41 74 ALA C3 CA 1
ATOM 9662 C C . ALA C 1 74 ? 351.003 288.430 237.875 1.00 23.41 74 ALA C3 C 1
ATOM 9663 O O . ALA C 1 74 ? 350.392 287.360 237.962 1.00 23.41 74 ALA C3 O 1
ATOM 9670 N N . THR C 1 75 ? 352.278 288.494 237.500 1.00 22.63 75 THR C3 N 1
ATOM 9671 C CA . THR C 1 75 ? 353.043 287.302 237.167 1.00 22.63 75 THR C3 CA 1
ATOM 9672 C C . THR C 1 75 ? 354.510 287.564 237.453 1.00 22.63 75 THR C3 C 1
ATOM 9673 O O . THR C 1 75 ? 355.013 288.659 237.196 1.00 22.63 75 THR C3 O 1
ATOM 9684 N N . GLN C 1 76 ? 355.193 286.556 237.976 1.00 22.34 76 GLN C3 N 1
ATOM 9685 C CA . GLN C 1 76 ? 356.630 286.662 238.175 1.00 22.34 76 GLN C3 CA 1
ATOM 9686 C C . GLN C 1 76 ? 357.409 286.340 236.901 1.00 22.34 76 GLN C3 C 1
ATOM 9687 O O . GLN C 1 76 ? 358.633 286.200 236.958 1.00 22.34 76 GLN C3 O 1
ATOM 9701 N N . GLN C 1 77 ? 356.735 286.236 235.757 1.00 20.85 77 GLN C3 N 1
ATOM 9702 C CA . GLN C 1 77 ? 357.376 285.936 234.477 1.00 20.85 77 GLN C3 CA 1
ATOM 9703 C C . GLN C 1 77 ? 356.872 286.875 233.378 1.00 20.85 77 GLN C3 C 1
ATOM 9704 O O . GLN C 1 77 ? 356.208 286.438 232.431 1.00 20.85 77 GLN C3 O 1
ATOM 9718 N N . PRO C 1 78 ? 357.184 288.172 233.464 1.00 19.09 78 PRO C3 N 1
ATOM 9719 C CA . PRO C 1 78 ? 356.675 289.135 232.467 1.00 19.09 78 PRO C3 CA 1
ATOM 9720 C C . PRO C 1 78 ? 357.489 289.159 231.175 1.00 19.09 78 PRO C3 C 1
ATOM 9721 O O . PRO C 1 78 ? 358.715 289.282 231.195 1.00 19.09 78 PRO C3 O 1
ATOM 9732 N N . GLN C 1 79 ? 356.793 289.070 230.045 1.00 17.33 79 GLN C3 N 1
ATOM 9733 C CA . GLN C 1 79 ? 357.414 289.104 228.727 1.00 17.33 79 GLN C3 CA 1
ATOM 9734 C C . GLN C 1 79 ? 356.527 289.892 227.774 1.00 17.33 79 GLN C3 C 1
ATOM 9735 O O . GLN C 1 79 ? 355.319 290.005 227.977 1.00 17.33 79 GLN C3 O 1
ATOM 9749 N N . ILE C 1 80 ? 357.138 290.440 226.729 1.00 13.69 80 ILE C3 N 1
ATOM 9750 C CA . ILE C 1 80 ? 356.408 291.099 225.649 1.00 13.69 80 ILE C3 CA 1
ATOM 9751 C C . ILE C 1 80 ? 356.024 290.025 224.632 1.00 13.69 80 ILE C3 C 1
ATOM 9752 O O . ILE C 1 80 ? 356.919 289.380 224.070 1.00 13.69 80 ILE C3 O 1
ATOM 9768 N N . PRO C 1 81 ? 354.726 289.789 224.378 1.00 17.49 81 PRO C3 N 1
ATOM 9769 C CA . PRO C 1 81 ? 354.323 288.666 223.510 1.00 17.49 81 PRO C3 CA 1
ATOM 9770 C C . PRO C 1 81 ? 354.187 289.069 222.041 1.00 17.49 81 PRO C3 C 1
ATOM 9771 O O . PRO C 1 81 ? 353.118 288.975 221.444 1.00 17.49 81 PRO C3 O 1
ATOM 9782 N N . ASP C 1 82 ? 355.285 289.534 221.457 1.00 11.92 82 ASP C3 N 1
ATOM 9783 C CA . ASP C 1 82 ? 355.311 289.976 220.070 1.00 11.92 82 ASP C3 CA 1
ATOM 9784 C C . ASP C 1 82 ? 356.071 289.023 219.158 1.00 11.92 82 ASP C3 C 1
ATOM 9785 O O . ASP C 1 82 ? 356.160 289.284 217.959 1.00 11.92 82 ASP C3 O 1
ATOM 9794 N N . GLY C 1 83 ? 356.628 287.941 219.691 1.00 11.18 83 GLY C3 N 1
ATOM 9795 C CA . GLY C 1 83 ? 357.366 286.980 218.905 1.00 11.18 83 GLY C3 CA 1
ATOM 9796 C C . GLY C 1 83 ? 358.796 287.353 218.575 1.00 11.18 83 GLY C3 C 1
ATOM 9797 O O . GLY C 1 83 ? 359.455 286.601 217.855 1.00 11.18 83 GLY C3 O 1
ATOM 9801 N N . ARG C 1 84 ? 359.311 288.466 219.091 1.00 8.49 84 ARG C3 N 1
ATOM 9802 C CA . ARG C 1 84 ? 360.660 288.903 218.760 1.00 8.49 84 ARG C3 CA 1
ATOM 9803 C C . ARG C 1 84 ? 361.718 288.320 219.686 1.00 8.49 84 ARG C3 C 1
ATOM 9804 O O . ARG C 1 84 ? 362.909 288.486 219.420 1.00 8.49 84 ARG C3 O 1
ATOM 9825 N N . MET C 1 85 ? 361.319 287.611 220.742 1.00 11.00 85 MET C3 N 1
ATOM 9826 C CA . MET C 1 85 ? 362.255 286.880 221.602 1.00 11.00 85 MET C3 CA 1
ATOM 9827 C C . MET C 1 85 ? 361.617 285.532 221.928 1.00 11.00 85 MET C3 C 1
ATOM 9828 O O . MET C 1 85 ? 360.901 285.385 222.920 1.00 11.00 85 MET C3 O 1
ATOM 9842 N N . LEU C 1 86 ? 361.901 284.543 221.100 1.00 11.64 86 LEU C3 N 1
ATOM 9843 C CA . LEU C 1 86 ? 361.398 283.207 221.357 1.00 11.64 86 LEU C3 CA 1
ATOM 9844 C C . LEU C 1 86 ? 362.162 282.577 222.514 1.00 11.64 86 LEU C3 C 1
ATOM 9845 O O . LEU C 1 86 ? 363.387 282.679 222.600 1.00 11.64 86 LEU C3 O 1
ATOM 9861 N N . GLU C 1 87 ? 361.419 281.951 223.416 1.00 15.31 87 GLU C3 N 1
ATOM 9862 C CA . GLU C 1 87 ? 361.943 281.312 224.624 1.00 15.31 87 GLU C3 CA 1
ATOM 9863 C C . GLU C 1 87 ? 362.973 282.189 225.332 1.00 15.31 87 GLU C3 C 1
ATOM 9864 O O . GLU C 1 87 ? 364.156 281.868 225.426 1.00 15.31 87 GLU C3 O 1
ATOM 9876 N N . SER C 1 88 ? 362.490 283.312 225.842 1.00 14.59 88 SER C3 N 1
ATOM 9877 C CA . SER C 1 88 ? 363.291 284.193 226.673 1.00 14.59 88 SER C3 CA 1
ATOM 9878 C C . SER C 1 88 ? 363.018 283.920 228.154 1.00 14.59 88 SER C3 C 1
ATOM 9879 O O . SER C 1 88 ? 362.268 283.018 228.525 1.00 14.59 88 SER C3 O 1
ATOM 9887 N N . LEU C 1 89 ? 363.616 284.739 229.011 1.00 16.13 89 LEU C3 N 1
ATOM 9888 C CA . LEU C 1 89 ? 363.580 284.561 230.455 1.00 16.13 89 LEU C3 CA 1
ATOM 9889 C C . LEU C 1 89 ? 363.230 285.901 231.089 1.00 16.13 89 LEU C3 C 1
ATOM 9890 O O . LEU C 1 89 ? 363.962 286.888 230.882 1.00 16.13 89 LEU C3 O 1
ATOM 9906 N N . PRO C 1 90 ? 362.148 285.996 231.853 1.00 16.99 90 PRO C3 N 1
ATOM 9907 C CA . PRO C 1 90 ? 361.844 287.244 232.557 1.00 16.99 90 PRO C3 CA 1
ATOM 9908 C C . PRO C 1 90 ? 362.774 287.470 233.738 1.00 16.99 90 PRO C3 C 1
ATOM 9909 O O . PRO C 1 90 ? 363.390 286.546 234.267 1.00 16.99 90 PRO C3 O 1
ATOM 9920 N N . ARG C 1 91 ? 362.876 288.733 234.143 1.00 14.56 91 ARG C3 N 1
ATOM 9921 C CA . ARG C 1 91 ? 363.671 289.103 235.312 1.00 14.56 91 ARG C3 CA 1
ATOM 9922 C C . ARG C 1 91 ? 363.120 290.388 235.909 1.00 14.56 91 ARG C3 C 1
ATOM 9923 O O . ARG C 1 91 ? 363.250 291.452 235.307 1.00 14.56 91 ARG C3 O 1
ATOM 9944 N N . ARG C 1 92 ? 362.530 290.298 237.088 1.00 15.49 92 ARG C3 N 1
ATOM 9945 C CA . ARG C 1 92 ? 362.036 291.461 237.813 1.00 15.49 92 ARG C3 CA 1
ATOM 9946 C C . ARG C 1 92 ? 363.119 291.902 238.786 1.00 15.49 92 ARG C3 C 1
ATOM 9947 O O . ARG C 1 92 ? 363.478 291.154 239.696 1.00 15.49 92 ARG C3 O 1
ATOM 9968 N N . CYS C 1 93 ? 363.648 293.105 238.602 1.00 12.22 93 CYS C3 N 1
ATOM 9969 C CA . CYS C 1 93 ? 364.662 293.646 239.495 1.00 12.22 93 CYS C3 CA 1
ATOM 9970 C C . CYS C 1 93 ? 364.074 294.856 240.207 1.00 12.22 93 CYS C3 C 1
ATOM 9971 O O . CYS C 1 93 ? 363.580 295.781 239.560 1.00 12.22 93 CYS C3 O 1
ATOM 9979 N N . GLN C 1 94 ? 364.116 294.846 241.533 1.00 9.86 94 GLN C3 N 1
ATOM 9980 C CA . GLN C 1 94 ? 363.507 295.898 242.330 1.00 9.86 94 GLN C3 CA 1
ATOM 9981 C C . GLN C 1 94 ? 364.521 296.459 243.316 1.00 9.86 94 GLN C3 C 1
ATOM 9982 O O . GLN C 1 94 ? 365.408 295.753 243.800 1.00 9.86 94 GLN C3 O 1
ATOM 9996 N N . LEU C 1 95 ? 364.371 297.744 243.603 1.00 8.40 95 LEU C3 N 1
ATOM 9997 C CA . LEU C 1 95 ? 365.281 298.491 244.452 1.00 8.40 95 LEU C3 CA 1
ATOM 9998 C C . LEU C 1 95 ? 364.471 299.478 245.275 1.00 8.40 95 LEU C3 C 1
ATOM 9999 O O . LEU C 1 95 ? 363.523 300.081 244.773 1.00 8.40 95 LEU C3 O 1
ATOM 10015 N N . VAL C 1 96 ? 364.822 299.619 246.544 1.00 7.29 96 VAL C3 N 1
ATOM 10016 C CA . VAL C 1 96 ? 364.222 300.617 247.416 1.00 7.29 96 VAL C3 CA 1
ATOM 10017 C C . VAL C 1 96 ? 365.347 301.421 248.040 1.00 7.29 96 VAL C3 C 1
ATOM 10018 O O . VAL C 1 96 ? 366.355 300.854 248.467 1.00 7.29 96 VAL C3 O 1
ATOM 10031 N N . THR C 1 97 ? 365.196 302.738 248.075 1.00 6.91 97 THR C3 N 1
ATOM 10032 C CA . THR C 1 97 ? 366.248 303.572 248.646 1.00 6.91 97 THR C3 CA 1
ATOM 10033 C C . THR C 1 97 ? 365.640 304.895 249.100 1.00 6.91 97 THR C3 C 1
ATOM 10034 O O . THR C 1 97 ? 364.432 305.110 249.000 1.00 6.91 97 THR C3 O 1
ATOM 10045 N N . GLU C 1 98 ? 366.485 305.775 249.625 1.00 6.45 98 GLU C3 N 1
ATOM 10046 C CA . GLU C 1 98 ? 366.071 307.112 250.026 1.00 6.45 98 GLU C3 CA 1
ATOM 10047 C C . GLU C 1 98 ? 366.845 308.140 249.216 1.00 6.45 98 GLU C3 C 1
ATOM 10048 O O . GLU C 1 98 ? 368.068 308.050 249.100 1.00 6.45 98 GLU C3 O 1
ATOM 10060 N N . ILE C 1 99 ? 366.138 309.118 248.672 1.00 6.63 99 ILE C3 N 1
ATOM 10061 C CA . ILE C 1 99 ? 366.760 310.232 247.968 1.00 6.63 99 ILE C3 CA 1
ATOM 10062 C C . ILE C 1 99 ? 366.513 311.489 248.781 1.00 6.63 99 ILE C3 C 1
ATOM 10063 O O . ILE C 1 99 ? 365.368 311.822 249.099 1.00 6.63 99 ILE C3 O 1
ATOM 10079 N N . ARG C 1 100 ? 367.590 312.168 249.128 1.00 6.60 100 ARG C3 N 1
ATOM 10080 C CA . ARG C 1 100 ? 367.530 313.382 249.918 1.00 6.60 100 ARG C3 CA 1
ATOM 10081 C C . ARG C 1 100 ? 368.552 314.335 249.332 1.00 6.60 100 ARG C3 C 1
ATOM 10082 O O . ARG C 1 100 ? 369.695 313.938 249.100 1.00 6.60 100 ARG C3 O 1
ATOM 10103 N N . ASN C 1 101 ? 368.146 315.576 249.087 1.00 6.74 101 ASN C3 N 1
ATOM 10104 C CA . ASN C 1 101 ? 369.067 316.552 248.522 1.00 6.74 101 ASN C3 CA 1
ATOM 10105 C C . ASN C 1 101 ? 370.125 316.908 249.557 1.00 6.74 101 ASN C3 C 1
ATOM 10106 O O . ASN C 1 101 ? 369.815 317.093 250.733 1.00 6.74 101 ASN C3 O 1
ATOM 10111 N N . ASN C 1 102 ? 371.382 316.940 249.133 1.00 7.04 102 ASN C3 N 1
ATOM 10112 C CA . ASN C 1 102 ? 372.486 317.147 250.057 1.00 7.04 102 ASN C3 CA 1
ATOM 10113 C C . ASN C 1 102 ? 372.700 318.643 250.300 1.00 7.04 102 ASN C3 C 1
ATOM 10114 O O . ASN C 1 102 ? 372.051 319.494 249.700 1.00 7.04 102 ASN C3 O 1
ATOM 10125 N N . VAL C 1 103 ? 373.622 318.967 251.209 1.00 7.88 103 VAL C3 N 1
ATOM 10126 C CA . VAL C 1 103 ? 373.829 320.359 251.600 1.00 7.88 103 VAL C3 CA 1
ATOM 10127 C C . VAL C 1 103 ? 374.491 321.166 250.484 1.00 7.88 103 VAL C3 C 1
ATOM 10128 O O . VAL C 1 103 ? 374.214 322.360 250.330 1.00 7.88 103 VAL C3 O 1
ATOM 10141 N N . THR C 1 104 ? 375.357 320.541 249.687 1.00 8.03 104 THR C3 N 1
ATOM 10142 C CA . THR C 1 104 ? 376.195 321.298 248.759 1.00 8.03 104 THR C3 CA 1
ATOM 10143 C C . THR C 1 104 ? 375.407 321.846 247.571 1.00 8.03 104 THR C3 C 1
ATOM 10144 O O . THR C 1 104 ? 375.810 322.854 246.980 1.00 8.03 104 THR C3 O 1
ATOM 10155 N N . VAL C 1 105 ? 374.298 321.204 247.196 1.00 7.62 105 VAL C3 N 1
ATOM 10156 C CA . VAL C 1 105 ? 373.488 321.732 246.108 1.00 7.62 105 VAL C3 CA 1
ATOM 10157 C C . VAL C 1 105 ? 372.709 322.969 246.537 1.00 7.62 105 VAL C3 C 1
ATOM 10158 O O . VAL C 1 105 ? 372.215 323.707 245.683 1.00 7.62 105 VAL C3 O 1
ATOM 10171 N N . GLY C 1 106 ? 372.577 323.212 247.836 1.00 7.68 106 GLY C3 N 1
ATOM 10172 C CA . GLY C 1 106 ? 371.925 324.428 248.296 1.00 7.68 106 GLY C3 CA 1
ATOM 10173 C C . GLY C 1 106 ? 370.481 324.508 247.848 1.00 7.68 106 GLY C3 C 1
ATOM 10174 O O . GLY C 1 106 ? 369.696 323.577 248.040 1.00 7.68 106 GLY C3 O 1
ATOM 10178 N N . SER C 1 107 ? 370.111 325.636 247.248 1.00 8.53 107 SER C3 N 1
ATOM 10179 C CA . SER C 1 107 ? 368.757 325.825 246.743 1.00 8.53 107 SER C3 CA 1
ATOM 10180 C C . SER C 1 107 ? 368.618 325.489 245.263 1.00 8.53 107 SER C3 C 1
ATOM 10181 O O . SER C 1 107 ? 367.505 325.535 244.739 1.00 8.53 107 SER C3 O 1
ATOM 10189 N N . ASN C 1 108 ? 369.702 325.135 244.588 1.00 7.87 108 ASN C3 N 1
ATOM 10190 C CA . ASN C 1 108 ? 369.611 324.714 243.201 1.00 7.87 108 ASN C3 CA 1
ATOM 10191 C C . ASN C 1 108 ? 368.738 323.463 243.087 1.00 7.87 108 ASN C3 C 1
ATOM 10192 O O . ASN C 1 108 ? 368.707 322.638 243.999 1.00 7.87 108 ASN C3 O 1
ATOM 10203 N N . PRO C 1 109 ? 368.002 323.310 241.988 1.00 7.37 109 PRO C3 N 1
ATOM 10204 C CA . PRO C 1 109 ? 367.154 322.124 241.821 1.00 7.37 109 PRO C3 CA 1
ATOM 10205 C C . PRO C 1 109 ? 367.964 320.844 241.691 1.00 7.37 109 PRO C3 C 1
ATOM 10206 O O . PRO C 1 109 ? 369.095 320.843 241.202 1.00 7.37 109 PRO C3 O 1
ATOM 10217 N N . THR C 1 110 ? 367.374 319.746 242.148 1.00 7.09 110 THR C3 N 1
ATOM 10218 C CA . THR C 1 110 ? 367.956 318.417 241.988 1.00 7.09 110 THR C3 CA 1
ATOM 10219 C C . THR C 1 110 ? 367.173 317.647 240.935 1.00 7.09 110 THR C3 C 1
ATOM 10220 O O . THR C 1 110 ? 366.153 318.109 240.440 1.00 7.09 110 THR C3 O 1
ATOM 10231 N N . TYR C 1 111 ? 367.644 316.445 240.606 1.00 7.36 111 TYR C3 N 1
ATOM 10232 C CA . TYR C 1 111 ? 367.048 315.683 239.515 1.00 7.36 111 TYR C3 CA 1
ATOM 10233 C C . TYR C 1 111 ? 367.025 314.198 239.827 1.00 7.36 111 TYR C3 C 1
ATOM 10234 O O . TYR C 1 111 ? 367.820 313.691 240.620 1.00 7.36 111 TYR C3 O 1
ATOM 10252 N N . ILE C 1 112 ? 366.091 313.509 239.177 1.00 7.19 112 ILE C3 N 1
ATOM 10253 C CA . ILE C 1 112 ? 366.079 312.056 239.084 1.00 7.19 112 ILE C3 CA 1
ATOM 10254 C C . ILE C 1 112 ? 365.886 311.677 237.620 1.00 7.19 112 ILE C3 C 1
ATOM 10255 O O . ILE C 1 112 ? 364.929 312.120 236.978 1.00 7.19 112 ILE C3 O 1
ATOM 10271 N N . LEU C 1 113 ? 366.808 310.881 237.089 1.00 7.57 113 LEU C3 N 1
ATOM 10272 C CA . LEU C 1 113 ? 366.756 310.414 235.711 1.00 7.57 113 LEU C3 CA 1
ATOM 10273 C C . LEU C 1 113 ? 366.455 308.927 235.705 1.00 7.57 113 LEU C3 C 1
ATOM 10274 O O . LEU C 1 113 ? 367.135 308.152 236.380 1.00 7.57 113 LEU C3 O 1
ATOM 10290 N N . VAL C 1 114 ? 365.431 308.538 234.964 1.00 7.59 114 VAL C3 N 1
ATOM 10291 C CA . VAL C 1 114 ? 365.112 307.140 234.720 1.00 7.59 114 VAL C3 CA 1
ATOM 10292 C C . VAL C 1 114 ? 365.364 306.878 233.244 1.00 7.59 114 VAL C3 C 1
ATOM 10293 O O . VAL C 1 114 ? 364.651 307.400 232.378 1.00 7.59 114 VAL C3 O 1
ATOM 10306 N N . ALA C 1 115 ? 366.364 306.057 232.960 1.00 7.57 115 ALA C3 N 1
ATOM 10307 C CA . ALA C 1 115 ? 366.810 305.762 231.613 1.00 7.57 115 ALA C3 CA 1
ATOM 10308 C C . ALA C 1 115 ? 366.760 304.262 231.344 1.00 7.57 115 ALA C3 C 1
ATOM 10309 O O . ALA C 1 115 ? 366.760 303.450 232.274 1.00 7.57 115 ALA C3 O 1
ATOM 10316 N N . PRO C 1 116 ? 366.706 303.865 230.085 1.00 7.97 116 PRO C3 N 1
ATOM 10317 C CA . PRO C 1 116 ? 366.521 302.444 229.759 1.00 7.97 116 PRO C3 CA 1
ATOM 10318 C C . PRO C 1 116 ? 367.820 301.649 229.749 1.00 7.97 116 PRO C3 C 1
ATOM 10319 O O . PRO C 1 116 ? 367.922 300.633 229.064 1.00 7.97 116 PRO C3 O 1
ATOM 10330 N N . SER C 1 117 ? 368.832 302.143 230.448 1.00 8.21 117 SER C3 N 1
ATOM 10331 C CA . SER C 1 117 ? 370.117 301.469 230.566 1.00 8.21 117 SER C3 CA 1
ATOM 10332 C C . SER C 1 117 ? 370.009 300.149 231.335 1.00 8.21 117 SER C3 C 1
ATOM 10333 O O . SER C 1 117 ? 369.250 300.017 232.296 1.00 8.21 117 SER C3 O 1
ATOM 10341 N N . LEU C 1 118 ? 370.820 299.178 230.925 1.00 9.02 118 LEU C3 N 1
ATOM 10342 C CA . LEU C 1 118 ? 370.717 297.821 231.453 1.00 9.02 118 LEU C3 CA 1
ATOM 10343 C C . LEU C 1 118 ? 371.215 297.755 232.895 1.00 9.02 118 LEU C3 C 1
ATOM 10344 O O . LEU C 1 118 ? 372.356 298.119 233.189 1.00 9.02 118 LEU C3 O 1
ATOM 10360 N N . GLY C 1 119 ? 370.365 297.262 233.789 1.00 9.06 119 GLY C3 N 1
ATOM 10361 C CA . GLY C 1 119 ? 370.731 297.133 235.178 1.00 9.06 119 GLY C3 CA 1
ATOM 10362 C C . GLY C 1 119 ? 370.692 298.408 235.986 1.00 9.06 119 GLY C3 C 1
ATOM 10363 O O . GLY C 1 119 ? 371.074 298.384 237.156 1.00 9.06 119 GLY C3 O 1
ATOM 10367 N N . LEU C 1 120 ? 370.235 299.517 235.420 1.00 8.32 120 LEU C3 N 1
ATOM 10368 C CA . LEU C 1 120 ? 370.159 300.781 236.142 1.00 8.32 120 LEU C3 CA 1
ATOM 10369 C C . LEU C 1 120 ? 368.713 301.040 236.546 1.00 8.32 120 LEU C3 C 1
ATOM 10370 O O . LEU C 1 120 ? 367.820 301.040 235.696 1.00 8.32 120 LEU C3 O 1
ATOM 10386 N N . ALA C 1 121 ? 368.479 301.209 237.849 1.00 8.12 121 ALA C3 N 1
ATOM 10387 C CA . ALA C 1 121 ? 367.166 301.609 238.329 1.00 8.12 121 ALA C3 CA 1
ATOM 10388 C C . ALA C 1 121 ? 366.914 303.087 238.057 1.00 8.12 121 ALA C3 C 1
ATOM 10389 O O . ALA C 1 121 ? 365.907 303.439 237.440 1.00 8.12 121 ALA C3 O 1
ATOM 10396 N N . PHE C 1 122 ? 367.820 303.959 238.500 1.00 7.21 122 PHE C3 N 1
ATOM 10397 C CA . PHE C 1 122 ? 367.769 305.381 238.172 1.00 7.21 122 PHE C3 CA 1
ATOM 10398 C C . PHE C 1 122 ? 369.072 306.039 238.608 1.00 7.21 122 PHE C3 C 1
ATOM 10399 O O . PHE C 1 122 ? 369.940 305.415 239.224 1.00 7.21 122 PHE C3 O 1
ATOM 10416 N N . GLN C 1 123 ? 369.180 307.324 238.303 1.00 7.61 123 GLN C3 N 1
ATOM 10417 C CA . GLN C 1 123 ? 370.320 308.157 238.637 1.00 7.61 123 GLN C3 CA 1
ATOM 10418 C C . GLN C 1 123 ? 369.801 309.424 239.304 1.00 7.61 123 GLN C3 C 1
ATOM 10419 O O . GLN C 1 123 ? 368.782 309.973 238.884 1.00 7.61 123 GLN C3 O 1
ATOM 10433 N N . ALA C 1 124 ? 370.479 309.873 240.354 1.00 7.31 124 ALA C3 N 1
ATOM 10434 C CA . ALA C 1 124 ? 370.045 311.035 241.116 1.00 7.31 124 ALA C3 CA 1
ATOM 10435 C C . ALA C 1 124 ? 371.191 312.024 241.255 1.00 7.31 124 ALA C3 C 1
ATOM 10436 O O . ALA C 1 124 ? 372.324 311.640 241.545 1.00 7.31 124 ALA C3 O 1
ATOM 10443 N N . TYR C 1 125 ? 370.883 313.299 241.065 1.00 7.70 125 TYR C3 N 1
ATOM 10444 C CA . TYR C 1 125 ? 371.865 314.372 241.085 1.00 7.70 125 TYR C3 CA 1
ATOM 10445 C C . TYR C 1 125 ? 371.876 315.036 242.456 1.00 7.70 125 TYR C3 C 1
ATOM 10446 O O . TYR C 1 125 ? 370.822 315.413 242.972 1.00 7.70 125 TYR C3 O 1
ATOM 10464 N N . GLN C 1 126 ? 373.067 315.173 243.031 1.00 7.84 126 GLN C3 N 1
ATOM 10465 C CA . GLN C 1 126 ? 373.302 315.856 244.309 1.00 7.84 126 GLN C3 CA 1
ATOM 10466 C C . GLN C 1 126 ? 372.329 315.403 245.398 1.00 7.84 126 GLN C3 C 1
ATOM 10467 O O . GLN C 1 126 ? 371.637 316.201 246.020 1.00 7.84 126 GLN C3 O 1
ATOM 10481 N N . ASP C 1 127 ? 372.290 314.101 245.622 1.00 7.46 127 ASP C3 N 1
ATOM 10482 C CA . ASP C 1 127 ? 371.647 313.559 246.802 1.00 7.46 127 ASP C3 CA 1
ATOM 10483 C C . ASP C 1 127 ? 372.732 313.254 247.839 1.00 7.46 127 ASP C3 C 1
ATOM 10484 O O . ASP C 1 127 ? 373.901 313.597 247.657 1.00 7.46 127 ASP C3 O 1
ATOM 10493 N N . THR C 1 128 ? 372.353 312.639 248.950 1.00 7.12 128 THR C3 N 1
ATOM 10494 C CA . THR C 1 128 ? 373.284 312.446 250.056 1.00 7.12 128 THR C3 CA 1
ATOM 10495 C C . THR C 1 128 ? 374.121 311.180 249.920 1.00 7.12 128 THR C3 C 1
ATOM 10496 O O . THR C 1 128 ? 374.917 310.882 250.812 1.00 7.12 128 THR C3 O 1
ATOM 10507 N N . ASN C 1 129 ? 373.973 310.442 248.824 1.00 8.06 129 ASN C3 N 1
ATOM 10508 C CA . ASN C 1 129 ? 374.787 309.269 248.548 1.00 8.06 129 ASN C3 CA 1
ATOM 10509 C C . ASN C 1 129 ? 375.834 309.504 247.464 1.00 8.06 129 ASN C3 C 1
ATOM 10510 O O . ASN C 1 129 ? 376.443 308.538 247.003 1.00 8.06 129 ASN C3 O 1
ATOM 10521 N N . VAL C 1 130 ? 376.061 310.741 247.040 1.00 8.36 130 VAL C3 N 1
ATOM 10522 C CA . VAL C 1 130 ? 377.008 310.950 245.937 1.00 8.36 130 VAL C3 CA 1
ATOM 10523 C C . VAL C 1 130 ? 378.410 310.580 246.409 1.00 8.36 130 VAL C3 C 1
ATOM 10524 O O . VAL C 1 130 ? 378.830 311.016 247.493 1.00 8.36 130 VAL C3 O 1
ATOM 10537 N N . PRO C 1 131 ? 379.157 309.771 245.662 1.00 10.36 131 PRO C3 N 1
ATOM 10538 C CA . PRO C 1 131 ? 380.456 309.312 246.162 1.00 10.36 131 PRO C3 CA 1
ATOM 10539 C C . PRO C 1 131 ? 381.600 310.231 245.775 1.00 10.36 131 PRO C3 C 1
ATOM 10540 O O . PRO C 1 131 ? 381.679 310.662 244.623 1.00 10.36 131 PRO C3 O 1
ATOM 10551 N N . GLY C 1 132 ? 382.474 310.546 246.726 1.00 11.49 132 GLY C3 N 1
ATOM 10552 C CA . GLY C 1 132 ? 383.685 311.283 246.404 1.00 11.49 132 GLY C3 CA 1
ATOM 10553 C C . GLY C 1 132 ? 383.389 312.581 245.693 1.00 11.49 132 GLY C3 C 1
ATOM 10554 O O . GLY C 1 132 ? 382.556 313.381 246.127 1.00 11.49 132 GLY C3 O 1
ATOM 10558 N N . GLY C 1 133 ? 384.069 312.796 244.576 1.00 11.80 133 GLY C3 N 1
ATOM 10559 C CA . GLY C 1 133 ? 383.939 314.007 243.800 1.00 11.80 133 GLY C3 CA 1
ATOM 10560 C C . GLY C 1 133 ? 382.858 314.009 242.740 1.00 11.80 133 GLY C3 C 1
ATOM 10561 O O . GLY C 1 133 ? 382.775 314.975 241.977 1.00 11.80 133 GLY C3 O 1
ATOM 10565 N N . LEU C 1 134 ? 382.038 312.973 242.651 1.00 10.77 134 LEU C3 N 1
ATOM 10566 C CA . LEU C 1 134 ? 380.973 312.926 241.660 1.00 10.77 134 LEU C3 CA 1
ATOM 10567 C C . LEU C 1 134 ? 379.701 313.560 242.214 1.00 10.77 134 LEU C3 C 1
ATOM 10568 O O . LEU C 1 134 ? 379.399 313.448 243.402 1.00 10.77 134 LEU C3 O 1
ATOM 10584 N N . ASP C 1 135 ? 378.952 314.225 241.335 1.00 9.27 135 ASP C3 N 1
ATOM 10585 C CA . ASP C 1 135 ? 377.770 314.984 241.729 1.00 9.27 135 ASP C3 CA 1
ATOM 10586 C C . ASP C 1 135 ? 376.464 314.214 241.591 1.00 9.27 135 ASP C3 C 1
ATOM 10587 O O . ASP C 1 135 ? 375.408 314.776 241.881 1.00 9.27 135 ASP C3 O 1
ATOM 10596 N N . SER C 1 136 ? 376.494 312.970 241.130 1.00 8.49 136 SER C3 N 1
ATOM 10597 C CA . SER C 1 136 ? 375.278 312.183 241.009 1.00 8.49 136 SER C3 CA 1
ATOM 10598 C C . SER C 1 136 ? 375.530 310.787 241.551 1.00 8.49 136 SER C3 C 1
ATOM 10599 O O . SER C 1 136 ? 376.671 310.346 241.680 1.00 8.49 136 SER C3 O 1
ATOM 10607 N N . SER C 1 137 ? 374.443 310.106 241.875 1.00 8.15 137 SER C3 N 1
ATOM 10608 C CA . SER C 1 137 ? 374.474 308.742 242.372 1.00 8.15 137 SER C3 CA 1
ATOM 10609 C C . SER C 1 137 ? 373.791 307.832 241.367 1.00 8.15 137 SER C3 C 1
ATOM 10610 O O . SER C 1 137 ? 372.761 308.191 240.790 1.00 8.15 137 SER C3 O 1
ATOM 10618 N N . VAL C 1 138 ? 374.371 306.672 241.152 1.00 8.43 138 VAL C3 N 1
ATOM 10619 C CA . VAL C 1 138 ? 373.747 305.617 240.368 1.00 8.43 138 VAL C3 CA 1
ATOM 10620 C C . VAL C 1 138 ? 373.167 304.600 241.336 1.00 8.43 138 VAL C3 C 1
ATOM 10621 O O . VAL C 1 138 ? 373.810 304.220 242.317 1.00 8.43 138 VAL C3 O 1
ATOM 10634 N N . TYR C 1 139 ? 371.941 304.184 241.076 1.00 7.61 139 TYR C3 N 1
ATOM 10635 C CA . TYR C 1 139 ? 371.300 303.109 241.818 1.00 7.61 139 TYR C3 CA 1
ATOM 10636 C C . TYR C 1 139 ? 371.110 301.993 240.808 1.00 7.61 139 TYR C3 C 1
ATOM 10637 O O . TYR C 1 139 ? 370.205 302.029 239.978 1.00 7.61 139 TYR C3 O 1
ATOM 10655 N N . GLY C 1 140 ? 372.031 301.039 240.843 1.00 9.47 140 GLY C3 N 1
ATOM 10656 C CA . GLY C 1 140 ? 372.028 299.923 239.931 1.00 9.47 140 GLY C3 CA 1
ATOM 10657 C C . GLY C 1 140 ? 371.551 298.670 240.620 1.00 9.47 140 GLY C3 C 1
ATOM 10658 O O . GLY C 1 140 ? 371.532 298.580 241.842 1.00 9.47 140 GLY C3 O 1
ATOM 10659 N N . LEU C 1 141 ? 371.160 297.690 239.815 1.00 11.01 141 LEU C3 N 1
ATOM 10660 C CA . LEU C 1 141 ? 370.645 296.426 240.324 1.00 11.01 141 LEU C3 CA 1
ATOM 10661 C C . LEU C 1 141 ? 371.764 295.396 240.209 1.00 11.01 141 LEU C3 C 1
ATOM 10662 O O . LEU C 1 141 ? 371.989 294.820 239.143 1.00 11.01 141 LEU C3 O 1
ATOM 10678 N N . GLN C 1 142 ? 372.456 295.158 241.317 1.00 14.32 142 GLN C3 N 1
ATOM 10679 C CA . GLN C 1 142 ? 373.629 294.295 241.349 1.00 14.32 142 GLN C3 CA 1
ATOM 10680 C C . GLN C 1 142 ? 373.276 292.917 241.904 1.00 14.32 142 GLN C3 C 1
ATOM 10681 O O . GLN C 1 142 ? 372.222 292.712 242.512 1.00 14.32 142 GLN C3 O 1
ATOM 10695 N N . ASN C 1 143 ? 374.180 291.965 241.680 1.00 15.94 143 ASN C3 N 1
ATOM 10696 C CA . ASN C 1 143 ? 373.977 290.582 242.107 1.00 15.94 143 ASN C3 CA 1
ATOM 10697 C C . ASN C 1 143 ? 372.604 290.074 241.676 1.00 15.94 143 ASN C3 C 1
ATOM 10698 O O . ASN C 1 143 ? 371.918 289.380 242.422 1.00 15.94 143 ASN C3 O 1
ATOM 10709 N N . ARG C 1 144 ? 372.186 290.440 240.465 1.00 13.52 144 ARG C3 N 1
ATOM 10710 C CA . ARG C 1 144 ? 370.874 290.043 239.970 1.00 13.52 144 ARG C3 CA 1
ATOM 10711 C C . ARG C 1 144 ? 370.925 289.418 238.583 1.00 13.52 144 ARG C3 C 1
ATOM 10712 O O . ARG C 1 144 ? 369.868 289.160 237.999 1.00 13.52 144 ARG C3 O 1
ATOM 10733 N N . GLY C 1 145 ? 372.113 289.175 238.042 1.00 14.07 145 GLY C3 N 1
ATOM 10734 C CA . GLY C 1 145 ? 372.243 288.507 236.768 1.00 14.07 145 GLY C3 CA 1
ATOM 10735 C C . GLY C 1 145 ? 372.060 289.380 235.547 1.00 14.07 145 GLY C3 C 1
ATOM 10736 O O . GLY C 1 145 ? 371.958 288.844 234.441 1.00 14.07 145 GLY C3 O 1
ATOM 10740 N N . CYS C 1 146 ? 372.025 290.704 235.702 1.00 13.87 146 CYS C3 N 1
ATOM 10741 C CA . CYS C 1 146 ? 371.735 291.605 234.591 1.00 13.87 146 CYS C3 CA 1
ATOM 10742 C C . CYS C 1 146 ? 372.726 292.762 234.537 1.00 13.87 146 CYS C3 C 1
ATOM 10743 O O . CYS C 1 146 ? 372.351 293.884 234.196 1.00 13.87 146 CYS C3 O 1
ATOM 10751 N N . THR C 1 147 ? 373.988 292.509 234.878 1.00 12.88 147 THR C3 N 1
ATOM 10752 C CA . THR C 1 147 ? 375.017 293.539 234.912 1.00 12.88 147 THR C3 CA 1
ATOM 10753 C C . THR C 1 147 ? 376.275 293.015 234.230 1.00 12.88 147 THR C3 C 1
ATOM 10754 O O . THR C 1 147 ? 376.519 291.809 234.178 1.00 12.88 147 THR C3 O 1
ATOM 10765 N N . VAL C 1 148 ? 377.075 293.940 233.710 1.00 11.51 148 VAL C3 N 1
ATOM 10766 C CA . VAL C 1 148 ? 378.384 293.632 233.155 1.00 11.51 148 VAL C3 CA 1
ATOM 10767 C C . VAL C 1 148 ? 379.442 294.087 234.162 1.00 11.51 148 VAL C3 C 1
ATOM 10768 O O . VAL C 1 148 ? 379.146 294.793 235.122 1.00 11.51 148 VAL C3 O 1
ATOM 10781 N N . ARG C 1 149 ? 380.687 293.666 233.951 1.00 12.79 149 ARG C3 N 1
ATOM 10782 C CA . ARG C 1 149 ? 381.733 294.003 234.911 1.00 12.79 149 ARG C3 CA 1
ATOM 10783 C C . ARG C 1 149 ? 383.023 294.375 234.190 1.00 12.79 149 ARG C3 C 1
ATOM 10784 O O . ARG C 1 149 ? 383.135 294.242 232.976 1.00 12.79 149 ARG C3 O 1
ATOM 10805 N N . ALA C 1 150 ? 383.998 294.858 234.957 1.00 12.23 150 ALA C3 N 1
ATOM 10806 C CA . ALA C 1 150 ? 385.209 295.464 234.399 1.00 12.23 150 ALA C3 CA 1
ATOM 10807 C C . ALA C 1 150 ? 386.364 294.471 234.451 1.00 12.23 150 ALA C3 C 1
ATOM 10808 O O . ALA C 1 150 ? 387.012 294.313 235.485 1.00 12.23 150 ALA C3 O 1
ATOM 10815 N N . ASN C 1 151 ? 386.632 293.808 233.328 1.00 12.07 151 ASN C3 N 1
ATOM 10816 C CA . ASN C 1 151 ? 387.765 292.898 233.192 1.00 12.07 151 ASN C3 CA 1
ATOM 10817 C C . ASN C 1 151 ? 389.008 293.711 232.826 1.00 12.07 151 ASN C3 C 1
ATOM 10818 O O . ASN C 1 151 ? 389.520 293.666 231.710 1.00 12.07 151 ASN C3 O 1
ATOM 10829 N N . LEU C 1 152 ? 389.485 294.485 233.806 1.00 12.36 152 LEU C3 N 1
ATOM 10830 C CA . LEU C 1 152 ? 390.605 295.391 233.562 1.00 12.36 152 LEU C3 CA 1
ATOM 10831 C C . LEU C 1 152 ? 391.874 294.641 233.179 1.00 12.36 152 LEU C3 C 1
ATOM 10832 O O . LEU C 1 152 ? 392.697 295.167 232.423 1.00 12.36 152 LEU C3 O 1
ATOM 10848 N N . SER C 1 153 ? 392.057 293.421 233.687 1.00 13.26 153 SER C3 N 1
ATOM 10849 C CA . SER C 1 153 ? 393.260 292.663 233.362 1.00 13.26 153 SER C3 CA 1
ATOM 10850 C C . SER C 1 153 ? 393.309 292.337 231.875 1.00 13.26 153 SER C3 C 1
ATOM 10851 O O . SER C 1 153 ? 394.329 292.553 231.214 1.00 13.26 153 SER C3 O 1
ATOM 10859 N N . ALA C 1 154 ? 392.204 291.844 231.324 1.00 12.60 154 ALA C3 N 1
ATOM 10860 C CA . ALA C 1 154 ? 392.084 291.657 229.887 1.00 12.60 154 ALA C3 CA 1
ATOM 10861 C C . ALA C 1 154 ? 391.690 292.939 229.165 1.00 12.60 154 ALA C3 C 1
ATOM 10862 O O . ALA C 1 154 ? 391.589 292.928 227.938 1.00 12.60 154 ALA C3 O 1
ATOM 10869 N N . THR C 1 155 ? 391.454 294.026 229.907 1.00 11.62 155 THR C3 N 1
ATOM 10870 C CA . THR C 1 155 ? 391.118 295.340 229.354 1.00 11.62 155 THR C3 CA 1
ATOM 10871 C C . THR C 1 155 ? 389.847 295.274 228.500 1.00 11.62 155 THR C3 C 1
ATOM 10872 O O . THR C 1 155 ? 389.764 295.817 227.403 1.00 11.62 155 THR C3 O 1
ATOM 10883 N N . SER C 1 156 ? 388.821 294.632 229.050 1.00 11.00 156 SER C3 N 1
ATOM 10884 C CA . SER C 1 156 ? 387.545 294.479 228.372 1.00 11.00 156 SER C3 CA 1
ATOM 10885 C C . SER C 1 156 ? 386.403 294.680 229.363 1.00 11.00 156 SER C3 C 1
ATOM 10886 O O . SER C 1 156 ? 386.596 294.707 230.578 1.00 11.00 156 SER C3 O 1
ATOM 10894 N N . ILE C 1 157 ? 385.209 294.866 228.819 1.00 10.67 157 ILE C3 N 1
ATOM 10895 C CA . ILE C 1 157 ? 383.971 294.895 229.582 1.00 10.67 157 ILE C3 CA 1
ATOM 10896 C C . ILE C 1 157 ? 383.359 293.511 229.433 1.00 10.67 157 ILE C3 C 1
ATOM 10897 O O . ILE C 1 157 ? 382.988 293.099 228.329 1.00 10.67 157 ILE C3 O 1
ATOM 10913 N N . GLU C 1 158 ? 383.288 292.781 230.536 1.00 11.90 158 GLU C3 N 1
ATOM 10914 C CA . GLU C 1 158 ? 382.949 291.370 230.522 1.00 11.90 158 GLU C3 CA 1
ATOM 10915 C C . GLU C 1 158 ? 381.463 291.176 230.772 1.00 11.90 158 GLU C3 C 1
ATOM 10916 O O . GLU C 1 158 ? 380.909 291.696 231.745 1.00 11.90 158 GLU C3 O 1
ATOM 10928 N N . ASN C 1 159 ? 380.834 290.412 229.882 1.00 11.35 159 ASN C3 N 1
ATOM 10929 C CA . ASN C 1 159 ? 379.453 289.963 230.025 1.00 11.35 159 ASN C3 CA 1
ATOM 10930 C C . ASN C 1 159 ? 379.480 288.649 230.804 1.00 11.35 159 ASN C3 C 1
ATOM 10931 O O . ASN C 1 159 ? 379.364 287.556 230.252 1.00 11.35 159 ASN C3 O 1
ATOM 10942 N N . TYR C 1 160 ? 379.638 288.774 232.125 1.00 13.00 160 TYR C3 N 1
ATOM 10943 C CA . TYR C 1 160 ? 379.931 287.617 232.967 1.00 13.00 160 TYR C3 CA 1
ATOM 10944 C C . TYR C 1 160 ? 378.709 286.738 233.198 1.00 13.00 160 TYR C3 C 1
ATOM 10945 O O . TYR C 1 160 ? 378.859 285.535 233.425 1.00 13.00 160 TYR C3 O 1
ATOM 10963 N N . ASN C 1 161 ? 377.506 287.294 233.124 1.00 13.16 161 ASN C3 N 1
ATOM 10964 C CA . ASN C 1 161 ? 376.302 286.478 233.138 1.00 13.16 161 ASN C3 CA 1
ATOM 10965 C C . ASN C 1 161 ? 375.975 285.875 231.776 1.00 13.16 161 ASN C3 C 1
ATOM 10966 O O . ASN C 1 161 ? 375.034 285.085 231.684 1.00 13.16 161 ASN C3 O 1
ATOM 10977 N N . ASP C 1 162 ? 376.725 286.217 230.731 1.00 13.31 162 ASP C3 N 1
ATOM 10978 C CA . ASP C 1 162 ? 376.468 285.758 229.366 1.00 13.31 162 ASP C3 CA 1
ATOM 10979 C C . ASP C 1 162 ? 375.014 286.002 228.960 1.00 13.31 162 ASP C3 C 1
ATOM 10980 O O . ASP C 1 162 ? 374.232 285.080 228.746 1.00 13.31 162 ASP C3 O 1
ATOM 10989 N N . ILE C 1 163 ? 374.656 287.274 228.866 1.00 11.72 163 ILE C3 N 1
ATOM 10990 C CA . ILE C 1 163 ? 373.402 287.657 228.229 1.00 11.72 163 ILE C3 CA 1
ATOM 10991 C C . ILE C 1 163 ? 373.651 287.805 226.734 1.00 11.72 163 ILE C3 C 1
ATOM 10992 O O . ILE C 1 163 ? 374.492 288.602 226.309 1.00 11.72 163 ILE C3 O 1
ATOM 11008 N N . ALA C 1 164 ? 372.934 287.027 225.931 1.00 10.69 164 ALA C3 N 1
ATOM 11009 C CA . ALA C 1 164 ? 373.023 287.161 224.485 1.00 10.69 164 ALA C3 CA 1
ATOM 11010 C C . ALA C 1 164 ? 372.167 288.320 223.983 1.00 10.69 164 ALA C3 C 1
ATOM 11011 O O . ALA C 1 164 ? 372.663 289.201 223.279 1.00 10.69 164 ALA C3 O 1
ATOM 11018 N N . LYS C 1 165 ? 370.888 288.346 224.352 1.00 9.72 165 LYS C3 N 1
ATOM 11019 C CA . LYS C 1 165 ? 369.965 289.380 223.904 1.00 9.72 165 LYS C3 CA 1
ATOM 11020 C C . LYS C 1 165 ? 369.139 289.868 225.085 1.00 9.72 165 LYS C3 C 1
ATOM 11021 O O . LYS C 1 165 ? 368.880 289.115 226.024 1.00 9.72 165 LYS C3 O 1
ATOM 11040 N N . TRP C 1 166 ? 368.712 291.128 225.032 1.00 8.74 166 TRP C3 N 1
ATOM 11041 C CA . TRP C 1 166 ? 367.951 291.688 226.144 1.00 8.74 166 TRP C3 CA 1
ATOM 11042 C C . TRP C 1 166 ? 367.099 292.862 225.683 1.00 8.74 166 TRP C3 C 1
ATOM 11043 O O . TRP C 1 166 ? 367.467 293.594 224.760 1.00 8.74 166 TRP C3 O 1
ATOM 11064 N N . ARG C 1 167 ? 365.967 293.039 226.359 1.00 9.55 167 ARG C3 N 1
ATOM 11065 C CA . ARG C 1 167 ? 365.143 294.231 226.224 1.00 9.55 167 ARG C3 CA 1
ATOM 11066 C C . ARG C 1 167 ? 364.390 294.440 227.533 1.00 9.55 167 ARG C3 C 1
ATOM 11067 O O . ARG C 1 167 ? 364.463 293.621 228.448 1.00 9.55 167 ARG C3 O 1
ATOM 11088 N N . ILE C 1 168 ? 363.652 295.546 227.608 1.00 9.00 168 ILE C3 N 1
ATOM 11089 C CA . ILE C 1 168 ? 362.954 295.961 228.819 1.00 9.00 168 ILE C3 CA 1
ATOM 11090 C C . ILE C 1 168 ? 361.460 295.734 228.633 1.00 9.00 168 ILE C3 C 1
ATOM 11091 O O . ILE C 1 168 ? 360.844 296.306 227.731 1.00 9.00 168 ILE C3 O 1
ATOM 11107 N N . VAL C 1 169 ? 360.882 294.885 229.478 1.00 11.14 169 VAL C3 N 1
ATOM 11108 C CA . VAL C 1 169 ? 359.436 294.705 229.460 1.00 11.14 169 VAL C3 CA 1
ATOM 11109 C C . VAL C 1 169 ? 358.735 295.903 230.085 1.00 11.14 169 VAL C3 C 1
ATOM 11110 O O . VAL C 1 169 ? 357.665 296.312 229.632 1.00 11.14 169 VAL C3 O 1
ATOM 11114 N N . SER C 1 170 ? 359.305 296.472 231.144 1.00 9.74 170 SER C3 N 1
ATOM 11115 C CA . SER C 1 170 ? 358.758 297.723 231.670 1.00 9.74 170 SER C3 CA 1
ATOM 11116 C C . SER C 1 170 ? 359.689 298.229 232.756 1.00 9.74 170 SER C3 C 1
ATOM 11117 O O . SER C 1 170 ? 360.571 297.509 233.211 1.00 9.74 170 SER C3 O 1
ATOM 11120 N N . GLN C 1 171 ? 359.510 299.484 233.136 1.00 8.83 171 GLN C3 N 1
ATOM 11121 C CA . GLN C 1 171 ? 360.437 300.126 234.054 1.00 8.83 171 GLN C3 CA 1
ATOM 11122 C C . GLN C 1 171 ? 359.767 301.364 234.619 1.00 8.83 171 GLN C3 C 1
ATOM 11123 O O . GLN C 1 171 ? 359.115 302.100 233.885 1.00 8.83 171 GLN C3 O 1
ATOM 11137 N N . GLY C 1 172 ? 359.941 301.598 235.914 1.00 9.14 172 GLY C3 N 1
ATOM 11138 C CA . GLY C 1 172 ? 359.272 302.735 236.520 1.00 9.14 172 GLY C3 CA 1
ATOM 11139 C C . GLY C 1 172 ? 359.709 302.969 237.946 1.00 9.14 172 GLY C3 C 1
ATOM 11140 O O . GLY C 1 172 ? 360.400 302.149 238.549 1.00 9.14 172 GLY C3 O 1
ATOM 11144 N N . ILE C 1 173 ? 359.291 304.120 238.476 1.00 8.52 173 ILE C3 N 1
ATOM 11145 C CA . ILE C 1 173 ? 359.564 304.499 239.855 1.00 8.52 173 ILE C3 CA 1
ATOM 11146 C C . ILE C 1 173 ? 358.316 305.097 240.487 1.00 8.52 173 ILE C3 C 1
ATOM 11147 O O . ILE C 1 173 ? 357.415 305.592 239.808 1.00 8.52 173 ILE C3 O 1
ATOM 11163 N N . ASN C 1 174 ? 358.280 305.025 241.811 1.00 9.32 174 ASN C3 N 1
ATOM 11164 C CA . ASN C 1 174 ? 357.299 305.687 242.650 1.00 9.32 174 ASN C3 CA 1
ATOM 11165 C C . ASN C 1 174 ? 358.058 306.328 243.800 1.00 9.32 174 ASN C3 C 1
ATOM 11166 O O . ASN C 1 174 ? 358.962 305.715 244.371 1.00 9.32 174 ASN C3 O 1
ATOM 11177 N N . LEU C 1 175 ? 357.695 307.557 244.130 1.00 7.44 175 LEU C3 N 1
ATOM 11178 C CA . LEU C 1 175 ? 358.377 308.335 245.152 1.00 7.44 175 LEU C3 CA 1
ATOM 11179 C C . LEU C 1 175 ? 357.384 308.755 246.226 1.00 7.44 175 LEU C3 C 1
ATOM 11180 O O . LEU C 1 175 ? 356.253 309.133 245.920 1.00 7.44 175 LEU C3 O 1
ATOM 11196 N N . LYS C 1 176 ? 357.808 308.701 247.485 1.00 6.74 176 LYS C3 N 1
ATOM 11197 C CA . LYS C 1 176 ? 356.951 309.117 248.591 1.00 6.74 176 LYS C3 CA 1
ATOM 11198 C C . LYS C 1 176 ? 357.720 309.99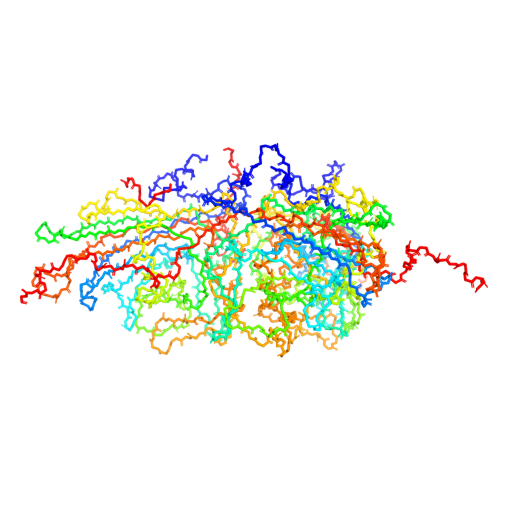8 249.563 1.00 6.74 176 LYS C3 C 1
ATOM 11199 O O . LYS C 1 176 ? 358.740 309.576 250.108 1.00 6.74 176 LYS C3 O 1
ATOM 11218 N N . LEU C 1 177 ? 357.215 311.208 249.790 1.00 5.80 177 LEU C3 N 1
ATOM 11219 C CA . LEU C 1 177 ? 357.798 312.118 250.768 1.00 5.80 177 LEU C3 CA 1
ATOM 11220 C C . LEU C 1 177 ? 357.533 311.618 252.183 1.00 5.80 177 LEU C3 C 1
ATOM 11221 O O . LEU C 1 177 ? 356.425 311.182 252.497 1.00 5.80 177 LEU C3 O 1
ATOM 11237 N N . ASN C 1 178 ? 358.557 311.669 253.033 1.00 5.97 178 ASN C3 N 1
ATOM 11238 C CA . ASN C 1 178 ? 358.475 311.150 254.394 1.00 5.97 178 ASN C3 CA 1
ATOM 11239 C C . ASN C 1 178 ? 358.880 312.180 255.449 1.00 5.97 178 ASN C3 C 1
ATOM 11240 O O . ASN C 1 178 ? 359.236 311.800 256.566 1.00 5.97 178 ASN C3 O 1
ATOM 11251 N N . ASN C 1 179 ? 358.838 313.470 255.122 1.00 6.06 179 ASN C3 N 1
ATOM 11252 C CA . ASN C 1 179 ? 359.110 314.532 256.084 1.00 6.06 179 ASN C3 CA 1
ATOM 11253 C C . ASN C 1 179 ? 357.901 314.754 256.989 1.00 6.06 179 ASN C3 C 1
ATOM 11254 O O . ASN C 1 179 ? 356.762 314.498 256.601 1.00 6.06 179 ASN C3 O 1
ATOM 11265 N N . VAL C 1 180 ? 358.156 315.234 258.211 1.00 6.41 180 VAL C3 N 1
ATOM 11266 C CA . VAL C 1 180 ? 357.041 315.623 259.082 1.00 6.41 180 VAL C3 CA 1
ATOM 11267 C C . VAL C 1 180 ? 356.270 316.781 258.437 1.00 6.41 180 VAL C3 C 1
ATOM 11268 O O . VAL C 1 180 ? 356.785 317.512 257.584 1.00 6.41 180 VAL C3 O 1
ATOM 11281 N N . GLU C 1 181 ? 355.012 316.940 258.854 1.00 7.38 181 GLU C3 N 1
ATOM 11282 C CA . GLU C 1 181 ? 354.131 317.895 258.188 1.00 7.38 181 GLU C3 CA 1
ATOM 11283 C C . GLU C 1 181 ? 354.585 319.340 258.358 1.00 7.38 181 GLU C3 C 1
ATOM 11284 O O . GLU C 1 181 ? 354.158 320.194 257.580 1.00 7.38 181 GLU C3 O 1
ATOM 11296 N N . ASP C 1 182 ? 355.429 319.638 259.345 1.00 7.38 182 ASP C3 N 1
ATOM 11297 C CA . ASP C 1 182 ? 355.995 320.974 259.469 1.00 7.38 182 ASP C3 CA 1
ATOM 11298 C C . ASP C 1 182 ? 357.220 321.180 258.588 1.00 7.38 182 ASP C3 C 1
ATOM 11299 O O . ASP C 1 182 ? 357.828 322.251 258.640 1.00 7.38 182 ASP C3 O 1
ATOM 11308 N N . GLU C 1 183 ? 357.606 320.183 257.794 1.00 6.71 183 GLU C3 N 1
ATOM 11309 C CA . GLU C 1 183 ? 358.746 320.297 256.895 1.00 6.71 183 GLU C3 CA 1
ATOM 11310 C C . GLU C 1 183 ? 358.428 319.676 255.540 1.00 6.71 183 GLU C3 C 1
ATOM 11311 O O . GLU C 1 183 ? 359.318 319.140 254.876 1.00 6.71 183 GLU C3 O 1
ATOM 11323 N N . ASN C 1 184 ? 357.173 319.734 255.114 1.00 6.16 184 ASN C3 N 1
ATOM 11324 C CA . ASN C 1 184 ? 356.694 318.950 253.981 1.00 6.16 184 ASN C3 CA 1
ATOM 11325 C C . ASN C 1 184 ? 356.397 319.808 252.748 1.00 6.16 184 ASN C3 C 1
ATOM 11326 O O . ASN C 1 184 ? 355.470 319.532 251.996 1.00 6.16 184 ASN C3 O 1
ATOM 11337 N N . ASP C 1 185 ? 357.220 320.825 252.503 1.00 6.18 185 ASP C3 N 1
ATOM 11338 C CA . ASP C 1 185 ? 357.073 321.700 251.349 1.00 6.18 185 ASP C3 CA 1
ATOM 11339 C C . ASP C 1 185 ? 357.927 321.186 250.183 1.00 6.18 185 ASP C3 C 1
ATOM 11340 O O . ASP C 1 185 ? 358.478 320.087 250.222 1.00 6.18 185 ASP C3 O 1
ATOM 11349 N N . GLY C 1 186 ? 358.027 321.975 249.127 1.00 5.63 186 GLY C3 N 1
ATOM 11350 C CA . GLY C 1 186 ? 358.726 321.575 247.924 1.00 5.63 186 GLY C3 CA 1
ATOM 11351 C C . GLY C 1 186 ? 357.775 321.129 246.830 1.00 5.63 186 GLY C3 C 1
ATOM 11352 O O . GLY C 1 186 ? 356.660 320.669 247.083 1.00 5.63 186 GLY C3 O 1
ATOM 11356 N N . TRP C 1 187 ? 358.229 321.245 245.588 1.00 6.13 187 TRP C3 N 1
ATOM 11357 C CA . TRP C 1 187 ? 357.418 320.868 244.435 1.00 6.13 187 TRP C3 CA 1
ATOM 11358 C C . TRP C 1 187 ? 358.323 320.241 243.382 1.00 6.13 187 TRP C3 C 1
ATOM 11359 O O . TRP C 1 187 ? 359.524 320.072 243.587 1.00 6.13 187 TRP C3 O 1
ATOM 11380 N N . TYR C 1 188 ? 357.741 319.893 242.242 1.00 6.51 188 TYR C3 N 1
ATOM 11381 C CA . TYR C 1 188 ? 358.469 319.130 241.241 1.00 6.51 188 TYR C3 CA 1
ATOM 11382 C C . TYR C 1 188 ? 357.816 319.303 239.876 1.00 6.51 188 TYR C3 C 1
ATOM 11383 O O . TYR C 1 188 ? 356.628 319.611 239.765 1.00 6.51 188 TYR C3 O 1
ATOM 11401 N N . GLU C 1 189 ? 358.617 319.078 238.841 1.00 7.56 189 GLU C3 N 1
ATOM 11402 C CA . GLU C 1 189 ? 358.127 318.900 237.482 1.00 7.56 189 GLU C3 CA 1
ATOM 11403 C C . GLU C 1 189 ? 358.702 317.608 236.935 1.00 7.56 189 GLU C3 C 1
ATOM 11404 O O . GLU C 1 189 ? 359.719 317.118 237.414 1.00 7.56 189 GLU C3 O 1
ATOM 11416 N N . ALA C 1 190 ? 358.029 317.042 235.944 1.00 8.04 190 ALA C3 N 1
ATOM 11417 C CA . ALA C 1 190 ? 358.446 315.789 235.344 1.00 8.04 190 ALA C3 CA 1
ATOM 11418 C C . ALA C 1 190 ? 358.066 315.779 233.872 1.00 8.04 190 ALA C3 C 1
ATOM 11419 O O . ALA C 1 190 ? 357.064 316.368 233.455 1.00 8.04 190 ALA C3 O 1
ATOM 11426 N N . CYS C 1 191 ? 358.876 315.073 233.093 1.00 8.86 191 CYS C3 N 1
ATOM 11427 C CA . CYS C 1 191 ? 358.606 314.935 231.672 1.00 8.86 191 CYS C3 CA 1
ATOM 11428 C C . CYS C 1 191 ? 359.276 313.674 231.155 1.00 8.86 191 CYS C3 C 1
ATOM 11429 O O . CYS C 1 191 ? 360.142 313.091 231.812 1.00 8.86 191 CYS C3 O 1
ATOM 11437 N N . ARG C 1 192 ? 358.842 313.245 229.979 1.00 9.64 192 ARG C3 N 1
ATOM 11438 C CA . ARG C 1 192 ? 359.535 312.208 229.238 1.00 9.64 192 ARG C3 CA 1
ATOM 11439 C C . ARG C 1 192 ? 360.075 312.807 227.951 1.00 9.64 192 ARG C3 C 1
ATOM 11440 O O . ARG C 1 192 ? 359.548 313.795 227.441 1.00 9.64 192 ARG C3 O 1
ATOM 11461 N N . PHE C 1 193 ? 361.157 312.227 227.458 1.00 8.46 193 PHE C3 N 1
ATOM 11462 C CA . PHE C 1 193 ? 361.815 312.761 226.281 1.00 8.46 193 PHE C3 CA 1
ATOM 11463 C C . PHE C 1 193 ? 362.587 311.653 225.583 1.00 8.46 193 PHE C3 C 1
ATOM 11464 O O . PHE C 1 193 ? 362.822 310.580 226.137 1.00 8.46 193 PHE C3 O 1
ATOM 11481 N N . GLN C 1 194 ? 363.027 311.964 224.370 1.00 8.39 194 GLN C3 N 1
ATOM 11482 C CA . GLN C 1 194 ? 363.654 311.026 223.445 1.00 8.39 194 GLN C3 CA 1
ATOM 11483 C C . GLN C 1 194 ? 364.951 311.643 222.921 1.00 8.39 194 GLN C3 C 1
ATOM 11484 O O . GLN C 1 194 ? 365.118 311.877 221.728 1.00 8.39 194 GLN C3 O 1
ATOM 11498 N N . HIS C 1 195 ? 365.837 312.001 223.845 1.00 8.62 195 HIS C3 N 1
ATOM 11499 C CA . HIS C 1 195 ? 367.069 312.700 223.505 1.00 8.62 195 HIS C3 CA 1
ATOM 11500 C C . HIS C 1 195 ? 367.933 311.881 222.552 1.00 8.62 195 HIS C3 C 1
ATOM 11501 O O . HIS C 1 195 ? 367.925 310.649 222.572 1.00 8.62 195 HIS C3 O 1
ATOM 11515 N N . ASP C 1 196 ? 368.692 312.587 221.707 1.00 8.75 196 ASP C3 N 1
ATOM 11516 C CA . ASP C 1 196 ? 369.641 311.959 220.783 1.00 8.75 196 ASP C3 CA 1
ATOM 11517 C C . ASP C 1 196 ? 371.011 311.915 221.452 1.00 8.75 196 ASP C3 C 1
ATOM 11518 O O . ASP C 1 196 ? 371.812 312.844 221.355 1.00 8.75 196 ASP C3 O 1
ATOM 11527 N N . TRP C 1 197 ? 371.297 310.806 222.117 1.00 8.79 197 TRP C3 N 1
ATOM 11528 C CA . TRP C 1 197 ? 372.499 310.706 222.932 1.00 8.79 197 TRP C3 CA 1
ATOM 11529 C C . TRP C 1 197 ? 373.767 310.631 222.087 1.00 8.79 197 TRP C3 C 1
ATOM 11530 O O . TRP C 1 197 ? 373.777 310.080 220.986 1.00 8.79 197 TRP C3 O 1
ATOM 11551 N N . THR C 1 198 ? 374.824 311.228 222.604 1.00 9.33 198 THR C3 N 1
ATOM 11552 C CA . THR C 1 198 ? 376.192 311.077 222.156 1.00 9.33 198 THR C3 CA 1
ATOM 11553 C C . THR C 1 198 ? 376.990 310.359 223.242 1.00 9.33 198 THR C3 C 1
ATOM 11554 O O . THR C 1 198 ? 376.735 310.580 224.427 1.00 9.33 198 THR C3 O 1
ATOM 11565 N N . PRO C 1 199 ? 377.924 309.473 222.884 1.00 9.25 199 PRO C3 N 1
ATOM 11566 C CA . PRO C 1 199 ? 378.627 308.701 223.923 1.00 9.25 199 PRO C3 CA 1
ATOM 11567 C C . PRO C 1 199 ? 379.427 309.546 224.899 1.00 9.25 199 PRO C3 C 1
ATOM 11568 O O . PRO C 1 199 ? 379.506 309.181 226.074 1.00 9.25 199 PRO C3 O 1
ATOM 11579 N N . ASP C 1 200 ? 379.997 310.675 224.479 1.00 9.97 200 ASP C3 N 1
ATOM 11580 C CA . ASP C 1 200 ? 380.753 311.479 225.434 1.00 9.97 200 ASP C3 CA 1
ATOM 11581 C C . ASP C 1 200 ? 379.861 312.127 226.486 1.00 9.97 200 ASP C3 C 1
ATOM 11582 O O . ASP C 1 200 ? 380.389 312.712 227.432 1.00 9.97 200 ASP C3 O 1
ATOM 11591 N N . GLU C 1 201 ? 378.534 312.049 226.341 1.00 9.38 201 GLU C3 N 1
ATOM 11592 C CA . GLU C 1 201 ? 377.618 312.430 227.409 1.00 9.38 201 GLU C3 CA 1
ATOM 11593 C C . GLU C 1 201 ? 377.360 311.305 228.397 1.00 9.38 201 GLU C3 C 1
ATOM 11594 O O . GLU C 1 201 ? 376.821 311.560 229.473 1.00 9.38 201 GLU C3 O 1
ATOM 11606 N N . LEU C 1 202 ? 377.698 310.075 228.042 1.00 9.12 202 LEU C3 N 1
ATOM 11607 C CA . LEU C 1 202 ? 377.469 308.907 228.873 1.00 9.12 202 LEU C3 CA 1
ATOM 11608 C C . LEU C 1 202 ? 378.775 308.469 229.527 1.00 9.12 202 LEU C3 C 1
ATOM 11609 O O . LEU C 1 202 ? 379.841 309.026 229.268 1.00 9.12 202 LEU C3 O 1
ATOM 11625 N N . CYS C 1 203 ? 378.677 307.469 230.395 1.00 9.81 203 CYS C3 N 1
ATOM 11626 C CA . CYS C 1 203 ? 379.844 306.988 231.125 1.00 9.81 203 CYS C3 CA 1
ATOM 11627 C C . CYS C 1 203 ? 379.499 305.681 231.822 1.00 9.81 203 CYS C3 C 1
ATOM 11628 O O . CYS C 1 203 ? 378.334 305.299 231.943 1.00 9.81 203 CYS C3 O 1
ATOM 11636 N N . LEU C 1 204 ? 380.540 305.008 232.292 1.00 9.89 204 LEU C3 N 1
ATOM 11637 C CA . LEU C 1 204 ? 380.407 303.775 233.048 1.00 9.89 204 LEU C3 CA 1
ATOM 11638 C C . LEU C 1 204 ? 380.619 304.066 234.529 1.00 9.89 204 LEU C3 C 1
ATOM 11639 O O . LEU C 1 204 ? 381.602 304.706 234.907 1.00 9.89 204 LEU C3 O 1
ATOM 11655 N N . ARG C 1 205 ? 379.704 303.577 235.356 1.00 9.57 205 ARG C3 N 1
ATOM 11656 C CA . ARG C 1 205 ? 379.720 303.790 236.792 1.00 9.57 205 ARG C3 CA 1
ATOM 11657 C C . ARG C 1 205 ? 379.691 302.445 237.494 1.00 9.57 205 ARG C3 C 1
ATOM 11658 O O . ARG C 1 205 ? 378.915 301.564 237.125 1.00 9.57 205 ARG C3 O 1
ATOM 11679 N N . SER C 1 206 ? 380.531 302.285 238.511 1.00 10.93 206 SER C3 N 1
ATOM 11680 C CA . SER C 1 206 ? 380.421 301.107 239.360 1.00 10.93 206 SER C3 CA 1
ATOM 11681 C C . SER C 1 206 ? 379.085 301.136 240.091 1.00 10.93 206 SER C3 C 1
ATOM 11682 O O . SER C 1 206 ? 378.678 302.172 240.620 1.00 10.93 206 SER C3 O 1
ATOM 11690 N N . THR C 1 207 ? 378.374 300.010 240.087 1.00 11.34 207 THR C3 N 1
ATOM 11691 C CA . THR C 1 207 ? 377.078 299.980 240.752 1.00 11.34 207 THR C3 CA 1
ATOM 11692 C C . THR C 1 207 ? 377.217 300.228 242.245 1.00 11.34 207 THR C3 C 1
ATOM 11693 O O . THR C 1 207 ? 376.260 300.674 242.883 1.00 11.34 207 THR C3 O 1
ATOM 11704 N N . GLU C 1 208 ? 378.417 300.001 242.778 1.00 11.96 208 GLU C3 N 1
ATOM 11705 C CA . GLU C 1 208 ? 378.722 300.205 244.185 1.00 11.96 208 GLU C3 CA 1
ATOM 11706 C C . GLU C 1 208 ? 378.519 301.646 244.647 1.00 11.96 208 GLU C3 C 1
ATOM 11707 O O . GLU C 1 208 ? 378.369 301.884 245.844 1.00 11.96 208 GLU C3 O 1
ATOM 11719 N N . ASN C 1 209 ? 378.561 302.593 243.706 1.00 10.13 209 ASN C3 N 1
ATOM 11720 C CA . ASN C 1 209 ? 378.360 304.015 243.990 1.00 10.13 209 ASN C3 CA 1
ATOM 11721 C C . ASN C 1 209 ? 379.284 304.498 245.107 1.00 10.13 209 ASN C3 C 1
ATOM 11722 O O . ASN C 1 209 ? 378.889 305.280 245.971 1.00 10.13 209 ASN C3 O 1
ATOM 11733 N N . ASP C 1 210 ? 380.531 304.044 245.076 1.00 12.18 210 ASP C3 N 1
ATOM 11734 C CA . ASP C 1 210 ? 381.494 304.273 246.145 1.00 12.18 210 ASP C3 CA 1
ATOM 11735 C C . ASP C 1 210 ? 382.572 305.252 245.694 1.00 12.18 210 ASP C3 C 1
ATOM 11736 O O . ASP C 1 210 ? 382.660 305.621 244.526 1.00 12.18 210 ASP C3 O 1
ATOM 11745 N N . ALA C 1 211 ? 383.425 305.637 246.637 1.00 12.30 211 ALA C3 N 1
ATOM 11746 C CA . ALA C 1 211 ? 384.426 306.682 246.429 1.00 12.30 211 ALA C3 CA 1
ATOM 11747 C C . ALA C 1 211 ? 385.798 306.111 246.093 1.00 12.30 211 ALA C3 C 1
ATOM 11748 O O . ALA C 1 211 ? 386.817 306.601 246.578 1.00 12.30 211 ALA C3 O 1
ATOM 11755 N N . SER C 1 212 ? 385.856 305.049 245.300 1.00 13.34 212 SER C3 N 1
ATOM 11756 C CA . SER C 1 212 ? 387.117 304.435 244.916 1.00 13.34 212 SER C3 CA 1
ATOM 11757 C C . SER C 1 212 ? 387.150 304.229 243.410 1.00 13.34 212 SER C3 C 1
ATOM 11758 O O . SER C 1 212 ? 386.117 304.220 242.740 1.00 13.34 212 SER C3 O 1
ATOM 11766 N N . THR C 1 213 ? 388.359 304.065 242.883 1.00 13.40 213 THR C3 N 1
ATOM 11767 C CA . THR C 1 213 ? 388.526 303.777 241.467 1.00 13.40 213 THR C3 CA 1
ATOM 11768 C C . THR C 1 213 ? 387.891 302.435 241.117 1.00 13.40 213 THR C3 C 1
ATOM 11769 O O . THR C 1 213 ? 387.790 301.535 241.951 1.00 13.40 213 THR C3 O 1
ATOM 11780 N N . ILE C 1 214 ? 387.453 302.306 239.865 1.00 12.22 214 ILE C3 N 1
ATOM 11781 C CA . ILE C 1 214 ? 386.900 301.040 239.400 1.00 12.22 214 ILE C3 CA 1
ATOM 11782 C C . ILE C 1 214 ? 388.007 299.996 239.414 1.00 12.22 214 ILE C3 C 1
ATOM 11783 O O . ILE C 1 214 ? 389.063 300.180 238.800 1.00 12.22 214 ILE C3 O 1
ATOM 11799 N N . SER C 1 215 ? 387.772 298.896 240.109 1.00 13.25 215 SER C3 N 1
ATOM 11800 C CA . SER C 1 215 ? 388.766 297.853 240.303 1.00 13.25 215 SER C3 CA 1
ATOM 11801 C C . SER C 1 215 ? 388.388 296.625 239.484 1.00 13.25 215 SER C3 C 1
ATOM 11802 O O . SER C 1 215 ? 387.362 296.594 238.803 1.00 13.25 215 SER C3 O 1
ATOM 11810 N N . GLN C 1 216 ? 389.242 295.606 239.560 1.00 13.14 216 GLN C3 N 1
ATOM 11811 C CA . GLN C 1 216 ? 389.032 294.370 238.820 1.00 13.14 216 GLN C3 CA 1
ATOM 11812 C C . GLN C 1 216 ? 387.714 293.720 239.214 1.00 13.14 216 GLN C3 C 1
ATOM 11813 O O . GLN C 1 216 ? 387.400 293.590 240.399 1.00 13.14 216 GLN C3 O 1
ATOM 11827 N N . ASP C 1 217 ? 386.943 293.315 238.207 1.00 13.27 217 ASP C3 N 1
ATOM 11828 C CA . ASP C 1 217 ? 385.669 292.626 238.384 1.00 13.27 217 ASP C3 CA 1
ATOM 11829 C C . ASP C 1 217 ? 384.607 293.517 239.029 1.00 13.27 217 ASP C3 C 1
ATOM 11830 O O . ASP C 1 217 ? 383.706 293.020 239.701 1.00 13.27 217 ASP C3 O 1
ATOM 11839 N N . GLU C 1 218 ? 384.677 294.828 238.821 1.00 12.89 218 GLU C3 N 1
ATOM 11840 C CA . GLU C 1 218 ? 383.683 295.740 239.378 1.00 12.89 218 GLU C3 CA 1
ATOM 11841 C C . GLU C 1 218 ? 382.424 295.740 238.515 1.00 12.89 218 GLU C3 C 1
ATOM 11842 O O . GLU C 1 218 ? 382.509 295.799 237.289 1.00 12.89 218 GLU C3 O 1
ATOM 11854 N N . ASP C 1 219 ? 381.261 295.653 239.157 1.00 12.72 219 ASP C3 N 1
ATOM 11855 C CA . ASP C 1 219 ? 379.990 295.742 238.446 1.00 12.72 219 ASP C3 CA 1
ATOM 11856 C C . ASP C 1 219 ? 379.778 297.155 237.913 1.00 12.72 219 ASP C3 C 1
ATOM 11857 O O . ASP C 1 219 ? 380.072 298.135 238.597 1.00 12.72 219 ASP C3 O 1
ATOM 11866 N N . LEU C 1 220 ? 379.267 297.264 236.687 1.00 11.32 220 LEU C3 N 1
ATOM 11867 C CA . LEU C 1 220 ? 379.144 298.552 236.014 1.00 11.32 220 LEU C3 CA 1
ATOM 11868 C C . LEU C 1 220 ? 377.770 298.717 235.381 1.00 11.32 220 LEU C3 C 1
ATOM 11869 O O . LEU C 1 220 ? 377.141 297.747 234.958 1.00 11.32 220 LEU C3 O 1
ATOM 11885 N N . VAL C 1 221 ? 377.318 299.966 235.327 1.00 9.63 221 VAL C3 N 1
ATOM 11886 C CA . VAL C 1 221 ? 376.129 300.364 234.587 1.00 9.63 221 VAL C3 CA 1
ATOM 11887 C C . VAL C 1 221 ? 376.458 301.632 233.814 1.00 9.63 221 VAL C3 C 1
ATOM 11888 O O . VAL C 1 221 ? 377.350 302.399 234.187 1.00 9.63 221 VAL C3 O 1
ATOM 11901 N N . MET C 1 222 ? 375.723 301.852 232.732 1.00 9.01 222 MET C3 N 1
ATOM 11902 C CA . MET C 1 222 ? 375.824 303.098 231.990 1.00 9.01 222 MET C3 CA 1
ATOM 11903 C C . MET C 1 222 ? 374.980 304.174 232.661 1.00 9.01 222 MET C3 C 1
ATOM 11904 O O . MET C 1 222 ? 373.814 303.948 232.986 1.00 9.01 222 MET C3 O 1
ATOM 11918 N N . GLY C 1 223 ? 375.585 305.332 232.886 1.00 8.97 223 GLY C3 N 1
ATOM 11919 C CA . GLY C 1 223 ? 374.870 306.511 233.322 1.00 8.97 223 GLY C3 CA 1
ATOM 11920 C C . GLY C 1 223 ? 375.261 307.686 232.453 1.00 8.97 223 GLY C3 C 1
ATOM 11921 O O . GLY C 1 223 ? 376.032 307.539 231.509 1.00 8.97 223 GLY C3 O 1
ATOM 11925 N N . VAL C 1 224 ? 374.735 308.839 232.786 1.00 8.80 224 VAL C3 N 1
ATOM 11926 C CA . VAL C 1 224 ? 375.157 310.078 232.143 1.00 8.80 224 VAL C3 CA 1
ATOM 11927 C C . VAL C 1 224 ? 376.236 310.713 233.005 1.00 8.80 224 VAL C3 C 1
ATOM 11928 O O . VAL C 1 224 ? 376.295 310.503 234.217 1.00 8.80 224 VAL C3 O 1
ATOM 11941 N N . ILE C 1 225 ? 377.112 311.497 232.381 1.00 9.76 225 ILE C3 N 1
ATOM 11942 C CA . ILE C 1 225 ? 378.092 312.228 233.165 1.00 9.76 225 ILE C3 CA 1
ATOM 11943 C C . ILE C 1 225 ? 377.361 313.214 234.075 1.00 9.76 225 ILE C3 C 1
ATOM 11944 O O . ILE C 1 225 ? 376.309 313.760 233.726 1.00 9.76 225 ILE C3 O 1
ATOM 11960 N N . SER C 1 226 ? 377.914 313.423 235.268 1.00 9.68 226 SER C3 N 1
ATOM 11961 C CA . SER C 1 226 ? 377.215 314.216 236.272 1.00 9.68 226 SER C3 CA 1
ATOM 11962 C C . SER C 1 226 ? 376.971 315.640 235.794 1.00 9.68 226 SER C3 C 1
ATOM 11963 O O . SER C 1 226 ? 375.887 316.191 236.019 1.00 9.68 226 SER C3 O 1
ATOM 11971 N N . SER C 1 227 ? 377.947 316.236 235.113 1.00 10.09 227 SER C3 N 1
ATOM 11972 C CA . SER C 1 227 ? 377.836 317.611 234.652 1.00 10.09 227 SER C3 CA 1
ATOM 11973 C C . SER C 1 227 ? 376.711 317.810 233.642 1.00 10.09 227 SER C3 C 1
ATOM 11974 O O . SER C 1 227 ? 376.311 318.952 233.402 1.00 10.09 227 SER C3 O 1
ATOM 11982 N N . SER C 1 228 ? 376.177 316.737 233.061 1.00 9.25 228 SER C3 N 1
ATOM 11983 C CA . SER C 1 228 ? 375.002 316.880 232.211 1.00 9.25 228 SER C3 CA 1
ATOM 11984 C C . SER C 1 228 ? 373.862 317.545 232.970 1.00 9.25 228 SER C3 C 1
ATOM 11985 O O . SER C 1 228 ? 373.097 318.323 232.395 1.00 9.25 228 SER C3 O 1
ATOM 11993 N N . PHE C 1 229 ? 373.740 317.256 234.269 1.00 8.43 229 PHE C3 N 1
ATOM 11994 C CA . PHE C 1 229 ? 372.703 317.902 235.064 1.00 8.43 229 PHE C3 CA 1
ATOM 11995 C C . PHE C 1 229 ? 372.990 319.381 235.260 1.00 8.43 229 PHE C3 C 1
ATOM 11996 O O . PHE C 1 229 ? 372.060 320.182 235.344 1.00 8.43 229 PHE C3 O 1
ATOM 12013 N N . MET C 1 230 ? 374.263 319.758 235.320 1.00 10.84 230 MET C3 N 1
ATOM 12014 C CA . MET C 1 230 ? 374.620 321.140 235.604 1.00 10.84 230 MET C3 CA 1
ATOM 12015 C C . MET C 1 230 ? 374.589 322.000 234.344 1.00 10.84 230 MET C3 C 1
ATOM 12016 O O . MET C 1 230 ? 373.992 323.077 234.338 1.00 10.84 230 MET C3 O 1
ATOM 12030 N N . ASN C 1 231 ? 375.238 321.549 233.267 1.00 10.98 231 ASN C3 N 1
ATOM 12031 C CA . ASN C 1 231 ? 375.357 322.389 232.081 1.00 10.98 231 ASN C3 CA 1
ATOM 12032 C C . ASN C 1 231 ? 375.240 321.613 230.772 1.00 10.98 231 ASN C3 C 1
ATOM 12033 O O . ASN C 1 231 ? 375.653 322.125 229.727 1.00 10.98 231 ASN C3 O 1
ATOM 12044 N N . GLY C 1 232 ? 374.676 320.410 230.786 1.00 9.56 232 GLY C3 N 1
ATOM 12045 C CA . GLY C 1 232 ? 374.564 319.616 229.578 1.00 9.56 232 GLY C3 CA 1
ATOM 12046 C C . GLY C 1 232 ? 373.147 319.418 229.084 1.00 9.56 232 GLY C3 C 1
ATOM 12047 O O . GLY C 1 232 ? 372.297 320.293 229.242 1.00 9.56 232 GLY C3 O 1
ATOM 12051 N N . ALA C 1 233 ? 372.876 318.255 228.490 1.00 9.15 233 ALA C3 N 1
ATOM 12052 C CA . ALA C 1 233 ? 371.556 318.013 227.921 1.00 9.15 233 ALA C3 CA 1
ATOM 12053 C C . ALA C 1 233 ? 370.470 318.056 228.989 1.00 9.15 233 ALA C3 C 1
ATOM 12054 O O . ALA C 1 233 ? 369.400 318.643 228.776 1.00 9.15 233 ALA C3 O 1
ATOM 12061 N N . LEU C 1 234 ? 370.722 317.449 230.150 1.00 8.56 234 LEU C3 N 1
ATOM 12062 C CA . LEU C 1 234 ? 369.660 317.347 231.144 1.00 8.56 234 LEU C3 CA 1
ATOM 12063 C C . LEU C 1 234 ? 369.335 318.700 231.765 1.00 8.56 234 LEU C3 C 1
ATOM 12064 O O . LEU C 1 234 ? 368.177 318.958 232.097 1.00 8.56 234 LEU C3 O 1
ATOM 12080 N N . ASN C 1 235 ? 370.322 319.582 231.908 1.00 9.27 235 ASN C3 N 1
ATOM 12081 C CA . ASN C 1 235 ? 370.027 320.949 232.321 1.00 9.27 235 ASN C3 CA 1
ATOM 12082 C C . ASN C 1 235 ? 369.119 321.646 231.313 1.00 9.27 235 ASN C3 C 1
ATOM 12083 O O . ASN C 1 235 ? 368.173 322.335 231.696 1.00 9.27 235 ASN C3 O 1
ATOM 12094 N N . THR C 1 236 ? 369.391 321.472 230.017 1.00 10.02 236 THR C3 N 1
ATOM 12095 C CA . THR C 1 236 ? 368.566 322.095 228.982 1.00 10.02 236 THR C3 CA 1
ATOM 12096 C C . THR C 1 236 ? 367.126 321.581 229.032 1.00 10.02 236 THR C3 C 1
ATOM 12097 O O . THR C 1 236 ? 366.165 322.365 229.009 1.00 10.02 236 THR C3 O 1
ATOM 12108 N N . ILE C 1 237 ? 366.960 320.264 229.135 1.00 8.90 237 ILE C3 N 1
ATOM 12109 C CA . ILE C 1 237 ? 365.623 319.688 229.250 1.00 8.90 237 ILE C3 CA 1
ATOM 12110 C C . ILE C 1 237 ? 364.929 320.184 230.517 1.00 8.90 237 ILE C3 C 1
ATOM 12111 O O . ILE C 1 237 ? 363.736 320.508 230.500 1.00 8.90 237 ILE C3 O 1
ATOM 12127 N N . GLY C 1 238 ? 365.653 320.231 231.638 1.00 8.88 238 GLY C3 N 1
ATOM 12128 C CA . GLY C 1 238 ? 365.053 320.688 232.880 1.00 8.88 238 GLY C3 CA 1
ATOM 12129 C C . GLY C 1 238 ? 364.646 322.146 232.839 1.00 8.88 238 GLY C3 C 1
ATOM 12130 O O . GLY C 1 238 ? 363.645 322.538 233.439 1.00 8.88 238 GLY C3 O 1
ATOM 12134 N N . ASN C 1 239 ? 365.418 322.971 232.140 1.00 10.22 239 ASN C3 N 1
ATOM 12135 C CA . ASN C 1 239 ? 365.060 324.368 231.981 1.00 10.22 239 ASN C3 CA 1
ATOM 12136 C C . ASN C 1 239 ? 363.893 324.568 231.031 1.00 10.22 239 ASN C3 C 1
ATOM 12137 O O . ASN C 1 239 ? 363.270 325.627 231.080 1.00 10.22 239 ASN C3 O 1
ATOM 12148 N N . ASN C 1 240 ? 363.605 323.608 230.153 1.00 10.78 240 ASN C3 N 1
ATOM 12149 C CA . ASN C 1 240 ? 362.524 323.769 229.180 1.00 10.78 240 ASN C3 CA 1
ATOM 12150 C C . ASN C 1 240 ? 361.485 322.649 229.324 1.00 10.78 240 ASN C3 C 1
ATOM 12151 O O . ASN C 1 240 ? 360.878 322.203 228.354 1.00 10.78 240 ASN C3 O 1
ATOM 12162 N N . MET C 1 241 ? 361.292 322.176 230.559 1.00 9.37 241 MET C3 N 1
ATOM 12163 C CA . MET C 1 241 ? 360.357 321.081 230.846 1.00 9.37 241 MET C3 CA 1
ATOM 12164 C C . MET C 1 241 ? 358.958 321.277 230.251 1.00 9.37 241 MET C3 C 1
ATOM 12165 O O . MET C 1 241 ? 358.360 320.300 229.793 1.00 9.37 241 MET C3 O 1
ATOM 12179 N N . VAL C 1 242 ? 358.390 322.489 230.292 1.00 9.79 242 VAL C3 N 1
ATOM 12180 C CA . VAL C 1 242 ? 356.983 322.642 229.908 1.00 9.79 242 VAL C3 CA 1
ATOM 12181 C C . VAL C 1 242 ? 356.756 322.235 228.460 1.00 9.79 242 VAL C3 C 1
ATOM 12182 O O . VAL C 1 242 ? 355.664 321.780 228.104 1.00 9.79 242 VAL C3 O 1
ATOM 12195 N N . GLU C 1 243 ? 357.764 322.379 227.605 1.00 11.05 243 GLU C3 N 1
ATOM 12196 C CA . GLU C 1 243 ? 357.606 322.028 226.200 1.00 11.05 243 GLU C3 CA 1
ATOM 12197 C C . GLU C 1 243 ? 357.807 320.545 225.924 1.00 11.05 243 GLU C3 C 1
ATOM 12198 O O . GLU C 1 243 ? 357.626 320.120 224.782 1.00 11.05 243 GLU C3 O 1
ATOM 12210 N N . GLN C 1 244 ? 358.169 319.757 226.931 1.00 9.90 244 GLN C3 N 1
ATOM 12211 C CA . GLN C 1 244 ? 358.416 318.336 226.770 1.00 9.90 244 GLN C3 CA 1
ATOM 12212 C C . GLN C 1 244 ? 357.112 317.545 226.784 1.00 9.90 244 GLN C3 C 1
ATOM 12213 O O . GLN C 1 244 ? 356.080 318.000 227.278 1.00 9.90 244 GLN C3 O 1
ATOM 12227 N N . ARG C 1 245 ? 357.167 316.346 226.218 1.00 10.53 245 ARG C3 N 1
ATOM 12228 C CA . ARG C 1 245 ? 355.996 315.485 226.192 1.00 10.53 245 ARG C3 CA 1
ATOM 12229 C C . ARG C 1 245 ? 355.655 314.980 227.590 1.00 10.53 245 ARG C3 C 1
ATOM 12230 O O . ARG C 1 245 ? 356.526 314.772 228.433 1.00 10.53 245 ARG C3 O 1
ATOM 12251 N N . GLY C 1 246 ? 354.358 314.820 227.832 1.00 10.42 246 GLY C3 N 1
ATOM 12252 C CA . GLY C 1 246 ? 353.867 314.323 229.102 1.00 10.42 246 GLY C3 CA 1
ATOM 12253 C C . GLY C 1 246 ? 354.120 315.232 230.281 1.00 10.42 246 GLY C3 C 1
ATOM 12254 O O . GLY C 1 246 ? 354.194 314.752 231.411 1.00 10.42 246 GLY C3 O 1
ATOM 12258 N N . TYR C 1 247 ? 354.247 316.535 230.057 1.00 8.81 247 TYR C3 N 1
ATOM 12259 C CA . TYR C 1 247 ? 354.642 317.420 231.143 1.00 8.81 247 TYR C3 CA 1
ATOM 12260 C C . TYR C 1 247 ? 353.665 317.314 232.308 1.00 8.81 247 TYR C3 C 1
ATOM 12261 O O . TYR C 1 247 ? 352.446 317.337 232.123 1.00 8.81 247 TYR C3 O 1
ATOM 12279 N N . GLU C 1 248 ? 354.204 317.186 233.513 1.00 9.10 248 GLU C3 N 1
ATOM 12280 C CA . GLU C 1 248 ? 353.394 317.235 234.717 1.00 9.10 248 GLU C3 CA 1
ATOM 12281 C C . GLU C 1 248 ? 354.160 318.000 235.785 1.00 9.10 248 GLU C3 C 1
ATOM 12282 O O . GLU C 1 248 ? 355.385 318.052 235.765 1.00 9.10 248 GLU C3 O 1
ATOM 12294 N N . SER C 1 249 ? 353.428 318.628 236.694 1.00 7.17 249 SER C3 N 1
ATOM 12295 C CA . SER C 1 249 ? 354.040 319.323 237.813 1.00 7.17 249 SER C3 CA 1
ATOM 12296 C C . SER C 1 249 ? 353.136 319.186 239.028 1.00 7.17 249 SER C3 C 1
ATOM 12297 O O . SER C 1 249 ? 351.919 319.060 238.898 1.00 7.17 249 SER C3 O 1
ATOM 12305 N N . GLY C 1 250 ? 353.739 319.211 240.208 1.00 5.91 250 GLY C3 N 1
ATOM 12306 C CA . GLY C 1 250 ? 352.946 319.060 241.410 1.00 5.91 250 GLY C3 CA 1
ATOM 12307 C C . GLY C 1 250 ? 353.735 319.327 242.670 1.00 5.91 250 GLY C3 C 1
ATOM 12308 O O . GLY C 1 250 ? 354.873 319.790 242.633 1.00 5.91 250 GLY C3 O 1
ATOM 12312 N N . LEU C 1 251 ? 353.090 319.060 243.796 1.00 5.69 251 LEU C3 N 1
ATOM 12313 C CA . LEU C 1 251 ? 353.739 319.171 245.091 1.00 5.69 251 LEU C3 CA 1
ATOM 12314 C C . LEU C 1 251 ? 354.301 317.822 245.500 1.00 5.69 251 LEU C3 C 1
ATOM 12315 O O . LEU C 1 251 ? 353.767 316.775 245.136 1.00 5.69 251 LEU C3 O 1
ATOM 12331 N N . LEU C 1 252 ? 355.405 317.859 246.241 1.00 5.94 252 LEU C3 N 1
ATOM 12332 C CA . LEU C 1 252 ? 356.034 316.625 246.706 1.00 5.94 252 LEU C3 CA 1
ATOM 12333 C C . LEU C 1 252 ? 355.150 315.863 247.691 1.00 5.94 252 LEU C3 C 1
ATOM 12334 O O . LEU C 1 252 ? 355.100 314.632 247.645 1.00 5.94 252 LEU C3 O 1
ATOM 12350 N N . LYS C 1 253 ? 354.417 316.563 248.554 1.00 5.83 253 LYS C3 N 1
ATOM 12351 C CA . LYS C 1 253 ? 353.534 315.880 249.491 1.00 5.83 253 LYS C3 CA 1
ATOM 12352 C C . LYS C 1 253 ? 352.500 315.008 248.780 1.00 5.83 253 LYS C3 C 1
ATOM 12353 O O . LYS C 1 253 ? 351.920 314.117 249.402 1.00 5.83 253 LYS C3 O 1
ATOM 12372 N N . ASN C 1 254 ? 352.255 315.248 247.497 1.00 6.42 254 ASN C3 N 1
ATOM 12373 C CA . ASN C 1 254 ? 351.307 314.470 246.717 1.00 6.42 254 ASN C3 CA 1
ATOM 12374 C C . ASN C 1 254 ? 351.979 313.536 245.720 1.00 6.42 254 ASN C3 C 1
ATOM 12375 O O . ASN C 1 254 ? 351.287 312.727 245.090 1.00 6.42 254 ASN C3 O 1
ATOM 12386 N N . ILE C 1 255 ? 353.307 313.594 245.581 1.00 6.82 255 ILE C3 N 1
ATOM 12387 C CA . ILE C 1 255 ? 353.981 312.846 244.521 1.00 6.82 255 ILE C3 CA 1
ATOM 12388 C C . ILE C 1 255 ? 353.825 311.336 244.668 1.00 6.82 255 ILE C3 C 1
ATOM 12389 O O . ILE C 1 255 ? 354.040 310.604 243.701 1.00 6.82 255 ILE C3 O 1
ATOM 12405 N N . HIS C 1 256 ? 353.451 310.840 245.844 1.00 7.74 256 HIS C3 N 1
ATOM 12406 C CA . HIS C 1 256 ? 353.221 309.409 245.998 1.00 7.74 256 HIS C3 CA 1
ATOM 12407 C C . HIS C 1 256 ? 352.035 308.914 245.182 1.00 7.74 256 HIS C3 C 1
ATOM 12408 O O . HIS C 1 256 ? 351.920 307.708 244.954 1.00 7.74 256 HIS C3 O 1
ATOM 12422 N N . LYS C 1 257 ? 351.154 309.807 244.737 1.00 9.60 257 LYS C3 N 1
ATOM 12423 C CA . LYS C 1 257 ? 350.039 309.380 243.905 1.00 9.60 257 LYS C3 CA 1
ATOM 12424 C C . LYS C 1 257 ? 350.461 308.972 242.500 1.00 9.60 257 LYS C3 C 1
ATOM 12425 O O . LYS C 1 257 ? 349.640 308.405 241.777 1.00 9.60 257 LYS C3 O 1
ATOM 12444 N N . ARG C 1 258 ? 351.705 309.219 242.097 1.00 11.04 258 ARG C3 N 1
ATOM 12445 C CA . ARG C 1 258 ? 352.128 309.056 240.713 1.00 11.04 258 ARG C3 CA 1
ATOM 12446 C C . ARG C 1 258 ? 353.059 307.860 240.533 1.00 11.04 258 ARG C3 C 1
ATOM 12447 O O . ARG C 1 258 ? 353.903 307.573 241.386 1.00 11.04 258 ARG C3 O 1
ATOM 12468 N N . MET C 1 259 ? 352.995 307.275 239.332 1.00 13.31 259 MET C3 N 1
ATOM 12469 C CA . MET C 1 259 ? 353.841 306.187 238.935 1.00 13.31 259 MET C3 CA 1
ATOM 12470 C C . MET C 1 259 ? 354.467 306.692 237.617 1.00 13.31 259 MET C3 C 1
ATOM 12471 O O . MET C 1 259 ? 353.749 306.966 236.660 1.00 13.31 259 MET C3 O 1
ATOM 12485 N N . PHE C 1 260 ? 355.786 306.829 237.583 1.00 9.19 260 PHE C3 N 1
ATOM 12486 C CA . PHE C 1 260 ? 356.542 307.278 236.418 1.00 9.19 260 PHE C3 CA 1
ATOM 12487 C C . PHE C 1 260 ? 357.122 306.044 235.738 1.00 9.19 260 PHE C3 C 1
ATOM 12488 O O . PHE C 1 260 ? 358.030 305.406 236.277 1.00 9.19 260 PHE C3 O 1
ATOM 12505 N N . GLN C 1 261 ? 356.588 305.693 234.575 1.00 10.40 261 GLN C3 N 1
ATOM 12506 C CA . GLN C 1 261 ? 357.065 304.547 233.820 1.00 10.40 261 GLN C3 CA 1
ATOM 12507 C C . GLN C 1 261 ? 357.661 305.004 232.500 1.00 10.40 261 GLN C3 C 1
ATOM 12508 O O . GLN C 1 261 ? 357.220 305.991 231.912 1.00 10.40 261 GLN C3 O 1
ATOM 12522 N N . LEU C 1 262 ? 358.670 304.272 232.045 1.00 8.33 262 LEU C3 N 1
ATOM 12523 C CA . LEU C 1 262 ? 359.230 304.519 230.726 1.00 8.33 262 LEU C3 CA 1
ATOM 12524 C C . LEU C 1 262 ? 358.242 304.090 229.653 1.00 8.33 262 LEU C3 C 1
ATOM 12525 O O . LEU C 1 262 ? 357.457 303.160 229.839 1.00 8.33 262 LEU C3 O 1
ATOM 12541 N N . HIS C 1 263 ? 358.276 304.710 228.499 1.00 8.70 263 HIS C3 N 1
ATOM 12542 C CA . HIS C 1 263 ? 357.422 304.312 227.426 1.00 8.70 263 HIS C3 CA 1
ATOM 12543 C C . HIS C 1 263 ? 358.297 304.018 226.250 1.00 8.70 263 HIS C3 C 1
ATOM 12544 O O . HIS C 1 263 ? 359.334 304.538 226.089 1.00 8.70 263 HIS C3 O 1
ATOM 12553 N N . ASN C 1 264 ? 357.870 303.117 225.436 1.00 7.19 264 ASN C3 N 1
ATOM 12554 C CA . ASN C 1 264 ? 358.534 302.761 224.189 1.00 7.19 264 ASN C3 CA 1
ATOM 12555 C C . ASN C 1 264 ? 358.151 303.742 223.088 1.00 7.19 264 ASN C3 C 1
ATOM 12556 O O . ASN C 1 264 ? 357.017 304.220 223.032 1.00 7.19 264 ASN C3 O 1
ATOM 12567 N N . ASN C 1 265 ? 359.112 304.065 222.229 1.00 7.56 265 ASN C3 N 1
ATOM 12568 C CA . ASN C 1 265 ? 358.866 304.939 221.089 1.00 7.56 265 ASN C3 CA 1
ATOM 12569 C C . ASN C 1 265 ? 358.506 304.169 219.820 1.00 7.56 265 ASN C3 C 1
ATOM 12570 O O . ASN C 1 265 ? 358.280 304.793 218.781 1.00 7.56 265 ASN C3 O 1
ATOM 12581 N N . THR C 1 266 ? 358.435 302.842 219.887 1.00 6.88 266 THR C3 N 1
ATOM 12582 C CA . THR C 1 266 ? 358.059 302.005 218.759 1.00 6.88 266 THR C3 CA 1
ATOM 12583 C C . THR C 1 266 ? 357.246 300.831 219.286 1.00 6.88 266 THR C3 C 1
ATOM 12584 O O . THR C 1 266 ? 357.357 300.455 220.451 1.00 6.88 266 THR C3 O 1
ATOM 12595 N N . SER C 1 267 ? 356.417 300.257 218.419 1.00 7.02 267 SER C3 N 1
ATOM 12596 C CA . SER C 1 267 ? 355.711 299.021 218.740 1.00 7.02 267 SER C3 CA 1
ATOM 12597 C C . SER C 1 267 ? 356.502 297.775 218.372 1.00 7.02 267 SER C3 C 1
ATOM 12598 O O . SER C 1 267 ? 356.049 296.668 218.664 1.00 7.02 267 SER C3 O 1
ATOM 12606 N N . ALA C 1 268 ? 357.658 297.920 217.741 1.00 6.82 268 ALA C3 N 1
ATOM 12607 C CA . ALA C 1 268 ? 358.511 296.800 217.347 1.00 6.82 268 ALA C3 CA 1
ATOM 12608 C C . ALA C 1 268 ? 359.831 296.949 218.098 1.00 6.82 268 ALA C3 C 1
ATOM 12609 O O . ALA C 1 268 ? 360.799 297.495 217.570 1.00 6.82 268 ALA C3 O 1
ATOM 12616 N N . ILE C 1 269 ? 359.868 296.461 219.332 1.00 7.56 269 ILE C3 N 1
ATOM 12617 C CA . ILE C 1 269 ? 361.025 296.633 220.205 1.00 7.56 269 ILE C3 CA 1
ATOM 12618 C C . ILE C 1 269 ? 361.968 295.461 219.970 1.00 7.56 269 ILE C3 C 1
ATOM 12619 O O . ILE C 1 269 ? 361.648 294.318 220.306 1.00 7.56 269 ILE C3 O 1
ATOM 12635 N N . ARG C 1 270 ? 363.115 295.739 219.420 1.00 6.90 270 ARG C3 N 1
ATOM 12636 C CA . ARG C 1 270 ? 364.066 294.685 219.097 1.00 6.90 270 ARG C3 CA 1
ATOM 12637 C C . ARG C 1 270 ? 365.123 294.572 220.181 1.00 6.90 270 ARG C3 C 1
ATOM 12638 O O . ARG C 1 270 ? 365.700 295.589 220.576 1.00 6.90 270 ARG C3 O 1
ATOM 12659 N N . PRO C 1 271 ? 365.436 293.370 220.651 1.00 8.36 271 PRO C3 N 1
ATOM 12660 C CA . PRO C 1 271 ? 366.457 293.233 221.695 1.00 8.36 271 PRO C3 CA 1
ATOM 12661 C C . PRO C 1 271 ? 367.820 293.712 221.225 1.00 8.36 271 PRO C3 C 1
ATOM 12662 O O . PRO C 1 271 ? 368.159 293.620 220.047 1.00 8.36 271 PRO C3 O 1
ATOM 12673 N N . LYS C 1 272 ? 368.584 294.263 222.166 1.00 8.36 272 LYS C3 N 1
ATOM 12674 C CA . LYS C 1 272 ? 369.990 294.566 221.954 1.00 8.36 272 LYS C3 CA 1
ATOM 12675 C C . LYS C 1 272 ? 370.831 293.317 222.168 1.00 8.36 272 LYS C3 C 1
ATOM 12676 O O . LYS C 1 272 ? 370.444 292.408 222.902 1.00 8.36 272 LYS C3 O 1
ATOM 12695 N N . THR C 1 273 ? 372.001 293.283 221.540 1.00 9.41 273 THR C3 N 1
ATOM 12696 C CA . THR C 1 273 ? 372.890 292.135 221.635 1.00 9.41 273 THR C3 CA 1
ATOM 12697 C C . THR C 1 273 ? 374.152 292.494 222.414 1.00 9.41 273 THR C3 C 1
ATOM 12698 O O . THR C 1 273 ? 374.554 293.656 222.475 1.00 9.41 273 THR C3 O 1
ATOM 12709 N N . LEU C 1 274 ? 374.758 291.484 223.035 1.00 9.92 274 LEU C3 N 1
ATOM 12710 C CA . LEU C 1 274 ? 375.980 291.647 223.814 1.00 9.92 274 LEU C3 CA 1
ATOM 12711 C C . LEU C 1 274 ? 376.967 290.534 223.500 1.00 9.92 274 LEU C3 C 1
ATOM 12712 O O . LEU C 1 274 ? 376.569 289.380 223.335 1.00 9.92 274 LEU C3 O 1
ATOM 12728 N N . GLN C 1 275 ? 378.250 290.877 223.439 1.00 9.95 275 GLN C3 N 1
ATOM 12729 C CA . GLN C 1 275 ? 379.305 289.880 223.320 1.00 9.95 275 GLN C3 CA 1
ATOM 12730 C C . GLN C 1 275 ? 379.716 289.380 224.701 1.00 9.95 275 GLN C3 C 1
ATOM 12731 O O . GLN C 1 275 ? 379.425 289.999 225.724 1.00 9.95 275 GLN C3 O 1
ATOM 12745 N N . GLY C 1 276 ? 380.428 288.254 224.715 1.00 10.07 276 GLY C3 N 1
ATOM 12746 C CA . GLY C 1 276 ? 381.000 287.775 225.963 1.00 10.07 276 GLY C3 CA 1
ATOM 12747 C C . GLY C 1 276 ? 382.008 288.749 226.541 1.00 10.07 276 GLY C3 C 1
ATOM 12748 O O . GLY C 1 276 ? 381.948 289.100 227.719 1.00 10.07 276 GLY C3 O 1
ATOM 12752 N N . GLN C 1 277 ? 382.939 289.205 225.712 1.00 10.57 277 GLN C3 N 1
ATOM 12753 C CA . GLN C 1 277 ? 383.911 290.223 226.075 1.00 10.57 277 GLN C3 CA 1
ATOM 12754 C C . GLN C 1 277 ? 383.804 291.361 225.077 1.00 10.57 277 GLN C3 C 1
ATOM 12755 O O . GLN C 1 277 ? 383.720 291.126 223.872 1.00 10.57 277 GLN C3 O 1
ATOM 12769 N N . PHE C 1 278 ? 383.815 292.590 225.573 1.00 9.52 278 PHE C3 N 1
ATOM 12770 C CA . PHE C 1 278 ? 383.850 293.774 224.723 1.00 9.52 278 PHE C3 CA 1
ATOM 12771 C C . PHE C 1 278 ? 385.163 294.492 224.994 1.00 9.52 278 PHE C3 C 1
ATOM 12772 O O . PHE C 1 278 ? 385.299 295.175 226.005 1.00 9.52 278 PHE C3 O 1
ATOM 12789 N N . ASN C 1 279 ? 386.128 294.338 224.104 1.00 10.04 279 ASN C3 N 1
ATOM 12790 C CA . ASN C 1 279 ? 387.454 294.886 224.337 1.00 10.04 279 ASN C3 CA 1
ATOM 12791 C C . ASN C 1 279 ? 387.474 296.376 224.030 1.00 10.04 279 ASN C3 C 1
ATOM 12792 O O . ASN C 1 279 ? 386.842 296.834 223.079 1.00 10.04 279 ASN C3 O 1
ATOM 12803 N N . TYR C 1 280 ? 388.191 297.132 224.853 1.00 10.65 280 TYR C3 N 1
ATOM 12804 C CA . TYR C 1 280 ? 388.262 298.578 224.720 1.00 10.65 280 TYR C3 CA 1
ATOM 12805 C C . TYR C 1 280 ? 389.715 299.024 224.659 1.00 10.65 280 TYR C3 C 1
ATOM 12806 O O . TYR C 1 280 ? 390.601 298.395 225.239 1.00 10.65 280 TYR C3 O 1
ATOM 12824 N N . GLY C 1 281 ? 389.945 300.110 223.935 1.00 10.94 281 GLY C3 N 1
ATOM 12825 C CA . GLY C 1 281 ? 391.216 300.799 223.882 1.00 10.94 281 GLY C3 CA 1
ATOM 12826 C C . GLY C 1 281 ? 391.226 302.033 224.758 1.00 10.94 281 GLY C3 C 1
ATOM 12827 O O . GLY C 1 281 ? 390.538 302.101 225.782 1.00 10.94 281 GLY C3 O 1
ATOM 12831 N N . SER C 1 282 ? 392.010 303.031 224.347 1.00 11.38 282 SER C3 N 1
ATOM 12832 C CA . SER C 1 282 ? 392.160 304.246 225.138 1.00 11.38 282 SER C3 CA 1
ATOM 12833 C C . SER C 1 282 ? 390.937 305.149 225.089 1.00 11.38 282 SER C3 C 1
ATOM 12834 O O . SER C 1 282 ? 390.899 306.142 225.819 1.00 11.38 282 SER C3 O 1
ATOM 12842 N N . GLU C 1 283 ? 389.952 304.846 224.247 1.00 10.35 283 GLU C3 N 1
ATOM 12843 C CA . GLU C 1 283 ? 388.741 305.651 224.183 1.00 10.35 283 GLU C3 CA 1
ATOM 12844 C C . GLU C 1 283 ? 387.888 305.551 225.447 1.00 10.35 283 GLU C3 C 1
ATOM 12845 O O . GLU C 1 283 ? 386.983 306.372 225.622 1.00 10.35 283 GLU C3 O 1
ATOM 12857 N N . ILE C 1 284 ? 388.136 304.580 226.321 1.00 10.57 284 ILE C3 N 1
ATOM 12858 C CA . ILE C 1 284 ? 387.505 304.528 227.634 1.00 10.57 284 ILE C3 CA 1
ATOM 12859 C C . ILE C 1 284 ? 388.566 304.912 228.655 1.00 10.57 284 ILE C3 C 1
ATOM 12860 O O . ILE C 1 284 ? 389.549 304.187 228.846 1.00 10.57 284 ILE C3 O 1
ATOM 12876 N N . THR C 1 285 ? 388.381 306.054 229.307 1.00 11.39 285 THR C3 N 1
ATOM 12877 C CA . THR C 1 285 ? 389.346 306.570 230.274 1.00 11.39 285 THR C3 CA 1
ATOM 12878 C C . THR C 1 285 ? 388.813 306.340 231.683 1.00 11.39 285 THR C3 C 1
ATOM 12879 O O . THR C 1 285 ? 387.810 306.940 232.077 1.00 11.39 285 THR C3 O 1
ATOM 12890 N N . PHE C 1 286 ? 389.484 305.476 232.432 1.00 11.56 286 PHE C3 N 1
ATOM 12891 C CA . PHE C 1 286 ? 389.113 305.216 233.814 1.00 11.56 286 PHE C3 CA 1
ATOM 12892 C C . PHE C 1 286 ? 389.706 306.289 234.713 1.00 11.56 286 PHE C3 C 1
ATOM 12893 O O . PHE C 1 286 ? 390.899 306.595 234.627 1.00 11.56 286 PHE C3 O 1
ATOM 12910 N N . SER C 1 287 ? 388.860 306.864 235.563 1.00 12.76 287 SER C3 N 1
ATOM 12911 C CA . SER C 1 287 ? 389.303 307.866 236.517 1.00 12.76 287 SER C3 CA 1
ATOM 12912 C C . SER C 1 287 ? 390.369 307.296 237.440 1.00 12.76 287 SER C3 C 1
ATOM 12913 O O . SER C 1 287 ? 390.313 306.132 237.840 1.00 12.76 287 SER C3 O 1
ATOM 12921 N N . GLY C 1 288 ? 391.353 308.127 237.778 1.00 14.08 288 GLY C3 N 1
ATOM 12922 C CA . GLY C 1 288 ? 392.312 307.742 238.794 1.00 14.08 288 GLY C3 CA 1
ATOM 12923 C C . GLY C 1 288 ? 391.780 307.822 240.206 1.00 14.08 288 GLY C3 C 1
ATOM 12924 O O . GLY C 1 288 ? 392.367 307.224 241.111 1.00 14.08 288 GLY C3 O 1
ATOM 12928 N N . THR C 1 289 ? 390.675 308.532 240.413 1.00 13.73 289 THR C3 N 1
ATOM 12929 C CA . THR C 1 289 ? 390.123 308.751 241.744 1.00 13.73 289 THR C3 CA 1
ATOM 12930 C C . THR C 1 289 ? 388.704 308.226 241.896 1.00 13.73 289 THR C3 C 1
ATOM 12931 O O . THR C 1 289 ? 388.416 307.525 242.872 1.00 13.73 289 THR C3 O 1
ATOM 12942 N N . GLU C 1 290 ? 387.814 308.531 240.959 1.00 12.74 290 GLU C3 N 1
ATOM 12943 C CA . GLU C 1 290 ? 386.401 308.204 241.082 1.00 12.74 290 GLU C3 CA 1
ATOM 12944 C C . GLU C 1 290 ? 386.096 306.830 240.502 1.00 12.74 290 GLU C3 C 1
ATOM 12945 O O . GLU C 1 290 ? 386.900 306.234 239.790 1.00 12.74 290 GLU C3 O 1
ATOM 12957 N N . SER C 1 291 ? 384.888 306.351 240.789 1.00 11.74 291 SER C3 N 1
ATOM 12958 C CA . SER C 1 291 ? 384.382 305.102 240.227 1.00 11.74 291 SER C3 CA 1
ATOM 12959 C C . SER C 1 291 ? 383.659 305.374 238.907 1.00 11.74 291 SER C3 C 1
ATOM 12960 O O . SER C 1 291 ? 382.491 305.054 238.716 1.00 11.74 291 SER C3 O 1
ATOM 12968 N N . GLU C 1 292 ? 384.390 305.985 237.985 1.00 11.67 292 GLU C3 N 1
ATOM 12969 C CA . GLU C 1 292 ? 383.805 306.471 236.749 1.00 11.67 292 GLU C3 CA 1
ATOM 12970 C C . GLU C 1 292 ? 384.780 306.273 235.600 1.00 11.67 292 GLU C3 C 1
ATOM 12971 O O . GLU C 1 292 ? 385.984 306.489 235.752 1.00 11.67 292 GLU C3 O 1
ATOM 12983 N N . ALA C 1 293 ? 384.253 305.842 234.459 1.00 11.10 293 ALA C3 N 1
ATOM 12984 C CA . ALA C 1 293 ? 385.007 305.751 233.217 1.00 11.10 293 ALA C3 CA 1
ATOM 12985 C C . ALA C 1 293 ? 384.272 306.546 232.147 1.00 11.10 293 ALA C3 C 1
ATOM 12986 O O . ALA C 1 293 ? 383.063 306.382 231.979 1.00 11.10 293 ALA C3 O 1
ATOM 12993 N N . ARG C 1 294 ? 384.997 307.400 231.434 1.00 10.83 294 ARG C3 N 1
ATOM 12994 C CA . ARG C 1 294 ? 384.413 308.308 230.455 1.00 10.83 294 ARG C3 CA 1
ATOM 12995 C C . ARG C 1 294 ? 384.725 307.868 229.027 1.00 10.83 294 ARG C3 C 1
ATOM 12996 O O . ARG C 1 294 ? 385.751 307.232 228.768 1.00 10.83 294 ARG C3 O 1
ATOM 13017 N N . PHE C 1 295 ? 383.830 308.234 228.103 1.00 9.85 295 PHE C3 N 1
ATOM 13018 C CA . PHE C 1 295 ? 383.937 307.900 226.687 1.00 9.85 295 PHE C3 CA 1
ATOM 13019 C C . PHE C 1 295 ? 384.316 309.108 225.847 1.00 9.85 295 PHE C3 C 1
ATOM 13020 O O . PHE C 1 295 ? 383.939 310.242 226.150 1.00 9.85 295 PHE C3 O 1
ATOM 13037 N N . THR C 1 296 ? 385.021 308.844 224.759 1.00 9.53 296 THR C3 N 1
ATOM 13038 C CA . THR C 1 296 ? 385.027 309.734 223.612 1.00 9.53 296 THR C3 CA 1
ATOM 13039 C C . THR C 1 296 ? 384.059 309.195 222.566 1.00 9.53 296 THR C3 C 1
ATOM 13040 O O . THR C 1 296 ? 383.658 308.034 222.600 1.00 9.53 296 THR C3 O 1
ATOM 13051 N N . ASP C 1 297 ? 383.691 310.051 221.618 1.00 9.48 297 ASP C3 N 1
ATOM 13052 C CA . ASP C 1 297 ? 382.723 309.677 220.586 1.00 9.48 297 ASP C3 CA 1
ATOM 13053 C C . ASP C 1 297 ? 383.461 309.016 219.420 1.00 9.48 297 ASP C3 C 1
ATOM 13054 O O . ASP C 1 297 ? 383.784 309.637 218.409 1.00 9.48 297 ASP C3 O 1
ATOM 13063 N N . VAL C 1 298 ? 383.711 307.718 219.568 1.00 8.84 298 VAL C3 N 1
ATOM 13064 C CA . VAL C 1 298 ? 384.386 306.915 218.549 1.00 8.84 298 VAL C3 CA 1
ATOM 13065 C C . VAL C 1 298 ? 383.555 305.664 218.297 1.00 8.84 298 VAL C3 C 1
ATOM 13066 O O . VAL C 1 298 ? 382.660 305.326 219.087 1.00 8.84 298 VAL C3 O 1
ATOM 13079 N N . PRO C 1 299 ? 383.817 304.961 217.189 1.00 8.29 299 PRO C3 N 1
ATOM 13080 C CA . PRO C 1 299 ? 382.978 303.798 216.835 1.00 8.29 299 PRO C3 CA 1
ATOM 13081 C C . PRO C 1 299 ? 382.823 302.752 217.933 1.00 8.29 299 PRO C3 C 1
ATOM 13082 O O . PRO C 1 299 ? 381.713 302.250 218.146 1.00 8.29 299 PRO C3 O 1
ATOM 13093 N N . SER C 1 300 ? 383.899 302.400 218.635 1.00 8.46 300 SER C3 N 1
ATOM 13094 C CA . SER C 1 300 ? 383.781 301.382 219.674 1.00 8.46 300 SER C3 CA 1
ATOM 13095 C C . SER C 1 300 ? 382.827 301.822 220.774 1.00 8.46 300 SER C3 C 1
ATOM 13096 O O . SER C 1 300 ? 382.016 301.025 221.261 1.00 8.46 300 SER C3 O 1
ATOM 13104 N N . ASN C 1 301 ? 382.917 303.084 221.192 1.00 8.97 301 ASN C3 N 1
ATOM 13105 C CA . ASN C 1 301 ? 382.033 303.567 222.241 1.00 8.97 301 ASN C3 CA 1
ATOM 13106 C C . ASN C 1 301 ? 380.591 303.632 221.768 1.00 8.97 301 ASN C3 C 1
ATOM 13107 O O . ASN C 1 301 ? 379.679 303.365 222.553 1.00 8.97 301 ASN C3 O 1
ATOM 13118 N N . ARG C 1 302 ? 380.361 303.960 220.496 1.00 8.45 302 ARG C3 N 1
ATOM 13119 C CA . ARG C 1 302 ? 379.006 303.892 219.959 1.00 8.45 302 ARG C3 CA 1
ATOM 13120 C C . ARG C 1 302 ? 378.474 302.461 219.976 1.00 8.45 302 ARG C3 C 1
ATOM 13121 O O . ARG C 1 302 ? 377.313 302.233 220.330 1.00 8.45 302 ARG C3 O 1
ATOM 13142 N N . GLN C 1 303 ? 379.309 301.476 219.629 1.00 8.41 303 GLN C3 N 1
ATOM 13143 C CA . GLN C 1 303 ? 378.863 300.085 219.710 1.00 8.41 303 GLN C3 CA 1
ATOM 13144 C C . GLN C 1 303 ? 378.520 299.689 221.146 1.00 8.41 303 GLN C3 C 1
ATOM 13145 O O . GLN C 1 303 ? 377.504 299.026 221.395 1.00 8.41 303 GLN C3 O 1
ATOM 13159 N N . LEU C 1 304 ? 379.363 300.079 222.104 1.00 8.81 304 LEU C3 N 1
ATOM 13160 C CA . LEU C 1 304 ? 379.090 299.760 223.502 1.00 8.81 304 LEU C3 CA 1
ATOM 13161 C C . LEU C 1 304 ? 377.806 300.432 223.995 1.00 8.81 304 LEU C3 C 1
ATOM 13162 O O . LEU C 1 304 ? 376.988 299.800 224.677 1.00 8.81 304 LEU C3 O 1
ATOM 13178 N N . VAL C 1 305 ? 377.607 301.707 223.660 1.00 8.65 305 VAL C3 N 1
ATOM 13179 C CA . VAL C 1 305 ? 376.380 302.392 224.050 1.00 8.65 305 VAL C3 CA 1
ATOM 13180 C C . VAL C 1 305 ? 375.171 301.698 223.440 1.00 8.65 305 VAL C3 C 1
ATOM 13181 O O . VAL C 1 305 ? 374.148 301.511 224.105 1.00 8.65 305 VAL C3 O 1
ATOM 13194 N N . ASP C 1 306 ? 375.273 301.280 222.177 1.00 9.05 306 ASP C3 N 1
ATOM 13195 C CA . ASP C 1 306 ? 374.168 300.555 221.563 1.00 9.05 306 ASP C3 CA 1
ATOM 13196 C C . ASP C 1 306 ? 373.864 299.274 222.324 1.00 9.05 306 ASP C3 C 1
ATOM 13197 O O . ASP C 1 306 ? 372.696 298.920 222.511 1.00 9.05 306 ASP C3 O 1
ATOM 13206 N N . SER C 1 307 ? 374.894 298.569 222.770 1.00 8.79 307 SER C3 N 1
ATOM 13207 C CA . SER C 1 307 ? 374.668 297.323 223.489 1.00 8.79 307 SER C3 CA 1
ATOM 13208 C C . SER C 1 307 ? 374.163 297.517 224.918 1.00 8.79 307 SER C3 C 1
ATOM 13209 O O . SER C 1 307 ? 373.568 296.584 225.464 1.00 8.79 307 SER C3 O 1
ATOM 13217 N N . LEU C 1 308 ? 374.367 298.681 225.543 1.00 8.84 308 LEU C3 N 1
ATOM 13218 C CA . LEU C 1 308 ? 373.953 298.871 226.930 1.00 8.84 308 LEU C3 CA 1
ATOM 13219 C C . LEU C 1 308 ? 372.818 299.869 227.126 1.00 8.84 308 LEU C3 C 1
ATOM 13220 O O . LEU C 1 308 ? 372.159 299.822 228.165 1.00 8.84 308 LEU C3 O 1
ATOM 13236 N N . TRP C 1 309 ? 372.552 300.742 226.165 1.00 8.40 309 TRP C3 N 1
ATOM 13237 C CA . TRP C 1 309 ? 371.492 301.737 226.270 1.00 8.40 309 TRP C3 CA 1
ATOM 13238 C C . TRP C 1 309 ? 370.456 301.417 225.205 1.00 8.40 309 TRP C3 C 1
ATOM 13239 O O . TRP C 1 309 ? 370.743 301.522 224.008 1.00 8.40 309 TRP C3 O 1
ATOM 13260 N N . HIS C 1 310 ? 369.256 301.040 225.632 1.00 7.90 310 HIS C3 N 1
ATOM 13261 C CA . HIS C 1 310 ? 368.200 300.648 224.705 1.00 7.90 310 HIS C3 CA 1
ATOM 13262 C C . HIS C 1 310 ? 367.469 301.884 224.191 1.00 7.90 310 HIS C3 C 1
ATOM 13263 O O . HIS C 1 310 ? 366.665 302.479 224.909 1.00 7.90 310 HIS C3 O 1
ATOM 13277 N N . ASN C 1 311 ? 367.698 302.239 222.929 1.00 7.80 311 ASN C3 N 1
ATOM 13278 C CA . ASN C 1 311 ? 367.138 303.456 222.357 1.00 7.80 311 ASN C3 CA 1
ATOM 13279 C C . ASN C 1 311 ? 365.731 303.275 221.778 1.00 7.80 311 ASN C3 C 1
ATOM 13280 O O . ASN C 1 311 ? 365.236 304.183 221.112 1.00 7.80 311 ASN C3 O 1
ATOM 13291 N N . ASP C 1 312 ? 365.072 302.153 222.038 1.00 7.47 312 ASP C3 N 1
ATOM 13292 C CA . ASP C 1 312 ? 363.664 301.999 221.704 1.00 7.47 312 ASP C3 CA 1
ATOM 13293 C C . ASP C 1 312 ? 362.742 302.503 222.807 1.00 7.47 312 ASP C3 C 1
ATOM 13294 O O . ASP C 1 312 ? 361.525 302.349 222.695 1.00 7.47 312 ASP C3 O 1
ATOM 13303 N N . TYR C 1 313 ? 363.293 303.094 223.864 1.00 7.64 313 TYR C3 N 1
ATOM 13304 C CA . TYR C 1 313 ? 362.520 303.647 224.963 1.00 7.64 313 TYR C3 CA 1
ATOM 13305 C C . TYR C 1 313 ? 362.923 305.097 225.162 1.00 7.64 313 TYR C3 C 1
ATOM 13306 O O . TYR C 1 313 ? 364.005 305.522 224.759 1.00 7.64 313 TYR C3 O 1
ATOM 13324 N N . ASP C 1 314 ? 362.030 305.849 225.780 1.00 8.40 314 ASP C3 N 1
ATOM 13325 C CA . ASP C 1 314 ? 362.287 307.223 226.173 1.00 8.40 314 ASP C3 CA 1
ATOM 13326 C C . ASP C 1 314 ? 362.793 307.277 227.613 1.00 8.40 314 ASP C3 C 1
ATOM 13327 O O . ASP C 1 314 ? 362.622 306.340 228.389 1.00 8.40 314 ASP C3 O 1
ATOM 13336 N N . CYS C 1 315 ? 363.425 308.389 227.954 1.00 7.85 315 CYS C3 N 1
ATOM 13337 C CA . CYS C 1 315 ? 363.823 308.670 229.323 1.00 7.85 315 CYS C3 CA 1
ATOM 13338 C C . CYS C 1 315 ? 362.753 309.498 230.034 1.00 7.85 315 CYS C3 C 1
ATOM 13339 O O . CYS C 1 315 ? 361.951 310.192 229.410 1.00 7.85 315 CYS C3 O 1
ATOM 13347 N N . ILE C 1 316 ? 362.751 309.404 231.361 1.00 8.30 316 ILE C3 N 1
ATOM 13348 C CA . ILE C 1 316 ? 361.974 310.283 232.228 1.00 8.30 316 ILE C3 CA 1
ATOM 13349 C C . ILE C 1 316 ? 362.952 311.127 233.028 1.00 8.30 316 ILE C3 C 1
ATOM 13350 O O . ILE C 1 316 ? 363.948 310.607 233.544 1.00 8.30 316 ILE C3 O 1
ATOM 13366 N N . LEU C 1 317 ? 362.678 312.424 233.116 1.00 7.84 317 LEU C3 N 1
ATOM 13367 C CA . LEU C 1 317 ? 363.429 313.328 233.972 1.00 7.84 317 LEU C3 CA 1
ATOM 13368 C C . LEU C 1 317 ? 362.461 314.001 234.932 1.00 7.84 317 LEU C3 C 1
ATOM 13369 O O . LEU C 1 317 ? 361.458 314.587 234.503 1.00 7.84 317 LEU C3 O 1
ATOM 13385 N N . ILE C 1 318 ? 362.772 313.917 236.221 1.00 7.39 318 ILE C3 N 1
ATOM 13386 C CA . ILE C 1 318 ? 362.050 314.618 237.271 1.00 7.39 318 ILE C3 CA 1
ATOM 13387 C C . ILE C 1 318 ? 362.971 315.685 237.840 1.00 7.39 318 ILE C3 C 1
ATOM 13388 O O . ILE C 1 318 ? 364.085 315.386 238.274 1.00 7.39 318 ILE C3 O 1
ATOM 13404 N N . LYS C 1 319 ? 362.507 316.922 237.831 1.00 7.29 319 LYS C3 N 1
ATOM 13405 C CA . LYS C 1 319 ? 363.214 318.036 238.430 1.00 7.29 319 LYS C3 CA 1
ATOM 13406 C C . LYS C 1 319 ? 362.553 318.377 239.757 1.00 7.29 319 LYS C3 C 1
ATOM 13407 O O . LYS C 1 319 ? 361.332 318.534 239.827 1.00 7.29 319 LYS C3 O 1
ATOM 13426 N N . LEU C 1 320 ? 363.367 318.493 240.800 1.00 6.83 320 LEU C3 N 1
ATOM 13427 C CA . LEU C 1 320 ? 362.914 318.637 242.174 1.00 6.83 320 LEU C3 CA 1
ATOM 13428 C C . LEU C 1 320 ? 363.318 319.996 242.720 1.00 6.83 320 LEU C3 C 1
ATOM 13429 O O . LEU C 1 320 ? 364.499 320.360 242.675 1.00 6.83 320 LEU C3 O 1
ATOM 13445 N N . TYR C 1 321 ? 362.340 320.733 243.234 1.00 7.18 321 TYR C3 N 1
ATOM 13446 C CA . TYR C 1 321 ? 362.569 321.912 244.050 1.00 7.18 321 TYR C3 CA 1
ATOM 13447 C C . TYR C 1 321 ? 362.246 321.520 245.485 1.00 7.18 321 TYR C3 C 1
ATOM 13448 O O . TYR C 1 321 ? 361.104 321.683 245.920 1.00 7.18 321 TYR C3 O 1
ATOM 13466 N N . PRO C 1 322 ? 363.198 320.978 246.234 1.00 6.91 322 PRO C3 N 1
ATOM 13467 C CA . PRO C 1 322 ? 362.898 320.462 247.569 1.00 6.91 322 PRO C3 CA 1
ATOM 13468 C C . PRO C 1 322 ? 363.062 321.526 248.647 1.00 6.91 322 PRO C3 C 1
ATOM 13469 O O . PRO C 1 322 ? 363.580 322.618 248.412 1.00 6.91 322 PRO C3 O 1
ATOM 13480 N N . ARG C 1 323 ? 362.597 321.180 249.842 1.00 6.99 323 ARG C3 N 1
ATOM 13481 C CA . ARG C 1 323 ? 362.981 321.918 251.036 1.00 6.99 323 ARG C3 CA 1
ATOM 13482 C C . ARG C 1 323 ? 364.498 321.906 251.159 1.00 6.99 323 ARG C3 C 1
ATOM 13483 O O . ARG C 1 323 ? 365.122 320.850 251.075 1.00 6.99 323 ARG C3 O 1
ATOM 13504 N N . GLU C 1 324 ? 365.096 323.076 251.342 1.00 7.82 324 GLU C3 N 1
ATOM 13505 C CA . GLU C 1 324 ? 366.550 323.148 251.352 1.00 7.82 324 GLU C3 CA 1
ATOM 13506 C C . GLU C 1 324 ? 367.137 322.333 252.503 1.00 7.82 324 GLU C3 C 1
ATOM 13507 O O . GLU C 1 324 ? 366.570 322.240 253.590 1.00 7.82 324 GLU C3 O 1
ATOM 13519 N N . ASN C 1 325 ? 368.288 321.731 252.243 1.00 7.60 325 ASN C3 N 1
ATOM 13520 C CA . ASN C 1 325 ? 369.075 321.043 253.256 1.00 7.60 325 ASN C3 CA 1
ATOM 13521 C C . ASN C 1 325 ? 370.238 321.958 253.620 1.00 7.60 325 ASN C3 C 1
ATOM 13522 O O . ASN C 1 325 ? 371.130 322.192 252.801 1.00 7.60 325 ASN C3 O 1
ATOM 13533 N N . THR C 1 326 ? 370.219 322.490 254.841 1.00 8.18 326 THR C3 N 1
ATOM 13534 C CA . THR C 1 326 ? 371.277 323.369 255.317 1.00 8.18 326 THR C3 CA 1
ATOM 13535 C C . THR C 1 326 ? 372.041 322.825 256.513 1.00 8.18 326 THR C3 C 1
ATOM 13536 O O . THR C 1 326 ? 373.147 323.303 256.776 1.00 8.18 326 THR C3 O 1
ATOM 13547 N N . GLY C 1 327 ? 371.497 321.840 257.229 1.00 8.73 327 GLY C3 N 1
ATOM 13548 C CA . GLY C 1 327 ? 372.046 321.361 258.468 1.00 8.73 327 GLY C3 CA 1
ATOM 13549 C C . GLY C 1 327 ? 371.341 321.902 259.700 1.00 8.73 327 GLY C3 C 1
ATOM 13550 O O . GLY C 1 327 ? 371.272 321.202 260.716 1.00 8.73 327 GLY C3 O 1
ATOM 13554 N N . ALA C 1 328 ? 370.816 323.124 259.632 1.00 8.46 328 ALA C3 N 1
ATOM 13555 C CA . ALA C 1 328 ? 370.065 323.689 260.742 1.00 8.46 328 ALA C3 CA 1
ATOM 13556 C C . ALA C 1 328 ? 368.880 322.790 261.088 1.00 8.46 328 ALA C3 C 1
ATOM 13557 O O . ALA C 1 328 ? 368.464 321.939 260.303 1.00 8.46 328 ALA C3 O 1
ATOM 13564 N N . ALA C 1 329 ? 368.323 323.010 262.281 1.00 9.14 329 ALA C3 N 1
ATOM 13565 C CA . ALA C 1 329 ? 367.551 321.975 262.965 1.00 9.14 329 ALA C3 CA 1
ATOM 13566 C C . ALA C 1 329 ? 366.472 321.360 262.076 1.00 9.14 329 ALA C3 C 1
ATOM 13567 O O . ALA C 1 329 ? 366.499 320.160 261.787 1.00 9.14 329 ALA C3 O 1
ATOM 13574 N N . GLY C 1 330 ? 365.508 322.155 261.645 1.00 8.12 330 GLY C3 N 1
ATOM 13575 C CA . GLY C 1 330 ? 364.406 321.594 260.882 1.00 8.12 330 GLY C3 CA 1
ATOM 13576 C C . GLY C 1 330 ? 364.578 321.688 259.380 1.00 8.12 330 GLY C3 C 1
ATOM 13577 O O . GLY C 1 330 ? 363.598 321.611 258.639 1.00 8.12 330 GLY C3 O 1
ATOM 13581 N N . GLN C 1 331 ? 365.816 321.835 258.920 1.00 7.85 331 GLN C3 N 1
ATOM 13582 C CA . GLN C 1 331 ? 366.150 322.252 257.560 1.00 7.85 331 GLN C3 CA 1
ATOM 13583 C C . GLN C 1 331 ? 367.110 321.262 256.899 1.00 7.85 331 GLN C3 C 1
ATOM 13584 O O . GLN C 1 331 ? 368.192 321.632 256.447 1.00 7.85 331 GLN C3 O 1
ATOM 13598 N N . THR C 1 332 ? 366.760 319.975 256.889 1.00 7.75 332 THR C3 N 1
ATOM 13599 C CA . THR C 1 332 ? 367.635 318.928 256.366 1.00 7.75 332 THR C3 CA 1
ATOM 13600 C C . THR C 1 332 ? 367.116 318.301 255.070 1.00 7.75 332 THR C3 C 1
ATOM 13601 O O . THR C 1 332 ? 367.377 317.129 254.799 1.00 7.75 332 THR C3 O 1
ATOM 13612 N N . GLY C 1 333 ? 366.410 319.060 254.251 1.00 6.89 333 GLY C3 N 1
ATOM 13613 C CA . GLY C 1 333 ? 366.040 318.584 252.936 1.00 6.89 333 GLY C3 CA 1
ATOM 13614 C C . GLY C 1 333 ? 364.701 317.878 252.879 1.00 6.89 333 GLY C3 C 1
ATOM 13615 O O . GLY C 1 333 ? 363.926 317.833 253.835 1.00 6.89 333 GLY C3 O 1
ATOM 13619 N N . SER C 1 334 ? 364.438 317.310 251.707 1.00 6.49 334 SER C3 N 1
ATOM 13620 C CA . SER C 1 334 ? 363.256 316.497 251.439 1.00 6.49 334 SER C3 CA 1
ATOM 13621 C C . SER C 1 334 ? 363.687 315.052 251.247 1.00 6.49 334 SER C3 C 1
ATOM 13622 O O . SER C 1 334 ? 364.574 314.776 250.438 1.00 6.49 334 SER C3 O 1
ATOM 13630 N N . ALA C 1 335 ? 363.072 314.137 251.991 1.00 6.19 335 ALA C3 N 1
ATOM 13631 C CA . ALA C 1 335 ? 363.414 312.721 251.942 1.00 6.19 335 ALA C3 CA 1
ATOM 13632 C C . ALA C 1 335 ? 362.335 311.958 251.186 1.00 6.19 335 ALA C3 C 1
ATOM 13633 O O . ALA C 1 335 ? 361.171 311.954 251.593 1.00 6.19 335 ALA C3 O 1
ATOM 13640 N N . LEU C 1 336 ? 362.723 311.302 250.099 1.00 6.34 336 LEU C3 N 1
ATOM 13641 C CA . LEU C 1 336 ? 361.815 310.512 249.282 1.00 6.34 336 LEU C3 CA 1
ATOM 13642 C C . LEU C 1 336 ? 362.187 309.041 249.369 1.00 6.34 336 LEU C3 C 1
ATOM 13643 O O . LEU C 1 336 ? 363.328 308.667 249.100 1.00 6.34 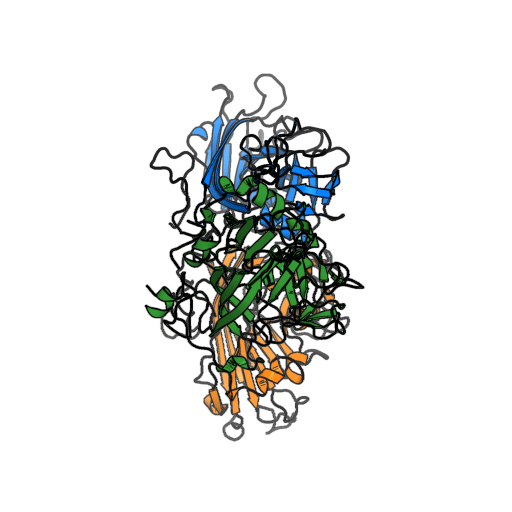336 LEU C3 O 1
ATOM 13659 N N . ILE C 1 337 ? 361.225 308.216 249.757 1.00 6.22 337 ILE C3 N 1
ATOM 13660 C CA . ILE C 1 337 ? 361.353 306.771 249.640 1.00 6.22 337 ILE C3 CA 1
ATOM 13661 C C . ILE C 1 337 ? 361.063 306.404 248.191 1.00 6.22 337 ILE C3 C 1
ATOM 13662 O O . ILE C 1 337 ? 359.984 306.708 247.673 1.00 6.22 337 ILE C3 O 1
ATOM 13678 N N . VAL C 1 338 ? 362.036 305.778 247.533 1.00 7.16 338 VAL C3 N 1
ATOM 13679 C CA . VAL C 1 338 ? 361.986 305.472 246.109 1.00 7.16 338 VAL C3 CA 1
ATOM 13680 C C . VAL C 1 338 ? 361.932 303.963 245.920 1.00 7.16 338 VAL C3 C 1
ATOM 13681 O O . VAL C 1 338 ? 362.618 303.209 246.622 1.00 7.16 338 VAL C3 O 1
ATOM 13694 N N . ASN C 1 339 ? 361.137 303.538 244.937 1.00 9.12 339 ASN C3 N 1
ATOM 13695 C CA . ASN C 1 339 ? 360.776 302.142 244.703 1.00 9.12 339 ASN C3 CA 1
ATOM 13696 C C . ASN C 1 339 ? 360.927 301.797 243.216 1.00 9.12 339 ASN C3 C 1
ATOM 13697 O O . ASN C 1 339 ? 359.957 301.471 242.542 1.00 9.12 339 ASN C3 O 1
ATOM 13708 N N . ALA C 1 340 ? 362.125 301.956 242.671 1.00 8.67 340 ALA C3 N 1
ATOM 13709 C CA . ALA C 1 340 ? 362.354 301.652 241.261 1.00 8.67 340 ALA C3 CA 1
ATOM 13710 C C . ALA C 1 340 ? 362.180 300.165 240.935 1.00 8.67 340 ALA C3 C 1
ATOM 13711 O O . ALA C 1 340 ? 362.520 299.287 241.731 1.00 8.67 340 ALA C3 O 1
ATOM 13718 N N . ILE C 1 341 ? 361.660 299.882 239.741 1.00 10.23 341 ILE C3 N 1
ATOM 13719 C CA . ILE C 1 341 ? 361.516 298.520 239.239 1.00 10.23 341 ILE C3 CA 1
ATOM 13720 C C . ILE C 1 341 ? 361.904 298.479 237.764 1.00 10.23 341 ILE C3 C 1
ATOM 13721 O O . ILE C 1 341 ? 361.460 299.322 236.979 1.00 10.23 341 ILE C3 O 1
ATOM 13737 N N . GLN C 1 342 ? 362.712 297.485 237.383 1.00 9.64 342 GLN C3 N 1
ATOM 13738 C CA . GLN C 1 342 ? 363.050 297.211 235.984 1.00 9.64 342 GLN C3 CA 1
ATOM 13739 C C . GLN C 1 342 ? 362.734 295.748 235.679 1.00 9.64 342 GLN C3 C 1
ATOM 13740 O O . GLN C 1 342 ? 363.353 294.839 236.245 1.00 9.64 342 GLN C3 O 1
ATOM 13754 N N . ASN C 1 343 ? 361.759 295.526 234.805 1.00 11.54 343 ASN C3 N 1
ATOM 13755 C CA . ASN C 1 343 ? 361.348 294.205 234.354 1.00 11.54 343 ASN C3 CA 1
ATOM 13756 C C . ASN C 1 343 ? 361.962 293.946 232.985 1.00 11.54 343 ASN C3 C 1
ATOM 13757 O O . ASN C 1 343 ? 361.591 294.610 232.006 1.00 11.54 343 ASN C3 O 1
ATOM 13768 N N . LEU C 1 344 ? 362.853 292.959 232.919 1.00 10.79 344 LEU C3 N 1
ATOM 13769 C CA . LEU C 1 344 ? 363.671 292.641 231.759 1.00 10.79 344 LEU C3 CA 1
ATOM 13770 C C . LEU C 1 344 ? 363.258 291.319 231.124 1.00 10.79 344 LEU C3 C 1
ATOM 13771 O O . LEU C 1 344 ? 362.680 290.440 231.768 1.00 10.79 344 LEU C3 O 1
ATOM 13787 N N . GLU C 1 345 ? 363.580 291.199 229.841 1.00 12.30 345 GLU C3 N 1
ATOM 13788 C CA . GLU C 1 345 ? 363.454 289.973 229.062 1.00 12.30 345 GLU C3 CA 1
ATOM 13789 C C . GLU C 1 345 ? 364.838 289.638 228.533 1.00 12.30 345 GLU C3 C 1
ATOM 13790 O O . GLU C 1 345 ? 365.428 290.440 227.806 1.00 12.30 345 GLU C3 O 1
ATOM 13802 N N . LEU C 1 346 ? 365.365 288.478 228.897 1.00 12.20 346 LEU C3 N 1
ATOM 13803 C CA . LEU C 1 346 ? 366.724 288.128 228.520 1.00 12.20 346 LEU C3 CA 1
ATOM 13804 C C . LEU C 1 346 ? 366.737 286.821 227.741 1.00 12.20 346 LEU C3 C 1
ATOM 13805 O O . LEU C 1 346 ? 365.876 285.967 227.918 1.00 12.20 346 LEU C3 O 1
ATOM 13821 N N . GLN C 1 347 ? 367.696 286.692 226.840 1.00 11.79 347 GLN C3 N 1
ATOM 13822 C CA . GLN C 1 347 ? 368.094 285.400 226.304 1.00 11.79 347 GLN C3 CA 1
ATOM 13823 C C . GLN C 1 347 ? 369.518 285.175 226.779 1.00 11.79 347 GLN C3 C 1
ATOM 13824 O O . GLN C 1 347 ? 370.354 286.071 226.674 1.00 11.79 347 GLN C3 O 1
ATOM 13838 N N . TYR C 1 348 ? 369.774 284.019 227.358 1.00 13.70 348 TYR C3 N 1
ATOM 13839 C CA . TYR C 1 348 ? 371.083 283.697 227.891 1.00 13.70 348 TYR C3 CA 1
ATOM 13840 C C . TYR C 1 348 ? 371.790 282.729 226.958 1.00 13.70 348 TYR C3 C 1
ATOM 13841 O O . TYR C 1 348 ? 371.157 281.960 226.234 1.00 13.70 348 TYR C3 O 1
ATOM 13859 N N . SER C 1 349 ? 373.097 282.787 226.979 1.00 12.45 349 SER C3 N 1
ATOM 13860 C CA . SER C 1 349 ? 373.943 281.882 226.229 1.00 12.45 349 SER C3 CA 1
ATOM 13861 C C . SER C 1 349 ? 374.125 280.569 226.992 1.00 12.45 349 SER C3 C 1
ATOM 13862 O O . SER C 1 349 ? 374.180 280.567 228.222 1.00 12.45 349 SER C3 O 1
ATOM 13870 N N . PRO C 1 350 ? 374.241 279.440 226.284 1.00 11.96 350 PRO C3 N 1
ATOM 13871 C CA . PRO C 1 350 ? 374.215 278.134 226.965 1.00 11.96 350 PRO C3 CA 1
ATOM 13872 C C . PRO C 1 350 ? 375.222 277.989 228.084 1.00 11.96 350 PRO C3 C 1
ATOM 13873 O O . PRO C 1 350 ? 374.932 277.317 229.081 1.00 11.96 350 PRO C3 O 1
ATOM 13884 N N . THR C 1 351 ? 376.392 278.609 227.965 1.00 14.45 351 THR C3 N 1
ATOM 13885 C CA . THR C 1 351 ? 377.388 278.543 229.027 1.00 14.45 351 THR C3 CA 1
ATOM 13886 C C . THR C 1 351 ? 376.887 279.117 230.348 1.00 14.45 351 THR C3 C 1
ATOM 13887 O O . THR C 1 351 ? 377.439 278.780 231.400 1.00 14.45 351 THR C3 O 1
ATOM 13898 N N . SER C 1 352 ? 375.862 279.963 230.325 1.00 16.42 352 SER C3 N 1
ATOM 13899 C CA . SER C 1 352 ? 375.424 280.659 231.525 1.00 16.42 352 SER C3 CA 1
ATOM 13900 C C . SER C 1 352 ? 374.742 279.720 232.515 1.00 16.42 352 SER C3 C 1
ATOM 13901 O O . SER C 1 352 ? 374.180 278.685 232.155 1.00 16.42 352 SER C3 O 1
ATOM 13909 N N . ASP C 1 353 ? 374.790 280.124 233.787 1.00 19.64 353 ASP C3 N 1
ATOM 13910 C CA . ASP C 1 353 ? 374.065 279.419 234.838 1.00 19.64 353 ASP C3 CA 1
ATOM 13911 C C . ASP C 1 353 ? 372.560 279.506 234.629 1.00 19.64 353 ASP C3 C 1
ATOM 13912 O O . ASP C 1 353 ? 371.849 278.503 234.753 1.00 19.64 353 ASP C3 O 1
ATOM 13921 N N . LEU C 1 354 ? 372.060 280.698 234.320 1.00 17.96 354 LEU C3 N 1
ATOM 13922 C CA . LEU C 1 354 ? 370.635 280.959 234.168 1.00 17.96 354 LEU C3 CA 1
ATOM 13923 C C . LEU C 1 354 ? 370.093 280.500 232.824 1.00 17.96 354 LEU C3 C 1
ATOM 13924 O O . LEU C 1 354 ? 368.966 280.858 232.472 1.00 17.96 354 LEU C3 O 1
ATOM 13940 N N . SER C 1 355 ? 370.877 279.740 232.060 1.00 17.89 355 SER C3 N 1
ATOM 13941 C CA . SER C 1 355 ? 370.386 279.219 230.790 1.00 17.89 355 SER C3 CA 1
ATOM 13942 C C . SER C 1 355 ? 369.242 278.236 230.998 1.00 17.89 355 SER C3 C 1
ATOM 13943 O O . SER C 1 355 ? 368.243 278.275 230.270 1.00 17.89 355 SER C3 O 1
ATOM 13951 N N . THR C 1 356 ? 369.360 277.355 231.994 1.00 20.59 356 THR C3 N 1
ATOM 13952 C CA . THR C 1 356 ? 368.407 276.260 232.140 1.00 20.59 356 THR C3 CA 1
ATOM 13953 C C . THR C 1 356 ? 366.993 276.729 232.469 1.00 20.59 356 THR C3 C 1
ATOM 13954 O O . THR C 1 356 ? 366.066 275.920 232.381 1.00 20.59 356 THR C3 O 1
ATOM 13965 N N . TYR C 1 357 ? 366.803 277.996 232.847 1.00 20.61 357 TYR C3 N 1
ATOM 13966 C CA . TYR C 1 357 ? 365.496 278.522 233.221 1.00 20.61 357 TYR C3 CA 1
ATOM 13967 C C . TYR C 1 357 ? 364.791 279.238 232.068 1.00 20.61 357 TYR C3 C 1
ATOM 13968 O O . TYR C 1 357 ? 363.905 280.063 232.316 1.00 20.61 357 TYR C3 O 1
ATOM 13986 N N . HIS C 1 358 ? 365.158 278.951 230.819 1.00 17.85 358 HIS C3 N 1
ATOM 13987 C CA . HIS C 1 358 ? 364.495 279.605 229.698 1.00 17.85 358 HIS C3 CA 1
ATOM 13988 C C . HIS C 1 358 ? 363.091 279.045 229.516 1.00 17.85 358 HIS C3 C 1
ATOM 13989 O O . HIS C 1 358 ? 362.829 277.865 229.767 1.00 17.85 358 HIS C3 O 1
ATOM 14003 N N . ILE C 1 359 ? 362.181 279.914 229.084 1.00 18.46 359 ILE C3 N 1
ATOM 14004 C CA . ILE C 1 359 ? 360.758 279.603 228.992 1.00 18.46 359 ILE C3 CA 1
ATOM 14005 C C . ILE C 1 359 ? 360.234 280.114 227.657 1.00 18.46 359 ILE C3 C 1
ATOM 14006 O O . ILE C 1 359 ? 360.415 281.290 227.327 1.00 18.46 359 ILE C3 O 1
ATOM 14022 N N . ALA C 1 360 ? 359.532 279.252 226.919 1.00 17.84 360 ALA C3 N 1
ATOM 14023 C CA . ALA C 1 360 ? 358.973 279.638 225.627 1.00 17.84 360 ALA C3 CA 1
ATOM 14024 C C . ALA C 1 360 ? 358.115 280.895 225.748 1.00 17.84 360 ALA C3 C 1
ATOM 14025 O O . ALA C 1 360 ? 357.323 281.040 226.682 1.00 17.84 360 ALA C3 O 1
ATOM 14032 N N . ASN C 1 361 ? 358.280 281.810 224.789 1.00 16.55 361 ASN C3 N 1
ATOM 14033 C CA . ASN C 1 361 ? 357.513 283.057 224.723 1.00 16.55 361 ASN C3 CA 1
ATOM 14034 C C . ASN C 1 361 ? 356.901 283.170 223.331 1.00 16.55 361 ASN C3 C 1
ATOM 14035 O O . ASN C 1 361 ? 357.586 283.556 222.379 1.00 16.55 361 ASN C3 O 1
ATOM 14046 N N . LYS C 1 362 ? 355.611 282.873 223.211 1.00 16.75 362 LYS C3 N 1
ATOM 14047 C CA . LYS C 1 362 ? 354.958 282.829 221.913 1.00 16.75 362 LYS C3 CA 1
ATOM 14048 C C . LYS C 1 362 ? 354.003 284.002 221.732 1.00 16.75 362 LYS C3 C 1
ATOM 14049 O O . LYS C 1 362 ? 353.405 284.506 222.687 1.00 16.75 362 LYS C3 O 1
ATOM 14068 N N . ARG C 1 363 ? 353.875 284.418 220.474 1.00 17.01 363 ARG C3 N 1
ATOM 14069 C CA . ARG C 1 363 ? 353.178 285.647 220.118 1.00 17.01 363 ARG C3 CA 1
ATOM 14070 C C . ARG C 1 363 ? 351.739 285.660 220.625 1.00 17.01 363 ARG C3 C 1
ATOM 14071 O O . ARG C 1 363 ? 351.000 284.682 220.480 1.00 17.01 363 ARG C3 O 1
ATOM 14092 N N . ALA C 1 364 ? 351.337 286.791 221.195 1.00 21.39 364 ALA C3 N 1
ATOM 14093 C CA . ALA C 1 364 ? 349.954 287.035 221.575 1.00 21.39 364 ALA C3 CA 1
ATOM 14094 C C . ALA C 1 364 ? 349.237 287.776 220.454 1.00 21.39 364 ALA C3 C 1
ATOM 14095 O O . ALA C 1 364 ? 349.847 288.535 219.698 1.00 21.39 364 ALA C3 O 1
ATOM 14102 N N . ARG C 1 365 ? 347.928 287.579 220.347 1.00 28.14 365 ARG C3 N 1
ATOM 14103 C CA . ARG C 1 365 ? 347.155 288.244 219.308 1.00 28.14 365 ARG C3 CA 1
ATOM 14104 C C . ARG C 1 365 ? 346.296 289.347 219.913 1.00 28.14 365 ARG C3 C 1
ATOM 14105 O O . ARG C 1 365 ? 346.468 289.712 221.077 1.00 28.14 365 ARG C3 O 1
ATOM 14126 N N . ASP C 1 378 ? 350.371 309.520 226.573 1.00 15.24 378 ASP C3 N 1
ATOM 14127 C CA . ASP C 1 378 ? 351.652 310.209 226.661 1.00 15.24 378 ASP C3 CA 1
ATOM 14128 C C . ASP C 1 378 ? 351.626 311.223 227.799 1.00 15.24 378 ASP C3 C 1
ATOM 14129 O O . ASP C 1 378 ? 351.326 312.400 227.601 1.00 15.24 378 ASP C3 O 1
ATOM 14137 N N . ALA C 1 379 ? 351.920 310.738 229.001 1.00 12.68 379 ALA C3 N 1
ATOM 14138 C CA . ALA C 1 379 ? 351.977 311.571 230.190 1.00 12.68 379 ALA C3 CA 1
ATOM 14139 C C . ALA C 1 379 ? 353.052 311.002 231.103 1.00 12.68 379 ALA C3 C 1
ATOM 14140 O O . ALA C 1 379 ? 353.272 309.789 231.140 1.00 12.68 379 ALA C3 O 1
ATOM 14147 N N . ALA C 1 380 ? 353.732 311.894 231.824 1.00 11.07 380 ALA C3 N 1
ATOM 14148 C CA . ALA C 1 380 ? 354.874 311.482 232.633 1.00 11.07 380 ALA C3 CA 1
ATOM 14149 C C . ALA C 1 380 ? 354.442 310.548 233.754 1.00 11.07 380 ALA C3 C 1
ATOM 14150 O O . ALA C 1 380 ? 355.080 309.516 233.996 1.00 11.07 380 ALA C3 O 1
ATOM 14157 N N . GLY C 1 381 ? 353.352 310.889 234.439 1.00 12.53 381 GLY C3 N 1
ATOM 14158 C CA . GLY C 1 381 ? 352.864 310.095 235.546 1.00 12.53 381 GLY C3 CA 1
ATOM 14159 C C . GLY C 1 381 ? 351.461 309.552 235.353 1.00 12.53 381 GLY C3 C 1
ATOM 14160 O O . GLY C 1 381 ? 350.644 310.135 234.637 1.00 12.53 381 GLY C3 O 1
ATOM 14164 N N . GLU C 1 382 ? 351.186 308.421 235.990 1.00 13.88 382 GLU C3 N 1
ATOM 14165 C CA . GLU C 1 382 ? 349.877 307.793 236.045 1.00 13.88 382 GLU C3 CA 1
ATOM 14166 C C . GLU C 1 382 ? 349.453 307.675 237.502 1.00 13.88 382 GLU C3 C 1
ATOM 14167 O O . GLU C 1 382 ? 350.280 307.810 238.406 1.00 13.88 382 GLU C3 O 1
ATOM 14179 N N . PRO C 1 383 ? 348.176 307.417 237.770 1.00 14.07 383 PRO C3 N 1
ATOM 14180 C CA . PRO C 1 383 ? 347.758 307.229 239.166 1.00 14.07 383 PRO C3 CA 1
ATOM 14181 C C . PRO C 1 383 ? 348.386 306.002 2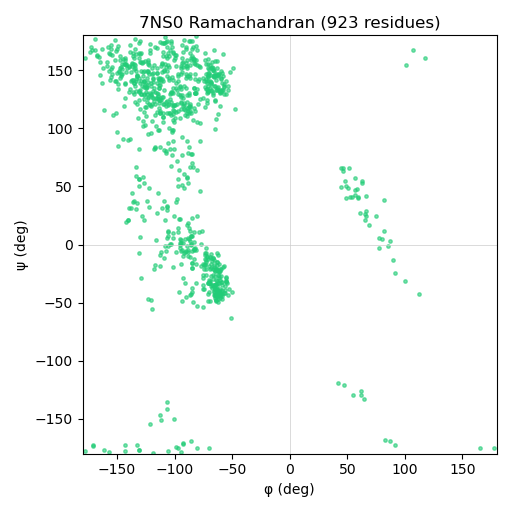39.807 1.00 14.07 383 PRO C3 C 1
ATOM 14182 O O . PRO C 1 383 ? 348.101 304.869 239.411 1.00 14.07 383 PRO C3 O 1
ATOM 14193 N N . PHE C 1 384 ? 349.439 306.158 240.580 1.00 12.74 384 PHE C3 N 1
ATOM 14194 C CA . PHE C 1 384 ? 350.061 305.018 241.241 1.00 12.74 384 PHE C3 CA 1
ATOM 14195 C C . PHE C 1 384 ? 349.031 304.188 242.004 1.00 12.74 384 PHE C3 C 1
ATOM 14196 O O . PHE C 1 384 ? 348.219 304.726 242.757 1.00 12.74 384 PHE C3 O 1
#

Radius of gyration: 30.5 Å; Cα contacts (8 Å, |Δi|>4): 2451; chains: 3; bounding box: 57×102×108 Å